Protein AF-A0A2M7AEW5-F1 (afdb_monomer_lite)

pLDDT: mean 80.15, std 22.48, range [21.89, 98.88]

Secondary structure (DSSP, 8-state):
----------------------------------------------------------------------------------PPPPGGGTS---EEETTEEEEEETTTEEEEEETTEEEEE--EEEEEETTSS-EEEEGGG---EEEEEEETTEEEEEEESSPSSS-------SEEEEEEEEEEEEEPPPTT----EEEEEEEEEEEESS--SEEEEEEEEEEESTTTTT-EEEEEESS---EEE--SS-----S-PPPSEEEEEEEEEEEBTEEEEEEEEESS--EEEEE-TTSHHHHHTT--EEEEEEEEEE--BSS-EEEEEEEEE---PPP----PPPP---SS--EEEEEEEE---PPP---SSPPSEEEE-S--EE--TT-EEEEPSS--HHHHHHHHHHHHHHHHTT----EEEE--S-S-SSSSPPPSSEEEES-TTT-HHHHHHHHHHT---BTTBB-TT-EEEEE-SSEEEEEESSHHHHHHHHHHHHHTEEE-TTS-EEE--EEEEE--S-SEEEEEEE-BTTHHHHHHHHIIIIITTTT--EEEEE-TTSB-TT-GGG--TTBPBHHHHHHHHHHHHHTT-EEEEEEEESSSGGGGGGGG--TTSBS-TTS-S-B-TT-HHHHHHHHHHHHHHHHHH--SEEEEE---TTSSS-SS-STTTTTS-HHHHHHHHHHHHHHHHHTTTPEEEEESGGG--TTT-SSS--S-TTT-GGGGTTTS-TTSEEEEE--S--S--HHHHHHHHHT--EEEEE-S-HHHHHHHHHHHHHHT-SEEEE-----SS-HHHHHHHHHHHHTHHHHHHHHHH-TTPPPGGG-SS-HHHHHHHHHT-PPP--SPEEEEEE--GGG--EESS--SSTTBSSS--TTSS-TTS--EEEEETTEEEEE--SSTTTS-EEEEPP-TTS-TTTS-SEEEEEEEE--SEEEEEEEESS---TT-EEEEEEEEETTS-EEEEEEEBTTTB-BTT--S---SSSEEEEEEE-TTS-EEEEEEEEEE-S-TTS-EEEEEEEE---TT-EEEEEEEEE-------S-----------------------

Structure (mmCIF, N/CA/C/O backbone):
data_AF-A0A2M7AEW5-F1
#
_entry.id   AF-A0A2M7AEW5-F1
#
loop_
_atom_site.group_PDB
_atom_site.id
_atom_site.type_symbol
_atom_site.label_atom_id
_atom_site.label_alt_id
_atom_site.label_comp_id
_atom_site.label_asym_id
_atom_site.label_entity_id
_atom_site.label_seq_id
_atom_site.pdbx_PDB_ins_code
_atom_site.Cartn_x
_atom_site.Cartn_y
_atom_site.Cartn_z
_atom_site.occupancy
_atom_site.B_iso_or_equiv
_atom_site.auth_seq_id
_atom_site.auth_comp_id
_atom_site.auth_asym_id
_atom_site.auth_atom_id
_atom_site.pdbx_PDB_model_num
ATOM 1 N N . MET A 1 1 ? -74.287 -0.182 -5.431 1.00 28.36 1 MET A N 1
ATOM 2 C CA . MET A 1 1 ? -73.179 -0.978 -6.014 1.00 28.36 1 MET A CA 1
ATOM 3 C C . MET A 1 1 ? -71.924 -0.091 -5.962 1.00 28.36 1 MET A C 1
ATOM 5 O O . MET A 1 1 ? -72.084 1.119 -6.041 1.00 28.36 1 MET A O 1
ATOM 9 N N . ALA A 1 2 ? -70.700 -0.571 -5.719 1.00 48.34 2 ALA A N 1
ATOM 10 C CA . ALA A 1 2 ? -70.072 -1.718 -6.392 1.00 48.34 2 ALA A CA 1
ATOM 11 C C . ALA A 1 2 ? -70.171 -1.548 -7.930 1.00 48.34 2 ALA A C 1
ATOM 13 O O . ALA A 1 2 ? -70.793 -2.330 -8.634 1.00 48.34 2 ALA A O 1
ATOM 14 N N . LEU A 1 3 ? -69.706 -0.376 -8.379 1.00 24.92 3 LEU A N 1
ATOM 15 C CA . LEU A 1 3 ? -69.980 0.365 -9.628 1.00 24.92 3 LEU A CA 1
ATOM 16 C C . LEU A 1 3 ? -68.801 1.380 -9.688 1.00 24.92 3 LEU A C 1
ATOM 18 O O . LEU A 1 3 ? -68.519 1.975 -8.652 1.00 24.92 3 LEU A O 1
ATOM 22 N N . ARG A 1 4 ? -67.997 1.574 -10.745 1.00 22.38 4 ARG A N 1
ATOM 23 C CA . ARG A 1 4 ? -68.223 2.284 -12.032 1.00 22.38 4 ARG A CA 1
ATOM 24 C C . ARG A 1 4 ? -66.929 2.141 -12.885 1.00 22.38 4 ARG A C 1
ATOM 26 O O . ARG A 1 4 ? -65.870 2.018 -12.291 1.00 22.38 4 ARG A O 1
ATOM 33 N N . TYR A 1 5 ? -66.907 1.983 -14.219 1.00 23.17 5 TYR A N 1
ATOM 34 C CA . TYR A 1 5 ? -67.377 2.808 -15.365 1.00 23.17 5 TYR A CA 1
ATOM 35 C C . TYR A 1 5 ? -66.392 3.906 -15.875 1.00 23.17 5 TYR A C 1
ATOM 37 O O . TYR A 1 5 ? -66.322 4.964 -15.262 1.00 23.17 5 TYR A O 1
ATOM 45 N N . ARG A 1 6 ? -65.808 3.700 -17.086 1.00 23.55 6 ARG A N 1
ATOM 46 C CA . ARG A 1 6 ? -65.098 4.671 -17.997 1.00 23.55 6 ARG A CA 1
ATOM 47 C C . ARG A 1 6 ? -63.836 5.366 -17.391 1.00 23.55 6 ARG A C 1
ATOM 49 O O . ARG A 1 6 ? -63.593 5.186 -16.213 1.00 23.55 6 ARG A O 1
ATOM 56 N N . ILE A 1 7 ? -62.927 6.103 -18.066 1.00 24.41 7 ILE A N 1
ATOM 57 C CA . ILE A 1 7 ? -62.745 6.777 -19.391 1.00 24.41 7 ILE A CA 1
ATOM 58 C C . ILE A 1 7 ? -61.223 6.661 -19.763 1.00 24.41 7 ILE A C 1
ATOM 60 O O . ILE A 1 7 ? -60.428 6.518 -18.845 1.00 24.41 7 ILE A O 1
ATOM 64 N N . GLY A 1 8 ? -60.679 6.742 -20.996 1.00 22.89 8 GLY A N 1
ATOM 65 C CA . GLY A 1 8 ? -61.243 6.754 -22.360 1.00 22.89 8 GLY A CA 1
ATOM 66 C C . GLY A 1 8 ? -60.570 7.732 -23.373 1.00 22.89 8 GLY A C 1
ATOM 67 O O . GLY A 1 8 ? -60.817 8.926 -23.286 1.00 22.89 8 GLY A O 1
ATOM 68 N N . ARG A 1 9 ? -59.897 7.191 -24.418 1.00 21.92 9 ARG A N 1
ATOM 69 C CA . ARG A 1 9 ? -59.403 7.803 -25.701 1.00 21.92 9 ARG A CA 1
ATOM 70 C C . ARG A 1 9 ? -57.993 8.445 -25.817 1.00 21.92 9 ARG A C 1
ATOM 72 O O . ARG A 1 9 ? -57.526 9.184 -24.966 1.00 21.92 9 ARG A O 1
ATOM 79 N N . CYS A 1 10 ? -57.392 8.155 -26.983 1.00 23.02 10 CYS A N 1
ATOM 80 C CA . CYS A 1 10 ? -56.208 8.745 -27.646 1.00 23.02 10 CYS A CA 1
ATOM 81 C C . CYS A 1 10 ? -56.611 10.035 -28.435 1.00 23.02 10 CYS A C 1
ATOM 83 O O . CYS A 1 10 ? -57.820 10.285 -28.515 1.00 23.02 10 CYS A O 1
ATOM 85 N N . PRO A 1 11 ? -55.693 10.839 -29.036 1.00 36.91 11 PRO A N 1
ATOM 86 C CA . PRO A 1 11 ? -55.060 10.444 -30.313 1.00 36.91 11 PRO A CA 1
ATOM 87 C C . PRO A 1 11 ? -53.570 10.836 -30.548 1.00 36.91 11 PRO A C 1
ATOM 89 O O . PRO A 1 11 ? -53.115 11.917 -30.195 1.00 36.91 11 PRO A O 1
ATOM 92 N N . LEU A 1 12 ? -52.863 9.908 -31.213 1.00 24.94 12 LEU A N 1
ATOM 93 C CA . LEU A 1 12 ? -51.939 9.988 -32.381 1.00 24.94 12 LEU A CA 1
ATOM 94 C C . LEU A 1 12 ? -51.806 11.341 -33.159 1.00 24.94 12 LEU A C 1
ATOM 96 O O . LEU A 1 12 ? -52.735 12.141 -33.053 1.00 24.94 12 LEU A O 1
ATOM 100 N N . PRO A 1 13 ? -50.766 11.576 -34.029 1.00 42.03 13 PRO A N 1
ATOM 101 C CA . PRO A 1 13 ? -50.173 10.551 -34.928 1.00 42.03 13 PRO A CA 1
ATOM 102 C C . PRO A 1 13 ? -48.681 10.617 -35.411 1.00 42.03 13 PRO A C 1
ATOM 104 O O . PRO A 1 13 ? -48.102 11.680 -35.593 1.00 42.03 13 PRO A O 1
ATOM 107 N N . THR A 1 14 ? -48.177 9.433 -35.835 1.00 26.83 14 THR A N 1
ATOM 108 C CA . THR A 1 14 ? -47.266 9.139 -37.001 1.00 26.83 14 THR A CA 1
ATOM 109 C C . THR A 1 14 ? -45.789 9.624 -37.023 1.00 26.83 14 THR A C 1
ATOM 111 O O . THR A 1 14 ? -45.486 10.678 -36.493 1.00 26.83 14 THR A O 1
ATOM 114 N N . CYS A 1 15 ? -44.801 8.938 -37.644 1.00 22.09 15 CYS A N 1
ATOM 115 C CA . CYS A 1 15 ? -44.795 7.718 -38.489 1.00 22.09 15 CYS A CA 1
ATOM 116 C C . CYS A 1 15 ? -43.427 6.957 -38.495 1.00 22.09 15 CYS A C 1
ATOM 118 O O . CYS A 1 15 ? -42.385 7.593 -38.546 1.00 22.09 15 CYS A O 1
ATOM 120 N N . THR A 1 16 ? -43.477 5.609 -38.473 1.00 23.81 16 THR A N 1
ATOM 121 C CA . THR A 1 16 ? -42.792 4.564 -39.315 1.00 23.81 16 THR A CA 1
ATOM 122 C C . THR A 1 16 ? -41.430 4.826 -40.027 1.00 23.81 16 THR A C 1
ATOM 124 O O . THR A 1 16 ? -41.213 5.924 -40.511 1.00 23.81 16 THR A O 1
ATOM 127 N N . CYS A 1 17 ? -40.534 3.852 -40.314 1.00 21.89 17 CYS A N 1
ATOM 128 C CA . CYS A 1 17 ? -40.681 2.379 -40.417 1.00 21.89 17 CYS A CA 1
ATOM 129 C C . CYS A 1 17 ? -39.361 1.550 -40.259 1.00 21.89 17 CYS A C 1
ATOM 131 O O . CYS A 1 17 ? -38.338 2.063 -39.824 1.00 21.89 17 CYS A O 1
ATOM 133 N N . ARG A 1 18 ? -39.435 0.241 -40.576 1.00 23.12 18 ARG A N 1
ATOM 134 C CA . ARG A 1 18 ? -38.561 -0.897 -40.187 1.00 23.12 18 ARG A CA 1
ATOM 135 C C . ARG A 1 18 ? -37.238 -1.145 -40.958 1.00 23.12 18 ARG A C 1
ATOM 137 O O . ARG A 1 18 ? -37.126 -0.879 -42.146 1.00 23.12 18 ARG A O 1
ATOM 144 N N . SER A 1 19 ? -36.341 -1.826 -40.232 1.00 26.12 19 SER A N 1
ATOM 145 C CA . SER A 1 19 ? -35.237 -2.762 -40.576 1.00 26.12 19 SER A CA 1
ATOM 146 C C . SER A 1 19 ? -35.170 -3.473 -41.946 1.00 26.12 19 SER A C 1
ATOM 148 O O . SER A 1 19 ? -36.196 -3.950 -42.426 1.00 26.12 19 SER A O 1
ATOM 150 N N . PHE A 1 20 ? -33.938 -3.785 -42.397 1.00 22.78 20 PHE A N 1
ATOM 151 C CA . PHE A 1 20 ? -33.573 -5.024 -43.127 1.00 22.78 20 PHE A CA 1
ATOM 152 C C . PHE A 1 20 ? -32.107 -5.458 -42.853 1.00 22.78 20 PHE A C 1
ATOM 154 O O . PHE A 1 20 ? -31.373 -4.732 -42.185 1.00 22.78 20 PHE A O 1
ATOM 161 N N . VAL A 1 21 ? -31.714 -6.664 -43.296 1.00 24.34 21 VAL A N 1
ATOM 162 C CA . VAL A 1 21 ? -30.521 -7.437 -42.864 1.00 24.34 21 VAL A CA 1
ATOM 163 C C . VAL A 1 21 ? -29.699 -7.966 -44.061 1.00 24.34 21 VAL A C 1
ATOM 165 O O . VAL A 1 21 ? -30.305 -8.409 -45.029 1.00 24.34 21 VAL A O 1
ATOM 168 N N . ALA A 1 22 ? -28.362 -8.016 -43.898 1.00 24.11 22 ALA A N 1
ATOM 169 C CA . ALA A 1 22 ? -27.333 -8.787 -44.642 1.00 24.11 22 ALA A CA 1
ATOM 170 C C . ALA A 1 22 ? -27.108 -8.542 -46.159 1.00 24.11 22 ALA A C 1
ATOM 172 O O . ALA A 1 22 ? -28.019 -8.179 -46.893 1.00 24.11 22 ALA A O 1
ATOM 173 N N . GLY A 1 23 ? -25.876 -8.809 -46.633 1.00 23.06 23 GLY A N 1
ATOM 174 C CA . GLY A 1 23 ? -25.548 -8.913 -48.069 1.00 23.06 23 GLY A CA 1
ATOM 175 C C . GLY A 1 23 ? -24.074 -8.653 -48.431 1.00 23.06 23 GLY A C 1
ATOM 176 O O . GLY A 1 23 ? -23.577 -7.553 -48.246 1.00 23.06 23 GLY A O 1
ATOM 177 N N . GLU A 1 24 ? -23.402 -9.680 -48.942 1.00 23.89 24 GLU A N 1
ATOM 178 C CA . GLU A 1 24 ? -21.973 -9.836 -49.274 1.00 23.89 24 GLU A CA 1
ATOM 179 C C . GLU A 1 24 ? -21.336 -8.926 -50.363 1.00 23.89 24 GLU A C 1
ATOM 181 O O . GLU A 1 24 ? -21.986 -8.548 -51.328 1.00 23.89 24 GLU A O 1
ATOM 186 N N . ALA A 1 25 ? -20.020 -8.691 -50.191 1.00 25.38 25 ALA A N 1
ATOM 187 C CA . ALA A 1 25 ? -18.872 -8.900 -51.113 1.00 25.38 25 ALA A CA 1
ATOM 188 C C . ALA A 1 25 ? -18.798 -8.380 -52.582 1.00 25.38 25 ALA A C 1
ATOM 190 O O . ALA A 1 25 ? -19.786 -8.141 -53.260 1.00 25.38 25 ALA A O 1
ATOM 191 N N . ASP A 1 26 ? -17.537 -8.349 -53.066 1.00 25.20 26 ASP A N 1
ATOM 192 C CA . ASP A 1 26 ? -17.047 -8.195 -54.458 1.00 25.20 26 ASP A CA 1
ATOM 193 C C . ASP A 1 26 ? -17.219 -6.820 -55.169 1.00 25.20 26 ASP A C 1
ATOM 195 O O . ASP A 1 26 ? -18.219 -6.138 -54.999 1.00 25.20 26 ASP A O 1
ATOM 199 N N . ARG A 1 27 ? -16.303 -6.327 -56.035 1.00 27.80 27 ARG A N 1
ATOM 200 C CA . ARG A 1 27 ? -14.847 -6.558 -56.279 1.00 27.80 27 ARG A CA 1
ATOM 201 C C . ARG A 1 27 ? -14.328 -5.522 -57.325 1.00 27.80 27 ARG A C 1
ATOM 203 O O . ARG A 1 27 ? -15.144 -4.858 -57.951 1.00 27.80 27 ARG A O 1
ATOM 210 N N . LEU A 1 28 ? -13.007 -5.511 -57.602 1.00 25.39 28 LEU A N 1
ATOM 211 C CA . LEU A 1 28 ? -12.291 -4.879 -58.755 1.00 25.39 28 LEU A CA 1
ATOM 212 C C . LEU A 1 28 ? -12.086 -3.334 -58.761 1.00 25.39 28 LEU A C 1
ATOM 214 O O . LEU A 1 28 ? -12.892 -2.617 -58.185 1.00 25.39 28 LEU A O 1
ATOM 218 N N . ILE A 1 29 ? -11.124 -2.739 -59.503 1.00 27.11 29 ILE A N 1
ATOM 219 C CA . ILE A 1 29 ? -9.660 -2.976 -59.718 1.00 27.11 29 ILE A CA 1
ATOM 220 C C . ILE A 1 29 ? -9.055 -1.795 -60.552 1.00 27.11 29 ILE A C 1
ATOM 222 O O . ILE A 1 29 ? -9.824 -0.999 -61.079 1.00 27.11 29 ILE A O 1
ATOM 226 N N . ASP A 1 30 ? -7.714 -1.742 -60.717 1.00 27.33 30 ASP A N 1
ATOM 227 C CA . ASP A 1 30 ? -6.921 -0.953 -61.713 1.00 27.33 30 ASP A CA 1
ATOM 228 C C . ASP A 1 30 ? -6.710 0.579 -61.488 1.00 27.33 30 ASP A C 1
ATOM 230 O O . ASP A 1 30 ? -7.596 1.265 -60.995 1.00 27.33 30 ASP A O 1
ATOM 234 N N . LYS A 1 31 ? -5.576 1.224 -61.868 1.00 27.75 31 LYS A N 1
ATOM 235 C CA . LYS A 1 31 ? -4.162 0.795 -62.108 1.00 27.75 31 LYS A CA 1
ATOM 236 C C . LYS A 1 31 ? -3.222 2.015 -62.341 1.00 27.75 31 LYS A C 1
ATOM 238 O O . LYS A 1 31 ? -3.717 3.086 -62.666 1.00 27.75 31 LYS A O 1
ATOM 243 N N . ALA A 1 32 ? -1.897 1.766 -62.347 1.00 26.19 32 ALA A N 1
ATOM 244 C CA . ALA A 1 32 ? -0.826 2.524 -63.051 1.00 26.19 32 ALA A CA 1
ATOM 245 C C . ALA A 1 32 ? -0.456 3.954 -62.541 1.00 26.19 32 ALA A C 1
ATOM 247 O O . ALA A 1 32 ? -1.255 4.587 -61.867 1.00 26.19 32 ALA A O 1
ATOM 248 N N . GLU A 1 33 ? 0.719 4.562 -62.807 1.00 26.84 33 GLU A N 1
ATOM 249 C CA . GLU A 1 33 ? 2.095 4.070 -63.070 1.00 26.84 33 GLU A CA 1
ATOM 250 C C . GLU A 1 33 ? 3.158 5.181 -62.821 1.00 26.84 33 GLU A C 1
ATOM 252 O O . GLU A 1 33 ? 2.901 6.369 -62.982 1.00 26.84 33 GLU A O 1
ATOM 257 N N . ALA A 1 34 ? 4.354 4.726 -62.429 1.00 25.70 34 ALA A N 1
ATOM 258 C CA . ALA A 1 34 ? 5.735 5.218 -62.607 1.00 25.70 34 ALA A CA 1
ATOM 259 C C . ALA A 1 34 ? 6.101 6.568 -63.296 1.00 25.70 34 ALA A C 1
ATOM 261 O O . ALA A 1 34 ? 5.621 6.874 -64.378 1.00 25.70 34 ALA A O 1
ATOM 262 N N . LEU A 1 35 ? 7.135 7.243 -62.741 1.00 26.47 35 LEU A N 1
ATOM 263 C CA . LEU A 1 35 ? 8.294 7.939 -63.380 1.00 26.47 35 LEU A CA 1
ATOM 264 C C . LEU A 1 35 ? 9.194 8.518 -62.239 1.00 26.47 35 LEU A C 1
ATOM 266 O O . LEU A 1 35 ? 8.683 9.195 -61.361 1.00 26.47 35 LEU A O 1
ATOM 270 N N . SER A 1 36 ? 10.464 8.105 -62.054 1.00 26.14 36 SER A N 1
ATOM 271 C CA . SER A 1 36 ? 11.719 8.713 -62.586 1.00 26.14 36 SER A CA 1
ATOM 272 C C . SER A 1 36 ? 12.110 10.094 -61.980 1.00 26.14 36 SER A C 1
ATOM 274 O O . SER A 1 36 ? 11.227 10.890 -61.712 1.00 26.14 36 SER A O 1
ATOM 276 N N . ASN A 1 37 ? 13.376 10.520 -61.810 1.00 25.58 37 ASN A N 1
ATOM 277 C CA . ASN A 1 37 ? 14.698 9.874 -61.918 1.00 25.58 37 ASN A CA 1
ATOM 278 C C . ASN A 1 37 ? 15.816 10.815 -61.374 1.00 25.58 37 ASN A C 1
ATOM 280 O O . ASN A 1 37 ? 15.713 12.029 -61.523 1.00 25.58 37 ASN A O 1
ATOM 284 N N . GLY A 1 38 ? 16.950 10.257 -60.920 1.00 24.05 38 GLY A N 1
ATOM 285 C CA . GLY A 1 38 ? 18.263 10.941 -60.846 1.00 24.05 38 GLY A CA 1
ATOM 286 C C . GLY A 1 38 ? 18.690 11.602 -59.518 1.00 24.05 38 GLY A C 1
ATOM 287 O O . GLY A 1 38 ? 17.864 11.987 -58.711 1.00 24.05 38 GLY A O 1
ATOM 288 N N . ARG A 1 39 ? 19.979 11.845 -59.228 1.00 26.98 39 ARG A N 1
ATOM 289 C CA . ARG A 1 39 ? 21.286 11.298 -59.672 1.00 26.98 39 ARG A CA 1
ATOM 290 C C . ARG A 1 39 ? 22.408 12.100 -58.949 1.00 26.98 39 ARG A C 1
ATOM 292 O O . ARG A 1 39 ? 22.473 13.305 -59.130 1.00 26.98 39 ARG A O 1
ATOM 299 N N . LYS A 1 40 ? 23.387 11.384 -58.364 1.00 26.91 40 LYS A N 1
ATOM 300 C CA . LYS A 1 40 ? 24.859 11.666 -58.345 1.00 26.91 40 LYS A CA 1
ATOM 301 C C . LYS A 1 40 ? 25.542 12.679 -57.377 1.00 26.91 40 LYS A C 1
ATOM 303 O O . LYS A 1 40 ? 25.361 13.878 -57.510 1.00 26.91 40 LYS A O 1
ATOM 308 N N . ARG A 1 41 ? 26.613 12.134 -56.744 1.00 24.92 41 ARG A N 1
ATOM 309 C CA . ARG A 1 41 ? 27.942 12.720 -56.360 1.00 24.92 41 ARG A CA 1
ATOM 310 C C . ARG A 1 41 ? 27.968 13.706 -55.168 1.00 24.92 41 ARG A C 1
ATOM 312 O O . ARG A 1 41 ? 27.023 14.450 -54.994 1.00 24.92 41 ARG A O 1
ATOM 319 N N . GLY A 1 42 ? 29.034 13.787 -54.352 1.00 23.58 42 GLY A N 1
ATOM 320 C CA . GLY A 1 42 ? 30.299 13.016 -54.267 1.00 23.58 42 GLY A CA 1
ATOM 321 C C . GLY A 1 42 ? 31.406 13.775 -53.483 1.00 23.58 42 GLY A C 1
ATOM 322 O O . GLY A 1 42 ? 31.218 14.955 -53.221 1.00 23.58 42 GLY A O 1
ATOM 323 N N . PHE A 1 43 ? 32.560 13.126 -53.216 1.00 23.58 43 PHE A N 1
ATOM 324 C CA . PHE A 1 43 ? 33.788 13.644 -52.536 1.00 23.58 43 PHE A CA 1
ATOM 325 C C . PHE A 1 43 ? 33.720 13.897 -51.002 1.00 23.58 43 PHE A C 1
ATOM 327 O O . PHE A 1 43 ? 32.640 14.071 -50.455 1.00 23.58 43 PHE A O 1
ATOM 334 N N . SER A 1 44 ? 34.852 14.029 -50.282 1.00 23.67 44 SER A N 1
ATOM 335 C CA . SER A 1 44 ? 35.830 12.985 -49.860 1.00 23.67 44 SER A CA 1
ATOM 336 C C . SER A 1 44 ? 36.928 13.552 -48.920 1.00 23.67 44 SER A C 1
ATOM 338 O O . SER A 1 44 ? 37.287 14.713 -49.055 1.00 23.67 44 SER A O 1
ATOM 340 N N . THR A 1 45 ? 37.546 12.683 -48.093 1.00 25.89 45 THR A N 1
ATOM 341 C CA . THR A 1 45 ? 38.955 12.719 -47.575 1.00 25.89 45 THR A CA 1
ATOM 342 C C . THR A 1 45 ? 39.515 13.916 -46.770 1.00 25.89 45 THR A C 1
ATOM 344 O O . THR A 1 45 ? 39.606 15.014 -47.301 1.00 25.89 45 THR A O 1
ATOM 347 N N . LEU A 1 46 ? 40.048 13.638 -45.560 1.00 23.05 46 LEU A N 1
ATOM 348 C CA . LEU A 1 46 ? 41.466 13.744 -45.076 1.00 23.05 46 LEU A CA 1
ATOM 349 C C . LEU A 1 46 ? 41.469 13.710 -43.508 1.00 23.05 46 LEU A C 1
ATOM 351 O O . LEU A 1 46 ? 40.697 14.441 -42.904 1.00 23.05 46 LEU A O 1
ATOM 355 N N . THR A 1 47 ? 42.058 12.726 -42.791 1.00 26.16 47 THR A N 1
ATOM 356 C CA . THR A 1 47 ? 43.451 12.629 -42.225 1.00 26.16 47 THR A CA 1
ATOM 357 C C . THR A 1 47 ? 43.943 13.847 -41.407 1.00 26.16 47 THR A C 1
ATOM 359 O O . THR A 1 47 ? 43.728 14.962 -41.856 1.00 26.16 47 THR A O 1
ATOM 362 N N . SER A 1 48 ? 44.682 13.761 -40.277 1.00 24.92 48 SER A N 1
ATOM 363 C CA . SER A 1 48 ? 45.208 12.655 -39.419 1.00 24.92 48 SER A CA 1
ATOM 364 C C . SER A 1 48 ? 45.981 13.216 -38.180 1.00 24.92 48 SER A C 1
ATOM 366 O O . SER A 1 48 ? 46.214 14.417 -38.160 1.00 24.92 48 SER A O 1
ATOM 368 N N . MET A 1 49 ? 46.494 12.326 -37.290 1.00 24.20 49 MET A N 1
ATOM 369 C CA . MET A 1 49 ? 47.639 12.441 -36.317 1.00 24.20 49 MET A CA 1
ATOM 370 C C . MET A 1 49 ? 47.299 12.704 -34.817 1.00 24.20 49 MET A C 1
ATOM 372 O O . MET A 1 49 ? 46.597 13.661 -34.534 1.00 24.20 49 MET A O 1
ATOM 376 N N . THR A 1 50 ? 47.558 11.809 -33.825 1.00 27.12 50 THR A N 1
ATOM 377 C CA . THR A 1 50 ? 48.817 11.309 -33.144 1.00 27.12 50 THR A CA 1
ATOM 378 C C . THR A 1 50 ? 49.505 12.342 -32.215 1.00 27.12 50 THR A C 1
ATOM 380 O O . THR A 1 50 ? 49.479 13.505 -32.582 1.00 27.12 50 THR A O 1
ATOM 383 N N . LEU A 1 51 ? 50.162 12.097 -31.051 1.00 25.92 51 LEU A N 1
ATOM 384 C CA . LEU A 1 51 ? 50.740 10.962 -30.254 1.00 25.92 51 LEU A CA 1
ATOM 385 C C . LEU A 1 51 ? 50.781 11.419 -28.742 1.00 25.92 51 LEU A C 1
ATOM 387 O O . LEU A 1 51 ? 51.018 12.597 -28.516 1.00 25.92 51 LEU A O 1
ATOM 391 N N . SER A 1 52 ? 50.380 10.671 -27.691 1.00 26.06 52 SER A N 1
ATOM 392 C CA . SER A 1 52 ? 51.084 9.662 -26.829 1.00 26.06 52 SER A CA 1
ATOM 393 C C . SER A 1 52 ? 52.250 10.109 -25.894 1.00 26.06 52 SER A C 1
ATOM 395 O O . SER A 1 52 ? 53.112 10.830 -26.380 1.00 26.06 52 SER A O 1
ATOM 397 N N . PHE A 1 53 ? 52.323 9.551 -24.653 1.00 22.92 53 PHE A N 1
ATOM 398 C CA . PHE A 1 53 ? 53.473 9.210 -23.731 1.00 22.92 53 PHE A CA 1
ATOM 399 C C . PHE A 1 53 ? 53.138 9.494 -22.222 1.00 22.92 53 PHE A C 1
ATOM 401 O O . PHE A 1 53 ? 52.376 10.417 -21.975 1.00 22.92 53 PHE A O 1
ATOM 408 N N . ILE A 1 54 ? 53.705 8.881 -21.149 1.00 26.34 54 ILE A N 1
ATOM 409 C CA . ILE A 1 54 ? 54.073 7.474 -20.791 1.00 26.34 54 ILE A CA 1
ATOM 410 C C . ILE A 1 54 ? 54.593 7.390 -19.306 1.00 26.34 54 ILE A C 1
ATOM 412 O O . ILE A 1 54 ? 55.316 8.288 -18.899 1.00 26.34 54 ILE A O 1
ATOM 416 N N . SER A 1 55 ? 54.357 6.274 -18.565 1.00 24.67 55 SER A N 1
ATOM 417 C CA . SER A 1 55 ? 55.195 5.710 -17.437 1.00 24.67 55 SER A CA 1
ATOM 418 C C . SER A 1 55 ? 55.300 6.419 -16.044 1.00 24.67 55 SER A C 1
ATOM 420 O O . SER A 1 55 ? 55.296 7.637 -16.009 1.00 24.67 55 SER A O 1
ATOM 422 N N . ARG A 1 56 ? 55.512 5.788 -14.848 1.00 25.53 56 ARG A N 1
ATOM 423 C CA . ARG A 1 56 ? 55.472 4.389 -14.278 1.00 25.53 56 ARG A CA 1
ATOM 424 C C . ARG A 1 56 ? 55.687 4.387 -12.722 1.00 25.53 56 ARG A C 1
ATOM 426 O O . ARG A 1 56 ? 56.323 5.304 -12.224 1.00 25.53 56 ARG A O 1
ATOM 433 N N . CYS A 1 57 ? 55.366 3.252 -12.055 1.00 23.25 57 CYS A N 1
ATOM 434 C CA . CYS A 1 57 ? 55.986 2.660 -10.821 1.00 23.25 57 CYS A CA 1
ATOM 435 C C . CYS A 1 57 ? 55.801 3.321 -9.416 1.00 23.25 57 CYS A C 1
ATOM 437 O O . CYS A 1 57 ? 55.706 4.534 -9.335 1.00 23.25 57 CYS A O 1
ATOM 439 N N . SER A 1 58 ? 55.847 2.626 -8.249 1.00 26.97 58 SER A N 1
ATOM 440 C CA . SER A 1 58 ? 55.619 1.196 -7.860 1.00 26.97 58 SER A CA 1
ATOM 441 C C . SER A 1 58 ? 55.792 0.932 -6.326 1.00 26.97 58 SER A C 1
ATOM 443 O O . SER A 1 58 ? 56.745 1.452 -5.757 1.00 26.97 58 SER A O 1
ATOM 445 N N . THR A 1 59 ? 55.034 -0.027 -5.733 1.00 27.97 59 THR A N 1
ATOM 446 C CA . THR A 1 59 ? 55.348 -0.900 -4.532 1.00 27.97 59 THR A CA 1
ATOM 447 C C . THR A 1 59 ? 55.515 -0.302 -3.093 1.00 27.97 59 THR A C 1
ATOM 449 O O . THR A 1 59 ? 55.998 0.811 -2.990 1.00 27.97 59 THR A O 1
ATOM 452 N N . ARG A 1 60 ? 55.275 -0.971 -1.920 1.00 25.91 60 ARG A N 1
ATOM 453 C CA . ARG A 1 60 ? 54.562 -2.222 -1.450 1.00 25.91 60 ARG A CA 1
ATOM 454 C C . ARG A 1 60 ? 54.711 -2.404 0.115 1.00 25.91 60 ARG A C 1
ATOM 456 O O . ARG A 1 60 ? 55.672 -1.866 0.645 1.00 25.91 60 ARG A O 1
ATOM 463 N N . TRP A 1 61 ? 53.892 -3.259 0.781 1.00 24.75 61 TRP A N 1
ATOM 464 C CA . TRP A 1 61 ? 53.933 -3.776 2.208 1.00 24.75 61 TRP A CA 1
ATOM 465 C C . TRP A 1 61 ? 53.418 -2.872 3.378 1.00 24.75 61 TRP A C 1
ATOM 467 O O . TRP A 1 61 ? 53.493 -1.661 3.243 1.00 24.75 61 TRP A O 1
ATOM 477 N N . ALA A 1 62 ? 53.010 -3.346 4.588 1.00 24.09 62 ALA A N 1
ATOM 478 C CA . ALA A 1 62 ? 52.189 -4.506 5.060 1.00 24.09 62 ALA A CA 1
ATOM 479 C C . ALA A 1 62 ? 51.995 -4.529 6.627 1.00 24.09 62 ALA A C 1
ATOM 481 O O . ALA A 1 62 ? 52.922 -4.164 7.338 1.00 24.09 62 ALA A O 1
ATOM 482 N N . LEU A 1 63 ? 50.871 -5.109 7.121 1.00 24.97 63 LEU A N 1
ATOM 483 C CA . LEU A 1 63 ? 50.608 -5.778 8.444 1.00 24.97 63 LEU A CA 1
ATOM 484 C C . LEU A 1 63 ? 50.319 -5.019 9.788 1.00 24.97 63 LEU A C 1
ATOM 486 O O . LEU A 1 63 ? 51.156 -4.289 10.297 1.00 24.97 63 LEU A O 1
ATOM 490 N N . THR A 1 64 ? 49.196 -5.427 10.437 1.00 25.58 64 THR A N 1
ATOM 491 C CA . THR A 1 64 ? 48.847 -5.493 11.906 1.00 25.58 64 THR A CA 1
ATOM 492 C C . THR A 1 64 ? 48.854 -4.221 12.795 1.00 25.58 64 THR A C 1
ATOM 494 O O . THR A 1 64 ? 49.750 -3.405 12.674 1.00 25.58 64 THR A O 1
ATOM 497 N N . GLY A 1 65 ? 47.962 -4.002 13.787 1.00 23.45 65 GLY A N 1
ATOM 498 C CA . GLY A 1 65 ? 46.732 -4.699 14.228 1.00 23.45 65 GLY A CA 1
ATOM 499 C C . GLY A 1 65 ? 46.215 -4.241 15.629 1.00 23.45 65 GLY A C 1
ATOM 500 O O . GLY A 1 65 ? 47.019 -3.883 16.477 1.00 23.45 65 GLY A O 1
ATOM 501 N N . ALA A 1 66 ? 44.891 -4.341 15.867 1.00 24.59 66 ALA A N 1
ATOM 502 C CA . ALA A 1 66 ? 44.151 -4.366 17.161 1.00 24.59 66 ALA A CA 1
ATOM 503 C C . ALA A 1 66 ? 43.905 -3.101 18.062 1.00 24.59 66 ALA A C 1
ATOM 505 O O . ALA A 1 66 ? 44.813 -2.527 18.646 1.00 24.59 66 ALA A O 1
ATOM 506 N N . LEU A 1 67 ? 42.596 -2.879 18.318 1.00 24.16 67 LEU A N 1
ATOM 507 C CA . LEU A 1 67 ? 41.880 -2.424 19.545 1.00 24.16 67 LEU A CA 1
ATOM 508 C C . LEU A 1 67 ? 41.804 -0.945 20.050 1.00 24.16 67 LEU A C 1
ATOM 510 O O . LEU A 1 67 ? 42.782 -0.329 20.449 1.00 24.16 67 LEU A O 1
ATOM 514 N N . CYS A 1 68 ? 40.535 -0.542 20.266 1.00 22.80 68 CYS A N 1
ATOM 515 C CA . CYS A 1 68 ? 39.954 0.288 21.350 1.00 22.80 68 CYS A CA 1
ATOM 516 C C . CYS A 1 68 ? 39.839 1.842 21.305 1.00 22.80 68 CYS A C 1
ATOM 518 O O . CYS A 1 68 ? 40.730 2.565 21.724 1.00 22.80 68 CYS A O 1
ATOM 520 N N . VAL A 1 69 ? 38.588 2.285 21.055 1.00 24.52 69 VAL A N 1
ATOM 521 C CA . VAL A 1 69 ? 37.731 3.128 21.944 1.00 24.52 69 VAL A CA 1
ATOM 522 C C . VAL A 1 69 ? 38.006 4.651 22.122 1.00 24.52 69 VAL A C 1
ATOM 524 O O . VAL A 1 69 ? 38.881 5.066 22.869 1.00 24.52 69 VAL A O 1
ATOM 527 N N . LEU A 1 70 ? 37.032 5.430 21.605 1.00 25.61 70 LEU A N 1
ATOM 528 C CA . LEU A 1 70 ? 36.516 6.764 22.016 1.00 25.61 70 LEU A CA 1
ATOM 529 C C . LEU A 1 70 ? 37.271 8.090 21.715 1.00 25.61 70 LEU A C 1
ATOM 531 O O . LEU A 1 70 ? 38.485 8.205 21.783 1.00 25.61 70 LEU A O 1
ATOM 535 N N . VAL A 1 71 ? 36.425 9.124 21.532 1.00 24.62 71 VAL A N 1
ATOM 536 C CA . VAL A 1 71 ? 36.652 10.593 21.532 1.00 24.62 71 VAL A CA 1
ATOM 537 C C . VAL A 1 71 ? 37.178 11.258 20.238 1.00 24.62 71 VAL A C 1
ATOM 539 O O . VAL A 1 71 ? 38.360 11.239 19.920 1.00 24.62 71 VAL A O 1
ATOM 542 N N . CYS A 1 72 ? 36.279 11.983 19.554 1.00 22.81 72 CYS A N 1
ATOM 543 C CA . CYS A 1 72 ? 36.604 13.112 18.662 1.00 22.81 72 CYS A CA 1
ATOM 544 C C . CYS A 1 72 ? 37.110 14.315 19.492 1.00 22.81 72 CYS A C 1
ATOM 546 O O . CYS A 1 72 ? 36.542 14.553 20.560 1.00 22.81 72 CYS A O 1
ATOM 548 N N . PRO A 1 73 ? 38.075 15.129 19.003 1.00 32.44 73 PRO A N 1
ATOM 549 C CA . PRO A 1 73 ? 37.796 15.969 17.833 1.00 32.44 73 PRO A CA 1
ATOM 550 C C . PRO A 1 73 ? 38.946 16.212 16.829 1.00 32.44 73 PRO A C 1
ATOM 552 O O . PRO A 1 73 ? 40.126 16.193 17.155 1.00 32.44 73 PRO A O 1
ATOM 555 N N . SER A 1 74 ? 38.525 16.506 15.594 1.00 27.28 74 SER A N 1
ATOM 556 C CA . SER A 1 74 ? 39.187 17.304 14.544 1.00 27.28 74 SER A CA 1
ATOM 557 C C . SER A 1 74 ? 40.693 17.616 14.648 1.00 27.28 74 SER A C 1
ATOM 559 O O . SER A 1 74 ? 41.098 18.510 15.392 1.00 27.28 74 SER A O 1
ATOM 561 N N . LEU A 1 75 ? 41.476 17.066 13.714 1.00 26.22 75 LEU A N 1
ATOM 562 C CA . LEU A 1 75 ? 42.670 17.726 13.174 1.00 26.22 75 LEU A CA 1
ATOM 563 C C . LEU A 1 75 ? 42.866 17.331 11.701 1.00 26.22 75 LEU A C 1
ATOM 565 O O . LEU A 1 75 ? 42.705 16.172 11.328 1.00 26.22 75 LEU A O 1
ATOM 569 N N . GLN A 1 76 ? 43.138 18.324 10.854 1.00 28.89 76 GLN A N 1
ATOM 570 C CA . GLN A 1 76 ? 43.231 18.176 9.399 1.00 28.89 76 GLN A CA 1
ATOM 571 C C . GLN A 1 76 ? 44.582 17.586 8.981 1.00 28.89 76 GLN A C 1
ATOM 573 O O . GLN A 1 76 ? 45.618 18.017 9.481 1.00 28.89 76 GLN A O 1
ATOM 578 N N . LEU A 1 77 ? 44.589 16.730 7.958 1.00 26.73 77 LEU A N 1
ATOM 579 C CA . LEU A 1 77 ? 45.761 16.499 7.110 1.00 26.73 77 LEU A CA 1
ATOM 580 C C . LEU A 1 77 ? 45.298 16.229 5.674 1.00 26.73 77 LEU A C 1
ATOM 582 O O . LEU A 1 77 ? 44.351 15.481 5.444 1.00 26.73 77 LEU A O 1
ATOM 586 N N . HIS A 1 78 ? 45.915 16.923 4.718 1.00 27.75 78 HIS A N 1
ATOM 587 C CA . HIS A 1 78 ? 45.468 16.960 3.327 1.00 27.75 78 HIS A CA 1
ATOM 588 C C . HIS A 1 78 ? 45.923 15.712 2.557 1.00 27.75 78 HIS A C 1
ATOM 590 O O . HIS A 1 78 ? 47.111 15.398 2.541 1.00 27.75 78 HIS A O 1
ATOM 596 N N . ALA A 1 79 ? 45.002 15.085 1.826 1.00 27.22 79 ALA A N 1
ATOM 597 C CA . ALA A 1 79 ? 45.310 14.172 0.729 1.00 27.22 79 ALA A CA 1
ATOM 598 C C . ALA A 1 79 ? 44.522 14.622 -0.510 1.00 27.22 79 ALA A C 1
ATOM 600 O O . ALA A 1 79 ? 43.320 14.872 -0.427 1.00 27.22 79 ALA A O 1
ATOM 601 N N . GLN A 1 80 ? 45.203 14.779 -1.646 1.00 29.52 80 GLN A N 1
ATOM 602 C CA . GLN A 1 80 ? 44.604 15.314 -2.870 1.00 29.52 80 GLN A CA 1
ATOM 603 C C . GLN A 1 80 ? 43.674 14.284 -3.526 1.00 29.52 80 GLN A C 1
ATOM 605 O O . GLN A 1 80 ? 44.119 13.418 -4.276 1.00 29.52 80 GLN A O 1
ATOM 610 N N . GLN A 1 81 ? 42.371 14.418 -3.289 1.00 27.42 81 GLN A N 1
ATOM 611 C CA . GLN A 1 81 ? 41.357 13.936 -4.224 1.00 27.42 81 GLN A CA 1
ATOM 612 C C . GLN A 1 81 ? 41.161 14.987 -5.321 1.00 27.42 81 GLN A C 1
ATOM 614 O O . GLN A 1 81 ? 41.029 16.176 -5.029 1.00 27.42 81 GLN A O 1
ATOM 619 N N . ALA A 1 82 ? 41.079 14.549 -6.579 1.00 32.62 82 ALA A N 1
ATOM 620 C CA . ALA A 1 82 ? 40.405 15.331 -7.608 1.00 32.62 82 ALA A CA 1
ATOM 621 C C . ALA A 1 82 ? 38.904 15.284 -7.290 1.00 32.62 82 ALA A C 1
ATOM 623 O O . ALA A 1 82 ? 38.214 14.331 -7.647 1.00 32.62 82 ALA A O 1
ATOM 624 N N . ALA A 1 83 ? 38.434 16.257 -6.511 1.00 26.91 83 ALA A N 1
ATOM 625 C CA . ALA A 1 83 ? 37.053 16.309 -6.069 1.00 26.91 83 ALA A CA 1
ATOM 626 C C . ALA A 1 83 ? 36.125 16.589 -7.259 1.00 26.91 83 ALA A C 1
ATOM 628 O O . ALA A 1 83 ? 36.226 17.635 -7.898 1.00 26.91 83 ALA A O 1
ATOM 629 N N . ALA A 1 84 ? 35.177 15.685 -7.506 1.00 36.16 84 ALA A N 1
ATOM 630 C CA . ALA A 1 84 ? 33.883 16.132 -7.995 1.00 36.16 84 ALA A CA 1
ATOM 631 C C . ALA A 1 84 ? 33.257 16.959 -6.863 1.00 36.16 84 ALA A C 1
ATOM 633 O O . ALA A 1 84 ? 33.179 16.477 -5.729 1.00 36.16 84 ALA A O 1
ATOM 634 N N . GLU A 1 85 ? 32.884 18.210 -7.138 1.00 29.03 85 GLU A N 1
ATOM 635 C CA . GLU A 1 85 ? 32.236 19.055 -6.133 1.00 29.03 85 GLU A CA 1
ATOM 636 C C . GLU A 1 85 ? 30.957 18.370 -5.620 1.00 29.03 85 GLU A C 1
ATOM 638 O O . GLU A 1 85 ? 30.208 17.803 -6.425 1.00 29.03 85 GLU A O 1
ATOM 643 N N . PRO A 1 86 ? 30.666 18.409 -4.306 1.00 37.09 86 PRO A N 1
ATOM 644 C CA . PRO A 1 86 ? 29.368 17.977 -3.809 1.00 37.09 86 PRO A CA 1
ATOM 645 C C . PRO A 1 86 ? 28.265 18.795 -4.495 1.00 37.09 86 PRO A C 1
ATOM 647 O O . PRO A 1 86 ? 28.390 20.011 -4.639 1.00 37.09 86 PRO A O 1
ATOM 650 N N . GLU A 1 87 ? 27.159 18.148 -4.884 1.00 40.50 87 GLU A N 1
ATOM 651 C CA . GLU A 1 87 ? 26.064 18.784 -5.648 1.00 40.50 87 GLU A CA 1
ATOM 652 C C . GLU A 1 87 ? 25.533 20.080 -5.006 1.00 40.50 87 GLU A C 1
ATOM 654 O O . GLU A 1 87 ? 25.059 20.977 -5.705 1.00 40.50 87 GLU A O 1
ATOM 659 N N . SER A 1 88 ? 25.692 20.221 -3.686 1.00 40.28 88 SER A N 1
ATOM 660 C CA . SER A 1 88 ? 25.380 21.420 -2.903 1.00 40.28 88 SER A CA 1
ATOM 661 C C . SER A 1 88 ? 26.171 22.687 -3.271 1.00 40.28 88 SER A C 1
ATOM 663 O O . SER A 1 88 ? 25.802 23.759 -2.795 1.00 40.28 88 SER A O 1
ATOM 665 N N . GLN A 1 89 ? 27.224 22.606 -4.096 1.00 49.22 89 GLN A N 1
ATOM 666 C CA . GLN A 1 89 ? 27.961 23.774 -4.608 1.00 49.22 89 GLN A CA 1
ATOM 667 C C . GLN A 1 89 ? 27.547 24.206 -6.025 1.00 49.22 89 GLN A C 1
ATOM 669 O O . GLN A 1 89 ? 27.797 25.349 -6.404 1.00 49.22 89 GLN A O 1
ATOM 674 N N . ARG A 1 90 ? 26.885 23.338 -6.805 1.00 63.34 90 ARG A N 1
ATOM 675 C CA . ARG A 1 90 ? 26.638 23.575 -8.242 1.00 63.34 90 ARG A CA 1
ATOM 676 C C . ARG A 1 90 ? 25.467 24.522 -8.535 1.00 63.34 90 ARG A C 1
ATOM 678 O O . ARG A 1 90 ? 25.389 25.087 -9.625 1.00 63.34 90 ARG A O 1
ATOM 685 N N . TYR A 1 91 ? 24.563 24.694 -7.573 1.00 77.75 91 TYR A N 1
ATOM 686 C CA . TYR A 1 91 ? 23.354 25.511 -7.688 1.00 77.75 91 TYR A CA 1
ATOM 687 C C . TYR A 1 91 ? 23.211 26.455 -6.487 1.00 77.75 91 TYR A C 1
ATOM 689 O O . TYR A 1 91 ? 23.639 26.108 -5.385 1.00 77.75 91 TYR A O 1
ATOM 697 N N . PRO A 1 92 ? 22.611 27.649 -6.658 1.00 75.50 92 PRO A N 1
ATOM 698 C CA . PRO A 1 92 ? 22.414 28.573 -5.549 1.00 75.50 92 PRO A CA 1
ATOM 699 C C . PRO A 1 92 ? 21.494 27.961 -4.486 1.00 75.50 92 PRO A C 1
ATOM 701 O O . PRO A 1 92 ? 20.385 27.512 -4.785 1.00 75.50 92 PRO A O 1
ATOM 704 N N . GLY A 1 93 ? 21.938 28.000 -3.227 1.00 80.44 93 GLY A N 1
ATOM 705 C CA . GLY A 1 93 ? 21.090 27.681 -2.079 1.00 80.44 93 GLY A CA 1
ATOM 706 C C . GLY A 1 93 ? 19.895 28.643 -1.941 1.00 80.44 93 GLY A C 1
ATOM 707 O O . GLY A 1 93 ? 19.805 29.628 -2.677 1.00 80.44 93 GLY A O 1
ATOM 708 N N . PRO A 1 94 ? 18.970 28.390 -0.994 1.00 89.12 94 PRO A N 1
ATOM 709 C CA . PRO A 1 94 ? 17.763 29.198 -0.822 1.00 89.12 94 PRO A CA 1
ATOM 710 C C . PRO A 1 94 ? 18.055 30.700 -0.693 1.00 89.12 94 PRO A C 1
ATOM 712 O O . PRO A 1 94 ? 18.715 31.154 0.242 1.00 89.12 94 PRO A O 1
ATOM 715 N N . LEU A 1 95 ? 17.532 31.474 -1.641 1.00 91.69 95 LEU A N 1
ATOM 716 C CA . LEU A 1 95 ? 17.660 32.923 -1.708 1.00 91.69 95 LEU A CA 1
ATOM 717 C C . LEU A 1 95 ? 16.527 33.567 -0.908 1.00 91.69 95 LEU A C 1
ATOM 719 O O . LEU A 1 95 ? 15.370 33.156 -1.009 1.00 91.69 95 LEU A O 1
ATOM 723 N N . LYS A 1 96 ? 16.856 34.597 -0.123 1.00 90.12 96 LYS A N 1
ATOM 724 C CA . LYS A 1 96 ? 15.904 35.308 0.738 1.00 90.12 96 LYS A CA 1
ATOM 725 C C . LYS A 1 96 ? 15.785 36.780 0.345 1.00 90.12 96 LYS A C 1
ATOM 727 O O . LYS A 1 96 ? 16.798 37.460 0.196 1.00 90.12 96 LYS A O 1
ATOM 732 N N . LEU A 1 97 ? 14.551 37.272 0.226 1.00 87.62 97 LEU A N 1
ATOM 733 C CA . LEU A 1 97 ? 14.209 38.684 0.025 1.00 87.62 97 LEU A CA 1
ATOM 734 C C . LEU A 1 97 ? 13.056 39.060 0.964 1.00 87.62 97 LEU A C 1
ATOM 736 O O . LEU A 1 97 ? 11.892 38.788 0.682 1.00 87.62 97 LEU A O 1
ATOM 740 N N . GLY A 1 98 ? 13.384 39.654 2.113 1.00 84.19 98 GLY A N 1
ATOM 741 C CA . GLY A 1 98 ? 12.404 39.913 3.170 1.00 84.19 98 GLY A CA 1
ATOM 742 C C . GLY A 1 98 ? 11.807 38.607 3.706 1.00 84.19 98 GLY A C 1
ATOM 743 O O . GLY A 1 98 ? 12.531 37.768 4.249 1.00 84.19 98 GLY A O 1
ATOM 744 N N . SER A 1 99 ? 10.494 38.442 3.546 1.00 81.38 99 SER A N 1
ATOM 745 C CA . SER A 1 99 ? 9.746 37.222 3.872 1.00 81.38 99 SER A CA 1
ATOM 746 C C . SER A 1 99 ? 9.774 36.153 2.775 1.00 81.38 99 SER A C 1
ATOM 748 O O . SER A 1 99 ? 9.453 34.996 3.055 1.00 81.38 99 SER A O 1
ATOM 750 N N . LEU A 1 100 ? 10.166 36.519 1.549 1.00 89.00 100 LEU A N 1
ATOM 751 C CA . LEU A 1 100 ? 10.231 35.602 0.417 1.00 89.00 100 LEU A CA 1
ATOM 752 C C . LEU A 1 100 ? 11.456 34.702 0.525 1.00 89.00 100 LEU A C 1
ATOM 754 O O . LEU A 1 100 ? 12.575 35.186 0.715 1.00 89.00 100 LEU A O 1
ATOM 758 N N . VAL A 1 101 ? 11.246 33.400 0.336 1.00 92.31 101 VAL A N 1
ATOM 759 C CA . VAL A 1 101 ? 12.309 32.398 0.210 1.00 92.31 101 VAL A CA 1
ATOM 760 C C . VAL A 1 101 ? 12.075 31.597 -1.062 1.00 92.31 101 VAL A C 1
ATOM 762 O O . VAL A 1 101 ? 11.044 30.934 -1.204 1.00 92.31 101 VAL A O 1
ATOM 765 N N . PHE A 1 102 ? 13.032 31.650 -1.982 1.00 94.44 102 PHE A N 1
ATOM 766 C CA . PHE A 1 102 ? 12.956 30.980 -3.275 1.00 94.44 102 PHE A CA 1
ATOM 767 C C . PHE A 1 102 ? 14.251 30.255 -3.621 1.00 94.44 102 PHE A C 1
ATOM 769 O O . PHE A 1 102 ? 15.338 30.609 -3.167 1.00 94.44 102 PHE A O 1
ATOM 776 N N . SER A 1 103 ? 14.132 29.220 -4.439 1.00 94.12 103 SER A N 1
ATOM 777 C CA . SER A 1 103 ? 15.262 28.437 -4.930 1.00 94.12 103 SER A CA 1
ATOM 778 C C . SER A 1 103 ? 14.951 27.865 -6.307 1.00 94.12 103 SER A C 1
ATOM 780 O O . SER A 1 103 ? 13.813 27.917 -6.782 1.00 94.12 103 SER A O 1
ATOM 782 N N . PHE A 1 104 ? 15.978 27.326 -6.954 1.00 93.25 104 PHE A N 1
ATOM 783 C CA . PHE A 1 104 ? 15.846 26.586 -8.197 1.00 93.25 104 PHE A CA 1
ATOM 784 C C . PHE A 1 104 ? 16.719 25.332 -8.134 1.00 93.25 104 PHE A C 1
ATOM 786 O O . PHE A 1 104 ? 17.893 25.423 -7.780 1.00 93.25 104 PHE A O 1
ATOM 793 N N . SER A 1 105 ? 16.163 24.188 -8.526 1.00 89.00 105 SER A N 1
ATOM 794 C CA . SER A 1 105 ? 16.935 23.005 -8.925 1.00 89.00 105 SER A CA 1
ATOM 795 C C . SER A 1 105 ? 16.353 22.442 -10.227 1.00 89.00 105 SER A C 1
ATOM 797 O O . SER A 1 105 ? 15.186 22.717 -10.522 1.00 89.00 105 SER A O 1
ATOM 799 N N . PRO A 1 106 ? 17.104 21.670 -11.028 1.00 81.69 106 PRO A N 1
ATOM 800 C CA . PRO A 1 106 ? 16.567 21.080 -12.256 1.00 81.69 106 PRO A CA 1
ATOM 801 C C . PRO A 1 106 ? 15.346 20.180 -12.002 1.00 81.69 106 PRO A C 1
ATOM 803 O O . PRO A 1 106 ? 14.372 20.230 -12.751 1.00 81.69 106 PRO A O 1
ATOM 806 N N . GLU A 1 107 ? 15.367 19.402 -10.918 1.00 82.50 107 GLU A N 1
ATOM 807 C CA . GLU A 1 107 ? 14.379 18.363 -10.592 1.00 82.50 107 GLU A CA 1
ATOM 808 C C . GLU A 1 107 ? 13.062 18.950 -10.069 1.00 82.50 107 GLU A C 1
ATOM 810 O O . GLU A 1 107 ? 11.984 18.423 -10.357 1.00 82.50 107 GLU A O 1
ATOM 815 N N . ARG A 1 108 ? 13.141 20.034 -9.282 1.00 84.31 108 ARG A N 1
ATOM 816 C CA . ARG A 1 108 ? 11.978 20.700 -8.667 1.00 84.31 108 ARG A CA 1
ATOM 817 C C . ARG A 1 108 ? 11.550 21.970 -9.413 1.00 84.31 108 ARG A C 1
ATOM 819 O O . ARG A 1 108 ? 10.437 22.450 -9.201 1.00 84.31 108 ARG A O 1
ATOM 826 N N . GLY A 1 109 ? 12.409 22.514 -10.269 1.00 92.44 109 GLY A N 1
ATOM 827 C CA . GLY A 1 109 ? 12.245 23.825 -10.887 1.00 92.44 109 GLY A CA 1
ATOM 828 C C . GLY A 1 109 ? 12.328 24.965 -9.871 1.00 92.44 109 GLY A C 1
ATOM 829 O O . GLY A 1 109 ? 12.974 24.856 -8.828 1.00 92.44 109 GLY A O 1
ATOM 830 N N . PHE A 1 110 ? 11.663 26.074 -10.186 1.00 95.69 110 PHE A N 1
ATOM 831 C CA . PHE A 1 110 ? 11.576 27.252 -9.327 1.00 95.69 110 PHE A CA 1
ATOM 832 C C . PHE A 1 110 ? 10.543 27.050 -8.215 1.00 95.69 110 PHE A C 1
ATOM 834 O O . PHE A 1 110 ? 9.385 26.728 -8.481 1.00 95.69 110 PHE A O 1
ATOM 841 N N . VAL A 1 111 ? 10.957 27.285 -6.972 1.00 94.62 111 VAL A N 1
ATOM 842 C CA . VAL A 1 111 ? 10.112 27.216 -5.775 1.00 94.62 111 VAL A CA 1
ATOM 843 C C . VAL A 1 111 ? 10.041 28.598 -5.142 1.00 94.62 111 VAL A C 1
ATOM 845 O O . VAL A 1 111 ? 11.062 29.273 -5.041 1.00 94.62 111 VAL A O 1
ATOM 848 N N . LEU A 1 112 ? 8.859 28.999 -4.671 1.00 94.19 112 LEU A N 1
ATOM 849 C CA . LEU A 1 112 ? 8.635 30.261 -3.966 1.00 94.19 112 LEU A CA 1
ATOM 850 C C . LEU A 1 112 ? 7.773 30.040 -2.726 1.00 94.19 112 LEU A C 1
ATOM 852 O O . LEU A 1 112 ? 6.670 29.500 -2.821 1.00 94.19 112 LEU A O 1
ATOM 856 N N . ASN A 1 113 ? 8.251 30.545 -1.593 1.00 91.12 113 ASN A N 1
ATOM 857 C CA . ASN A 1 113 ? 7.513 30.633 -0.340 1.00 91.12 113 ASN A CA 1
ATOM 858 C C . ASN A 1 113 ? 7.445 32.095 0.116 1.00 91.12 113 ASN A C 1
ATOM 860 O O . ASN A 1 113 ? 8.404 32.842 -0.089 1.00 91.12 113 ASN A O 1
ATOM 864 N N . ASP A 1 114 ? 6.359 32.478 0.781 1.00 86.94 114 ASP A N 1
ATOM 865 C CA . ASP A 1 114 ? 6.228 33.749 1.505 1.00 86.94 114 ASP A CA 1
ATOM 866 C C . ASP A 1 114 ? 5.842 33.433 2.955 1.00 86.94 114 ASP A C 1
ATOM 868 O O . ASP A 1 114 ? 4.922 32.653 3.179 1.00 86.94 114 ASP A O 1
ATOM 872 N N . HIS A 1 115 ? 6.575 33.954 3.943 1.00 80.12 115 HIS A N 1
ATOM 873 C CA . HIS A 1 115 ? 6.367 33.656 5.375 1.00 80.12 115 HIS A CA 1
ATOM 874 C C . HIS A 1 115 ? 6.341 32.147 5.728 1.00 80.12 115 HIS A C 1
ATOM 876 O O . HIS A 1 115 ? 5.710 31.736 6.697 1.00 80.12 115 HIS A O 1
ATOM 882 N N . GLY A 1 116 ? 7.044 31.311 4.953 1.00 79.31 116 GLY A N 1
ATOM 883 C CA . GLY A 1 116 ? 7.055 29.848 5.111 1.00 79.31 116 GLY A CA 1
ATOM 884 C C . GLY A 1 116 ? 5.899 29.115 4.418 1.00 79.31 116 GLY A C 1
ATOM 885 O O . GLY A 1 116 ? 5.876 27.889 4.420 1.00 79.31 116 GLY A O 1
ATOM 886 N N . ILE A 1 117 ? 4.979 29.846 3.785 1.00 83.62 117 ILE A N 1
ATOM 887 C CA . ILE A 1 117 ? 3.834 29.304 3.053 1.00 83.62 117 ILE A CA 1
ATOM 888 C C . ILE A 1 117 ? 4.252 29.026 1.602 1.00 83.62 117 ILE A C 1
ATOM 890 O O . ILE A 1 117 ? 4.703 29.962 0.931 1.00 83.62 117 ILE A O 1
ATOM 894 N N . PRO A 1 118 ? 4.078 27.804 1.067 1.00 88.69 118 PRO A N 1
ATOM 895 C CA . PRO A 1 118 ? 4.325 27.526 -0.342 1.00 88.69 118 PRO A CA 1
ATOM 896 C C . PRO A 1 118 ? 3.362 28.318 -1.231 1.00 88.69 118 PRO A C 1
ATOM 898 O O . PRO A 1 118 ? 2.144 28.164 -1.133 1.00 88.69 118 PRO A O 1
ATOM 901 N N . ILE A 1 119 ? 3.912 29.144 -2.121 1.00 92.12 119 ILE A N 1
ATOM 902 C CA . ILE A 1 119 ? 3.169 29.889 -3.148 1.00 92.12 119 ILE A CA 1
ATOM 903 C C . ILE A 1 119 ? 3.286 29.148 -4.486 1.00 92.12 119 ILE A C 1
ATOM 905 O O . ILE A 1 119 ? 2.278 28.835 -5.121 1.00 92.12 119 ILE A O 1
ATOM 909 N N . ILE A 1 120 ? 4.523 28.809 -4.869 1.00 94.12 120 ILE A N 1
ATOM 910 C CA . ILE A 1 120 ? 4.861 27.982 -6.033 1.00 94.12 120 ILE A CA 1
ATOM 911 C C . ILE A 1 120 ? 5.674 26.785 -5.534 1.00 94.12 120 ILE A C 1
ATOM 913 O O . ILE A 1 120 ? 6.827 26.942 -5.136 1.00 94.12 120 ILE A O 1
ATOM 917 N N . ASP A 1 121 ? 5.095 25.586 -5.573 1.00 90.62 121 ASP A N 1
ATOM 918 C CA . ASP A 1 121 ? 5.741 24.337 -5.151 1.00 90.62 121 ASP A CA 1
ATOM 919 C C . ASP A 1 121 ? 6.403 23.599 -6.336 1.00 90.62 121 ASP A C 1
ATOM 921 O O . ASP A 1 121 ? 6.170 22.414 -6.615 1.00 90.62 121 ASP A O 1
ATOM 925 N N . GLY A 1 122 ? 7.255 24.346 -7.037 1.00 92.44 122 GLY A N 1
ATOM 926 C CA . GLY A 1 122 ? 8.030 23.899 -8.188 1.00 92.44 122 GLY A CA 1
ATOM 927 C C . GLY A 1 122 ? 7.521 24.427 -9.529 1.00 92.44 122 GLY A C 1
ATOM 928 O O . GLY A 1 122 ? 6.412 24.953 -9.642 1.00 92.44 122 GLY A O 1
ATOM 929 N N . SER A 1 123 ? 8.342 24.244 -10.559 1.00 93.94 123 SER A N 1
ATOM 930 C CA . SER A 1 123 ? 8.057 24.597 -11.955 1.00 93.94 123 SER A CA 1
ATOM 931 C C . SER A 1 123 ? 8.680 23.550 -12.893 1.00 93.94 123 SER A C 1
ATOM 933 O O . SER A 1 123 ? 9.447 22.701 -12.441 1.00 93.94 123 SER A O 1
ATOM 935 N N . ASN A 1 124 ? 8.345 23.542 -14.186 1.00 92.19 124 ASN A N 1
ATOM 936 C CA . ASN A 1 124 ? 8.991 22.638 -15.149 1.00 92.19 124 ASN A CA 1
ATOM 937 C C . ASN A 1 124 ? 8.961 23.191 -16.586 1.00 92.19 124 ASN A C 1
ATOM 939 O O . ASN A 1 124 ? 8.034 23.900 -16.976 1.00 92.19 124 ASN A O 1
ATOM 943 N N . LEU A 1 125 ? 9.956 22.816 -17.389 1.00 93.69 125 LEU A N 1
ATOM 944 C CA . LEU A 1 125 ? 10.055 23.090 -18.818 1.00 93.69 125 LEU A CA 1
ATOM 945 C C . LEU A 1 125 ? 10.267 21.779 -19.581 1.00 93.69 125 LEU A C 1
ATOM 947 O O . LEU A 1 125 ? 11.228 21.048 -19.330 1.00 93.69 125 LEU A O 1
ATOM 951 N N . ARG A 1 126 ? 9.394 21.506 -20.552 1.00 91.06 126 ARG A N 1
ATOM 952 C CA . ARG A 1 126 ? 9.458 20.327 -21.417 1.00 91.06 126 ARG A CA 1
ATOM 953 C C . ARG A 1 126 ? 9.247 20.682 -22.879 1.00 91.06 126 ARG A C 1
ATOM 955 O O . ARG A 1 126 ? 8.490 21.589 -23.216 1.00 91.06 126 ARG A O 1
ATOM 962 N N . VAL A 1 127 ? 9.855 19.893 -23.758 1.00 88.38 127 VAL A N 1
ATOM 963 C CA . VAL A 1 127 ? 9.494 19.845 -25.179 1.00 88.38 127 VAL A CA 1
ATOM 964 C C . VAL A 1 127 ? 8.829 18.504 -25.435 1.00 88.38 127 VAL A C 1
ATOM 966 O O . VAL A 1 127 ? 9.451 17.461 -25.243 1.00 88.38 127 VAL A O 1
ATOM 969 N N . VAL A 1 128 ? 7.572 18.516 -25.864 1.00 82.19 128 VAL A N 1
ATOM 970 C CA . VAL A 1 128 ? 6.753 17.312 -26.076 1.00 82.19 128 VAL A CA 1
ATOM 971 C C . VAL A 1 128 ? 6.284 17.232 -27.522 1.00 82.19 128 VAL A C 1
ATOM 973 O O . VAL A 1 128 ? 6.076 18.259 -28.164 1.00 82.19 128 VAL A O 1
ATOM 976 N N . ASN A 1 129 ? 6.101 16.032 -28.076 1.00 82.25 129 ASN A N 1
ATOM 977 C CA . ASN A 1 129 ? 5.491 15.911 -29.401 1.00 82.25 129 ASN A CA 1
ATOM 978 C C . ASN A 1 129 ? 4.042 16.435 -29.392 1.00 82.25 129 ASN A C 1
ATOM 980 O O . ASN A 1 129 ? 3.373 16.433 -28.360 1.00 82.25 129 ASN A O 1
ATOM 984 N N . SER A 1 130 ? 3.517 16.844 -30.550 1.00 73.19 130 SER A N 1
ATOM 985 C CA . SER A 1 130 ? 2.149 17.395 -30.654 1.00 73.19 130 SER A CA 1
ATOM 986 C C . SER A 1 130 ? 1.032 16.456 -30.151 1.00 73.19 130 SER A C 1
ATOM 988 O O . SER A 1 130 ? -0.085 16.911 -29.905 1.00 73.19 130 SER A O 1
ATOM 990 N N . ALA A 1 131 ? 1.325 15.160 -29.984 1.00 68.94 131 ALA A N 1
ATOM 991 C CA . ALA A 1 131 ? 0.424 14.141 -29.448 1.00 68.94 131 ALA A CA 1
ATOM 992 C C . ALA A 1 131 ? 0.564 13.897 -27.929 1.00 68.94 131 ALA A C 1
ATOM 994 O O . ALA A 1 131 ? -0.175 13.068 -27.402 1.00 68.94 131 ALA A O 1
ATOM 995 N N . TRP A 1 132 ? 1.486 14.584 -27.240 1.00 68.00 132 TRP A N 1
ATOM 996 C CA . TRP A 1 132 ? 1.780 14.433 -25.804 1.00 68.00 132 TRP A CA 1
ATOM 997 C C . TRP A 1 132 ? 2.210 13.020 -25.365 1.00 68.00 132 TRP A C 1
ATOM 999 O O . TRP A 1 132 ? 2.084 12.654 -24.201 1.00 68.00 132 TRP A O 1
ATOM 1009 N N . LYS A 1 133 ? 2.737 12.220 -26.300 1.00 65.00 133 LYS A N 1
ATOM 1010 C CA . LYS A 1 133 ? 3.195 10.837 -26.070 1.00 65.00 133 LYS A CA 1
ATOM 1011 C C . LYS A 1 133 ? 4.712 10.684 -25.952 1.00 65.00 133 LYS A C 1
ATOM 1013 O O . LYS A 1 133 ? 5.178 9.630 -25.544 1.00 65.00 133 LYS A O 1
ATOM 1018 N N . ARG A 1 134 ? 5.489 11.687 -26.368 1.00 72.12 134 ARG A N 1
ATOM 1019 C CA . ARG A 1 134 ? 6.958 11.645 -26.348 1.00 72.12 134 ARG A CA 1
ATOM 1020 C C . ARG A 1 134 ? 7.510 12.959 -25.828 1.00 72.12 134 ARG A C 1
ATOM 1022 O O . ARG A 1 134 ? 7.118 14.016 -26.321 1.00 72.12 134 ARG A O 1
ATOM 1029 N N . ILE A 1 135 ? 8.444 12.865 -24.891 1.00 77.75 135 ILE A N 1
ATOM 1030 C CA . ILE A 1 135 ? 9.238 13.984 -24.393 1.00 77.75 135 ILE A CA 1
ATOM 1031 C C . ILE A 1 135 ? 10.558 14.003 -25.186 1.00 77.75 135 ILE A C 1
ATOM 1033 O O . ILE A 1 135 ? 11.182 12.964 -25.387 1.00 77.75 135 ILE A O 1
ATOM 1037 N N . TYR A 1 136 ? 10.936 15.170 -25.705 1.00 76.38 136 TYR A N 1
ATOM 1038 C CA . TYR A 1 136 ? 12.207 15.429 -26.397 1.00 76.38 136 TYR A CA 1
ATOM 1039 C C . TYR A 1 136 ? 13.208 16.189 -25.516 1.00 76.38 136 TYR A C 1
ATOM 1041 O O . TYR A 1 136 ? 14.400 16.189 -25.805 1.00 76.38 136 TYR A O 1
ATOM 1049 N N . PHE A 1 137 ? 12.714 16.870 -24.482 1.00 85.31 137 PHE A N 1
ATOM 1050 C CA . PHE A 1 137 ? 13.491 17.605 -23.490 1.00 85.31 137 PHE A CA 1
ATOM 1051 C C . PHE A 1 137 ? 12.676 17.685 -22.193 1.00 85.31 137 PHE A C 1
ATOM 1053 O O . PHE A 1 137 ? 11.477 17.969 -22.256 1.00 85.31 137 PHE A O 1
ATOM 1060 N N . ASN A 1 138 ? 13.319 17.489 -21.044 1.00 83.56 138 ASN A N 1
ATOM 1061 C CA . ASN A 1 138 ? 12.751 17.676 -19.709 1.00 83.56 138 ASN A CA 1
ATOM 1062 C C . ASN A 1 138 ? 13.812 18.352 -18.835 1.00 83.56 138 ASN A C 1
ATOM 1064 O O . ASN A 1 138 ? 14.919 17.835 -18.721 1.00 83.56 138 ASN A O 1
ATOM 1068 N N . LEU A 1 139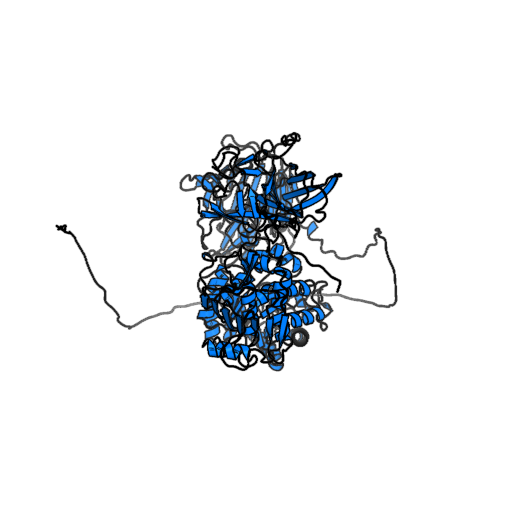 ? 13.493 19.491 -18.218 1.00 83.81 139 LEU A N 1
ATOM 1069 C CA . LEU A 1 139 ? 14.451 20.259 -17.411 1.00 83.81 139 LEU A CA 1
ATOM 1070 C C . LEU A 1 139 ? 15.088 19.417 -16.291 1.00 83.81 139 LEU A C 1
ATOM 1072 O O . LEU A 1 139 ? 16.296 19.498 -16.077 1.00 83.81 139 LEU A O 1
ATOM 1076 N N . ALA A 1 140 ? 14.285 18.552 -15.667 1.00 78.62 140 ALA A N 1
ATOM 1077 C CA . ALA A 1 140 ? 14.679 17.635 -14.596 1.00 78.62 140 ALA A CA 1
ATOM 1078 C C . ALA A 1 140 ? 15.685 16.540 -14.997 1.00 78.62 140 ALA A C 1
ATOM 1080 O O . ALA A 1 140 ? 16.183 15.831 -14.132 1.00 78.62 140 ALA A O 1
ATOM 1081 N N . GLU A 1 141 ? 15.984 16.389 -16.289 1.00 76.44 141 GLU A N 1
ATOM 1082 C CA . GLU A 1 141 ? 16.955 15.421 -16.822 1.00 76.44 141 GLU A CA 1
ATOM 1083 C C . GLU A 1 141 ? 18.228 16.126 -17.335 1.00 76.44 141 GLU A C 1
ATOM 1085 O O . GLU A 1 141 ? 18.990 15.565 -18.121 1.00 76.44 141 GLU A O 1
ATOM 1090 N N . THR A 1 142 ? 18.459 17.384 -16.934 1.00 77.44 142 THR A N 1
ATOM 1091 C CA . THR A 1 142 ? 19.562 18.215 -17.441 1.00 77.44 142 THR A CA 1
ATOM 1092 C C . THR A 1 142 ? 20.334 18.920 -16.332 1.00 77.44 142 THR A C 1
ATOM 1094 O O . THR A 1 142 ? 19.802 19.186 -15.261 1.00 77.44 142 THR A O 1
ATOM 1097 N N . SER A 1 143 ? 21.588 19.286 -16.614 1.00 81.81 143 SER A N 1
ATOM 1098 C CA . SER A 1 143 ? 22.417 20.127 -15.739 1.00 81.81 143 SER A CA 1
ATOM 1099 C C . SER A 1 143 ? 22.588 21.534 -16.338 1.00 81.81 143 SER A C 1
ATOM 1101 O O . SER A 1 143 ? 23.640 21.822 -16.913 1.00 81.81 143 SER A O 1
ATOM 1103 N N . PRO A 1 144 ? 21.571 22.416 -16.271 1.00 85.62 144 PRO A N 1
ATOM 1104 C CA . PRO A 1 144 ? 21.668 23.774 -16.799 1.00 85.62 144 PRO A CA 1
ATOM 1105 C C . PRO A 1 144 ? 22.688 24.612 -16.022 1.00 85.62 144 PRO A C 1
ATOM 1107 O O . PRO A 1 144 ? 22.957 24.356 -14.847 1.00 85.62 144 PRO A O 1
ATOM 1110 N N . THR A 1 145 ? 23.208 25.660 -16.660 1.00 87.81 145 THR A N 1
ATOM 1111 C CA . THR A 1 145 ? 23.897 26.749 -15.963 1.00 87.81 145 THR A CA 1
ATOM 1112 C C . THR A 1 145 ? 22.859 27.609 -15.247 1.00 87.81 145 THR A C 1
ATOM 1114 O O . THR A 1 145 ? 21.840 27.963 -15.840 1.00 87.81 145 THR A O 1
ATOM 1117 N N . VAL A 1 146 ? 23.120 27.962 -13.987 1.00 89.56 146 VAL A N 1
ATOM 1118 C CA . VAL A 1 146 ? 22.278 28.866 -13.192 1.00 89.56 146 VAL A CA 1
ATOM 1119 C C . VAL A 1 146 ? 23.148 29.991 -12.650 1.00 89.56 146 VAL A C 1
ATOM 1121 O O . VAL A 1 146 ? 24.100 29.735 -11.918 1.00 89.56 146 VAL A O 1
ATOM 1124 N N . THR A 1 147 ? 22.821 31.237 -12.984 1.00 90.75 147 THR A N 1
ATOM 1125 C CA . THR A 1 147 ? 23.462 32.426 -12.404 1.00 90.75 147 THR A CA 1
ATOM 1126 C C . THR A 1 147 ? 22.452 33.252 -11.618 1.00 90.75 147 THR A C 1
ATOM 1128 O O . THR A 1 147 ? 21.257 33.255 -11.924 1.00 90.75 147 THR A O 1
ATOM 1131 N N . VAL A 1 148 ? 22.933 33.944 -10.586 1.00 91.19 148 VAL A N 1
ATOM 1132 C CA . VAL A 1 148 ? 22.136 34.846 -9.746 1.00 91.19 148 VAL A CA 1
ATOM 1133 C C . VAL A 1 148 ? 22.759 36.233 -9.815 1.00 91.19 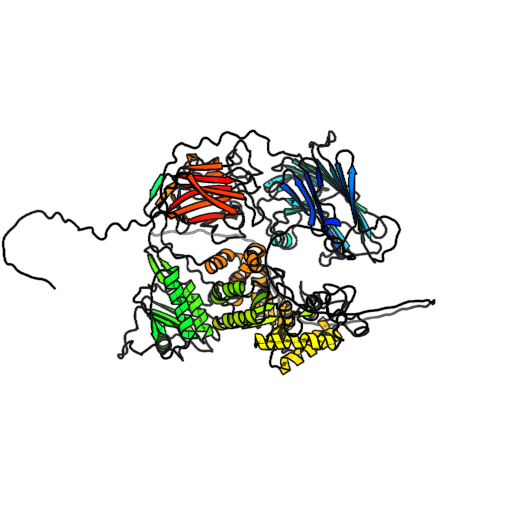148 VAL A C 1
ATOM 1135 O O . VAL A 1 148 ? 23.965 36.374 -9.627 1.00 91.19 148 VAL A O 1
ATOM 1138 N N . ALA A 1 149 ? 21.937 37.246 -10.066 1.00 91.31 149 ALA A N 1
ATOM 1139 C CA . ALA A 1 149 ? 22.327 38.649 -10.042 1.00 91.31 149 ALA A CA 1
ATOM 1140 C C . ALA A 1 149 ? 21.384 39.443 -9.133 1.00 91.31 149 ALA A C 1
ATOM 1142 O O . ALA A 1 149 ? 20.190 39.144 -9.047 1.00 91.31 149 ALA A O 1
ATOM 1143 N N . ASP A 1 150 ? 21.910 40.469 -8.472 1.00 87.69 150 ASP A N 1
ATOM 1144 C CA . ASP A 1 150 ? 21.086 41.482 -7.817 1.00 87.69 150 ASP A CA 1
ATOM 1145 C C . ASP A 1 150 ? 20.485 42.427 -8.867 1.00 87.69 150 ASP A C 1
ATOM 1147 O O . ASP A 1 150 ? 21.114 42.742 -9.879 1.00 87.69 150 ASP A O 1
ATOM 1151 N N . THR A 1 151 ? 19.251 42.868 -8.635 1.00 83.94 151 THR A N 1
ATOM 1152 C CA . THR A 1 151 ? 18.542 43.854 -9.466 1.00 83.94 151 THR A CA 1
ATOM 1153 C C . THR A 1 151 ? 18.057 45.003 -8.593 1.00 83.94 151 THR A C 1
ATOM 1155 O O . THR A 1 151 ? 18.023 44.871 -7.370 1.00 83.94 151 THR A O 1
ATOM 1158 N N . ASP A 1 152 ? 17.599 46.105 -9.191 1.00 74.88 152 ASP A N 1
ATOM 1159 C CA . ASP A 1 152 ? 17.027 47.230 -8.441 1.00 74.88 152 ASP A CA 1
ATOM 1160 C C . ASP A 1 152 ? 15.867 46.764 -7.538 1.00 74.88 152 ASP A C 1
ATOM 1162 O O . ASP A 1 152 ? 14.772 46.425 -7.990 1.00 74.88 152 ASP A O 1
ATOM 1166 N N . GLY A 1 153 ? 16.156 46.680 -6.236 1.00 73.69 153 GLY A N 1
ATOM 1167 C CA . GLY A 1 153 ? 15.261 46.174 -5.195 1.00 73.69 153 GLY A CA 1
ATOM 1168 C C . GLY A 1 153 ? 15.054 44.652 -5.135 1.00 73.69 153 GLY A C 1
ATOM 1169 O O . GLY A 1 153 ? 14.309 44.216 -4.266 1.00 73.69 153 GLY A O 1
ATOM 1170 N N . GLY A 1 154 ? 15.669 43.831 -5.994 1.00 87.31 154 GLY A N 1
ATOM 1171 C CA . GLY A 1 154 ? 15.332 42.403 -6.135 1.00 87.31 154 GLY A CA 1
ATOM 1172 C C . GLY A 1 154 ? 16.504 41.488 -6.505 1.00 87.31 154 GLY A C 1
ATOM 1173 O O . GLY A 1 154 ? 17.668 41.862 -6.379 1.00 87.31 154 GLY A O 1
ATOM 1174 N N . LYS A 1 155 ? 16.194 40.268 -6.960 1.00 92.12 155 LYS A N 1
ATOM 1175 C CA . LYS A 1 155 ? 17.168 39.303 -7.503 1.00 92.12 155 LYS A CA 1
ATOM 1176 C C . LYS A 1 155 ? 16.646 38.670 -8.786 1.00 92.12 155 LYS A C 1
ATOM 1178 O O . LYS A 1 155 ? 15.460 38.362 -8.886 1.00 92.12 155 LYS A O 1
ATOM 1183 N N . ALA A 1 156 ? 17.546 38.401 -9.725 1.00 92.12 156 ALA A N 1
ATOM 1184 C CA . ALA A 1 156 ? 17.273 37.657 -10.946 1.00 92.12 156 ALA A CA 1
ATOM 1185 C C . ALA A 1 156 ? 18.059 36.341 -10.978 1.00 92.12 156 ALA A C 1
ATOM 1187 O O . ALA A 1 156 ? 19.270 36.329 -10.761 1.00 92.12 156 ALA A O 1
ATOM 1188 N N . LEU A 1 157 ? 17.373 35.242 -11.294 1.00 93.88 157 LEU A N 1
ATOM 1189 C CA . LEU A 1 157 ? 17.981 33.982 -11.706 1.00 93.88 157 LEU A CA 1
ATOM 1190 C C . LEU A 1 157 ? 17.987 33.917 -13.234 1.00 93.88 157 LEU A C 1
ATOM 1192 O O . LEU A 1 157 ? 16.981 34.234 -13.868 1.00 93.88 157 LEU A O 1
ATOM 1196 N N . THR A 1 158 ? 19.089 33.459 -13.821 1.00 93.31 158 THR A N 1
ATOM 1197 C CA . THR A 1 158 ? 19.162 33.100 -15.243 1.00 93.31 158 THR A CA 1
ATOM 1198 C C . THR A 1 158 ? 19.544 31.634 -15.359 1.00 93.31 158 THR A C 1
ATOM 1200 O O . THR A 1 158 ? 20.596 31.234 -14.869 1.00 93.31 158 THR A O 1
ATOM 1203 N N . ILE A 1 159 ? 18.681 30.841 -15.993 1.00 92.56 159 ILE A N 1
ATOM 1204 C CA . ILE A 1 159 ? 18.842 29.401 -16.195 1.00 92.56 159 ILE A CA 1
ATOM 1205 C C . ILE A 1 159 ? 18.970 29.137 -17.697 1.00 92.56 159 ILE A C 1
ATOM 1207 O O . ILE A 1 159 ? 18.051 29.458 -18.451 1.00 92.56 159 ILE A O 1
ATOM 1211 N N . SER A 1 160 ? 20.078 28.553 -18.151 1.00 88.00 160 SER A N 1
ATOM 1212 C CA . SER A 1 160 ? 20.320 28.277 -19.575 1.00 88.00 160 SER A CA 1
ATOM 1213 C C . SER A 1 160 ? 20.963 26.913 -19.810 1.00 88.00 160 SER A C 1
ATOM 1215 O O . SER A 1 160 ? 21.768 26.439 -19.012 1.00 88.00 160 SER A O 1
ATOM 1217 N N . ASN A 1 161 ? 20.666 26.301 -20.961 1.00 82.81 161 ASN A N 1
ATOM 1218 C CA . ASN A 1 161 ? 21.480 25.205 -21.507 1.00 82.81 161 ASN A CA 1
ATOM 1219 C C . ASN A 1 161 ? 22.591 25.696 -22.458 1.00 82.81 161 ASN A C 1
ATOM 1221 O O . ASN A 1 161 ? 23.269 24.892 -23.091 1.00 82.81 161 ASN A O 1
ATOM 1225 N N . ILE A 1 162 ? 22.767 27.017 -22.555 1.00 66.50 162 ILE A N 1
ATOM 1226 C CA . ILE A 1 162 ? 23.866 27.677 -23.260 1.00 66.50 162 ILE A CA 1
ATOM 1227 C C . ILE A 1 162 ? 24.991 27.927 -22.244 1.00 66.50 162 ILE A C 1
ATOM 1229 O O . ILE A 1 162 ? 24.719 28.601 -21.243 1.00 66.50 162 ILE A O 1
ATOM 1233 N N . PRO A 1 163 ? 26.225 27.437 -22.474 1.00 51.91 163 PRO A N 1
ATOM 1234 C CA . PRO A 1 163 ? 27.355 27.743 -21.605 1.00 51.91 163 PRO A CA 1
ATOM 1235 C C . PRO A 1 163 ? 27.750 29.228 -21.719 1.00 51.91 163 PRO A C 1
ATOM 1237 O O . PRO A 1 163 ? 27.725 29.792 -22.821 1.00 51.91 163 PRO A O 1
ATOM 1240 N N . PRO A 1 164 ? 28.136 29.884 -20.611 1.00 44.22 164 PRO A N 1
ATOM 1241 C CA . PRO A 1 164 ? 28.612 31.257 -20.644 1.00 44.22 164 PRO A CA 1
ATOM 1242 C C . PRO A 1 164 ? 29.974 31.321 -21.349 1.00 44.22 164 PRO A C 1
ATOM 1244 O O . PRO A 1 164 ? 30.961 30.778 -20.868 1.00 44.22 164 PRO A O 1
ATOM 1247 N N . THR A 1 165 ? 30.004 32.019 -22.487 1.00 45.41 165 THR A N 1
ATOM 1248 C CA . THR A 1 165 ? 31.199 32.392 -23.270 1.00 45.41 165 THR A CA 1
ATOM 1249 C C . THR A 1 165 ? 32.151 31.264 -23.707 1.00 45.41 165 THR A C 1
ATOM 1251 O O . THR A 1 165 ? 33.094 30.910 -23.015 1.00 45.41 165 THR A O 1
ATOM 1254 N N . GLY A 1 166 ? 32.035 30.873 -24.978 1.00 49.47 166 GLY A N 1
ATOM 1255 C CA . GLY A 1 166 ? 33.198 30.876 -25.880 1.00 49.47 166 GLY A CA 1
ATOM 1256 C C . GLY A 1 166 ? 34.122 29.655 -25.943 1.00 49.47 166 GLY A C 1
ATOM 1257 O O . GLY A 1 166 ? 34.850 29.564 -26.929 1.00 49.47 166 GLY A O 1
ATOM 1258 N N . GLU A 1 167 ? 34.085 28.714 -24.999 1.00 35.53 167 GLU A N 1
ATOM 1259 C CA . GLU A 1 167 ? 34.914 27.494 -25.059 1.00 35.53 167 GLU A CA 1
ATOM 1260 C C . GLU A 1 167 ? 34.085 26.202 -25.139 1.00 35.53 167 GLU A C 1
ATOM 1262 O O . GLU A 1 167 ? 32.918 26.141 -24.747 1.00 35.53 167 GLU A O 1
ATOM 1267 N N . GLY A 1 168 ? 34.656 25.194 -25.805 1.00 48.28 168 GLY A N 1
ATOM 1268 C CA . GLY A 1 168 ? 33.886 24.145 -26.470 1.00 48.28 168 GLY A CA 1
ATOM 1269 C C . GLY A 1 168 ? 33.360 23.031 -25.565 1.00 48.28 168 GLY A C 1
ATOM 1270 O O . GLY A 1 168 ? 34.091 22.464 -24.760 1.00 48.28 168 GLY A O 1
ATOM 1271 N N . ALA A 1 169 ? 32.119 22.615 -25.822 1.00 33.62 169 ALA A N 1
ATOM 1272 C CA . ALA A 1 169 ? 31.599 21.307 -25.438 1.00 33.62 169 ALA A CA 1
ATOM 1273 C C . ALA A 1 169 ? 30.651 20.789 -26.528 1.00 33.62 169 ALA A C 1
ATOM 1275 O O . ALA A 1 169 ? 29.808 21.528 -27.040 1.00 33.62 169 ALA A O 1
ATOM 1276 N N . ALA A 1 170 ? 30.784 19.514 -26.891 1.00 41.44 170 ALA A N 1
ATOM 1277 C CA . ALA A 1 170 ? 29.863 18.864 -27.810 1.00 41.44 170 ALA A CA 1
ATOM 1278 C C . ALA A 1 170 ? 28.598 18.423 -27.059 1.00 41.44 170 ALA A C 1
ATOM 1280 O O . ALA A 1 170 ? 28.651 17.523 -26.228 1.00 41.44 170 ALA A O 1
ATOM 1281 N N . ALA A 1 171 ? 27.451 19.011 -27.394 1.00 35.97 171 ALA A N 1
ATOM 1282 C CA . ALA A 1 171 ? 26.143 18.447 -27.079 1.00 35.97 171 ALA A CA 1
ATOM 1283 C C . ALA A 1 171 ? 25.174 18.783 -28.216 1.00 35.97 171 ALA A C 1
ATOM 1285 O O . ALA A 1 171 ? 24.910 19.947 -28.510 1.00 35.97 171 ALA A O 1
ATOM 1286 N N . ASN A 1 172 ? 24.664 17.751 -28.885 1.00 43.94 172 ASN A N 1
ATOM 1287 C CA . ASN A 1 172 ? 23.812 17.878 -30.065 1.00 43.94 172 ASN A CA 1
ATOM 1288 C C . ASN A 1 172 ? 22.364 18.207 -29.639 1.00 43.94 172 ASN A C 1
ATOM 1290 O O . ASN A 1 172 ? 21.477 17.355 -29.694 1.00 43.94 172 ASN A O 1
ATOM 1294 N N . THR A 1 173 ? 22.127 19.418 -29.124 1.00 53.16 173 THR A N 1
ATOM 1295 C CA . THR A 1 173 ? 20.824 19.832 -28.581 1.00 53.16 173 THR A CA 1
ATOM 1296 C C . THR A 1 173 ? 19.969 20.531 -29.639 1.00 53.16 173 THR A C 1
ATOM 1298 O O . THR A 1 173 ? 20.215 21.661 -30.057 1.00 53.16 173 THR A O 1
ATOM 1301 N N . ASN A 1 174 ? 18.885 19.865 -30.051 1.00 70.00 174 ASN A N 1
ATOM 1302 C CA . ASN A 1 174 ? 17.922 20.424 -31.010 1.00 70.00 174 ASN A CA 1
ATOM 1303 C C . ASN A 1 174 ? 17.036 21.549 -30.429 1.00 70.00 174 ASN A C 1
ATOM 1305 O O . ASN A 1 174 ? 16.222 22.119 -31.155 1.00 70.00 174 ASN A O 1
ATOM 1309 N N . PHE A 1 175 ? 17.191 21.871 -29.141 1.00 83.25 175 PHE A N 1
ATOM 1310 C CA . PHE A 1 175 ? 16.435 22.874 -28.391 1.00 83.25 175 PHE A CA 1
ATOM 1311 C C . PHE A 1 175 ? 17.383 23.712 -27.524 1.00 83.25 175 PHE A C 1
ATOM 1313 O O . PHE A 1 175 ? 18.174 23.170 -26.750 1.00 83.25 175 PHE A O 1
ATOM 1320 N N . VAL A 1 176 ? 17.288 25.034 -27.647 1.00 86.06 176 VAL A N 1
ATOM 1321 C CA . VAL A 1 176 ? 18.116 26.015 -26.933 1.00 86.06 176 VAL A CA 1
ATOM 1322 C C . VAL A 1 176 ? 17.198 26.976 -26.189 1.00 86.06 176 VAL A C 1
ATOM 1324 O O . VAL A 1 176 ? 16.240 27.472 -26.789 1.00 86.06 176 VAL A O 1
ATOM 1327 N N . TYR A 1 177 ? 17.484 27.251 -24.914 1.00 90.81 177 TYR A N 1
ATOM 1328 C CA . TYR A 1 177 ? 16.676 28.155 -24.096 1.00 90.81 177 TYR A CA 1
ATOM 1329 C C . TYR A 1 177 ? 17.485 28.957 -23.065 1.00 90.81 177 TYR A C 1
ATOM 1331 O O . TYR A 1 177 ? 18.533 28.524 -22.579 1.00 90.81 177 TYR A O 1
ATOM 1339 N N . THR A 1 178 ? 16.905 30.095 -22.685 1.00 92.94 178 THR A N 1
ATOM 1340 C CA . THR A 1 178 ? 17.281 30.904 -21.524 1.00 92.94 178 THR A CA 1
ATOM 1341 C C . THR A 1 178 ? 16.008 31.292 -20.775 1.00 92.94 178 THR A C 1
ATOM 1343 O O . THR A 1 178 ? 15.102 31.893 -21.350 1.00 92.94 178 THR A O 1
ATOM 1346 N N . LEU A 1 179 ? 15.929 30.951 -19.491 1.00 94.38 179 LEU A N 1
ATOM 1347 C CA . LEU A 1 179 ? 14.852 31.328 -18.582 1.00 94.38 179 LEU A CA 1
ATOM 1348 C C . LEU A 1 179 ? 15.373 32.353 -17.573 1.00 94.38 179 LEU A C 1
ATOM 1350 O O . LEU A 1 179 ? 16.208 32.028 -16.732 1.00 94.38 179 LEU A O 1
ATOM 1354 N N . HIS A 1 180 ? 14.848 33.572 -17.632 1.00 95.12 180 HIS A N 1
ATOM 1355 C CA . HIS A 1 180 ? 15.041 34.580 -16.594 1.00 95.12 180 HIS A CA 1
ATOM 1356 C C . HIS A 1 180 ? 13.861 34.559 -15.616 1.00 95.12 180 HIS A C 1
ATOM 1358 O O . HIS A 1 180 ? 12.701 34.536 -16.040 1.00 95.12 180 HIS A O 1
ATOM 1364 N N . ILE A 1 181 ? 14.160 34.589 -14.317 1.00 94.75 181 ILE A N 1
ATOM 1365 C CA . ILE A 1 181 ? 13.175 34.720 -13.239 1.00 94.75 181 ILE A CA 1
ATOM 1366 C C . ILE A 1 181 ? 13.614 35.864 -12.330 1.00 94.75 181 ILE A C 1
ATOM 1368 O O . ILE A 1 181 ? 14.628 35.741 -11.648 1.00 94.75 181 ILE A O 1
ATOM 1372 N N . THR A 1 182 ? 12.858 36.959 -12.294 1.00 93.56 182 THR A N 1
ATOM 1373 C CA . THR A 1 182 ? 13.134 38.101 -11.405 1.00 93.56 182 THR A CA 1
ATOM 1374 C C . THR A 1 182 ? 12.142 38.113 -10.253 1.00 93.56 182 THR A C 1
ATOM 1376 O O . THR A 1 182 ? 10.939 38.039 -10.493 1.00 93.56 182 THR A O 1
ATOM 1379 N N . VAL A 1 183 ? 12.633 38.239 -9.021 1.00 91.94 183 VAL A N 1
ATOM 1380 C CA . VAL A 1 183 ? 11.840 38.360 -7.791 1.00 91.94 183 VAL A CA 1
ATOM 1381 C C . VAL A 1 183 ? 12.132 39.716 -7.151 1.00 91.94 183 VAL A C 1
ATOM 1383 O O . VAL A 1 183 ? 13.270 39.980 -6.758 1.00 91.94 183 VAL A O 1
ATOM 1386 N N . SER A 1 184 ? 11.105 40.556 -7.015 1.00 87.75 184 SER A N 1
ATOM 1387 C CA . SER A 1 184 ? 11.203 41.893 -6.414 1.00 87.75 184 SER A CA 1
ATOM 1388 C C . SER A 1 184 ? 10.069 42.126 -5.405 1.00 87.75 184 SER A C 1
ATOM 1390 O O . SER A 1 184 ? 8.905 41.911 -5.748 1.00 87.75 184 SER A O 1
ATOM 1392 N N . PRO A 1 185 ? 10.352 42.590 -4.178 1.00 78.50 185 PRO A N 1
ATOM 1393 C CA . PRO A 1 185 ? 9.337 42.950 -3.202 1.00 78.50 185 PRO A CA 1
ATOM 1394 C C . PRO A 1 185 ? 8.716 44.326 -3.498 1.00 78.50 185 PRO A C 1
ATOM 1396 O O . PRO A 1 185 ? 9.364 45.205 -4.067 1.00 78.50 185 PRO A O 1
ATOM 1399 N N . SER A 1 186 ? 7.470 44.510 -3.052 1.00 66.31 186 SER A N 1
ATOM 1400 C CA . SER A 1 186 ? 6.799 45.808 -2.840 1.00 66.31 186 SER A CA 1
ATOM 1401 C C . SER A 1 186 ? 7.002 46.893 -3.916 1.00 66.31 186 SER A C 1
ATOM 1403 O O . SER A 1 186 ? 7.358 48.029 -3.601 1.00 66.31 186 SER A O 1
ATOM 1405 N N . GLN A 1 187 ? 6.737 46.573 -5.184 1.00 58.97 187 GLN A N 1
ATOM 1406 C CA . GLN A 1 187 ? 6.761 47.560 -6.272 1.00 58.97 187 GLN A CA 1
ATOM 1407 C C . GLN A 1 187 ? 5.411 48.299 -6.388 1.00 58.97 187 GLN A C 1
ATOM 1409 O O . GLN A 1 187 ? 4.364 47.645 -6.301 1.00 58.97 187 GLN A O 1
ATOM 1414 N N . PRO A 1 188 ? 5.397 49.629 -6.623 1.00 51.56 188 PRO A N 1
ATOM 1415 C CA . PRO A 1 188 ? 4.168 50.361 -6.913 1.00 51.56 188 PRO A CA 1
ATOM 1416 C C . PRO A 1 188 ? 3.601 49.943 -8.278 1.00 51.56 188 PRO A C 1
ATOM 1418 O O . PRO A 1 188 ? 4.334 49.840 -9.265 1.00 51.56 188 PRO A O 1
ATOM 1421 N N . SER A 1 189 ? 2.295 49.698 -8.351 1.00 50.00 189 SER A N 1
ATOM 1422 C CA . SER A 1 189 ? 1.620 49.335 -9.597 1.00 50.00 189 SER A CA 1
ATOM 1423 C C . SER A 1 189 ? 1.287 50.564 -10.465 1.00 50.00 189 SER A C 1
ATOM 1425 O O . SER A 1 189 ? 1.120 51.675 -9.951 1.00 50.00 189 SER A O 1
ATOM 1427 N N . PRO A 1 190 ? 1.153 50.403 -11.798 1.00 51.59 190 PRO A N 1
ATOM 1428 C CA . PRO A 1 190 ? 0.558 51.433 -12.646 1.00 51.59 190 PRO A CA 1
ATOM 1429 C C . PRO A 1 190 ? -0.883 51.745 -12.194 1.00 51.59 190 PRO A C 1
ATOM 1431 O O . PRO A 1 190 ? -1.571 50.827 -11.746 1.00 51.59 190 PRO A O 1
ATOM 1434 N N . PRO A 1 191 ? -1.414 52.971 -12.394 1.00 46.12 191 PRO A N 1
ATOM 1435 C CA . PRO A 1 191 ? -2.747 53.367 -11.903 1.00 46.12 191 PRO A CA 1
ATOM 1436 C C . PRO A 1 191 ? -3.945 52.530 -12.396 1.00 46.12 191 PRO A C 1
ATOM 1438 O O . PRO A 1 191 ? -5.064 52.723 -11.927 1.00 46.12 191 PRO A O 1
ATOM 1441 N N . SER A 1 192 ? -3.734 51.634 -13.363 1.00 47.84 192 SER A N 1
ATOM 1442 C CA . SER A 1 192 ? -4.730 50.707 -13.909 1.00 47.84 192 SER A CA 1
ATOM 1443 C C . SER A 1 192 ? -4.681 49.292 -13.310 1.00 47.84 192 SER A C 1
ATOM 1445 O O . SER A 1 192 ? -5.531 48.469 -13.654 1.00 47.84 192 SER A O 1
ATOM 1447 N N . GLU A 1 193 ? -3.729 48.990 -12.419 1.00 51.12 193 GLU A N 1
ATOM 1448 C CA . GLU A 1 193 ? -3.591 47.686 -11.760 1.00 51.12 193 GLU A CA 1
ATOM 1449 C C . GLU A 1 193 ? -3.688 47.833 -10.234 1.00 51.12 193 GLU A C 1
ATOM 1451 O O . GLU A 1 193 ? -2.862 48.474 -9.593 1.00 51.12 193 GLU A O 1
ATOM 1456 N N . LEU A 1 194 ? -4.721 47.229 -9.640 1.00 52.31 194 LEU A N 1
ATOM 1457 C CA . LEU A 1 194 ? -5.174 47.486 -8.262 1.00 52.31 194 LEU A CA 1
ATOM 1458 C C . LEU A 1 194 ? -4.344 46.809 -7.147 1.00 52.31 194 LEU A C 1
ATOM 1460 O O . LEU A 1 194 ? -4.773 46.817 -5.997 1.00 52.31 194 LEU A O 1
ATOM 1464 N N . VAL A 1 195 ? -3.186 46.215 -7.458 1.00 55.19 195 VAL A N 1
ATOM 1465 C CA . VAL A 1 195 ? -2.384 45.425 -6.501 1.00 55.19 195 VAL A CA 1
ATOM 1466 C C . VAL A 1 195 ? -0.941 45.936 -6.440 1.00 55.19 195 VAL A C 1
ATOM 1468 O O . VAL A 1 195 ? -0.119 45.607 -7.296 1.00 55.19 195 VAL A O 1
ATOM 1471 N N . ASN A 1 196 ? -0.628 46.695 -5.385 1.00 60.41 196 ASN A N 1
ATOM 1472 C CA . ASN A 1 196 ? 0.748 46.917 -4.929 1.00 60.41 196 ASN A CA 1
ATOM 1473 C C . ASN A 1 196 ? 1.238 45.656 -4.202 1.00 60.41 196 ASN A C 1
ATOM 1475 O O . ASN A 1 196 ? 0.507 45.107 -3.375 1.00 60.41 196 ASN A O 1
ATOM 1479 N N . GLY A 1 197 ? 2.466 45.201 -4.462 1.00 76.19 197 GLY A N 1
ATOM 1480 C CA . GLY A 1 197 ? 2.971 43.990 -3.814 1.00 76.19 197 GLY A CA 1
ATOM 1481 C C . GLY A 1 197 ? 4.266 43.435 -4.395 1.00 76.19 197 GLY A C 1
ATOM 1482 O O . GLY A 1 197 ? 4.993 44.115 -5.122 1.00 76.19 197 GLY A O 1
ATOM 1483 N N . ASN A 1 198 ? 4.538 42.180 -4.048 1.00 86.81 198 ASN A N 1
ATOM 1484 C CA . ASN A 1 198 ? 5.646 41.398 -4.577 1.00 86.81 198 ASN A CA 1
ATOM 1485 C C . ASN A 1 198 ? 5.392 41.069 -6.051 1.00 86.81 198 ASN A C 1
ATOM 1487 O O . ASN A 1 198 ? 4.260 40.778 -6.441 1.00 86.81 198 ASN A O 1
ATOM 1491 N N . LEU A 1 199 ? 6.450 41.086 -6.856 1.00 90.00 199 LEU A N 1
ATOM 1492 C CA . LEU A 1 199 ? 6.445 40.746 -8.272 1.00 90.00 199 LEU A CA 1
ATOM 1493 C C . LEU A 1 199 ? 7.417 39.593 -8.528 1.00 90.00 199 LEU A C 1
ATOM 1495 O O . LEU A 1 199 ? 8.593 39.673 -8.173 1.00 90.00 199 LEU A O 1
ATOM 1499 N N . VAL A 1 200 ? 6.934 38.564 -9.219 1.00 93.62 200 VAL A N 1
ATOM 1500 C CA . VAL A 1 200 ? 7.762 37.545 -9.864 1.00 93.62 200 VAL A CA 1
ATOM 1501 C C . VAL A 1 200 ? 7.532 37.617 -11.366 1.00 93.62 200 VAL A C 1
ATOM 1503 O O . VAL A 1 200 ? 6.399 37.498 -11.826 1.00 93.62 200 VAL A O 1
ATOM 1506 N N . SER A 1 201 ? 8.593 37.832 -12.135 1.00 94.06 201 SER A N 1
ATOM 1507 C CA . SER A 1 201 ? 8.539 37.886 -13.597 1.00 94.06 201 SER A CA 1
ATOM 1508 C C . SER A 1 201 ? 9.278 36.696 -14.190 1.00 94.06 201 SER A C 1
ATOM 1510 O O . SER A 1 201 ? 10.449 36.482 -13.883 1.00 94.06 201 SER A O 1
ATOM 1512 N N . PHE A 1 202 ? 8.593 35.930 -15.036 1.00 96.25 202 PHE A N 1
ATOM 1513 C CA . PHE A 1 202 ? 9.139 34.808 -15.793 1.00 96.25 202 PHE A CA 1
ATOM 1514 C C . PHE A 1 202 ? 9.312 35.218 -17.253 1.00 96.25 202 PHE A C 1
ATOM 1516 O O . PHE A 1 202 ? 8.364 35.706 -17.874 1.00 96.25 202 PHE A O 1
ATOM 1523 N N . ARG A 1 203 ? 10.486 34.958 -17.831 1.00 95.75 203 ARG A N 1
ATOM 1524 C CA . ARG A 1 203 ? 10.758 35.166 -19.257 1.00 95.75 203 ARG A CA 1
ATOM 1525 C C . ARG A 1 203 ? 11.602 34.026 -19.813 1.00 95.75 203 ARG A C 1
ATOM 1527 O O . ARG A 1 203 ? 12.806 33.974 -19.584 1.00 95.75 203 ARG A O 1
ATOM 1534 N N . LEU A 1 204 ? 10.962 33.129 -20.555 1.00 95.44 204 LEU A N 1
ATOM 1535 C CA . LEU A 1 204 ? 11.596 32.042 -21.288 1.00 95.44 204 LEU A CA 1
ATOM 1536 C C . LEU A 1 204 ? 11.787 32.454 -22.753 1.00 95.44 204 LEU A C 1
ATOM 1538 O O . LEU A 1 204 ? 10.809 32.554 -23.490 1.00 95.44 204 LEU A O 1
ATOM 1542 N N . SER A 1 205 ? 13.032 32.638 -23.181 1.00 93.88 205 SER A N 1
ATOM 1543 C CA . SER A 1 205 ? 13.407 32.712 -24.598 1.00 93.88 205 SER A CA 1
ATOM 1544 C C . SER A 1 205 ? 13.858 31.336 -25.075 1.00 93.88 205 SER A C 1
ATOM 1546 O O . SER A 1 205 ? 14.664 30.693 -24.400 1.00 93.88 205 SER A O 1
ATOM 1548 N N . TYR A 1 206 ? 13.372 30.869 -26.226 1.00 91.62 206 TYR A N 1
ATOM 1549 C CA . TYR A 1 206 ? 13.777 29.574 -26.783 1.00 91.62 206 TYR A CA 1
ATOM 1550 C C . TYR A 1 206 ? 13.715 29.510 -28.314 1.00 91.62 206 TYR A C 1
ATOM 1552 O O . TYR A 1 206 ? 13.024 30.292 -28.969 1.00 91.62 206 TYR A O 1
ATOM 1560 N N . ARG A 1 207 ? 14.423 28.527 -28.883 1.00 87.81 207 ARG A N 1
ATOM 1561 C CA . ARG A 1 207 ? 14.402 28.175 -30.314 1.00 87.81 207 ARG A CA 1
ATOM 1562 C C . ARG A 1 207 ? 14.800 26.718 -30.542 1.00 87.81 207 ARG A C 1
ATOM 1564 O O . ARG A 1 207 ? 15.529 26.141 -29.734 1.00 87.81 207 ARG A O 1
ATOM 1571 N N . ALA A 1 208 ? 14.389 26.142 -31.671 1.00 84.06 208 ALA A N 1
ATOM 1572 C CA . ALA A 1 208 ? 14.951 24.884 -32.162 1.00 84.06 208 ALA A CA 1
ATOM 1573 C C . ALA A 1 208 ? 15.990 25.117 -33.270 1.00 84.06 208 ALA A C 1
ATOM 1575 O O . ALA A 1 208 ? 15.839 26.019 -34.098 1.00 84.06 208 ALA A O 1
ATOM 1576 N N . SER A 1 209 ? 17.032 24.285 -33.317 1.00 73.75 209 SER A N 1
ATOM 1577 C CA . SER A 1 209 ? 18.021 24.287 -34.411 1.00 73.75 209 SER A CA 1
ATOM 1578 C C . SER A 1 209 ? 17.568 23.468 -35.628 1.00 73.75 209 SER A C 1
ATOM 1580 O O . SER A 1 209 ? 18.090 23.658 -36.724 1.00 73.75 209 SER A O 1
ATOM 1582 N N . GLN A 1 210 ? 16.568 22.598 -35.458 1.00 72.75 210 GLN A N 1
ATOM 1583 C CA . GLN A 1 210 ? 15.959 21.774 -36.508 1.00 72.75 210 GLN A CA 1
ATOM 1584 C C . GLN A 1 210 ? 14.424 21.813 -36.418 1.00 72.75 210 GLN A C 1
ATOM 1586 O O . GLN A 1 210 ? 13.859 22.321 -35.446 1.00 72.75 210 GLN A O 1
ATOM 1591 N N . GLN A 1 211 ? 13.723 21.302 -37.433 1.00 74.62 211 GLN A N 1
ATOM 1592 C CA . GLN A 1 211 ? 12.260 21.237 -37.423 1.00 74.62 211 GLN A CA 1
ATOM 1593 C C . GLN A 1 211 ? 11.774 20.017 -36.635 1.00 74.62 211 GLN A C 1
ATOM 1595 O O . GLN A 1 211 ? 11.977 18.875 -37.041 1.00 74.62 211 GLN A O 1
ATOM 1600 N N . LEU A 1 212 ? 11.098 20.267 -35.512 1.00 70.62 212 LEU A N 1
ATOM 1601 C CA . LEU A 1 212 ? 10.479 19.246 -34.669 1.00 70.62 212 LEU A CA 1
ATOM 1602 C C . LEU A 1 212 ? 8.958 19.440 -34.671 1.00 70.62 212 LEU A C 1
ATOM 1604 O O . LEU A 1 212 ? 8.477 20.548 -34.446 1.00 70.62 212 LEU A O 1
ATOM 1608 N N . ASN A 1 213 ? 8.183 18.367 -34.864 1.00 79.06 213 ASN A N 1
ATOM 1609 C CA . ASN A 1 213 ? 6.725 18.392 -34.662 1.00 79.06 213 ASN A CA 1
ATOM 1610 C C . ASN A 1 213 ? 6.400 18.303 -33.158 1.00 79.06 213 ASN A C 1
ATOM 1612 O O . ASN A 1 213 ? 5.895 17.295 -32.649 1.00 79.06 213 ASN A O 1
ATOM 1616 N N . ALA A 1 214 ? 6.785 19.358 -32.447 1.00 84.06 214 ALA A N 1
ATOM 1617 C CA . ALA A 1 214 ? 6.795 19.439 -31.001 1.00 84.06 214 ALA A CA 1
ATOM 1618 C C . ALA A 1 214 ? 6.279 20.795 -30.505 1.00 84.06 214 ALA A C 1
ATOM 1620 O O . ALA A 1 214 ? 6.184 21.769 -31.251 1.00 84.06 214 ALA A O 1
ATOM 1621 N N . LYS A 1 215 ? 5.943 20.832 -29.219 1.00 89.12 215 LYS A N 1
ATOM 1622 C CA . LYS A 1 215 ? 5.458 21.997 -28.489 1.00 89.12 215 LYS A CA 1
ATOM 1623 C C . LYS A 1 215 ? 6.254 22.173 -27.208 1.00 89.12 215 LYS A C 1
ATOM 1625 O O . LYS A 1 215 ? 6.736 21.193 -26.641 1.00 89.12 215 LYS A O 1
ATOM 1630 N N . VAL A 1 216 ? 6.356 23.414 -26.751 1.00 90.69 216 VAL A N 1
ATOM 1631 C CA . VAL A 1 216 ? 6.967 23.748 -25.463 1.00 90.69 216 VAL A CA 1
ATOM 1632 C C . VAL A 1 216 ? 5.876 23.799 -24.395 1.00 90.69 216 VAL A C 1
ATOM 1634 O O . VAL A 1 216 ? 5.001 24.665 -24.444 1.00 90.69 216 VAL A O 1
ATOM 1637 N N . GLU A 1 217 ? 5.928 22.863 -23.449 1.00 92.31 217 GLU A N 1
ATOM 1638 C CA . GLU A 1 217 ? 5.188 22.931 -22.188 1.00 92.31 217 GLU A CA 1
ATOM 1639 C C . GLU A 1 217 ? 6.065 23.689 -21.185 1.00 92.31 217 GLU A C 1
ATOM 1641 O O . GLU A 1 217 ? 7.130 23.210 -20.794 1.00 92.31 217 GLU A O 1
ATOM 1646 N N . PHE A 1 218 ? 5.623 24.867 -20.753 1.00 94.62 218 PHE A N 1
ATOM 1647 C CA . PHE A 1 218 ? 6.270 25.623 -19.686 1.00 94.62 218 PHE A CA 1
ATOM 1648 C C . PHE A 1 218 ? 5.297 25.792 -18.520 1.00 94.62 218 PHE A C 1
ATOM 1650 O O . PHE A 1 218 ? 4.440 26.680 -18.521 1.00 94.62 218 PHE A O 1
ATOM 1657 N N . ALA A 1 219 ? 5.434 24.916 -17.525 1.00 93.75 219 ALA A N 1
ATOM 1658 C CA . ALA A 1 219 ? 4.768 25.023 -16.237 1.00 93.75 219 ALA A CA 1
ATOM 1659 C C . ALA A 1 219 ? 5.528 26.057 -15.397 1.00 93.75 219 ALA A C 1
ATOM 1661 O O . ALA A 1 219 ? 6.521 25.732 -14.752 1.00 93.75 219 ALA A O 1
ATOM 1662 N N . MET A 1 220 ? 5.081 27.313 -15.435 1.00 94.75 220 MET A N 1
ATOM 1663 C CA . MET A 1 220 ? 5.684 28.426 -14.692 1.00 94.75 220 MET A CA 1
ATOM 1664 C C . MET A 1 220 ? 5.573 28.231 -13.176 1.00 94.75 220 MET A C 1
ATOM 1666 O O . MET A 1 220 ? 6.455 28.665 -12.439 1.00 94.75 220 MET A O 1
ATOM 1670 N N . GLY A 1 221 ? 4.524 27.543 -12.714 1.00 93.19 221 GLY A N 1
ATOM 1671 C CA . GLY A 1 221 ? 4.411 27.143 -11.319 1.00 93.19 221 GLY A CA 1
ATOM 1672 C C . GLY A 1 221 ? 3.336 26.095 -11.044 1.00 93.19 221 GLY A C 1
ATOM 1673 O O . GLY A 1 221 ? 2.274 26.079 -11.670 1.00 93.19 221 GLY A O 1
ATOM 1674 N N . PHE A 1 222 ? 3.597 25.248 -10.053 1.00 93.69 222 PHE A N 1
ATOM 1675 C CA . PHE A 1 222 ? 2.592 24.436 -9.376 1.00 93.69 222 PHE A CA 1
ATOM 1676 C C . PHE A 1 222 ? 2.087 25.219 -8.156 1.00 93.69 222 PHE A C 1
ATOM 1678 O O . PHE A 1 222 ? 2.714 25.230 -7.099 1.00 93.69 222 PHE A O 1
ATOM 1685 N N . LEU A 1 223 ? 0.983 25.944 -8.327 1.00 94.06 223 LEU A N 1
ATOM 1686 C CA . LEU A 1 223 ? 0.421 26.831 -7.310 1.00 94.06 223 LEU A CA 1
ATOM 1687 C C . LEU A 1 223 ? -0.195 26.015 -6.169 1.00 94.06 223 LEU A C 1
ATOM 1689 O O . LEU A 1 223 ? -1.017 25.133 -6.431 1.00 94.06 223 LEU A O 1
ATOM 1693 N N . ASN A 1 224 ? 0.142 26.333 -4.917 1.00 91.56 224 ASN A N 1
ATOM 1694 C CA . ASN A 1 224 ? -0.493 25.717 -3.746 1.00 91.56 224 ASN A CA 1
ATOM 1695 C C . ASN A 1 224 ? -2.019 25.914 -3.806 1.00 91.56 224 ASN A C 1
ATOM 1697 O O . ASN A 1 224 ? -2.508 27.028 -4.007 1.00 91.56 224 ASN A O 1
ATOM 1701 N N . ALA A 1 225 ? -2.786 24.834 -3.646 1.00 91.06 225 ALA A N 1
ATOM 1702 C CA . ALA A 1 225 ? -4.239 24.887 -3.730 1.00 91.06 225 ALA A CA 1
ATOM 1703 C C . ALA A 1 225 ? -4.918 25.460 -2.479 1.00 91.06 225 ALA A C 1
ATOM 1705 O O . ALA A 1 225 ? -6.024 25.980 -2.600 1.00 91.06 225 ALA A O 1
ATOM 1706 N N . ASN A 1 226 ? -4.321 25.388 -1.288 1.00 90.12 226 ASN A N 1
ATOM 1707 C CA . ASN A 1 226 ? -4.960 25.854 -0.052 1.00 90.12 226 ASN A CA 1
ATOM 1708 C C . ASN A 1 226 ? -5.363 27.352 -0.057 1.00 90.12 226 ASN A C 1
ATOM 1710 O O . ASN A 1 226 ? -6.528 27.645 0.266 1.00 90.12 226 ASN A O 1
ATOM 1714 N N . PRO A 1 227 ? -4.506 28.306 -0.490 1.00 89.50 227 PRO A N 1
ATOM 1715 C CA . PRO A 1 227 ? -4.875 29.721 -0.511 1.00 89.50 227 PRO A CA 1
ATOM 1716 C C . PRO A 1 227 ? -5.932 30.050 -1.578 1.00 89.50 227 PRO A C 1
ATOM 1718 O O . PRO A 1 227 ? -6.663 31.029 -1.411 1.00 89.50 227 PRO A O 1
ATOM 1721 N N . ILE A 1 228 ? -6.060 29.235 -2.638 1.00 89.75 228 ILE A N 1
ATOM 1722 C CA . ILE A 1 228 ? -6.883 29.537 -3.827 1.00 89.75 228 ILE A CA 1
ATOM 1723 C C . ILE A 1 228 ? -8.118 28.638 -4.032 1.00 89.75 228 ILE A C 1
ATOM 1725 O O . ILE A 1 228 ? -9.067 29.067 -4.689 1.00 89.75 228 ILE A O 1
ATOM 1729 N N . LYS A 1 229 ? -8.188 27.424 -3.463 1.00 89.38 229 LYS A N 1
ATOM 1730 C CA . LYS A 1 229 ? -9.353 26.531 -3.633 1.00 89.38 229 LYS A CA 1
ATOM 1731 C C . LYS A 1 229 ? -10.608 27.171 -3.035 1.00 89.38 229 LYS A C 1
ATOM 1733 O O . LYS A 1 229 ? -10.554 27.797 -1.970 1.00 89.38 229 LYS A O 1
ATOM 1738 N N . GLY A 1 230 ? -11.734 27.059 -3.740 1.00 86.44 230 GLY A N 1
ATOM 1739 C CA . GLY A 1 230 ? -13.002 27.704 -3.383 1.00 86.44 230 GLY A CA 1
ATOM 1740 C C . GLY A 1 230 ? -13.035 29.228 -3.522 1.00 86.44 230 GLY A C 1
ATOM 1741 O O . GLY A 1 230 ? -14.053 29.831 -3.193 1.00 86.44 230 GLY A O 1
ATOM 1742 N N . ARG A 1 231 ? -11.952 29.879 -3.967 1.00 88.62 231 ARG A N 1
ATOM 1743 C CA . ARG A 1 231 ? -11.885 31.343 -4.049 1.00 88.62 231 ARG A CA 1
ATOM 1744 C C . ARG A 1 231 ? -12.415 31.869 -5.374 1.00 88.62 231 ARG A C 1
ATOM 1746 O O . ARG A 1 231 ? -12.360 31.191 -6.401 1.00 88.62 231 ARG A O 1
ATOM 1753 N N . LYS A 1 232 ? -12.925 33.101 -5.338 1.00 88.31 232 LYS A N 1
ATOM 1754 C CA . LYS A 1 232 ? -13.405 33.800 -6.528 1.00 88.31 232 LYS A CA 1
ATOM 1755 C C . LYS A 1 232 ? -12.224 34.191 -7.417 1.00 88.31 232 LYS A C 1
ATOM 1757 O O . LYS A 1 232 ? -11.221 34.705 -6.922 1.00 88.31 232 LYS A O 1
ATOM 1762 N N . TYR A 1 233 ? -12.386 33.999 -8.720 1.00 89.31 233 TYR A N 1
ATOM 1763 C CA . TYR A 1 233 ? -11.445 34.455 -9.736 1.00 89.31 233 TYR A CA 1
ATOM 1764 C C . TYR A 1 233 ? -12.169 35.203 -10.865 1.00 89.31 233 TYR A C 1
ATOM 1766 O O . TYR A 1 233 ? -13.383 35.063 -11.052 1.00 89.31 233 TYR A O 1
ATOM 1774 N N . ALA A 1 234 ? -11.417 35.993 -11.622 1.00 88.38 234 ALA A N 1
ATOM 1775 C CA . ALA A 1 234 ? -11.853 36.626 -12.863 1.00 88.38 234 ALA A CA 1
ATOM 1776 C C . ALA A 1 234 ? -10.729 36.543 -13.899 1.00 88.38 234 ALA A C 1
ATOM 1778 O O . ALA A 1 234 ? -9.558 36.614 -13.530 1.00 88.38 234 ALA A O 1
ATOM 1779 N N . SER A 1 235 ? -11.066 36.427 -15.182 1.00 86.56 235 SER A N 1
ATOM 1780 C CA . SER A 1 235 ? -10.085 36.369 -16.268 1.00 86.56 235 SER A CA 1
ATOM 1781 C C . SER A 1 235 ? -10.435 37.337 -17.405 1.00 86.56 235 SER A C 1
ATOM 1783 O O . SER A 1 235 ? -11.569 37.805 -17.547 1.00 86.56 235 SER A O 1
ATOM 1785 N N . VAL A 1 236 ? -9.438 37.672 -18.224 1.00 83.94 236 VAL A N 1
ATOM 1786 C CA . VAL A 1 236 ? -9.643 38.272 -19.550 1.00 83.94 236 VAL A CA 1
ATOM 1787 C C . VAL A 1 236 ? -9.221 37.241 -20.586 1.00 83.94 236 VAL A C 1
ATOM 1789 O O . VAL A 1 236 ? -8.028 36.984 -20.750 1.00 83.94 236 VAL A O 1
ATOM 1792 N N . LEU A 1 237 ? -10.198 36.647 -21.276 1.00 74.88 237 LEU A N 1
ATOM 1793 C CA . LEU A 1 237 ? -9.947 35.753 -22.406 1.00 74.88 237 LEU A CA 1
ATOM 1794 C C . LEU A 1 237 ? -9.934 36.515 -23.723 1.00 74.88 237 LEU A C 1
ATOM 1796 O O . LEU A 1 237 ? -10.556 37.566 -23.864 1.00 74.88 237 LEU A O 1
ATOM 1800 N N . ALA A 1 238 ? -9.347 35.882 -24.735 1.00 59.09 238 ALA A N 1
ATOM 1801 C CA . ALA A 1 238 ? -9.416 36.328 -26.124 1.00 59.09 238 ALA A CA 1
ATOM 1802 C C . ALA A 1 238 ? -10.846 36.392 -26.722 1.00 59.09 238 ALA A C 1
ATOM 1804 O O . ALA A 1 238 ? -10.995 36.882 -27.837 1.00 59.09 238 ALA A O 1
ATOM 1805 N N . ALA A 1 239 ? -11.883 35.887 -26.032 1.00 52.34 239 ALA A N 1
ATOM 1806 C CA . ALA A 1 239 ? -13.242 35.752 -26.582 1.00 52.34 239 ALA A CA 1
ATOM 1807 C C . ALA A 1 239 ? -14.402 36.282 -25.705 1.00 52.34 239 ALA A C 1
ATOM 1809 O O . ALA A 1 239 ? -15.518 36.345 -26.213 1.00 52.34 239 ALA A O 1
ATOM 1810 N N . ASN A 1 240 ? -14.177 36.621 -24.423 1.00 59.25 240 ASN A N 1
ATOM 1811 C CA . ASN A 1 240 ? -15.043 37.405 -23.507 1.00 59.25 240 ASN A CA 1
ATOM 1812 C C . ASN A 1 240 ? -14.477 37.333 -22.063 1.00 59.25 240 ASN A C 1
ATOM 1814 O O . ASN A 1 240 ? -13.399 36.779 -21.860 1.00 59.25 240 ASN A O 1
ATOM 1818 N N . LYS A 1 241 ? -15.169 37.889 -21.052 1.00 56.97 241 LYS A N 1
ATOM 1819 C CA . LYS A 1 241 ? -14.811 37.751 -19.621 1.00 56.97 241 LYS A CA 1
ATOM 1820 C C . LYS A 1 241 ? -15.651 36.681 -18.895 1.00 56.97 241 LYS A C 1
ATOM 1822 O O . LYS A 1 241 ? -16.794 36.973 -18.539 1.00 56.97 241 LYS A O 1
ATOM 1827 N N . PRO A 1 242 ? -15.107 35.492 -18.598 1.00 65.88 242 PRO A N 1
ATOM 1828 C CA . PRO A 1 242 ? -15.579 34.643 -17.517 1.00 65.88 242 PRO A CA 1
ATOM 1829 C C . PRO A 1 242 ? -15.020 35.085 -16.156 1.00 65.88 242 PRO A C 1
ATOM 1831 O O . PRO A 1 242 ? -13.975 35.724 -16.021 1.00 65.88 242 PRO A O 1
ATOM 1834 N N . GLY A 1 243 ? -15.744 34.696 -15.118 1.00 70.12 243 GLY A N 1
ATOM 1835 C CA . GLY A 1 243 ? -15.302 34.712 -13.732 1.00 70.12 243 GLY A CA 1
ATOM 1836 C C . GLY A 1 243 ? -16.132 33.696 -12.959 1.00 70.12 243 GLY A C 1
ATOM 1837 O O . GLY A 1 243 ? -17.237 33.344 -13.375 1.00 70.12 243 GLY A O 1
ATOM 1838 N N . GLY A 1 244 ? -15.608 33.201 -11.846 1.00 82.69 244 GLY A N 1
ATOM 1839 C CA . GLY A 1 244 ? -16.229 32.090 -11.133 1.00 82.69 244 GLY A CA 1
ATOM 1840 C C . GLY A 1 244 ? -15.536 31.791 -9.815 1.00 82.69 244 GLY A C 1
ATOM 1841 O O . GLY A 1 244 ? -14.923 32.672 -9.216 1.00 82.69 244 GLY A O 1
ATOM 1842 N N . PHE A 1 245 ? -15.628 30.539 -9.373 1.00 84.62 245 PHE A N 1
ATOM 1843 C CA . PHE A 1 245 ? -14.970 30.040 -8.168 1.00 84.62 245 PHE A CA 1
ATOM 1844 C C . PHE A 1 245 ? -14.086 28.848 -8.518 1.00 84.62 245 PHE A C 1
ATOM 1846 O O . PHE A 1 245 ? -14.545 27.927 -9.195 1.00 84.62 245 PHE A O 1
ATOM 1853 N N . LEU A 1 246 ? -12.842 28.851 -8.040 1.00 87.19 246 LEU A N 1
ATOM 1854 C CA . LEU A 1 246 ? -11.943 27.704 -8.158 1.00 87.19 246 LEU A CA 1
ATOM 1855 C C . LEU A 1 246 ? -12.533 26.493 -7.415 1.00 87.19 246 LEU A C 1
ATOM 1857 O O . LEU A 1 246 ? -13.055 26.658 -6.308 1.00 87.19 246 LEU A O 1
ATOM 1861 N N . PRO A 1 247 ? -12.467 25.275 -7.976 1.00 85.00 247 PRO A N 1
ATOM 1862 C CA . PRO A 1 247 ? -13.160 24.120 -7.418 1.00 85.00 247 PRO A CA 1
ATOM 1863 C C . PRO A 1 247 ? -12.581 23.730 -6.051 1.00 85.00 247 PRO A C 1
ATOM 1865 O O . PRO A 1 247 ? -11.365 23.641 -5.882 1.00 85.00 247 PRO A O 1
ATOM 1868 N N . VAL A 1 248 ? -13.447 23.492 -5.060 1.00 84.88 248 VAL A N 1
ATOM 1869 C CA . VAL A 1 248 ? -13.021 23.076 -3.710 1.00 84.88 248 VAL A CA 1
ATOM 1870 C C . VAL A 1 248 ? -12.452 21.659 -3.763 1.00 84.88 248 VAL A C 1
ATOM 1872 O O . VAL A 1 248 ? -11.267 21.477 -3.494 1.00 84.88 248 VAL A O 1
ATOM 1875 N N . ALA A 1 249 ? -13.260 20.693 -4.205 1.00 79.50 249 ALA A N 1
ATOM 1876 C CA . ALA A 1 249 ? -12.833 19.320 -4.468 1.00 79.50 249 ALA A CA 1
ATOM 1877 C C . ALA A 1 249 ? -12.057 19.201 -5.801 1.00 79.50 249 ALA A C 1
ATOM 1879 O O . ALA A 1 249 ? -12.326 19.990 -6.712 1.00 79.50 249 ALA A O 1
ATOM 1880 N N . PRO A 1 250 ? -11.139 18.226 -5.954 1.00 75.62 250 PRO A N 1
ATOM 1881 C CA . PRO A 1 250 ? -10.464 17.945 -7.224 1.00 75.62 250 PRO A CA 1
ATOM 1882 C C . PRO A 1 250 ? -11.436 17.543 -8.343 1.00 75.62 250 PRO A C 1
ATOM 1884 O O . PRO A 1 250 ? -12.376 16.779 -8.118 1.00 75.62 250 PRO A O 1
ATOM 1887 N N . SER A 1 251 ? -11.183 17.978 -9.578 1.00 65.56 251 SER A N 1
ATOM 1888 C CA . SER A 1 251 ? -11.934 17.498 -10.747 1.00 65.56 251 SER A CA 1
ATOM 1889 C C . SER A 1 251 ? -11.557 16.051 -11.126 1.00 65.56 251 SER A C 1
ATOM 1891 O O . SER A 1 251 ? -10.517 15.809 -11.740 1.00 65.56 251 SER A O 1
ATOM 1893 N N . LEU A 1 252 ? -12.419 15.082 -10.797 1.00 52.88 252 LEU A N 1
ATOM 1894 C CA . LEU A 1 252 ? -12.199 13.634 -10.977 1.00 52.88 252 LEU A CA 1
ATOM 1895 C C . LEU A 1 252 ? -12.536 13.106 -12.394 1.00 52.88 252 LEU A C 1
ATOM 1897 O O . LEU A 1 252 ? -13.345 12.183 -12.531 1.00 52.88 252 LEU A O 1
ATOM 1901 N N . HIS A 1 253 ? -11.943 13.654 -13.465 1.00 46.47 253 HIS A N 1
ATOM 1902 C CA . HIS A 1 253 ? -12.295 13.252 -14.841 1.00 46.47 253 HIS A CA 1
ATOM 1903 C C . HIS A 1 253 ? -11.145 12.910 -15.807 1.00 46.47 253 HIS A C 1
ATOM 1905 O O . HIS A 1 253 ? -10.003 13.342 -15.701 1.00 46.47 253 HIS A O 1
ATOM 1911 N N . ASN A 1 254 ? -11.531 12.063 -16.763 1.00 38.75 254 ASN A N 1
ATOM 1912 C CA . ASN A 1 254 ? -10.737 11.206 -17.635 1.00 38.75 254 ASN A CA 1
ATOM 1913 C C . ASN A 1 254 ? -9.895 11.969 -18.684 1.00 38.75 254 ASN A C 1
ATOM 1915 O O . ASN A 1 254 ? -10.470 12.625 -19.547 1.00 38.75 254 ASN A O 1
ATOM 1919 N N . THR A 1 255 ? -8.564 11.801 -18.673 1.00 37.31 255 THR A N 1
ATOM 1920 C CA . THR A 1 255 ? -7.569 11.953 -19.780 1.00 37.31 255 THR A CA 1
ATOM 1921 C C . THR A 1 255 ? -7.523 13.208 -20.683 1.00 37.31 255 THR A C 1
ATOM 1923 O O . THR A 1 255 ? -6.529 13.395 -21.379 1.00 37.31 255 THR A O 1
ATOM 1926 N N . ARG A 1 256 ? -8.538 14.078 -20.713 1.00 39.72 256 ARG A N 1
ATOM 1927 C CA . ARG A 1 256 ? -8.574 15.373 -21.416 1.00 39.72 256 ARG A CA 1
ATOM 1928 C C . ARG A 1 256 ? -9.491 16.328 -20.656 1.00 39.72 256 ARG A C 1
ATOM 1930 O O . ARG A 1 256 ? -10.642 16.534 -21.033 1.00 39.72 256 ARG A O 1
ATOM 1937 N N . VAL A 1 257 ? -8.978 16.902 -19.573 1.00 41.03 257 VAL A N 1
ATOM 1938 C CA . VAL A 1 257 ? -9.659 17.998 -18.875 1.00 41.03 257 VAL A CA 1
ATOM 1939 C C . VAL A 1 257 ? -9.588 19.238 -19.775 1.00 41.03 257 VAL A C 1
ATOM 1941 O O . VAL A 1 257 ? -8.475 19.662 -20.098 1.00 41.03 257 VAL A O 1
ATOM 1944 N N . PRO A 1 258 ? -10.719 19.830 -20.216 1.00 43.03 258 PRO A N 1
ATOM 1945 C CA . PRO A 1 258 ? -10.671 21.169 -20.772 1.00 43.03 258 PRO A CA 1
ATOM 1946 C C . PRO A 1 258 ? -10.173 22.100 -19.655 1.00 43.03 258 PRO A C 1
ATOM 1948 O O . PRO A 1 258 ? -10.668 22.009 -18.531 1.00 43.03 258 PRO A O 1
ATOM 1951 N N . PRO A 1 259 ? -9.167 22.941 -19.923 1.00 53.22 259 PRO A N 1
ATOM 1952 C CA . PRO A 1 259 ? -8.554 23.795 -18.912 1.00 53.22 259 PRO A CA 1
ATOM 1953 C C . PRO A 1 259 ? -9.592 24.609 -18.136 1.00 53.22 259 PRO A C 1
ATOM 1955 O O . PRO A 1 259 ? -10.489 25.191 -18.742 1.00 53.22 259 PRO A O 1
ATOM 1958 N N . PHE A 1 260 ? -9.441 24.661 -16.807 1.00 58.06 260 PHE A N 1
ATOM 1959 C CA . PHE A 1 260 ? -10.364 25.382 -15.923 1.00 58.06 260 PHE A CA 1
ATOM 1960 C C . PHE A 1 260 ? -10.442 26.866 -16.294 1.00 58.06 260 PHE A C 1
ATOM 1962 O O . PHE A 1 260 ? -11.522 27.449 -16.310 1.00 58.06 260 PHE A O 1
ATOM 1969 N N . GLU A 1 261 ? -9.298 27.440 -16.670 1.00 57.19 261 GLU A N 1
ATOM 1970 C CA . GLU A 1 261 ? -9.257 28.636 -17.496 1.00 57.19 261 GLU A CA 1
ATOM 1971 C C . GLU A 1 261 ? -8.112 28.532 -18.510 1.00 57.19 261 GLU A C 1
ATOM 1973 O O . GLU A 1 261 ? -7.000 28.133 -18.153 1.00 57.19 261 GLU A O 1
ATOM 1978 N N . SER A 1 262 ? -8.342 28.903 -19.774 1.00 72.38 262 SER A N 1
ATOM 1979 C CA . SER A 1 262 ? -7.264 28.932 -20.777 1.00 72.38 262 SER A CA 1
ATOM 1980 C C . SER A 1 262 ? -7.354 30.064 -21.762 1.00 72.38 262 SER A C 1
ATOM 1982 O O . SER A 1 262 ? -8.420 30.587 -22.068 1.00 72.38 262 SER A O 1
ATOM 1984 N N . LYS A 1 263 ? -6.187 30.357 -22.331 1.00 80.19 263 LYS A N 1
ATOM 1985 C CA . LYS A 1 263 ? -5.980 31.430 -23.287 1.00 80.19 263 LYS A CA 1
ATOM 1986 C C . LYS A 1 263 ? -6.353 32.798 -22.691 1.00 80.19 263 LYS A C 1
ATOM 1988 O O . LYS A 1 263 ? -6.860 33.671 -23.397 1.00 80.19 263 LYS A O 1
ATOM 1993 N N . PHE A 1 264 ? -6.104 32.968 -21.388 1.00 87.25 264 PHE A N 1
ATOM 1994 C CA . PHE A 1 264 ? -6.278 34.240 -20.694 1.00 87.25 264 PHE A CA 1
ATOM 1995 C C . PHE A 1 264 ? -5.020 35.095 -20.820 1.00 87.25 264 PHE A C 1
ATOM 1997 O O . PHE A 1 264 ? -3.913 34.583 -20.674 1.00 87.25 264 PHE A O 1
ATOM 2004 N N . SER A 1 265 ? -5.180 36.396 -21.055 1.00 88.81 265 SER A N 1
ATOM 2005 C CA . SER A 1 265 ? -4.069 37.355 -20.994 1.00 88.81 265 SER A CA 1
ATOM 2006 C C . SER A 1 265 ? -3.866 37.911 -19.584 1.00 88.81 265 SER A C 1
ATOM 2008 O O . SER A 1 265 ? -2.752 38.295 -19.235 1.00 88.81 265 SER A O 1
ATOM 2010 N N . ARG A 1 266 ? -4.927 37.925 -18.760 1.00 88.94 266 ARG A N 1
ATOM 2011 C CA . ARG A 1 266 ? -4.884 38.289 -17.336 1.00 88.94 266 ARG A CA 1
ATOM 2012 C C . ARG A 1 266 ? -5.805 37.418 -16.486 1.00 88.94 266 ARG A C 1
ATOM 2014 O O . ARG A 1 266 ? -6.875 37.020 -16.955 1.00 88.94 266 ARG A O 1
ATOM 2021 N N . LEU A 1 267 ? -5.404 37.169 -15.243 1.00 90.12 267 LEU A N 1
ATOM 2022 C CA . LEU A 1 267 ? -6.142 36.401 -14.237 1.00 90.12 267 LEU A CA 1
ATOM 2023 C C . LEU A 1 267 ? -5.988 37.057 -12.861 1.00 90.12 267 LEU A C 1
ATOM 2025 O O . LEU A 1 267 ? -4.869 37.309 -12.425 1.00 90.12 267 LEU A O 1
ATOM 2029 N N . TRP A 1 268 ? -7.102 37.269 -12.163 1.00 90.25 268 TRP A N 1
ATOM 2030 C CA . TRP A 1 268 ? -7.144 37.711 -10.766 1.00 90.25 268 TRP A CA 1
ATOM 2031 C C . TRP A 1 268 ? -7.766 36.615 -9.907 1.00 90.25 268 TRP A C 1
ATOM 2033 O O . TRP A 1 268 ? -8.824 36.094 -10.265 1.00 90.25 268 TRP A O 1
ATOM 2043 N N . ILE A 1 269 ? -7.156 36.297 -8.766 1.00 89.88 269 ILE A N 1
ATOM 2044 C CA . ILE A 1 269 ? -7.685 35.362 -7.767 1.00 89.88 269 ILE A CA 1
ATOM 2045 C C . ILE A 1 269 ? -7.687 36.063 -6.408 1.00 89.88 269 ILE A C 1
ATOM 2047 O O . ILE A 1 269 ? -6.640 36.509 -5.946 1.00 89.88 269 ILE A O 1
ATOM 2051 N N . ASN A 1 270 ? -8.841 36.120 -5.742 1.00 87.25 270 ASN A N 1
ATOM 2052 C CA . ASN A 1 270 ? -8.935 36.666 -4.387 1.00 87.25 270 ASN A CA 1
ATOM 2053 C C . ASN A 1 270 ? -8.575 35.587 -3.360 1.00 87.25 270 ASN A C 1
ATOM 2055 O O . ASN A 1 270 ? -9.440 34.833 -2.908 1.00 87.25 270 ASN A O 1
ATOM 2059 N N . THR A 1 271 ? -7.291 35.447 -3.043 1.00 88.19 271 THR A N 1
ATOM 2060 C CA . THR A 1 271 ? -6.788 34.333 -2.226 1.00 88.19 271 THR A CA 1
ATOM 2061 C C . THR A 1 271 ? -6.976 34.581 -0.727 1.00 88.19 271 THR A C 1
ATOM 2063 O O . THR A 1 271 ? -7.396 35.657 -0.304 1.00 88.19 271 THR A O 1
ATOM 2066 N N . ARG A 1 272 ? -6.669 33.574 0.098 1.00 84.38 272 ARG A N 1
ATOM 2067 C CA . ARG A 1 272 ? -6.586 33.727 1.564 1.00 84.38 272 ARG A CA 1
ATOM 2068 C C . ARG A 1 272 ? -5.371 34.549 2.030 1.00 84.38 272 ARG A C 1
ATOM 2070 O O . ARG A 1 272 ? -5.332 34.932 3.187 1.00 84.38 272 ARG A O 1
ATOM 2077 N N . LEU A 1 273 ? -4.429 34.847 1.131 1.00 81.50 273 LEU A N 1
ATOM 2078 C CA . LEU A 1 273 ? -3.218 35.654 1.355 1.00 81.50 273 LEU A CA 1
ATOM 2079 C C . LEU A 1 273 ? -3.297 37.015 0.622 1.00 81.50 273 LEU A C 1
ATOM 2081 O O . LEU A 1 273 ? -2.292 37.606 0.230 1.00 81.50 273 LEU A O 1
ATOM 2085 N N . GLY A 1 274 ? -4.523 37.482 0.358 1.00 81.69 274 GLY A N 1
ATOM 2086 C CA . GLY A 1 274 ? -4.809 38.647 -0.481 1.00 81.69 274 GLY A CA 1
ATOM 2087 C C . GLY A 1 274 ? -4.829 38.339 -1.984 1.00 81.69 274 GLY A C 1
ATOM 2088 O O . GLY A 1 274 ? -4.868 37.179 -2.404 1.00 81.69 274 GLY A O 1
ATOM 2089 N N . ASP A 1 275 ? -4.891 39.376 -2.816 1.00 85.75 275 ASP A N 1
ATOM 2090 C CA . ASP A 1 275 ? -5.137 39.218 -4.253 1.00 85.75 275 ASP A CA 1
ATOM 2091 C C . ASP A 1 275 ? -3.875 38.786 -5.018 1.00 85.75 275 ASP A C 1
ATOM 2093 O O . ASP A 1 275 ? -2.793 39.358 -4.868 1.00 85.75 275 ASP A O 1
ATOM 2097 N N . TRP A 1 276 ? -4.033 37.779 -5.879 1.00 91.00 276 TRP A N 1
ATOM 2098 C CA . TRP A 1 276 ? -3.024 37.317 -6.834 1.00 91.00 276 TRP A CA 1
ATOM 2099 C C . TRP A 1 276 ? -3.428 37.753 -8.244 1.00 91.00 276 TRP A C 1
ATOM 2101 O O . TRP A 1 276 ? -4.548 37.479 -8.681 1.00 91.00 276 TRP A O 1
ATOM 2111 N N . HIS A 1 277 ? -2.519 38.405 -8.966 1.00 91.31 277 HIS A N 1
ATOM 2112 C CA . HIS A 1 277 ? -2.714 38.888 -10.330 1.00 91.31 277 HIS A CA 1
ATOM 2113 C C . HIS A 1 277 ? -1.629 38.324 -11.252 1.00 91.31 277 HIS A C 1
ATOM 2115 O O . HIS A 1 277 ? -0.439 38.502 -11.003 1.00 91.31 277 HIS A O 1
ATOM 2121 N N . PHE A 1 278 ? -2.041 37.666 -12.332 1.00 92.00 278 PHE A N 1
ATOM 2122 C CA . PHE A 1 278 ? -1.155 37.122 -13.358 1.00 92.00 278 PHE A CA 1
ATOM 2123 C C . PHE A 1 278 ? -1.414 37.822 -14.692 1.00 92.00 278 PHE A C 1
ATOM 2125 O O . PHE A 1 278 ? -2.564 37.870 -15.132 1.00 92.00 278 PHE A O 1
ATOM 2132 N N . THR A 1 279 ? -0.359 38.286 -15.361 1.00 92.44 279 THR A N 1
ATOM 2133 C CA . THR A 1 279 ? -0.402 38.911 -16.693 1.00 92.44 279 THR A CA 1
ATOM 2134 C C . THR A 1 279 ? 0.536 38.170 -17.642 1.00 92.44 279 THR A C 1
ATOM 2136 O O . THR A 1 279 ? 1.713 38.002 -17.336 1.00 92.44 279 THR A O 1
ATOM 2139 N N . ALA A 1 280 ? 0.036 37.742 -18.801 1.00 92.44 280 ALA A N 1
ATOM 2140 C CA . ALA A 1 280 ? 0.835 37.104 -19.847 1.00 92.44 280 ALA A CA 1
ATOM 2141 C C . ALA A 1 280 ? 1.746 38.118 -20.561 1.00 92.44 280 ALA A C 1
ATOM 2143 O O . ALA A 1 280 ? 1.316 39.233 -20.865 1.00 92.44 280 ALA A O 1
ATOM 2144 N N . THR A 1 281 ? 2.986 37.728 -20.867 1.00 91.06 281 THR A N 1
ATOM 2145 C CA . THR A 1 281 ? 3.976 38.574 -21.556 1.00 91.06 281 THR A CA 1
ATOM 2146 C C . THR A 1 281 ? 4.748 37.792 -22.631 1.00 91.06 281 THR A C 1
ATOM 2148 O O . THR A 1 281 ? 4.728 36.561 -22.672 1.00 91.06 281 THR A O 1
ATOM 2151 N N . GLY A 1 282 ? 5.432 38.506 -23.531 1.00 87.62 282 GLY A N 1
ATOM 2152 C CA . GLY A 1 282 ? 6.159 37.911 -24.661 1.00 87.62 282 GLY A CA 1
ATOM 2153 C C . GLY A 1 282 ? 5.295 37.681 -25.908 1.00 87.62 282 GLY A C 1
ATOM 2154 O O . GLY A 1 282 ? 4.211 38.246 -26.046 1.00 87.62 282 GLY A O 1
ATOM 2155 N N . ASP A 1 283 ? 5.797 36.853 -26.823 1.00 85.69 283 ASP A N 1
ATOM 2156 C CA . ASP A 1 283 ? 5.207 36.582 -28.143 1.00 85.69 283 ASP A CA 1
ATOM 2157 C C . ASP A 1 283 ? 3.995 35.635 -28.084 1.00 85.69 283 ASP A C 1
ATOM 2159 O O . ASP A 1 283 ? 3.234 35.529 -29.046 1.00 85.69 283 ASP A O 1
ATOM 2163 N N . TYR A 1 284 ? 3.801 34.944 -26.955 1.00 83.25 284 TYR A N 1
ATOM 2164 C CA . TYR A 1 284 ? 2.650 34.081 -26.686 1.00 83.25 284 TYR A CA 1
ATOM 2165 C C . TYR A 1 284 ? 1.788 34.711 -25.574 1.00 83.25 284 TYR A C 1
ATOM 2167 O O . TYR A 1 284 ? 1.950 34.378 -24.399 1.00 83.25 284 TYR A O 1
ATOM 2175 N N . PRO A 1 285 ? 0.871 35.644 -25.902 1.00 84.50 285 PRO A N 1
ATOM 2176 C CA . PRO A 1 285 ? 0.243 36.550 -24.933 1.00 84.50 285 PRO A CA 1
ATOM 2177 C C . PRO A 1 285 ? -0.902 35.907 -24.132 1.00 84.50 285 PRO A C 1
ATOM 2179 O O . PRO A 1 285 ? -1.856 36.589 -23.750 1.00 84.50 285 PRO A O 1
ATOM 2182 N N . VAL A 1 286 ? -0.858 34.587 -23.913 1.00 88.19 286 VAL A N 1
ATOM 2183 C CA . VAL A 1 286 ? -1.916 33.854 -23.218 1.00 88.19 286 VAL A CA 1
ATOM 2184 C C . VAL A 1 286 ? -1.405 32.703 -22.344 1.00 88.19 286 VAL A C 1
ATOM 2186 O O . VAL A 1 286 ? -0.498 31.965 -22.716 1.00 88.19 286 VAL A O 1
ATOM 2189 N N . LEU A 1 287 ? -2.056 32.507 -21.200 1.00 90.75 287 LEU A N 1
ATOM 2190 C CA . LEU A 1 287 ? -1.715 31.526 -20.167 1.00 90.75 287 LEU A CA 1
ATOM 2191 C C . LEU A 1 287 ? -2.859 30.524 -19.937 1.00 90.75 287 LEU A C 1
ATOM 2193 O O . LEU A 1 287 ? -3.917 30.580 -20.576 1.00 90.75 287 LEU A O 1
ATOM 2197 N N . THR A 1 288 ? -2.629 29.539 -19.071 1.00 90.44 288 THR A N 1
ATOM 2198 C CA . THR A 1 288 ? -3.587 28.489 -18.700 1.00 90.44 288 THR A CA 1
ATOM 2199 C C . THR A 1 288 ? -3.434 28.105 -17.228 1.00 90.44 288 THR A C 1
ATOM 2201 O O . THR A 1 288 ? -2.319 28.049 -16.712 1.00 90.44 288 THR A O 1
ATOM 2204 N N . LEU A 1 289 ? -4.564 27.820 -16.575 1.00 90.06 289 LEU A N 1
ATOM 2205 C CA . LEU A 1 289 ? -4.658 27.303 -15.212 1.00 90.06 289 LEU A CA 1
ATOM 2206 C C . LEU A 1 289 ? -5.443 25.983 -15.248 1.00 90.06 289 LEU A C 1
ATOM 2208 O O . LEU A 1 289 ? -6.572 25.936 -15.747 1.00 90.06 289 LEU A O 1
ATOM 2212 N N . LEU A 1 290 ? -4.851 24.909 -14.724 1.00 86.94 290 LEU A N 1
ATOM 2213 C CA . LEU A 1 290 ? -5.456 23.575 -14.665 1.00 86.94 290 LEU A CA 1
ATOM 2214 C C . LEU A 1 290 ? -5.615 23.131 -13.210 1.00 86.94 290 LEU A C 1
ATOM 2216 O O . LEU A 1 290 ? -4.703 23.302 -12.401 1.00 86.94 290 LEU A O 1
ATOM 2220 N N . ASP A 1 291 ? -6.729 22.472 -12.895 1.00 84.50 291 ASP A N 1
ATOM 2221 C CA . ASP A 1 291 ? -6.831 21.696 -11.659 1.00 84.50 291 ASP A CA 1
ATOM 2222 C C . ASP A 1 291 ? -6.009 20.405 -11.797 1.00 84.50 291 ASP A C 1
ATOM 2224 O O . ASP A 1 291 ? -6.460 19.402 -12.359 1.00 84.50 291 ASP A O 1
ATOM 2228 N N . SER A 1 292 ? -4.767 20.444 -11.314 1.00 83.12 292 SER A N 1
ATOM 2229 C CA . SER A 1 292 ? -3.870 19.289 -11.336 1.00 83.12 292 SER A CA 1
ATOM 2230 C C . SER A 1 292 ? -4.065 18.322 -10.168 1.00 83.12 292 SER A C 1
ATOM 2232 O O . SER A 1 292 ? -3.463 17.256 -10.188 1.00 83.12 292 SER A O 1
ATOM 2234 N N . ARG A 1 293 ? -4.925 18.611 -9.184 1.00 82.00 293 ARG A N 1
ATOM 2235 C CA . ARG A 1 293 ? -5.050 17.795 -7.956 1.00 82.00 293 ARG A CA 1
ATOM 2236 C C . ARG A 1 293 ? -5.582 16.382 -8.204 1.00 82.00 293 ARG A C 1
ATOM 2238 O O . ARG A 1 293 ? -5.330 15.489 -7.408 1.00 82.00 293 ARG A O 1
ATOM 2245 N N . GLY A 1 294 ? -6.310 16.179 -9.304 1.00 68.88 294 GLY A N 1
ATOM 2246 C CA . GLY A 1 294 ? -6.744 14.857 -9.772 1.00 68.88 294 GLY A CA 1
ATOM 2247 C C . GLY A 1 294 ? -5.770 14.174 -10.744 1.00 68.88 294 GLY A C 1
ATOM 2248 O O . GLY A 1 294 ? -6.061 13.081 -11.223 1.00 68.88 294 GLY A O 1
ATOM 2249 N N . GLN A 1 295 ? -4.645 14.810 -11.091 1.00 70.44 295 GLN A N 1
ATOM 2250 C CA . GLN A 1 295 ? -3.681 14.272 -12.052 1.00 70.44 295 GLN A CA 1
ATOM 2251 C C . GLN A 1 295 ? -2.725 13.300 -11.370 1.00 70.44 295 GLN A C 1
ATOM 2253 O O . GLN A 1 295 ? -2.194 13.578 -10.297 1.00 70.44 295 GLN A O 1
ATOM 2258 N N . HIS A 1 296 ? -2.451 12.184 -12.045 1.00 60.81 296 HIS A N 1
ATOM 2259 C CA . HIS A 1 296 ? -1.648 11.087 -11.510 1.00 60.81 296 HIS A CA 1
ATOM 2260 C C . HIS A 1 296 ? -0.291 11.539 -10.932 1.00 60.81 296 HIS A C 1
ATOM 2262 O O . HIS A 1 296 ? 0.104 11.072 -9.870 1.00 60.81 296 HIS A O 1
ATOM 2268 N N . TRP A 1 297 ? 0.408 12.477 -11.582 1.00 69.88 297 TRP A N 1
ATOM 2269 C CA . TRP A 1 297 ? 1.699 12.977 -11.091 1.00 69.88 297 TRP A CA 1
ATOM 2270 C C . TRP A 1 297 ? 1.577 13.777 -9.784 1.00 69.88 297 TRP A C 1
ATOM 2272 O O . TRP A 1 297 ? 2.416 13.619 -8.904 1.00 69.88 297 TRP A O 1
ATOM 2282 N N . ALA A 1 298 ? 0.529 14.592 -9.625 1.00 66.19 298 ALA A N 1
ATOM 2283 C CA . ALA A 1 298 ? 0.325 15.402 -8.425 1.00 66.19 298 ALA A CA 1
ATOM 2284 C C . ALA A 1 298 ? -0.096 14.517 -7.245 1.00 66.19 298 ALA A C 1
ATOM 2286 O O . ALA A 1 298 ? 0.470 14.628 -6.159 1.00 66.19 298 ALA A O 1
ATOM 2287 N N . VAL A 1 299 ? -1.005 13.566 -7.501 1.00 61.75 299 VAL A N 1
ATOM 2288 C CA . VAL A 1 299 ? -1.428 12.539 -6.537 1.00 61.75 299 VAL A CA 1
ATOM 2289 C C . VAL A 1 299 ? -0.240 11.673 -6.097 1.00 61.75 299 VAL A C 1
ATOM 2291 O O . VAL A 1 299 ? -0.055 11.479 -4.899 1.00 61.75 299 VAL A O 1
ATOM 2294 N N . LYS A 1 300 ? 0.618 11.220 -7.029 1.00 53.84 300 LYS A N 1
ATOM 2295 C CA . LYS A 1 300 ? 1.844 10.457 -6.714 1.00 53.84 300 LYS A CA 1
ATOM 2296 C C . LYS A 1 300 ? 2.789 11.231 -5.788 1.00 53.84 300 LYS A C 1
ATOM 2298 O O . LYS A 1 300 ? 3.435 10.629 -4.938 1.00 53.84 300 LYS A O 1
ATOM 2303 N N . SER A 1 301 ? 2.890 12.547 -5.959 1.00 56.84 301 SER A N 1
ATOM 2304 C CA . SER A 1 301 ? 3.750 13.409 -5.141 1.00 56.84 301 SER A CA 1
ATOM 2305 C C . SER A 1 301 ? 3.087 13.930 -3.857 1.00 56.84 301 SER A C 1
ATOM 2307 O O . SER A 1 301 ? 3.695 14.759 -3.186 1.00 56.84 301 SER A O 1
ATOM 2309 N N . GLY A 1 302 ? 1.851 13.524 -3.533 1.00 60.34 302 GLY A N 1
ATOM 2310 C CA . GLY A 1 302 ? 1.091 14.070 -2.397 1.00 60.34 302 GLY A CA 1
ATOM 2311 C C . GLY A 1 302 ? 0.737 15.562 -2.532 1.00 60.34 302 GLY A C 1
ATOM 2312 O O . GLY A 1 302 ? 0.346 16.204 -1.561 1.00 60.34 302 GLY A O 1
ATOM 2313 N N . LYS A 1 303 ? 0.885 16.148 -3.729 1.00 70.69 303 LYS A N 1
ATOM 2314 C CA . LYS A 1 303 ? 0.776 17.595 -3.958 1.00 70.69 303 LYS A CA 1
ATOM 2315 C C . LYS A 1 303 ? -0.658 18.013 -4.274 1.00 70.69 303 LYS A C 1
ATOM 2317 O O . LYS A 1 303 ? -1.196 17.702 -5.337 1.00 70.69 303 LYS A O 1
ATOM 2322 N N . SER A 1 304 ? -1.242 18.835 -3.406 1.00 82.75 304 SER A N 1
ATOM 2323 C CA . SER A 1 304 ? -2.494 19.549 -3.685 1.00 82.75 304 SER A CA 1
ATOM 2324 C C . SER A 1 304 ? -2.192 20.880 -4.388 1.00 82.75 304 SER A C 1
ATOM 2326 O O . SER A 1 304 ? -2.107 21.930 -3.754 1.00 82.75 304 SER A O 1
ATOM 2328 N N . VAL A 1 305 ? -1.984 20.835 -5.709 1.00 89.12 305 VAL A N 1
ATOM 2329 C CA . VAL A 1 305 ? -1.557 21.993 -6.522 1.00 89.12 305 VAL A CA 1
ATOM 2330 C C . VAL A 1 305 ? -2.423 22.218 -7.763 1.00 89.12 305 VAL A C 1
ATOM 2332 O O . VAL A 1 305 ? -2.956 21.266 -8.338 1.00 89.12 305 VAL A O 1
ATOM 2335 N N . PHE A 1 306 ? -2.514 23.472 -8.212 1.00 91.56 306 PHE A N 1
ATOM 2336 C CA . PHE A 1 306 ? -2.989 23.857 -9.547 1.00 91.56 306 PHE A CA 1
ATOM 2337 C C . PHE A 1 306 ? -1.791 24.115 -10.473 1.00 91.56 306 PHE A C 1
ATOM 2339 O O . PHE A 1 306 ? -0.825 24.766 -10.086 1.00 91.56 306 PHE A O 1
ATOM 2346 N N . TRP A 1 307 ? -1.854 23.638 -11.711 1.00 92.62 307 TRP A N 1
ATOM 2347 C CA . TRP A 1 307 ? -0.806 23.836 -12.714 1.00 92.62 307 TRP A CA 1
ATOM 2348 C C . TRP A 1 307 ? -1.042 25.184 -13.397 1.00 92.62 307 TRP A C 1
ATOM 2350 O O . TRP A 1 307 ? -2.163 25.456 -13.833 1.00 92.62 307 TRP A O 1
ATOM 2360 N N . PHE A 1 308 ? -0.007 26.018 -13.499 1.00 93.62 308 PHE A N 1
ATOM 2361 C CA . PHE A 1 308 ? -0.058 27.341 -14.122 1.00 93.62 308 PHE A CA 1
ATOM 2362 C C . PHE A 1 308 ? 1.091 27.529 -15.123 1.00 93.62 308 PHE A C 1
ATOM 2364 O O . PHE A 1 308 ? 2.253 27.256 -14.810 1.00 93.62 308 PHE A O 1
ATOM 2371 N N . GLY A 1 309 ? 0.776 28.032 -16.321 1.00 94.00 309 GLY A N 1
ATOM 2372 C CA . GLY A 1 309 ? 1.766 28.320 -17.362 1.00 94.00 309 GLY A CA 1
ATOM 2373 C C . GLY A 1 309 ? 1.219 28.214 -18.787 1.00 94.00 309 GLY A C 1
ATOM 2374 O O . GLY A 1 309 ? 0.044 28.492 -19.041 1.00 94.00 309 GLY A O 1
ATOM 2375 N N . VAL A 1 310 ? 2.070 27.790 -19.727 1.00 92.06 310 VAL A N 1
ATOM 2376 C CA . VAL A 1 310 ? 1.721 27.566 -21.141 1.00 92.06 310 VAL A CA 1
ATOM 2377 C C . VAL A 1 310 ? 1.850 26.082 -21.500 1.00 92.06 310 VAL A C 1
ATOM 2379 O O . VAL A 1 310 ? 2.964 25.565 -21.515 1.00 92.06 310 VAL A O 1
ATOM 2382 N N . PRO A 1 311 ? 0.744 25.361 -21.778 1.00 87.31 311 PRO A N 1
ATOM 2383 C CA . PRO A 1 311 ? 0.804 23.909 -21.940 1.00 87.31 311 PRO A CA 1
ATOM 2384 C C . PRO A 1 311 ? 1.457 23.496 -23.264 1.00 87.31 311 PRO A C 1
ATOM 2386 O O . PRO A 1 311 ? 2.024 22.422 -23.361 1.00 87.31 311 PRO A O 1
ATOM 2389 N N . GLY A 1 312 ? 1.404 24.323 -24.307 1.00 87.88 312 GLY A N 1
ATOM 2390 C CA . GLY A 1 312 ? 2.001 23.954 -25.587 1.00 87.88 312 GLY A CA 1
ATOM 2391 C C . GLY A 1 312 ? 2.126 25.127 -26.537 1.00 87.88 312 GLY A C 1
ATOM 2392 O O . GLY A 1 312 ? 1.295 25.264 -27.437 1.00 87.88 312 GLY A O 1
ATOM 2393 N N . ALA A 1 313 ? 3.162 25.941 -26.339 1.00 88.12 313 ALA A N 1
ATOM 2394 C CA . ALA A 1 313 ? 3.577 26.944 -27.312 1.00 88.12 313 ALA A CA 1
ATOM 2395 C C . ALA A 1 313 ? 4.221 26.273 -28.538 1.00 88.12 313 ALA A C 1
ATOM 2397 O O . ALA A 1 313 ? 4.728 25.150 -28.458 1.00 88.12 313 ALA A O 1
ATOM 2398 N N . GLU A 1 314 ? 4.199 26.955 -29.681 1.00 86.44 314 GLU A N 1
ATOM 2399 C CA . GLU A 1 314 ? 4.867 26.475 -30.892 1.00 86.44 314 GLU A CA 1
ATOM 2400 C C . GLU A 1 314 ? 6.391 26.518 -30.730 1.00 86.44 314 GLU A C 1
ATOM 2402 O O . GLU A 1 314 ? 6.933 27.411 -30.071 1.00 86.44 314 GLU A O 1
ATOM 2407 N N . LEU A 1 315 ? 7.083 25.550 -31.340 1.00 84.94 315 LEU A N 1
ATOM 2408 C CA . LEU A 1 315 ? 8.541 25.472 -31.356 1.00 84.94 315 LEU A CA 1
ATOM 2409 C C . LEU A 1 315 ? 9.083 25.795 -32.762 1.00 84.94 315 LEU A C 1
ATOM 2411 O O . LEU A 1 315 ? 9.221 24.887 -33.583 1.00 84.94 315 LEU A O 1
ATOM 2415 N N . PRO A 1 316 ? 9.374 27.071 -33.074 1.00 78.94 316 PRO A N 1
ATOM 2416 C CA . PRO A 1 316 ? 9.916 27.447 -34.372 1.00 78.94 316 PRO A CA 1
ATOM 2417 C C . PRO A 1 316 ? 11.394 27.067 -34.519 1.00 78.94 316 PRO A C 1
ATOM 2419 O O . PRO A 1 316 ? 12.180 27.078 -33.567 1.00 78.94 316 PRO A O 1
ATOM 2422 N N . THR A 1 317 ? 11.780 26.783 -35.760 1.00 81.75 317 THR A N 1
ATOM 2423 C CA . THR A 1 317 ? 13.170 26.540 -36.158 1.00 81.75 317 THR A CA 1
ATOM 2424 C C . THR A 1 317 ? 13.857 27.857 -36.507 1.00 81.75 317 THR A C 1
ATOM 2426 O O . THR A 1 317 ? 13.312 28.660 -37.262 1.00 81.75 317 THR A O 1
ATOM 2429 N N . GLY A 1 318 ? 15.056 28.090 -35.972 1.00 75.88 318 GLY A N 1
ATOM 2430 C CA . GLY A 1 318 ? 15.925 29.224 -36.320 1.00 75.88 318 GLY A CA 1
ATOM 2431 C C . GLY A 1 318 ? 15.478 30.609 -35.823 1.00 75.88 318 GLY A C 1
ATOM 2432 O O . GLY A 1 318 ? 16.326 31.480 -35.651 1.00 75.88 318 GLY A O 1
ATOM 2433 N N . LYS A 1 319 ? 14.187 30.817 -35.539 1.00 83.94 319 LYS A N 1
ATOM 2434 C CA . LYS A 1 319 ? 13.656 32.030 -34.902 1.00 83.94 319 LYS A CA 1
ATOM 2435 C C . LYS A 1 319 ? 13.526 31.825 -33.391 1.00 83.94 319 LYS A C 1
ATOM 2437 O O . LYS A 1 319 ? 13.015 30.800 -32.954 1.00 83.94 319 LYS A O 1
ATOM 2442 N N . GLU A 1 320 ? 13.943 32.816 -32.611 1.00 86.75 320 GLU A N 1
ATOM 2443 C CA . GLU A 1 320 ? 13.692 32.859 -31.168 1.00 86.75 320 GLU A CA 1
ATOM 2444 C C . GLU A 1 320 ? 12.280 33.370 -30.857 1.00 86.75 320 GLU A C 1
ATOM 2446 O O . GLU A 1 320 ? 11.781 34.287 -31.515 1.00 86.75 320 GLU A O 1
ATOM 2451 N N . VAL A 1 321 ? 11.639 32.751 -29.866 1.00 89.81 321 VAL A N 1
ATOM 2452 C CA . VAL A 1 321 ? 10.321 33.121 -29.337 1.00 89.81 321 VAL A CA 1
ATOM 2453 C C . VAL A 1 321 ? 10.411 33.277 -27.825 1.00 89.81 321 VAL A C 1
ATOM 2455 O O . VAL A 1 321 ? 11.068 32.486 -27.147 1.00 89.81 321 VAL A O 1
ATOM 2458 N N . THR A 1 322 ? 9.734 34.299 -27.306 1.00 92.12 322 THR A N 1
ATOM 2459 C CA . THR A 1 322 ? 9.626 34.592 -25.877 1.00 92.12 322 THR A CA 1
ATOM 2460 C C . THR A 1 322 ? 8.252 34.190 -25.344 1.00 92.12 322 THR A C 1
ATOM 2462 O O . THR A 1 322 ? 7.225 34.622 -25.866 1.00 92.12 322 THR A O 1
ATOM 2465 N N . VAL A 1 323 ? 8.220 33.451 -24.240 1.00 93.06 323 VAL A N 1
ATOM 2466 C CA . VAL A 1 323 ? 7.020 33.172 -23.437 1.00 93.06 323 VAL A CA 1
ATOM 2467 C C . VAL A 1 323 ? 7.262 33.684 -22.020 1.00 93.06 323 VAL A C 1
ATOM 2469 O O . VAL A 1 323 ? 8.290 33.370 -21.423 1.00 93.06 323 VAL A O 1
ATOM 2472 N N . GLY A 1 324 ? 6.334 34.454 -21.456 1.00 92.69 324 GLY A N 1
ATOM 2473 C CA . GLY A 1 324 ? 6.508 35.013 -20.119 1.00 92.69 324 GLY A CA 1
ATOM 2474 C C . GLY A 1 324 ? 5.216 35.288 -19.358 1.00 92.69 324 GLY A C 1
ATOM 2475 O O . GLY A 1 324 ? 4.108 35.197 -19.893 1.00 92.69 324 GLY A O 1
ATOM 2476 N N . ALA A 1 325 ? 5.379 35.609 -18.078 1.00 94.88 325 ALA A N 1
ATOM 2477 C CA . ALA A 1 325 ? 4.304 36.065 -17.210 1.00 94.88 325 ALA A CA 1
ATOM 2478 C C . ALA A 1 325 ? 4.839 36.961 -16.090 1.00 94.88 325 ALA A C 1
ATOM 2480 O O . ALA A 1 325 ? 5.888 36.681 -15.514 1.00 94.88 325 ALA A O 1
ATOM 2481 N N . GLU A 1 326 ? 4.077 37.989 -15.731 1.00 94.19 326 GLU A N 1
ATOM 2482 C CA . GLU A 1 326 ? 4.217 38.688 -14.454 1.00 94.19 326 GLU A CA 1
ATOM 2483 C C . GLU A 1 326 ? 3.193 38.138 -13.462 1.00 94.19 326 GLU A C 1
ATOM 2485 O O . GLU A 1 326 ? 1.999 38.090 -13.759 1.00 94.19 326 GLU A O 1
ATOM 2490 N N . PHE A 1 327 ? 3.654 37.750 -12.277 1.00 93.88 327 PHE A N 1
ATOM 2491 C CA . PHE A 1 327 ? 2.837 37.355 -11.137 1.00 93.88 327 PHE A CA 1
ATOM 2492 C C . PHE A 1 327 ? 3.022 38.377 -10.013 1.00 93.88 327 PHE A C 1
ATOM 2494 O O . PHE A 1 327 ? 4.100 38.486 -9.429 1.00 93.88 327 PHE A O 1
ATOM 2501 N N . ARG A 1 328 ? 1.964 39.135 -9.718 1.00 90.69 328 ARG A N 1
ATOM 2502 C CA . ARG A 1 328 ? 1.897 40.100 -8.616 1.00 90.69 328 ARG A CA 1
ATOM 2503 C C . ARG A 1 328 ? 1.035 39.543 -7.492 1.00 90.69 328 ARG A C 1
ATOM 2505 O O . ARG A 1 328 ? -0.068 39.063 -7.748 1.00 90.69 328 ARG A O 1
ATOM 2512 N N . PHE A 1 329 ? 1.510 39.639 -6.257 1.00 87.75 329 PHE A N 1
ATOM 2513 C CA . PHE A 1 329 ? 0.742 39.261 -5.073 1.00 87.75 329 PHE A CA 1
ATOM 2514 C C . PHE A 1 329 ? 1.060 40.168 -3.886 1.00 87.75 329 PHE A C 1
ATOM 2516 O O . PHE A 1 329 ? 2.195 40.610 -3.694 1.00 87.75 329 PHE A O 1
ATOM 2523 N N . SER A 1 330 ? 0.049 40.446 -3.069 1.00 76.94 330 SER A N 1
ATOM 2524 C CA . SER A 1 330 ? 0.239 41.093 -1.773 1.00 76.94 330 SER A CA 1
ATOM 2525 C C . SER A 1 330 ? 0.997 40.169 -0.820 1.00 76.94 330 SER A C 1
ATOM 2527 O O . SER A 1 330 ? 0.600 39.020 -0.642 1.00 76.94 330 SER A O 1
ATOM 2529 N N . SER A 1 331 ? 2.035 40.679 -0.151 1.00 64.50 331 SER A N 1
ATOM 2530 C CA . SER A 1 331 ? 2.576 40.005 1.031 1.00 64.50 331 SER A CA 1
ATOM 2531 C C . SER A 1 331 ? 1.664 40.298 2.215 1.00 64.50 331 SER A C 1
ATOM 2533 O O . SER A 1 331 ? 1.785 41.338 2.865 1.00 64.50 331 SER A O 1
ATOM 2535 N N . SER A 1 332 ? 0.713 39.406 2.484 1.00 56.69 332 SER A N 1
ATOM 2536 C CA . SER A 1 332 ? 0.062 39.382 3.787 1.00 56.69 332 SER A CA 1
ATOM 2537 C C . SER A 1 332 ? 1.034 38.740 4.773 1.00 56.69 332 SER A C 1
ATOM 2539 O O . SER A 1 332 ? 1.099 37.513 4.869 1.00 56.69 332 SER A O 1
ATOM 2541 N N . ALA A 1 333 ? 1.789 39.554 5.510 1.00 49.84 333 ALA A N 1
ATOM 2542 C CA . ALA A 1 333 ? 2.395 39.054 6.735 1.00 49.84 333 ALA A CA 1
ATOM 2543 C C . ALA A 1 333 ? 1.268 38.472 7.610 1.00 49.84 333 ALA A C 1
ATOM 2545 O O . ALA A 1 333 ? 0.252 39.160 7.778 1.00 49.84 333 ALA A O 1
ATOM 2546 N N . PRO A 1 334 ? 1.402 37.250 8.166 1.00 49.59 334 PRO A N 1
ATOM 2547 C CA . PRO A 1 334 ? 0.510 36.819 9.232 1.00 49.59 334 PRO A CA 1
ATOM 2548 C C . PRO A 1 334 ? 0.626 37.886 10.317 1.00 49.59 334 PRO A C 1
ATOM 2550 O O . PRO A 1 334 ? 1.735 38.210 10.749 1.00 49.59 334 PRO A O 1
ATOM 2553 N N . ALA A 1 335 ? -0.497 38.534 10.630 1.00 41.62 335 ALA A N 1
ATOM 2554 C CA . ALA A 1 335 ? -0.476 39.823 11.304 1.00 41.62 335 ALA A CA 1
ATOM 2555 C C . ALA A 1 335 ? 0.349 39.734 12.596 1.00 41.62 335 ALA A C 1
ATOM 2557 O O . ALA A 1 335 ? -0.002 38.978 13.502 1.00 41.62 335 ALA A O 1
ATOM 2558 N N . GLN A 1 336 ? 1.455 40.490 12.671 1.00 38.16 336 GLN A N 1
ATOM 2559 C CA . GLN A 1 336 ? 2.261 40.575 13.887 1.00 38.16 336 GLN A CA 1
ATOM 2560 C C . GLN A 1 336 ? 1.425 41.256 14.966 1.00 38.16 336 GLN A C 1
ATOM 2562 O O . GLN A 1 336 ? 1.333 42.479 15.048 1.00 38.16 336 GLN A O 1
ATOM 2567 N N . ILE A 1 337 ? 0.789 40.424 15.775 1.00 41.75 337 ILE A N 1
ATOM 2568 C CA . ILE A 1 337 ? -0.032 40.812 16.905 1.00 41.75 337 ILE A CA 1
ATOM 2569 C C . ILE A 1 337 ? 0.705 40.287 18.128 1.00 41.75 337 ILE A C 1
ATOM 2571 O O . ILE A 1 337 ? 1.096 39.119 18.171 1.00 41.75 337 ILE A O 1
ATOM 2575 N N . SER A 1 338 ? 0.926 41.165 19.107 1.00 35.44 338 SER A N 1
ATOM 2576 C CA . SER A 1 338 ? 1.428 40.792 20.431 1.00 35.44 338 SER A CA 1
ATOM 2577 C C . SER A 1 338 ? 0.679 39.559 20.944 1.00 35.44 338 SER A C 1
ATOM 2579 O O . SER A 1 338 ? -0.528 39.491 20.704 1.00 35.44 338 SER A O 1
ATOM 2581 N N . PRO A 1 339 ? 1.333 38.615 21.651 1.00 40.09 339 PRO A N 1
ATOM 2582 C CA . PRO A 1 339 ? 0.667 37.413 22.140 1.00 40.09 339 PRO A CA 1
ATOM 2583 C C . PRO A 1 339 ? -0.613 37.810 22.871 1.00 40.09 339 PRO A C 1
ATOM 2585 O O . PRO A 1 339 ? -0.573 38.500 23.894 1.00 40.09 339 PRO A O 1
ATOM 2588 N N . LEU A 1 340 ? -1.752 37.432 22.289 1.00 43.31 340 LEU A N 1
ATOM 2589 C CA . LEU A 1 340 ? -3.038 37.659 22.920 1.00 43.31 340 LEU A CA 1
ATOM 2590 C C . LEU A 1 340 ? -3.038 36.901 24.250 1.00 43.31 340 LEU A C 1
ATOM 2592 O O . LEU A 1 340 ? -2.452 35.815 24.328 1.00 43.31 340 LEU A O 1
ATOM 2596 N N . PRO A 1 341 ? -3.678 37.440 25.305 1.00 43.41 341 PRO A N 1
ATOM 2597 C CA . PRO A 1 341 ? -3.930 36.629 26.483 1.00 43.41 341 PRO A CA 1
ATOM 2598 C C . PRO A 1 341 ? -4.642 35.346 26.025 1.00 43.41 341 PRO A C 1
ATOM 2600 O O . PRO A 1 341 ? -5.491 35.431 25.127 1.00 43.41 341 PRO A O 1
ATOM 2603 N N . PRO A 1 342 ? -4.311 34.173 26.602 1.00 48.34 342 PRO A N 1
ATOM 2604 C CA . PRO A 1 342 ? -5.001 32.935 26.278 1.00 48.34 342 PRO A CA 1
ATOM 2605 C C . PRO A 1 342 ? -6.508 33.167 26.306 1.00 48.34 342 PRO A C 1
ATOM 2607 O O . PRO A 1 342 ? -7.005 33.861 27.201 1.00 48.34 342 PRO A O 1
ATOM 2610 N N . LEU A 1 343 ? -7.223 32.602 25.328 1.00 50.03 343 LEU A N 1
ATOM 2611 C CA . LEU A 1 343 ? -8.684 32.632 25.298 1.00 50.03 343 LEU A CA 1
ATOM 2612 C C . LEU A 1 343 ? -9.171 32.256 26.696 1.00 50.03 343 LEU A C 1
ATOM 2614 O O . LEU A 1 343 ? -8.713 31.239 27.203 1.00 50.03 343 LEU A O 1
ATOM 2618 N N . ALA A 1 344 ? -9.975 33.103 27.348 1.00 47.81 344 ALA A N 1
ATOM 2619 C CA . ALA A 1 344 ? -10.232 32.990 28.783 1.00 47.81 344 ALA A CA 1
ATOM 2620 C C . ALA A 1 344 ? -10.916 31.652 29.098 1.00 47.81 344 ALA A C 1
ATOM 2622 O O . ALA A 1 344 ? -12.137 31.523 29.002 1.00 47.81 344 ALA A O 1
ATOM 2623 N N . LEU A 1 345 ? -10.101 30.642 29.413 1.00 55.16 345 LEU A N 1
ATOM 2624 C CA . LEU A 1 345 ? -10.561 29.281 29.607 1.00 55.16 345 LEU A CA 1
ATOM 2625 C C . LEU A 1 345 ? -11.459 29.273 30.844 1.00 55.16 345 LEU A C 1
ATOM 2627 O O . LEU A 1 345 ? -11.086 29.855 31.869 1.00 55.16 345 LEU A O 1
ATOM 2631 N N . PRO A 1 346 ? -12.645 28.652 30.772 1.00 56.94 346 PRO A N 1
ATOM 2632 C CA . PRO A 1 346 ? -13.508 28.566 31.934 1.00 56.94 346 PRO A CA 1
ATOM 2633 C C . PRO A 1 346 ? -12.768 27.812 33.044 1.00 56.94 346 PRO A C 1
ATOM 2635 O O . PRO A 1 346 ? -12.164 26.768 32.801 1.00 56.94 346 PRO A O 1
ATOM 2638 N N . ALA A 1 347 ? -12.827 28.339 34.271 1.00 57.69 347 ALA A N 1
ATOM 2639 C CA . ALA A 1 347 ? -12.108 27.784 35.424 1.00 57.69 347 ALA A CA 1
ATOM 2640 C C . ALA A 1 347 ? -12.476 26.317 35.734 1.00 57.69 347 ALA A C 1
ATOM 2642 O O . ALA A 1 347 ? -11.721 25.620 36.406 1.00 57.69 347 ALA A O 1
ATOM 2643 N N . ALA A 1 348 ? -13.618 25.849 35.225 1.00 66.50 348 ALA A N 1
ATOM 2644 C CA . ALA A 1 348 ? -13.975 24.444 35.121 1.00 66.50 348 ALA A CA 1
ATOM 2645 C C . ALA A 1 348 ? -14.753 24.205 33.817 1.00 66.50 348 ALA A C 1
ATOM 2647 O O . ALA A 1 348 ? -15.572 25.036 33.419 1.00 66.50 348 ALA A O 1
ATOM 2648 N N . ILE A 1 349 ? -14.532 23.052 33.184 1.00 83.69 349 ILE A N 1
ATOM 2649 C CA . ILE A 1 349 ? -15.377 22.537 32.101 1.00 83.69 349 ILE A CA 1
ATOM 2650 C C . ILE A 1 349 ? -16.289 21.449 32.677 1.00 83.69 349 ILE A C 1
ATOM 2652 O O . ILE A 1 349 ? -15.851 20.641 33.497 1.00 83.69 349 ILE A O 1
ATOM 2656 N N . SER A 1 350 ? -17.563 21.443 32.272 1.00 88.50 350 SER A N 1
ATOM 2657 C CA . SER A 1 350 ? -18.534 20.442 32.725 1.00 88.50 350 SER A CA 1
ATOM 2658 C C . SER A 1 350 ? -18.168 19.051 32.208 1.00 88.50 350 SER A C 1
ATOM 2660 O O . SER A 1 350 ? -17.727 18.891 31.069 1.00 88.50 350 SER A O 1
ATOM 2662 N N . GLN A 1 351 ? -18.359 18.034 33.045 1.00 91.44 351 GLN A N 1
ATOM 2663 C CA . GLN A 1 351 ? -18.081 16.644 32.702 1.00 91.44 351 GLN A CA 1
ATOM 2664 C C . GLN A 1 351 ? -19.182 15.739 33.244 1.00 91.44 351 GLN A C 1
ATOM 2666 O O . GLN A 1 351 ? -19.636 15.922 34.373 1.00 91.44 351 GLN A O 1
ATOM 2671 N N . SER A 1 352 ? -19.584 14.749 32.450 1.00 92.88 352 SER A N 1
ATOM 2672 C CA . SER A 1 352 ? -20.614 13.771 32.821 1.00 92.88 352 SER A CA 1
ATOM 2673 C C . SER A 1 352 ? -20.036 12.362 32.824 1.00 92.88 352 SER A C 1
ATOM 2675 O O . SER A 1 352 ? -19.413 11.950 31.848 1.00 92.88 352 SER A O 1
ATOM 2677 N N . GLU A 1 353 ? -20.253 11.624 33.911 1.00 94.31 353 GLU A N 1
ATOM 2678 C CA . GLU A 1 353 ? -19.908 10.202 34.000 1.00 94.31 353 GLU A CA 1
ATOM 2679 C C . GLU A 1 353 ? -20.900 9.354 33.199 1.00 94.31 353 GLU A C 1
ATOM 2681 O O . GLU A 1 353 ? -22.101 9.629 33.176 1.00 94.31 353 GLU A O 1
ATOM 2686 N N . ILE A 1 354 ? -20.388 8.318 32.537 1.00 93.75 354 ILE A N 1
ATOM 2687 C CA . ILE A 1 354 ? -21.158 7.417 31.679 1.00 93.75 354 ILE A CA 1
ATOM 2688 C C . ILE A 1 354 ? -20.676 5.974 31.846 1.00 93.75 354 ILE A C 1
ATOM 2690 O O . ILE A 1 354 ? -19.482 5.703 31.955 1.00 93.75 354 ILE A O 1
ATOM 2694 N N . SER A 1 355 ? -21.602 5.018 31.831 1.00 90.94 355 SER A N 1
ATOM 2695 C CA . SER A 1 355 ? -21.297 3.587 31.995 1.00 90.94 355 SER A CA 1
ATOM 2696 C C . SER A 1 355 ? -20.829 2.893 30.708 1.00 90.94 355 SER A C 1
ATOM 2698 O O . SER A 1 355 ? -20.376 1.754 30.760 1.00 90.94 355 SER A O 1
ATOM 2700 N N . ASN A 1 356 ? -20.947 3.558 29.555 1.00 90.81 356 ASN A N 1
ATOM 2701 C CA . ASN A 1 356 ? -20.771 2.971 28.224 1.00 90.81 356 ASN A CA 1
ATOM 2702 C C . ASN A 1 356 ? -19.965 3.878 27.266 1.00 90.81 356 ASN A C 1
ATOM 2704 O O . ASN A 1 356 ? -20.281 3.984 26.072 1.00 90.81 356 ASN A O 1
ATOM 2708 N N . ALA A 1 357 ? -18.921 4.530 27.791 1.00 92.88 357 ALA A N 1
ATOM 2709 C CA . ALA A 1 357 ? -17.981 5.362 27.033 1.00 92.88 357 ALA A CA 1
ATOM 2710 C C . ALA A 1 357 ? -17.354 4.602 25.858 1.00 92.88 357 ALA A C 1
ATOM 2712 O O . ALA A 1 357 ? -17.250 5.136 24.753 1.00 92.88 357 ALA A O 1
ATOM 2713 N N . ARG A 1 358 ? -17.038 3.320 26.072 1.00 91.00 358 ARG A N 1
ATOM 2714 C CA . ARG A 1 358 ? -16.692 2.362 25.019 1.00 91.00 358 ARG A CA 1
ATOM 2715 C C . ARG A 1 358 ? -17.594 1.135 25.132 1.00 91.00 358 ARG A C 1
ATOM 2717 O O . ARG A 1 358 ? -17.916 0.724 26.243 1.00 91.00 358 ARG A O 1
ATOM 2724 N N . VAL A 1 359 ? -18.019 0.553 24.016 1.00 88.69 359 VAL A N 1
ATOM 2725 C CA . VAL A 1 359 ? -18.848 -0.671 23.992 1.00 88.69 359 VAL A CA 1
ATOM 2726 C C . VAL A 1 359 ? -18.346 -1.659 22.940 1.00 88.69 359 VAL A C 1
ATOM 2728 O O . VAL A 1 359 ? -17.686 -1.229 21.989 1.00 88.69 359 VAL A O 1
ATOM 2731 N N . PRO A 1 360 ? -18.671 -2.959 23.060 1.00 84.94 360 PRO A N 1
ATOM 2732 C CA . PRO A 1 360 ? -18.583 -3.883 21.938 1.00 84.94 360 PRO A CA 1
ATOM 2733 C C . PRO A 1 360 ? -19.367 -3.331 20.750 1.00 84.94 360 PRO A C 1
ATOM 2735 O O . PRO A 1 360 ? -20.436 -2.745 20.913 1.00 84.94 360 PRO A O 1
ATOM 2738 N N . THR A 1 361 ? -18.829 -3.472 19.546 1.00 76.94 361 THR A N 1
ATOM 2739 C CA . THR A 1 361 ? -19.511 -3.041 18.323 1.00 76.94 361 THR A CA 1
ATOM 2740 C C . THR A 1 361 ? -19.383 -4.148 17.309 1.00 76.94 361 THR A C 1
ATOM 2742 O O . THR A 1 361 ? -18.267 -4.510 16.931 1.00 76.94 361 THR A O 1
ATOM 2745 N N . GLU A 1 362 ? -20.525 -4.665 16.878 1.00 74.69 362 GLU A N 1
ATOM 2746 C CA . GLU A 1 362 ? -20.579 -5.617 15.785 1.00 74.69 362 GLU A CA 1
ATOM 2747 C C . GLU A 1 362 ? -20.130 -4.913 14.502 1.00 74.69 362 GLU A C 1
ATOM 2749 O O . GLU A 1 362 ? -20.684 -3.880 14.110 1.00 74.69 362 GLU A O 1
ATOM 2754 N N . LYS A 1 363 ? -19.067 -5.423 13.873 1.00 75.56 363 LYS A N 1
ATOM 2755 C CA . LYS A 1 363 ? -18.651 -4.926 12.561 1.00 75.56 363 LYS A CA 1
ATOM 2756 C C . LYS A 1 363 ? -19.522 -5.598 11.496 1.00 75.56 363 LYS A C 1
ATOM 2758 O O . LYS A 1 363 ? -19.694 -6.813 11.565 1.00 75.56 363 LYS A O 1
ATOM 2763 N N . PRO A 1 364 ? -20.013 -4.863 10.479 1.00 79.69 364 PRO A N 1
ATOM 2764 C CA . PRO A 1 364 ? -20.579 -5.493 9.293 1.00 79.69 364 PRO A CA 1
ATOM 2765 C C . PRO A 1 364 ? -19.585 -6.505 8.718 1.00 79.69 364 PRO A C 1
ATOM 2767 O O . PRO A 1 364 ? -18.397 -6.190 8.607 1.00 79.69 364 PRO A O 1
ATOM 2770 N N . LEU A 1 365 ? -20.066 -7.697 8.356 1.00 88.19 365 LEU A N 1
ATOM 2771 C CA . LEU A 1 365 ? -19.221 -8.749 7.800 1.00 88.19 365 LEU A CA 1
ATOM 2772 C C . LEU A 1 365 ? -18.531 -8.248 6.523 1.00 88.19 365 LEU A C 1
ATOM 2774 O O . LEU A 1 365 ? -19.180 -8.008 5.504 1.00 88.19 365 LEU A O 1
ATOM 2778 N N . LEU A 1 366 ? -17.211 -8.101 6.598 1.00 90.62 366 LEU A N 1
ATOM 2779 C CA . LEU A 1 366 ? -16.349 -7.690 5.500 1.00 90.62 366 LEU A CA 1
ATOM 2780 C C . LEU A 1 366 ? -15.338 -8.805 5.248 1.00 90.62 366 LEU A C 1
ATOM 2782 O O . LEU A 1 366 ? -14.519 -9.102 6.113 1.00 90.62 366 LEU A O 1
ATOM 2786 N N . LEU A 1 367 ? -15.404 -9.393 4.057 1.00 94.06 367 LEU A N 1
ATOM 2787 C CA . LEU A 1 367 ? -14.481 -10.422 3.599 1.00 94.06 367 LEU A CA 1
ATOM 2788 C C . LEU A 1 367 ? -13.660 -9.857 2.442 1.00 94.06 367 LEU A C 1
ATOM 2790 O O . LEU A 1 367 ? -14.229 -9.404 1.452 1.00 94.06 367 LEU A O 1
ATOM 2794 N N . VAL A 1 368 ? -12.337 -9.866 2.586 1.00 94.94 368 VAL A N 1
ATOM 2795 C CA . VAL A 1 368 ? -11.381 -9.449 1.559 1.00 94.94 368 VAL A CA 1
ATOM 2796 C C . VAL A 1 368 ? -10.282 -10.519 1.442 1.00 94.94 368 VAL A C 1
ATOM 2798 O O . VAL A 1 368 ? -9.518 -10.715 2.389 1.00 94.94 368 VAL A O 1
ATOM 2801 N N . PRO A 1 369 ? -10.153 -11.218 0.303 1.00 96.44 369 PRO A N 1
ATOM 2802 C CA . PRO A 1 369 ? -11.001 -11.115 -0.881 1.00 96.44 369 PRO A CA 1
ATOM 2803 C C . PRO A 1 369 ? -12.459 -11.510 -0.648 1.00 96.44 369 PRO A C 1
ATOM 2805 O O . PRO A 1 369 ? -12.744 -12.417 0.139 1.00 96.44 369 PRO A O 1
ATOM 2808 N N . THR A 1 370 ? -13.355 -10.857 -1.385 1.00 94.38 370 THR A N 1
ATOM 2809 C CA . THR A 1 370 ? -14.778 -11.206 -1.451 1.00 94.38 370 THR A CA 1
ATOM 2810 C C . THR A 1 370 ? -14.916 -12.634 -1.996 1.00 94.38 370 THR A C 1
ATOM 2812 O O . THR A 1 370 ? -14.410 -12.888 -3.092 1.00 94.38 370 THR A O 1
ATOM 2815 N N . PRO A 1 371 ? -15.562 -13.577 -1.284 1.00 95.62 371 PRO A N 1
ATOM 2816 C CA . PRO A 1 371 ? -15.658 -14.960 -1.741 1.00 95.62 371 PRO A CA 1
ATOM 2817 C C . PRO A 1 371 ? -16.591 -15.106 -2.948 1.00 95.62 371 PRO A C 1
ATOM 2819 O O . PRO A 1 371 ? -17.563 -14.360 -3.076 1.00 95.62 371 PRO A O 1
ATOM 2822 N N . GLN A 1 372 ? -16.339 -16.117 -3.783 1.00 93.56 372 GLN A N 1
ATOM 2823 C CA . GLN A 1 372 ? -17.141 -16.404 -4.984 1.00 93.56 372 GLN A CA 1
ATOM 2824 C C . GLN A 1 372 ? -18.631 -16.643 -4.668 1.00 93.56 372 GLN A C 1
ATOM 2826 O O . GLN A 1 372 ? -19.508 -16.203 -5.413 1.00 93.56 372 GLN A O 1
ATOM 2831 N N . HIS A 1 373 ? -18.937 -17.320 -3.555 1.00 94.62 373 HIS A N 1
ATOM 2832 C CA . HIS A 1 373 ? -20.305 -17.529 -3.082 1.00 94.62 373 HIS A CA 1
ATOM 2833 C C . HIS A 1 373 ? -20.399 -17.506 -1.551 1.00 94.62 373 HIS A C 1
ATOM 2835 O O . HIS A 1 373 ? -19.639 -18.188 -0.863 1.00 94.62 373 HIS A O 1
ATOM 2841 N N . PHE A 1 374 ? -21.393 -16.786 -1.022 1.00 94.94 374 PHE A N 1
ATOM 2842 C CA . PHE A 1 374 ? -21.754 -16.774 0.397 1.00 94.94 374 PHE A CA 1
ATOM 2843 C C . PHE A 1 374 ? -23.277 -16.820 0.568 1.00 94.94 374 PHE A C 1
ATOM 2845 O O . PHE A 1 374 ? -23.990 -15.918 0.128 1.00 94.94 374 PHE A O 1
ATOM 2852 N N . GLU A 1 375 ? -23.770 -17.853 1.249 1.00 95.56 375 GLU A N 1
ATOM 2853 C CA . GLU A 1 375 ? -25.163 -17.983 1.677 1.00 95.56 375 GLU A CA 1
ATOM 2854 C C . GLU A 1 375 ? -25.250 -17.793 3.196 1.00 95.56 375 GLU A C 1
ATOM 2856 O O . GLU A 1 375 ? -24.781 -18.635 3.963 1.00 95.56 375 GLU A O 1
ATOM 2861 N N . ALA A 1 376 ? -25.862 -16.697 3.648 1.00 92.44 376 ALA A N 1
ATOM 2862 C CA . ALA A 1 376 ? -26.052 -16.435 5.072 1.00 92.44 376 ALA A CA 1
ATOM 2863 C C . ALA A 1 376 ? -27.098 -17.382 5.694 1.00 92.44 376 ALA A C 1
ATOM 2865 O O . ALA A 1 376 ? -28.196 -17.572 5.166 1.00 92.44 376 ALA A O 1
ATOM 2866 N N . ARG A 1 377 ? -26.782 -17.933 6.869 1.00 92.75 377 ARG A N 1
ATOM 2867 C CA . ARG A 1 377 ? -27.680 -18.754 7.697 1.00 92.75 377 ARG A CA 1
ATOM 2868 C C . ARG A 1 377 ? -28.187 -17.923 8.882 1.00 92.75 377 ARG A C 1
ATOM 2870 O O . ARG A 1 377 ? -27.585 -16.933 9.270 1.00 92.75 377 ARG A O 1
ATOM 2877 N N . LYS A 1 378 ? -29.317 -18.321 9.478 1.00 86.81 378 LYS A N 1
ATOM 2878 C CA . LYS A 1 378 ? -30.009 -17.538 10.530 1.00 86.81 378 LYS A CA 1
ATOM 2879 C C . LYS A 1 378 ? -29.374 -17.590 11.928 1.00 86.81 378 LYS A C 1
ATOM 2881 O O . LYS A 1 378 ? -29.924 -16.984 12.844 1.00 86.81 378 LYS A O 1
ATOM 2886 N N . GLN A 1 379 ? -28.334 -18.393 12.125 1.00 90.44 379 GLN A N 1
ATOM 2887 C CA . GLN A 1 379 ? -27.768 -18.676 13.442 1.00 90.44 379 GLN A CA 1
ATOM 2888 C C . GLN A 1 379 ? -26.247 -18.684 13.369 1.00 90.44 379 GLN A C 1
ATOM 2890 O O . GLN A 1 379 ? -25.672 -19.420 12.564 1.00 90.44 379 GLN A O 1
ATOM 2895 N N . ASP A 1 380 ? -25.634 -17.910 14.251 1.00 94.12 380 ASP A N 1
ATOM 2896 C CA . ASP A 1 380 ? -24.188 -17.769 14.367 1.00 94.12 380 ASP A CA 1
ATOM 2897 C C . ASP A 1 380 ? -23.589 -18.848 15.272 1.00 94.12 380 ASP A C 1
ATOM 2899 O O . ASP A 1 380 ? -24.258 -19.384 16.162 1.00 94.12 380 ASP A O 1
ATOM 2903 N N . PHE A 1 381 ? -22.305 -19.141 15.074 1.00 96.06 381 PHE A N 1
ATOM 2904 C CA . PHE A 1 381 ? -21.529 -19.922 16.033 1.00 96.06 381 PHE A CA 1
ATOM 2905 C C . PHE A 1 381 ? -21.010 -18.994 17.137 1.00 96.06 381 PHE A C 1
ATOM 2907 O O . PHE A 1 381 ? -20.486 -17.927 16.825 1.00 96.06 381 PHE A O 1
ATOM 2914 N N . ILE A 1 382 ? -21.112 -19.392 18.409 1.00 95.56 382 ILE A N 1
ATOM 2915 C CA . ILE A 1 382 ? -20.606 -18.619 19.556 1.00 95.56 382 ILE A CA 1
ATOM 2916 C C . ILE A 1 382 ? -19.362 -19.316 20.114 1.00 95.56 382 ILE A C 1
ATOM 2918 O O . ILE A 1 382 ? -19.428 -20.491 20.469 1.00 95.56 382 ILE A O 1
ATOM 2922 N N . PHE A 1 383 ? -18.248 -18.592 20.234 1.00 95.50 383 PHE A N 1
ATOM 2923 C CA . PHE A 1 383 ? -17.035 -19.111 20.867 1.00 95.50 383 PHE A CA 1
ATOM 2924 C C . PHE A 1 383 ? -17.142 -19.105 22.397 1.00 95.50 383 PHE A C 1
ATOM 2926 O O . PHE A 1 383 ? -17.550 -18.111 23.002 1.00 95.50 383 PHE A O 1
ATOM 2933 N N . THR A 1 384 ? -16.683 -20.186 23.025 1.00 91.62 384 THR A N 1
ATOM 2934 C CA . THR A 1 384 ? -16.478 -20.300 24.476 1.00 91.62 384 THR A CA 1
ATOM 2935 C C . THR A 1 384 ? -15.117 -20.942 24.763 1.00 91.62 384 THR A C 1
ATOM 2937 O O . THR A 1 384 ? -14.515 -21.541 23.875 1.00 91.62 384 THR A O 1
ATOM 2940 N N . ASP A 1 385 ? -14.617 -20.874 25.999 1.00 89.44 385 ASP A N 1
ATOM 2941 C CA . ASP A 1 385 ? -13.361 -21.558 26.368 1.00 89.44 385 ASP A CA 1
ATOM 2942 C C . ASP A 1 385 ? -13.472 -23.102 26.296 1.00 89.44 385 ASP A C 1
ATOM 2944 O O . ASP A 1 385 ? -12.472 -23.811 26.177 1.00 89.44 385 ASP A O 1
ATOM 2948 N N . ASP A 1 386 ? -14.700 -23.637 26.287 1.00 90.50 386 ASP A N 1
ATOM 2949 C CA . ASP A 1 386 ? -14.980 -25.057 26.038 1.00 90.50 386 ASP A CA 1
ATOM 2950 C C . ASP A 1 386 ? -14.916 -25.443 24.550 1.00 90.50 386 ASP A C 1
ATOM 2952 O O . ASP A 1 386 ? -14.978 -26.635 24.234 1.00 90.50 386 ASP A O 1
ATOM 2956 N N . THR A 1 387 ? -14.815 -24.478 23.626 1.00 94.00 387 THR A N 1
ATOM 2957 C CA . THR A 1 387 ? -14.730 -24.765 22.190 1.00 94.00 387 THR A CA 1
ATOM 2958 C C . THR A 1 387 ? -13.455 -25.561 21.880 1.00 94.00 387 THR A C 1
ATOM 2960 O O . THR A 1 387 ? -12.370 -25.282 22.397 1.00 94.00 387 THR A O 1
ATOM 2963 N N . VAL A 1 388 ? -13.573 -26.565 21.007 1.00 92.94 388 VAL A N 1
ATOM 2964 C CA . VAL A 1 388 ? -12.445 -27.417 20.589 1.00 92.94 388 VAL A CA 1
ATOM 2965 C C . VAL A 1 388 ? -12.243 -27.338 19.080 1.00 92.94 388 VAL A C 1
ATOM 2967 O O . VAL A 1 388 ? -13.172 -27.607 18.319 1.00 92.94 388 VAL A O 1
ATOM 2970 N N . ILE A 1 389 ? -11.018 -27.027 18.648 1.00 95.00 389 ILE A N 1
ATOM 2971 C CA . ILE A 1 389 ? -10.556 -27.319 17.288 1.00 95.00 389 ILE A CA 1
ATOM 2972 C C . ILE A 1 389 ? -10.168 -28.793 17.234 1.00 95.00 389 ILE A C 1
ATOM 2974 O O . ILE A 1 389 ? -9.273 -29.234 17.957 1.00 95.00 389 ILE A O 1
ATOM 2978 N N . TYR A 1 390 ? -10.803 -29.542 16.345 1.00 93.06 390 TYR A N 1
ATOM 2979 C CA . TYR A 1 390 ? -10.327 -30.850 15.939 1.00 93.06 390 TYR A CA 1
ATOM 2980 C C . TYR A 1 390 ? -9.407 -30.720 14.728 1.00 93.06 390 TYR A C 1
ATOM 2982 O O . TYR A 1 390 ? -9.737 -30.077 13.729 1.00 93.06 390 TYR A O 1
ATOM 2990 N N . LEU A 1 391 ? -8.239 -31.334 14.873 1.00 91.88 391 LEU A N 1
ATOM 2991 C CA . LEU A 1 391 ? -7.237 -31.536 13.837 1.00 91.88 391 LEU A CA 1
ATOM 2992 C C . LEU A 1 391 ? -7.333 -32.967 13.284 1.00 91.88 391 LEU A C 1
ATOM 2994 O O . LEU A 1 391 ? -7.910 -33.838 13.944 1.00 91.88 391 LEU A O 1
ATOM 2998 N N . PRO A 1 392 ? -6.706 -33.274 12.132 1.00 91.69 392 PRO A N 1
ATOM 2999 C CA . PRO A 1 392 ? -6.608 -34.647 11.651 1.00 91.69 392 PRO A CA 1
ATOM 3000 C C . PRO A 1 392 ? -6.050 -35.613 12.715 1.00 91.69 392 PRO A C 1
ATOM 3002 O O . PRO A 1 392 ? -5.264 -35.191 13.565 1.00 91.69 392 PRO A O 1
ATOM 3005 N N . PRO A 1 393 ? -6.368 -36.923 12.664 1.00 90.94 393 PRO A N 1
ATOM 3006 C CA . PRO A 1 393 ? -5.933 -37.898 13.678 1.00 90.94 393 PRO A CA 1
ATOM 3007 C C . PRO A 1 393 ? -4.411 -37.991 13.875 1.00 90.94 393 PRO A C 1
ATOM 3009 O O . PRO A 1 393 ? -3.934 -38.447 14.911 1.00 90.94 393 PRO A O 1
ATOM 3012 N N . ARG A 1 394 ? -3.640 -37.585 12.860 1.00 91.94 394 ARG A N 1
ATOM 3013 C CA . ARG A 1 394 ? -2.181 -37.441 12.893 1.00 91.94 394 ARG A CA 1
ATOM 3014 C C . ARG A 1 394 ? -1.831 -36.063 12.316 1.00 91.94 394 ARG A C 1
ATOM 3016 O O . ARG A 1 394 ? -1.611 -35.978 11.108 1.00 91.94 394 ARG A O 1
ATOM 3023 N N . PRO A 1 395 ? -1.860 -34.991 13.127 1.00 92.69 395 PRO A N 1
ATOM 3024 C CA . PRO A 1 395 ? -1.627 -33.643 12.632 1.00 92.69 395 PRO A CA 1
ATOM 3025 C C . PRO A 1 395 ? -0.164 -33.456 12.226 1.00 92.69 395 PRO A C 1
ATOM 3027 O O . PRO A 1 395 ? 0.756 -33.903 12.910 1.00 92.69 395 PRO A O 1
ATOM 3030 N N . THR A 1 396 ? 0.039 -32.778 11.104 1.00 93.56 396 THR A N 1
ATOM 3031 C CA . THR A 1 396 ? 1.335 -32.264 10.652 1.00 93.56 396 THR A CA 1
ATOM 3032 C C . THR A 1 396 ? 1.603 -30.885 11.257 1.00 93.56 396 THR A C 1
ATOM 3034 O O . THR A 1 396 ? 0.688 -30.224 11.746 1.00 93.56 396 THR A O 1
ATOM 3037 N N . GLU A 1 397 ? 2.834 -30.382 11.155 1.00 91.38 397 GLU A N 1
ATOM 3038 C CA . GLU A 1 397 ? 3.167 -29.011 11.581 1.00 91.38 397 GLU A CA 1
ATOM 3039 C C . GLU A 1 397 ? 2.294 -27.943 10.897 1.00 91.38 397 GLU A C 1
ATOM 3041 O O . GLU A 1 397 ? 1.952 -26.936 11.515 1.00 91.38 397 GLU A O 1
ATOM 3046 N N . ARG A 1 398 ? 1.870 -28.184 9.645 1.00 90.81 398 ARG A N 1
ATOM 3047 C CA . ARG A 1 398 ? 0.944 -27.300 8.918 1.00 90.81 398 ARG A CA 1
ATOM 3048 C C . ARG A 1 398 ? -0.476 -27.337 9.488 1.00 90.81 398 ARG A C 1
ATOM 3050 O O . ARG A 1 398 ? -1.117 -26.295 9.530 1.00 90.81 398 ARG A O 1
ATOM 3057 N N . ASP A 1 399 ? -0.952 -28.494 9.954 1.00 93.75 399 ASP A N 1
ATOM 3058 C CA . ASP A 1 399 ? -2.254 -28.598 10.635 1.00 93.75 399 ASP A CA 1
ATOM 3059 C C . ASP A 1 399 ? -2.243 -27.798 11.943 1.00 93.75 399 ASP A C 1
ATOM 3061 O O . ASP A 1 399 ? -3.134 -26.985 12.190 1.00 93.75 399 ASP A O 1
ATOM 3065 N N . THR A 1 400 ? -1.188 -27.976 12.744 1.00 94.56 400 THR A N 1
ATOM 3066 C CA . THR A 1 400 ? -0.983 -27.236 13.994 1.00 94.56 400 THR A CA 1
ATOM 3067 C C . THR A 1 400 ? -0.900 -25.732 13.742 1.00 94.56 400 THR A C 1
ATOM 3069 O O . THR A 1 400 ? -1.603 -24.978 14.404 1.00 94.56 400 THR A O 1
ATOM 3072 N N . LEU A 1 401 ? -0.132 -25.289 12.737 1.00 92.94 401 LEU A N 1
ATOM 3073 C CA . LEU A 1 401 ? -0.046 -23.877 12.351 1.00 92.94 401 LEU A CA 1
ATOM 3074 C C . LEU A 1 401 ? -1.418 -23.282 12.003 1.00 92.94 401 LEU A C 1
ATOM 3076 O O . LEU A 1 401 ? -1.749 -22.201 12.482 1.00 92.94 401 LEU A O 1
ATOM 3080 N N . ILE A 1 402 ? -2.213 -23.976 11.182 1.00 95.31 402 ILE A N 1
ATOM 3081 C CA . ILE A 1 402 ? -3.540 -23.502 10.764 1.00 95.31 402 ILE A CA 1
ATOM 3082 C C . ILE A 1 402 ? -4.466 -23.335 11.980 1.00 95.31 402 ILE A C 1
ATOM 3084 O O . ILE A 1 402 ? -5.155 -22.320 12.085 1.00 95.31 402 ILE A O 1
ATOM 3088 N N . ALA A 1 403 ? -4.457 -24.280 12.926 1.00 96.44 403 ALA A N 1
ATOM 3089 C CA . ALA A 1 403 ? -5.214 -24.138 14.170 1.00 96.44 403 ALA A CA 1
ATOM 3090 C C . ALA A 1 403 ? -4.661 -23.034 15.083 1.00 96.44 403 ALA A C 1
ATOM 3092 O O . ALA A 1 403 ? -5.442 -22.293 15.681 1.00 96.44 403 ALA A O 1
ATOM 3093 N N . ASP A 1 404 ? -3.340 -22.892 15.184 1.00 96.50 404 ASP A N 1
ATOM 3094 C CA . ASP A 1 404 ? -2.710 -21.896 16.049 1.00 96.50 404 ASP A CA 1
ATOM 3095 C C . ASP A 1 404 ? -2.971 -20.460 15.581 1.00 96.50 404 ASP A C 1
ATOM 3097 O O . ASP A 1 404 ? -3.122 -19.592 16.435 1.00 96.50 404 ASP A O 1
ATOM 3101 N N . LEU A 1 405 ? -3.135 -20.198 14.277 1.00 95.19 405 LEU A N 1
ATOM 3102 C CA . LEU A 1 405 ? -3.598 -18.889 13.786 1.00 95.19 405 LEU A CA 1
ATOM 3103 C C . LEU A 1 405 ? -4.960 -18.507 14.392 1.00 95.19 405 LEU A C 1
ATOM 3105 O O . LEU A 1 405 ? -5.134 -17.397 14.895 1.00 95.19 405 LEU A O 1
ATOM 3109 N N . LEU A 1 406 ? -5.911 -19.446 14.403 1.00 96.25 406 LEU A N 1
ATOM 3110 C CA . LEU A 1 406 ? -7.238 -19.242 14.987 1.00 96.25 406 LEU A CA 1
ATOM 3111 C C . LEU A 1 406 ? -7.188 -19.118 16.515 1.00 96.25 406 LEU A C 1
ATOM 3113 O O . LEU A 1 406 ? -7.865 -18.264 17.084 1.00 96.25 406 LEU A O 1
ATOM 3117 N N . ARG A 1 407 ? -6.358 -19.926 17.186 1.00 97.31 407 ARG A N 1
ATOM 3118 C CA . ARG A 1 407 ? -6.160 -19.835 18.641 1.00 97.31 407 ARG A CA 1
ATOM 3119 C C . ARG A 1 407 ? -5.530 -18.511 19.059 1.00 97.31 407 ARG A C 1
ATOM 3121 O O . ARG A 1 407 ? -5.983 -17.922 20.033 1.00 97.31 407 ARG A O 1
ATOM 3128 N N . GLN A 1 408 ? -4.507 -18.051 18.341 1.00 95.56 408 GLN A N 1
ATOM 3129 C CA . GLN A 1 408 ? -3.802 -16.808 18.648 1.00 95.56 408 GLN A CA 1
ATOM 3130 C C . GLN A 1 408 ? -4.692 -15.590 18.411 1.00 95.56 408 GLN A C 1
ATOM 3132 O O . GLN A 1 408 ? -4.731 -14.720 19.273 1.00 95.56 408 GLN A O 1
ATOM 3137 N N . GLU A 1 409 ? -5.465 -15.547 17.321 1.00 94.94 409 GLU A N 1
ATOM 3138 C CA . GLU A 1 409 ? -6.465 -14.492 17.114 1.00 94.94 409 GLU A CA 1
ATOM 3139 C C . GLU A 1 409 ? -7.494 -14.491 18.262 1.00 94.94 409 GLU A C 1
ATOM 3141 O O . GLU A 1 409 ? -7.704 -13.460 18.901 1.00 94.94 409 GLU A O 1
ATOM 3146 N N . LEU A 1 410 ? -8.087 -15.645 18.596 1.00 95.75 410 LEU A N 1
ATOM 3147 C CA . LEU A 1 410 ? -9.078 -15.744 19.674 1.00 95.75 410 LEU A CA 1
ATOM 3148 C C . LEU A 1 410 ? -8.518 -15.373 21.052 1.00 95.75 410 LEU A C 1
ATOM 3150 O O . LEU A 1 410 ? -9.204 -14.687 21.807 1.00 95.75 410 LEU A O 1
ATOM 3154 N N . GLU A 1 411 ? -7.283 -15.751 21.381 1.00 95.38 411 GLU A N 1
ATOM 3155 C CA . GLU A 1 411 ? -6.671 -15.400 22.665 1.00 95.38 411 GLU A CA 1
ATOM 3156 C C . GLU A 1 411 ? -6.216 -13.932 22.707 1.00 95.38 411 GLU A C 1
ATOM 3158 O O . GLU A 1 411 ? -6.559 -13.214 23.643 1.00 95.38 411 GLU A O 1
ATOM 3163 N N . GLN A 1 412 ? -5.468 -13.465 21.705 1.00 93.38 412 GLN A N 1
ATOM 3164 C CA . GLN A 1 412 ? -4.825 -12.144 21.729 1.00 93.38 412 GLN A CA 1
ATOM 3165 C C . GLN A 1 412 ? -5.794 -11.008 21.395 1.00 93.38 412 GLN A C 1
ATOM 3167 O O . GLN A 1 412 ? -5.698 -9.925 21.975 1.00 93.38 412 GLN A O 1
ATOM 3172 N N . VAL A 1 413 ? -6.730 -11.239 20.469 1.00 91.56 413 VAL A N 1
ATOM 3173 C CA . VAL A 1 413 ? -7.707 -10.225 20.052 1.00 91.56 413 VAL A CA 1
ATOM 3174 C C . VAL A 1 413 ? -8.981 -10.330 20.881 1.00 91.56 413 VAL A C 1
ATOM 3176 O O . VAL A 1 413 ? -9.523 -9.302 21.276 1.00 91.56 413 VAL A O 1
ATOM 3179 N N . TYR A 1 414 ? -9.450 -11.540 21.192 1.00 92.31 414 TYR A N 1
ATOM 3180 C CA . TYR A 1 414 ? -10.754 -11.739 21.835 1.00 92.31 414 TYR A CA 1
ATOM 3181 C C . TYR A 1 414 ? -10.683 -12.265 23.279 1.00 92.31 414 TYR A C 1
ATOM 3183 O O . TYR A 1 414 ? -11.715 -12.300 23.949 1.00 92.31 414 TYR A O 1
ATOM 3191 N N . GLY A 1 415 ? -9.516 -12.639 23.810 1.00 92.38 415 GLY A N 1
ATOM 3192 C CA . GLY A 1 415 ? -9.389 -13.161 25.175 1.00 92.38 415 GLY A CA 1
ATOM 3193 C C . GLY A 1 415 ? -10.143 -14.474 25.429 1.00 92.38 415 GLY A C 1
ATOM 3194 O O . GLY A 1 415 ? -10.621 -14.673 26.542 1.00 92.38 415 GLY A O 1
ATOM 3195 N N . ILE A 1 416 ? -10.305 -15.332 24.414 1.00 93.75 416 ILE A N 1
ATOM 3196 C CA . ILE A 1 416 ? -10.917 -16.670 24.527 1.00 93.75 416 ILE A CA 1
ATOM 3197 C C . ILE A 1 416 ? -9.837 -17.732 24.310 1.00 93.75 416 ILE A C 1
ATOM 3199 O O . ILE A 1 416 ? -9.097 -17.683 23.329 1.00 93.75 416 ILE A O 1
ATOM 3203 N N . ARG A 1 417 ? -9.748 -18.712 25.212 1.00 95.44 417 ARG A N 1
ATOM 3204 C CA . ARG A 1 417 ? -8.708 -19.750 25.210 1.00 95.44 417 ARG A CA 1
ATOM 3205 C C . ARG A 1 417 ? -9.279 -21.108 24.843 1.00 95.44 417 ARG A C 1
ATOM 3207 O O . ARG A 1 417 ? -9.703 -21.873 25.701 1.00 95.44 417 ARG A O 1
ATOM 3214 N N . ILE A 1 418 ? -9.205 -21.433 23.556 1.00 94.75 418 ILE A N 1
ATOM 3215 C CA . ILE A 1 418 ? -9.690 -22.711 23.023 1.00 94.75 418 ILE A CA 1
ATOM 3216 C C . ILE A 1 418 ? -8.562 -23.742 22.869 1.00 94.75 418 ILE A C 1
ATOM 3218 O O . ILE A 1 418 ? -7.379 -23.401 22.734 1.00 94.75 418 ILE A O 1
ATOM 3222 N N . ARG A 1 419 ? -8.930 -25.028 22.872 1.00 93.25 419 ARG A N 1
ATOM 3223 C CA . ARG A 1 419 ? -7.997 -26.161 22.732 1.00 93.25 419 ARG A CA 1
ATOM 3224 C C . ARG A 1 419 ? -7.990 -26.691 21.299 1.00 93.25 419 ARG A C 1
ATOM 3226 O O . ARG A 1 419 ? -9.038 -26.743 20.665 1.00 93.25 419 ARG A O 1
ATOM 3233 N N . ALA A 1 420 ? -6.830 -27.145 20.824 1.00 93.69 420 ALA A N 1
ATOM 3234 C CA . ALA A 1 420 ? -6.713 -27.957 19.613 1.00 93.69 420 ALA A CA 1
ATOM 3235 C C . ALA A 1 420 ? -6.351 -29.399 19.993 1.00 93.69 420 ALA A C 1
ATOM 3237 O O . ALA A 1 420 ? -5.432 -29.604 20.787 1.00 93.69 420 ALA A O 1
ATOM 3238 N N . LEU A 1 421 ? -7.077 -30.382 19.457 1.00 92.12 421 LEU A N 1
ATOM 3239 C CA . LEU A 1 421 ? -6.903 -31.808 19.746 1.00 92.12 421 LEU A CA 1
ATOM 3240 C C . LEU A 1 421 ? -6.918 -32.628 18.440 1.00 92.12 421 LEU A C 1
ATOM 3242 O O . LEU A 1 421 ? -7.716 -32.325 17.551 1.00 92.12 421 LEU A O 1
ATOM 3246 N N . PRO A 1 422 ? -6.091 -33.682 18.300 1.00 90.44 422 PRO A N 1
ATOM 3247 C CA . PRO A 1 422 ? -6.242 -34.648 17.214 1.00 90.44 422 PRO A CA 1
ATOM 3248 C C . PRO A 1 422 ? -7.613 -35.332 17.273 1.00 90.44 422 PRO A C 1
ATOM 3250 O O . PRO A 1 422 ? -8.107 -35.650 18.354 1.00 90.44 422 PRO A O 1
ATOM 3253 N N . TRP A 1 423 ? -8.213 -35.602 16.115 1.00 85.19 423 TRP A N 1
ATOM 3254 C CA . TRP A 1 423 ? -9.456 -36.362 16.022 1.00 85.19 423 TRP A CA 1
ATOM 3255 C C . TRP A 1 423 ? -9.231 -37.829 16.418 1.00 85.19 423 TRP A C 1
ATOM 3257 O O . TRP A 1 423 ? -8.680 -38.622 15.654 1.00 85.19 423 TRP A O 1
ATOM 3267 N N . ASP A 1 424 ? -9.704 -38.197 17.605 1.00 77.00 424 ASP A N 1
ATOM 3268 C CA . ASP A 1 424 ? -9.636 -39.545 18.186 1.00 77.00 424 ASP A CA 1
ATOM 3269 C C . ASP A 1 424 ? -10.850 -40.431 17.835 1.00 77.00 424 ASP A C 1
ATOM 3271 O O . ASP A 1 424 ? -10.884 -41.614 18.172 1.00 77.00 424 ASP A O 1
ATOM 3275 N N . GLY A 1 425 ? -11.853 -39.872 17.148 1.00 67.38 425 GLY A N 1
ATOM 3276 C CA . GLY A 1 425 ? -13.114 -40.551 16.840 1.00 67.38 425 GLY A CA 1
ATOM 3277 C C . GLY A 1 425 ? -14.146 -40.548 17.974 1.00 67.38 425 GLY A C 1
ATOM 3278 O O . GLY A 1 425 ? -15.167 -41.217 17.842 1.00 67.38 425 GLY A O 1
ATOM 3279 N N . SER A 1 426 ? -13.934 -39.798 19.063 1.00 56.97 426 SER A N 1
ATOM 3280 C CA . SER A 1 426 ? -14.828 -39.772 20.239 1.00 56.97 426 SER A CA 1
ATOM 3281 C C . SER A 1 426 ? -16.152 -39.010 20.045 1.00 56.97 426 SER A C 1
ATOM 3283 O O . SER A 1 426 ? -16.997 -38.980 20.943 1.00 56.97 426 SER A O 1
ATOM 3285 N N . VAL A 1 427 ? -16.399 -38.457 18.856 1.00 52.84 427 VAL A N 1
ATOM 3286 C CA . VAL A 1 427 ? -17.710 -37.930 18.449 1.00 52.84 427 VAL A CA 1
ATOM 3287 C C . VAL A 1 427 ? -18.575 -39.101 17.952 1.00 52.84 427 VAL A C 1
ATOM 3289 O O . VAL A 1 427 ? -18.156 -39.834 17.060 1.00 52.84 427 VAL A O 1
ATOM 3292 N N . PRO A 1 428 ? -19.752 -39.352 18.553 1.00 47.75 428 PRO A N 1
ATOM 3293 C CA . PRO A 1 428 ? -19.965 -40.623 19.245 1.00 47.75 428 PRO A CA 1
ATOM 3294 C C . PRO A 1 428 ? -20.229 -41.843 18.341 1.00 47.75 428 PRO A C 1
ATOM 3296 O O . PRO A 1 428 ? -20.857 -41.711 17.286 1.00 47.75 428 PRO A O 1
ATOM 3299 N N . PRO A 1 429 ? -19.890 -43.065 18.812 1.00 39.06 429 PRO A N 1
ATOM 3300 C CA . PRO A 1 429 ? -20.061 -44.333 18.088 1.00 39.06 429 PRO A CA 1
ATOM 3301 C C . PRO A 1 429 ? -21.528 -44.823 17.967 1.00 39.06 429 PRO A C 1
ATOM 3303 O O . PRO A 1 429 ? -21.813 -46.010 18.110 1.00 39.06 429 PRO A O 1
ATOM 3306 N N . SER A 1 430 ? -22.486 -43.925 17.702 1.00 39.31 430 SER A N 1
ATOM 3307 C CA . SER A 1 430 ? -23.906 -44.258 17.468 1.00 39.31 430 SER A CA 1
ATOM 3308 C C . SER A 1 430 ? -24.669 -43.244 16.587 1.00 39.31 430 SER A C 1
ATOM 3310 O O . SER A 1 430 ? -25.779 -42.801 16.889 1.00 39.31 430 SER A O 1
ATOM 3312 N N . GLY A 1 431 ? -24.094 -42.905 15.429 1.00 47.09 431 GLY A N 1
ATOM 3313 C CA . GLY A 1 431 ? -24.842 -42.716 14.172 1.00 47.09 431 GLY A CA 1
ATOM 3314 C C . GLY A 1 431 ? -25.875 -41.581 14.025 1.00 47.09 431 GLY A C 1
ATOM 3315 O O . GLY A 1 431 ? -26.548 -41.559 12.998 1.00 47.09 431 GLY A O 1
ATOM 3316 N N . THR A 1 432 ? -26.051 -40.654 14.979 1.00 46.94 432 THR A N 1
ATOM 3317 C CA . THR A 1 432 ? -27.134 -39.636 14.884 1.00 46.94 432 THR A CA 1
ATOM 3318 C C . THR A 1 432 ? -26.782 -38.193 15.277 1.00 46.94 432 THR A C 1
ATOM 3320 O O . THR A 1 432 ? -27.272 -37.262 14.622 1.00 46.94 432 THR A O 1
ATOM 3323 N N . ARG A 1 433 ? -25.942 -37.946 16.294 1.00 54.91 433 ARG A N 1
ATOM 3324 C CA . ARG A 1 433 ? -25.630 -36.578 16.770 1.00 54.91 433 ARG A CA 1
ATOM 3325 C C . ARG A 1 433 ? -24.284 -36.049 16.265 1.00 54.91 433 ARG A C 1
ATOM 3327 O O . ARG A 1 433 ? -23.263 -36.709 16.401 1.00 54.91 433 ARG A O 1
ATOM 3334 N N . MET A 1 434 ? -24.323 -34.831 15.721 1.00 58.91 434 MET A N 1
ATOM 3335 C CA . MET A 1 434 ? -23.143 -34.021 15.389 1.00 58.91 434 MET A CA 1
ATOM 3336 C C . MET A 1 434 ? -22.364 -33.655 16.657 1.00 58.91 434 MET A C 1
ATOM 3338 O O . MET A 1 434 ? -22.984 -33.553 17.725 1.00 58.91 434 MET A O 1
ATOM 3342 N N . PRO A 1 435 ? -21.053 -33.378 16.548 1.00 63.69 435 PRO A N 1
ATOM 3343 C CA . PRO A 1 435 ? -20.358 -32.672 17.610 1.00 63.69 435 PRO A CA 1
ATOM 3344 C C . PRO A 1 435 ? -20.966 -31.271 17.775 1.00 63.69 435 PRO A C 1
ATOM 3346 O O . PRO A 1 435 ? -21.502 -30.688 16.828 1.00 63.69 435 PRO A O 1
ATOM 3349 N N . LYS A 1 436 ? -20.928 -30.761 19.006 1.00 80.94 436 LYS A N 1
ATOM 3350 C CA . LYS A 1 436 ? -21.379 -29.415 19.368 1.00 80.94 436 LYS A CA 1
ATOM 3351 C C . LYS A 1 436 ? -20.208 -28.632 19.945 1.00 80.94 436 LYS A C 1
ATOM 3353 O O . LYS A 1 436 ? -19.345 -29.229 20.583 1.00 80.94 436 LYS A O 1
ATOM 3358 N N . ASN A 1 437 ? -20.235 -27.314 19.770 1.00 89.44 437 ASN A N 1
ATOM 3359 C CA . ASN A 1 437 ? -19.199 -26.385 20.211 1.00 89.44 437 ASN A CA 1
ATOM 3360 C C . ASN A 1 437 ? -17.794 -26.762 19.699 1.00 89.44 437 ASN A C 1
ATOM 3362 O O . ASN A 1 437 ? -16.824 -26.808 20.455 1.00 89.44 437 ASN A O 1
ATOM 3366 N N . CYS A 1 438 ? -17.685 -27.092 18.410 1.00 91.62 438 CYS A N 1
ATOM 3367 C CA . CYS A 1 438 ? -16.427 -27.530 17.813 1.00 91.62 438 CYS A CA 1
ATOM 3368 C C . CYS A 1 438 ? -16.115 -26.852 16.481 1.00 91.62 438 CYS A C 1
ATOM 3370 O O . CYS A 1 438 ? -17.003 -26.414 15.750 1.00 91.62 438 CYS A O 1
ATOM 3372 N N . ILE A 1 439 ? -14.835 -26.867 16.140 1.00 95.50 439 ILE A N 1
ATOM 3373 C CA . ILE A 1 439 ? -14.283 -26.372 14.886 1.00 95.50 439 ILE A CA 1
ATOM 3374 C C . ILE A 1 439 ? -13.542 -27.537 14.238 1.00 95.50 439 ILE A C 1
ATOM 3376 O O . ILE A 1 439 ? -12.803 -28.240 14.920 1.00 95.50 439 ILE A O 1
ATOM 3380 N N . ILE A 1 440 ? -13.746 -27.776 12.950 1.00 94.25 440 ILE A N 1
ATOM 3381 C CA . ILE A 1 440 ? -13.073 -28.838 12.197 1.00 94.25 440 ILE A CA 1
ATOM 3382 C C . ILE A 1 440 ? -12.317 -28.182 11.048 1.00 94.25 440 ILE A C 1
ATOM 3384 O O . ILE A 1 440 ? -12.920 -27.473 10.244 1.00 94.25 440 ILE A O 1
ATOM 3388 N N . LEU A 1 441 ? -11.002 -28.403 11.001 1.00 94.31 441 LEU A N 1
ATOM 3389 C CA . LEU A 1 441 ? -10.097 -27.824 10.008 1.00 94.31 441 LEU A CA 1
ATOM 3390 C C . LEU A 1 441 ? -9.385 -28.966 9.270 1.00 94.31 441 LEU A C 1
ATOM 3392 O O . LEU A 1 441 ? -8.636 -29.725 9.888 1.00 94.31 441 LEU A O 1
ATOM 3396 N N . GLY A 1 442 ? -9.612 -29.101 7.962 1.00 92.81 442 GLY A N 1
ATOM 3397 C CA . GLY A 1 442 ? -8.887 -30.072 7.133 1.00 92.81 442 GLY A CA 1
ATOM 3398 C C . GLY A 1 442 ? -9.682 -30.661 5.973 1.00 92.81 442 GLY A C 1
ATOM 3399 O O . GLY A 1 442 ? -10.905 -30.539 5.883 1.00 92.81 442 GLY A O 1
ATOM 3400 N N . GLU A 1 443 ? -8.963 -31.342 5.092 1.00 94.38 443 GLU A N 1
ATOM 3401 C CA . GLU A 1 443 ? -9.446 -31.931 3.843 1.00 94.38 443 GLU A CA 1
ATOM 3402 C C . GLU A 1 443 ? -10.209 -33.243 4.102 1.00 94.38 443 GLU A C 1
ATOM 3404 O O . GLU A 1 443 ? -9.906 -33.981 5.043 1.00 94.38 443 GLU A O 1
ATOM 3409 N N . THR A 1 444 ? -11.174 -33.591 3.246 1.00 91.69 444 THR A N 1
ATOM 3410 C CA . THR A 1 444 ? -12.001 -34.808 3.403 1.00 91.69 444 THR A CA 1
ATOM 3411 C C . THR A 1 444 ? -11.197 -36.116 3.380 1.00 91.69 444 THR A C 1
ATOM 3413 O O . THR A 1 444 ? -11.544 -37.071 4.071 1.00 91.69 444 THR A O 1
ATOM 3416 N N . ASN A 1 445 ? -10.089 -36.170 2.642 1.00 89.31 445 ASN A N 1
ATOM 3417 C CA . ASN A 1 445 ? -9.217 -37.348 2.556 1.00 89.31 445 ASN A CA 1
ATOM 3418 C C . ASN A 1 445 ? -8.269 -37.527 3.762 1.00 89.31 445 ASN A C 1
ATOM 3420 O O . ASN A 1 445 ? -7.675 -38.596 3.906 1.00 89.31 445 ASN A O 1
ATOM 3424 N N . ILE A 1 446 ? -8.113 -36.504 4.610 1.00 89.94 446 ILE A N 1
ATOM 3425 C CA . ILE A 1 446 ? -7.167 -36.477 5.740 1.00 89.94 446 ILE A CA 1
ATOM 3426 C C . ILE A 1 446 ? -7.901 -36.388 7.089 1.00 89.94 446 ILE A C 1
ATOM 3428 O O . ILE A 1 446 ? -7.479 -37.019 8.062 1.00 89.94 446 ILE A O 1
ATOM 3432 N N . HIS A 1 447 ? -9.012 -35.648 7.158 1.00 91.38 447 HIS A N 1
ATOM 3433 C CA . HIS A 1 447 ? -9.776 -35.405 8.378 1.00 91.38 447 HIS A CA 1
ATOM 3434 C C . HIS A 1 447 ? -11.153 -36.111 8.341 1.00 91.38 447 HIS A C 1
ATOM 3436 O O . HIS A 1 447 ? -12.082 -35.613 7.701 1.00 91.38 447 HIS A O 1
ATOM 3442 N N . PRO A 1 448 ? -11.370 -37.204 9.109 1.00 89.19 448 PRO A N 1
ATOM 3443 C CA . PRO A 1 448 ? -12.642 -37.943 9.110 1.00 89.19 448 PRO A CA 1
ATOM 3444 C C . PRO A 1 448 ? -13.861 -37.095 9.504 1.00 89.19 448 PRO A C 1
ATOM 3446 O O . PRO A 1 448 ? -14.949 -37.284 8.968 1.00 89.19 448 PRO A O 1
ATOM 3449 N N . GLY A 1 449 ? -13.678 -36.132 10.416 1.00 87.81 449 GLY A N 1
ATOM 3450 C CA . GLY A 1 449 ? -14.691 -35.122 10.742 1.00 87.81 449 GLY A CA 1
ATOM 3451 C C . GLY A 1 449 ? -15.156 -34.294 9.533 1.00 87.81 449 GLY A C 1
ATOM 3452 O O . GLY A 1 449 ? -16.361 -34.170 9.334 1.00 87.81 449 GLY A O 1
ATOM 3453 N N . SER A 1 450 ? -14.246 -33.786 8.691 1.00 92.12 450 SER A N 1
ATOM 3454 C CA . SER A 1 450 ? -14.605 -33.015 7.492 1.00 92.12 450 SER A CA 1
ATOM 3455 C C . SER A 1 450 ? -15.421 -33.852 6.511 1.00 92.12 450 SER A C 1
ATOM 3457 O O . SER A 1 450 ? -16.493 -33.437 6.088 1.00 92.12 450 SER A O 1
ATOM 3459 N N . ASP A 1 451 ? -14.971 -35.074 6.220 1.00 90.69 451 ASP A N 1
ATOM 3460 C CA . ASP A 1 451 ? -15.689 -36.029 5.366 1.00 90.69 451 ASP A CA 1
ATOM 3461 C C . ASP A 1 451 ? -17.082 -36.404 5.919 1.00 90.69 451 ASP A C 1
ATOM 3463 O O . ASP A 1 451 ? -18.063 -36.454 5.173 1.00 90.69 451 ASP A O 1
ATOM 3467 N N . LEU A 1 452 ? -17.212 -36.602 7.236 1.00 87.19 452 LEU A N 1
ATOM 3468 C CA . LEU A 1 452 ? -18.503 -36.841 7.889 1.00 87.19 452 LEU A CA 1
ATOM 3469 C C . LEU A 1 452 ? -19.478 -35.667 7.701 1.00 87.19 452 LEU A C 1
ATOM 3471 O O . LEU A 1 452 ? -20.648 -35.893 7.378 1.00 87.19 452 LEU A O 1
ATOM 3475 N N . ILE A 1 453 ? -19.020 -34.428 7.910 1.00 88.50 453 ILE A N 1
ATOM 3476 C CA . ILE A 1 453 ? -19.871 -33.239 7.768 1.00 88.50 453 ILE A CA 1
ATOM 3477 C C . ILE A 1 453 ? -20.216 -33.001 6.297 1.00 88.50 453 ILE A C 1
ATOM 3479 O O . ILE A 1 453 ? -21.401 -32.881 5.983 1.00 88.50 453 ILE A O 1
ATOM 3483 N N . CYS A 1 454 ? -19.233 -33.037 5.392 1.00 91.62 454 CYS A N 1
ATOM 3484 C CA . CYS A 1 454 ? -19.450 -32.851 3.958 1.00 91.62 454 CYS A CA 1
ATOM 3485 C C . CYS A 1 454 ? -20.474 -33.854 3.404 1.00 91.62 454 CYS A C 1
ATOM 3487 O O . CYS A 1 454 ? -21.462 -33.448 2.789 1.00 91.62 454 CYS A O 1
ATOM 3489 N N . ARG A 1 455 ? -20.337 -35.154 3.711 1.00 89.62 455 ARG A N 1
ATOM 3490 C CA . ARG A 1 455 ? -21.313 -36.173 3.276 1.00 89.62 455 ARG A CA 1
ATOM 3491 C C . ARG A 1 455 ? -22.708 -35.974 3.875 1.00 89.62 455 ARG A C 1
ATOM 3493 O O . ARG A 1 455 ? -23.697 -36.271 3.205 1.00 89.62 455 ARG A O 1
ATOM 3500 N N . ARG A 1 456 ? -22.817 -35.469 5.110 1.00 86.19 456 ARG A N 1
ATOM 3501 C CA . ARG A 1 456 ? -24.107 -35.209 5.774 1.00 86.19 456 ARG A CA 1
ATOM 3502 C C . ARG A 1 456 ? -24.815 -33.971 5.223 1.00 86.19 456 ARG A C 1
ATOM 3504 O O . ARG A 1 456 ? -26.025 -34.023 5.011 1.00 86.19 456 ARG A O 1
ATOM 3511 N N . GLU A 1 457 ? -24.090 -32.875 5.011 1.00 88.50 457 GLU A N 1
ATOM 3512 C CA . GLU A 1 457 ? -24.630 -31.639 4.426 1.00 88.50 457 GLU A CA 1
ATOM 3513 C C . GLU A 1 457 ? -24.751 -31.701 2.893 1.00 88.50 457 GLU A C 1
ATOM 3515 O O . GLU A 1 457 ? -25.385 -30.831 2.304 1.00 88.50 457 GLU A O 1
ATOM 3520 N N . LYS A 1 458 ? -24.216 -32.755 2.255 1.00 92.75 458 LYS A N 1
ATOM 3521 C CA . LYS A 1 458 ? -24.108 -32.920 0.792 1.00 92.75 458 LYS A CA 1
ATOM 3522 C C . LYS A 1 458 ? -23.245 -31.839 0.132 1.00 92.75 458 LYS A C 1
ATOM 3524 O O . LYS A 1 458 ? -23.516 -31.416 -0.988 1.00 92.75 458 LYS A O 1
ATOM 3529 N N . ILE A 1 459 ? -22.203 -31.420 0.840 1.00 92.06 459 ILE A N 1
ATOM 3530 C CA . ILE A 1 459 ? -21.167 -30.522 0.339 1.00 92.06 459 ILE A CA 1
ATOM 3531 C C . ILE A 1 459 ? -20.130 -31.374 -0.397 1.00 92.06 459 ILE A C 1
ATOM 3533 O O . ILE A 1 459 ? -19.609 -32.344 0.156 1.00 92.06 459 ILE A O 1
ATOM 3537 N N . GLU A 1 460 ? -19.819 -31.005 -1.635 1.00 90.06 460 GLU A N 1
ATOM 3538 C CA . GLU A 1 460 ? -18.702 -31.572 -2.388 1.00 90.06 460 GLU A CA 1
ATOM 3539 C C . GLU A 1 460 ? -17.441 -30.730 -2.151 1.00 90.06 460 GLU A C 1
ATOM 3541 O O . GLU A 1 460 ? -17.463 -29.515 -2.344 1.00 90.06 460 GLU A O 1
ATOM 3546 N N . VAL A 1 461 ? -16.355 -31.382 -1.723 1.00 91.44 461 VAL A N 1
ATOM 3547 C CA . VAL A 1 461 ? -15.007 -30.799 -1.652 1.00 91.44 461 VAL A CA 1
ATOM 3548 C C . VAL A 1 461 ? -14.012 -31.824 -2.188 1.00 91.44 461 VAL A C 1
ATOM 3550 O O . VAL A 1 461 ? -13.892 -32.930 -1.654 1.00 91.44 461 VAL A O 1
ATOM 3553 N N . SER A 1 462 ? -13.325 -31.458 -3.265 1.00 85.00 462 SER A N 1
ATOM 3554 C CA . SER A 1 462 ? -12.347 -32.266 -3.990 1.00 85.00 462 SER A CA 1
ATOM 3555 C C . SER A 1 462 ? -11.361 -31.362 -4.748 1.00 85.00 462 SER A C 1
ATOM 3557 O O . SER A 1 462 ? -11.679 -30.200 -5.007 1.00 85.00 462 SER A O 1
ATOM 3559 N N . PRO A 1 463 ? -10.215 -31.887 -5.221 1.00 83.44 463 PRO A N 1
ATOM 3560 C CA . PRO A 1 463 ? -9.298 -31.142 -6.090 1.00 83.44 463 PRO A CA 1
ATOM 3561 C C . PRO A 1 463 ? -9.907 -30.635 -7.413 1.00 83.44 463 PRO A C 1
ATOM 3563 O O . PRO A 1 463 ? -9.252 -29.875 -8.118 1.00 83.44 463 PRO A O 1
ATOM 3566 N N . GLN A 1 464 ? -11.129 -31.052 -7.773 1.00 85.00 464 GLN A N 1
ATOM 3567 C CA . GLN A 1 464 ? -11.863 -30.597 -8.962 1.00 85.00 464 GLN A CA 1
ATOM 3568 C C . GLN A 1 464 ? -12.990 -29.601 -8.641 1.00 85.00 464 GLN A C 1
ATOM 3570 O O . GLN A 1 464 ? -13.374 -28.830 -9.515 1.00 85.00 464 GLN A O 1
ATOM 3575 N N . ASN A 1 465 ? -13.530 -29.620 -7.420 1.00 89.00 465 ASN A N 1
ATOM 3576 C CA . ASN A 1 465 ? -14.618 -28.745 -6.979 1.00 89.00 465 ASN A CA 1
ATOM 3577 C C . ASN A 1 465 ? -14.466 -28.461 -5.472 1.00 89.00 465 ASN A C 1
ATOM 3579 O O . ASN A 1 465 ? -14.591 -29.410 -4.694 1.00 89.00 465 ASN A O 1
ATOM 3583 N N . PRO A 1 466 ? -14.199 -27.214 -5.036 1.00 91.69 466 PRO A N 1
ATOM 3584 C CA . PRO A 1 466 ? -14.085 -25.986 -5.840 1.00 91.69 466 PRO A CA 1
ATOM 3585 C C . PRO A 1 466 ? -12.782 -25.838 -6.656 1.00 91.69 466 PRO A C 1
ATOM 3587 O O . PRO A 1 466 ? -12.643 -24.864 -7.387 1.00 91.69 466 PRO A O 1
ATOM 3590 N N . GLY A 1 467 ? -11.843 -26.790 -6.573 1.00 93.12 467 GLY A N 1
ATOM 3591 C CA . GLY A 1 467 ? -10.569 -26.755 -7.312 1.00 93.12 467 GLY A CA 1
ATOM 3592 C C . GLY A 1 467 ? -9.353 -26.427 -6.430 1.00 93.12 467 GLY A C 1
ATOM 3593 O O . GLY A 1 467 ? -9.522 -26.264 -5.217 1.00 93.12 467 GLY A O 1
ATOM 3594 N N . PRO A 1 468 ? -8.131 -26.357 -7.000 1.00 95.06 468 PRO A N 1
ATOM 3595 C CA . PRO A 1 468 ? -6.900 -26.050 -6.263 1.00 95.06 468 PRO A CA 1
ATOM 3596 C C . PRO A 1 468 ? -6.987 -24.729 -5.492 1.00 95.06 468 PRO A C 1
ATOM 3598 O O . PRO A 1 468 ? -7.624 -23.786 -5.957 1.00 95.06 468 PRO A O 1
ATOM 3601 N N . GLU A 1 469 ? -6.381 -24.671 -4.304 1.00 96.69 469 GLU A N 1
ATOM 3602 C CA . GLU A 1 469 ? -6.463 -23.548 -3.345 1.00 96.69 469 GLU A CA 1
ATOM 3603 C C . GLU A 1 469 ? -7.895 -23.168 -2.889 1.00 96.69 469 GLU A C 1
ATOM 3605 O O . GLU A 1 469 ? -8.064 -22.279 -2.051 1.00 96.69 469 GLU A O 1
ATOM 3610 N N . GLY A 1 470 ? -8.931 -23.834 -3.405 1.00 97.56 470 GLY A N 1
ATOM 3611 C CA . GLY A 1 470 ? -10.328 -23.611 -3.058 1.00 97.56 470 GLY A CA 1
ATOM 3612 C C . GLY A 1 470 ? -10.754 -24.338 -1.783 1.00 97.56 470 GLY A C 1
ATOM 3613 O O . GLY A 1 470 ? -10.108 -25.283 -1.318 1.00 97.56 470 GLY A O 1
ATOM 3614 N N . TYR A 1 471 ? -11.860 -23.887 -1.198 1.00 98.19 471 TYR A N 1
ATOM 3615 C CA . TYR A 1 471 ? -12.373 -24.407 0.067 1.00 98.19 471 TYR A CA 1
ATOM 3616 C C . TYR A 1 471 ? -13.875 -24.156 0.250 1.00 98.19 471 TYR A C 1
ATOM 3618 O O . TYR A 1 471 ? -14.497 -23.346 -0.441 1.00 98.19 471 TYR A O 1
ATOM 3626 N N . VAL A 1 472 ? -14.444 -24.837 1.246 1.00 98.19 472 VAL A N 1
ATOM 3627 C CA . VAL A 1 472 ? -15.791 -24.588 1.764 1.00 98.19 472 VAL A CA 1
ATOM 3628 C C . VAL A 1 472 ? -15.733 -24.269 3.256 1.00 98.19 472 VAL A C 1
ATOM 3630 O O . VAL A 1 472 ? -15.007 -24.924 4.008 1.00 98.19 472 VAL A O 1
ATOM 3633 N N . ILE A 1 473 ? -16.524 -23.284 3.691 1.00 98.19 473 ILE A N 1
ATOM 3634 C CA . ILE A 1 473 ? -16.777 -23.007 5.113 1.00 98.19 473 ILE A CA 1
ATOM 3635 C C . ILE A 1 473 ? -18.257 -23.225 5.398 1.00 98.19 473 ILE A C 1
ATOM 3637 O O . ILE A 1 473 ? -19.096 -22.605 4.750 1.00 98.19 473 ILE A O 1
ATOM 3641 N N . SER A 1 474 ? -18.579 -24.059 6.385 1.00 96.62 474 SER A N 1
ATOM 3642 C CA . SER A 1 474 ? -19.951 -24.258 6.869 1.00 96.62 474 SER A CA 1
ATOM 3643 C C . SER A 1 474 ? -20.029 -23.886 8.346 1.00 96.62 474 SER A C 1
ATOM 3645 O O . SER A 1 474 ? -19.398 -24.520 9.193 1.00 96.62 474 SER A O 1
ATOM 3647 N N . VAL A 1 475 ? -20.792 -22.837 8.654 1.00 96.75 475 VAL A N 1
ATOM 3648 C CA . VAL A 1 475 ? -21.026 -22.329 10.012 1.00 96.75 475 VAL A CA 1
ATOM 3649 C C . VAL A 1 475 ? -22.468 -22.633 10.416 1.00 96.75 475 VAL A C 1
ATOM 3651 O O . VAL A 1 475 ? -23.411 -22.445 9.639 1.00 96.75 475 VAL A O 1
ATOM 3654 N N . THR A 1 476 ? -22.645 -23.116 11.643 1.00 93.50 476 THR A N 1
ATOM 3655 C CA . THR A 1 476 ? -23.941 -23.354 12.294 1.00 93.50 476 THR A CA 1
ATOM 3656 C C . THR A 1 476 ? -23.858 -22.967 13.771 1.00 93.50 476 THR A C 1
ATOM 3658 O O . THR A 1 476 ? -22.763 -22.850 14.309 1.00 93.50 476 THR A O 1
ATOM 3661 N N . GLU A 1 477 ? -24.990 -22.914 14.481 1.00 92.44 477 GLU A N 1
ATOM 3662 C CA . GLU A 1 477 ? -25.013 -22.786 15.954 1.00 92.44 477 GLU A CA 1
ATOM 3663 C C . GLU A 1 477 ? -24.212 -23.889 16.696 1.00 92.44 477 GLU A C 1
ATOM 3665 O O . GLU A 1 477 ? -23.930 -23.761 17.885 1.00 92.44 477 GLU A O 1
ATOM 3670 N N . ASN A 1 478 ? -23.907 -25.018 16.035 1.00 89.56 478 ASN A N 1
ATOM 3671 C CA . ASN A 1 478 ? -23.327 -26.206 16.666 1.00 89.56 478 ASN A CA 1
ATOM 3672 C C . ASN A 1 478 ? -21.843 -26.404 16.325 1.00 89.56 478 ASN A C 1
ATOM 3674 O O . ASN A 1 478 ? -21.114 -26.946 17.154 1.00 89.56 478 ASN A O 1
ATOM 3678 N N . TYR A 1 479 ? -21.396 -26.014 15.131 1.00 92.38 479 TYR A N 1
ATOM 3679 C CA . TYR A 1 479 ? -20.021 -26.220 14.672 1.00 92.38 479 TYR A CA 1
ATOM 3680 C C . TYR A 1 479 ? -19.608 -25.233 13.576 1.00 92.38 479 TYR A C 1
ATOM 3682 O O . TYR A 1 479 ? -20.454 -24.680 12.866 1.00 92.38 479 TYR A O 1
ATOM 3690 N N . VAL A 1 480 ? -18.292 -25.120 13.399 1.00 96.62 480 VAL A N 1
ATOM 3691 C CA . VAL A 1 480 ? -17.627 -24.520 12.237 1.00 96.62 480 VAL A CA 1
ATOM 3692 C C . VAL A 1 480 ? -16.842 -25.609 11.502 1.00 96.62 480 VAL A C 1
ATOM 3694 O O . VAL A 1 480 ? -16.073 -26.343 12.118 1.00 96.62 480 VAL A O 1
ATOM 3697 N N . LEU A 1 481 ? -17.010 -25.712 10.188 1.00 96.31 481 LEU A N 1
ATOM 3698 C CA . LEU A 1 481 ? -16.165 -26.510 9.298 1.00 96.31 481 LEU A CA 1
ATOM 3699 C C . LEU A 1 481 ? -15.385 -25.570 8.378 1.00 96.31 481 LEU A C 1
ATOM 3701 O O . LEU A 1 481 ? -16.000 -24.713 7.752 1.00 96.31 481 LEU A O 1
ATOM 3705 N N . VAL A 1 482 ? -14.079 -25.796 8.231 1.00 97.75 482 VAL A N 1
ATOM 3706 C CA . VAL A 1 482 ? -13.265 -25.311 7.107 1.00 97.75 482 VAL A CA 1
ATOM 3707 C C . VAL A 1 482 ? -12.665 -26.529 6.411 1.00 97.75 482 VAL A C 1
ATOM 3709 O O . VAL A 1 482 ? -11.863 -27.257 7.000 1.00 97.75 482 VAL A O 1
ATOM 3712 N N . CYS A 1 483 ? -13.055 -26.759 5.159 1.00 97.31 483 CYS A N 1
ATOM 3713 C CA . CYS A 1 483 ? -12.593 -27.893 4.367 1.00 97.31 483 CYS A CA 1
ATOM 3714 C C . CYS A 1 483 ? -12.006 -27.408 3.040 1.00 97.31 483 CYS A C 1
ATOM 3716 O O . CYS A 1 483 ? -12.741 -26.927 2.178 1.00 97.31 483 CYS A O 1
ATOM 3718 N N . GLY A 1 484 ? -10.686 -27.512 2.885 1.00 97.19 484 GLY A N 1
ATOM 3719 C CA . GLY A 1 484 ? -10.008 -27.258 1.618 1.00 97.19 484 GLY A CA 1
ATOM 3720 C C . GLY A 1 484 ? -10.104 -28.429 0.644 1.00 97.19 484 GLY A C 1
ATOM 3721 O O . GLY A 1 484 ? -10.166 -29.591 1.052 1.00 97.19 484 GLY A O 1
ATOM 3722 N N . SER A 1 485 ? -10.039 -28.117 -0.651 1.00 96.00 485 SER A N 1
ATOM 3723 C CA . SER A 1 485 ? -9.715 -29.084 -1.712 1.00 96.00 485 SER A CA 1
ATOM 3724 C C . SER A 1 485 ? -8.311 -29.676 -1.533 1.00 96.00 485 SER A C 1
ATOM 3726 O O . SER A 1 485 ? -8.043 -30.815 -1.915 1.00 96.00 485 SER A O 1
ATOM 3728 N N . ASP A 1 486 ? -7.420 -28.868 -0.958 1.00 94.62 486 ASP A N 1
ATOM 3729 C CA . ASP A 1 486 ? -6.038 -29.163 -0.612 1.00 94.62 486 ASP A CA 1
ATOM 3730 C C . ASP A 1 486 ? -5.616 -28.341 0.625 1.00 94.62 486 ASP A C 1
ATOM 3732 O O . ASP A 1 486 ? -6.406 -27.589 1.208 1.00 94.62 486 ASP A O 1
ATOM 3736 N N . ARG A 1 487 ? -4.341 -28.462 1.015 1.00 93.69 487 ARG A N 1
ATOM 3737 C CA . ARG A 1 487 ? -3.795 -27.809 2.211 1.00 93.69 487 ARG A CA 1
ATOM 3738 C C . ARG A 1 487 ? -3.734 -26.279 2.121 1.00 93.69 487 ARG A C 1
ATOM 3740 O O . ARG A 1 487 ? -3.877 -25.619 3.150 1.00 93.69 487 ARG A O 1
ATOM 3747 N N . ALA A 1 488 ? -3.524 -25.719 0.930 1.00 95.62 488 ALA A N 1
ATOM 3748 C CA . ALA A 1 488 ? -3.576 -24.273 0.724 1.00 95.62 488 ALA A CA 1
ATOM 3749 C C . ALA A 1 488 ? -5.027 -23.780 0.831 1.00 95.62 488 ALA A C 1
ATOM 3751 O O . ALA A 1 488 ? -5.282 -22.781 1.497 1.00 95.62 488 ALA A O 1
ATOM 3752 N N . GLY A 1 489 ? -5.987 -24.544 0.301 1.00 97.12 489 GLY A N 1
ATOM 3753 C CA . GLY A 1 489 ? -7.418 -24.303 0.491 1.00 97.12 489 GLY A CA 1
ATOM 3754 C C . GLY A 1 489 ? -7.832 -24.273 1.962 1.00 97.12 489 GLY A C 1
ATOM 3755 O O . GLY A 1 489 ? -8.458 -23.311 2.404 1.00 97.12 489 GLY A O 1
ATOM 3756 N N . THR A 1 490 ? -7.423 -25.261 2.766 1.00 96.94 490 THR A N 1
ATOM 3757 C CA . THR A 1 490 ? -7.711 -25.265 4.214 1.00 96.94 490 THR A CA 1
ATOM 3758 C C . THR A 1 490 ? -7.091 -24.047 4.908 1.00 96.94 490 THR A C 1
ATOM 3760 O O . THR A 1 490 ? -7.730 -23.427 5.758 1.00 96.94 490 THR A O 1
ATOM 3763 N N . PHE A 1 491 ? -5.875 -23.651 4.521 1.00 97.75 491 PHE A N 1
ATOM 3764 C CA . PHE A 1 491 ? -5.228 -22.443 5.032 1.00 97.75 491 PHE A CA 1
ATOM 3765 C C . PHE A 1 491 ? -5.997 -21.162 4.656 1.00 97.75 491 PHE A C 1
ATOM 3767 O O . PHE A 1 491 ? -6.335 -20.387 5.550 1.00 97.75 491 PHE A O 1
ATOM 3774 N N . TYR A 1 492 ? -6.334 -20.944 3.379 1.00 98.25 492 TYR A N 1
ATOM 3775 C CA . TYR A 1 492 ? -7.070 -19.754 2.921 1.00 98.25 492 TYR A CA 1
ATOM 3776 C C . TYR A 1 492 ? -8.511 -19.697 3.439 1.00 98.25 492 TYR A C 1
ATOM 3778 O O . TYR A 1 492 ? -9.011 -18.609 3.733 1.00 98.25 492 TYR A O 1
ATOM 3786 N N . GLY A 1 493 ? -9.157 -20.847 3.637 1.00 98.12 493 GLY A N 1
ATOM 3787 C CA . GLY A 1 493 ? -10.440 -20.932 4.326 1.00 98.12 493 GLY A CA 1
ATOM 3788 C C . GLY A 1 493 ? -10.348 -20.493 5.785 1.00 98.12 493 GLY A C 1
ATOM 3789 O O . GLY A 1 493 ? -11.206 -19.751 6.260 1.00 98.12 493 GLY A O 1
ATOM 3790 N N . THR A 1 494 ? -9.261 -20.834 6.482 1.00 98.12 494 THR A N 1
ATOM 3791 C CA . THR A 1 494 ? -9.007 -20.305 7.829 1.00 98.12 494 THR A CA 1
ATOM 3792 C C . THR A 1 494 ? -8.762 -18.793 7.810 1.00 98.12 494 THR A C 1
ATOM 3794 O O . THR A 1 494 ? -9.239 -18.103 8.708 1.00 98.12 494 THR A O 1
ATOM 3797 N N . GLN A 1 495 ? -8.125 -18.235 6.771 1.00 97.94 495 GLN A N 1
ATOM 3798 C CA . GLN A 1 495 ? -7.995 -16.774 6.631 1.00 97.94 495 GLN A CA 1
ATOM 3799 C C . GLN A 1 495 ? -9.355 -16.075 6.500 1.00 97.94 495 GLN A C 1
ATOM 3801 O O . GLN A 1 495 ? -9.573 -15.037 7.123 1.00 97.94 495 GLN A O 1
ATOM 3806 N N . THR A 1 496 ? -10.293 -16.659 5.753 1.00 98.31 496 THR A N 1
ATOM 3807 C CA . THR A 1 496 ? -11.677 -16.164 5.680 1.00 98.31 496 THR A CA 1
ATOM 3808 C C . THR A 1 496 ? -12.396 -16.322 7.019 1.00 98.31 496 THR A C 1
ATOM 3810 O O . THR A 1 496 ? -13.013 -15.367 7.481 1.00 98.31 496 THR A O 1
ATOM 3813 N N . LEU A 1 497 ? -12.262 -17.469 7.698 1.00 97.94 497 LEU A N 1
ATOM 3814 C CA . LEU A 1 497 ? -12.840 -17.683 9.030 1.00 97.94 497 LEU A CA 1
ATOM 3815 C C . LEU A 1 497 ? -12.371 -16.618 10.035 1.00 97.94 497 LEU A C 1
ATOM 3817 O O . LEU A 1 497 ? -13.200 -16.066 10.750 1.00 97.94 497 LEU A O 1
ATOM 3821 N N . LEU A 1 498 ? -11.078 -16.271 10.046 1.00 96.12 498 LEU A N 1
ATOM 3822 C CA . LEU A 1 498 ? -10.515 -15.203 10.886 1.00 96.12 498 LEU A CA 1
ATOM 3823 C C . LEU A 1 498 ? -11.159 -13.828 10.626 1.00 96.12 498 LEU A C 1
ATOM 3825 O O . LEU A 1 498 ? -11.262 -13.013 11.542 1.00 96.12 498 LEU A O 1
ATOM 3829 N N . GLN A 1 499 ? -11.594 -13.554 9.393 1.00 95.06 499 GLN A N 1
ATOM 3830 C CA . GLN A 1 499 ? -12.296 -12.314 9.034 1.00 95.06 499 GLN A CA 1
ATOM 3831 C C . GLN A 1 499 ? -13.783 -12.330 9.429 1.00 95.06 499 GLN A C 1
ATOM 3833 O O . GLN A 1 499 ? -14.368 -11.269 9.631 1.00 95.06 499 GLN A O 1
ATOM 3838 N N . MET A 1 500 ? -14.384 -13.513 9.603 1.00 95.25 500 MET A N 1
ATOM 3839 C CA . MET A 1 500 ? -15.773 -13.680 10.056 1.00 95.25 500 MET A CA 1
ATOM 3840 C C . MET A 1 500 ? -15.962 -13.507 11.576 1.00 95.25 500 MET A C 1
ATOM 3842 O O . MET A 1 500 ? -17.102 -13.517 12.041 1.00 95.25 500 MET A O 1
ATOM 3846 N N . ILE A 1 501 ? -14.883 -13.376 12.361 1.00 94.19 501 ILE A N 1
ATOM 3847 C CA . ILE A 1 501 ? -14.958 -13.262 13.827 1.00 94.19 501 ILE A CA 1
ATOM 3848 C C . ILE A 1 501 ? -15.264 -11.817 14.245 1.00 94.19 501 ILE A C 1
ATOM 3850 O O . ILE A 1 501 ? -14.462 -10.905 14.030 1.00 94.19 501 ILE A O 1
ATOM 3854 N N . THR A 1 502 ? -16.380 -11.598 14.939 1.00 90.62 502 THR A N 1
ATOM 3855 C CA . THR A 1 502 ? -16.758 -10.283 15.494 1.00 90.62 502 THR A CA 1
ATOM 3856 C C . THR A 1 502 ? -17.247 -10.421 16.939 1.00 90.62 502 THR A C 1
ATOM 3858 O O . THR A 1 502 ? -17.849 -11.443 17.281 1.00 90.62 502 THR A O 1
ATOM 3861 N N . PRO A 1 503 ? -17.022 -9.430 17.828 1.00 89.75 503 PRO A N 1
ATOM 3862 C CA . PRO A 1 503 ? -17.835 -9.333 19.028 1.00 89.75 503 PRO A CA 1
ATOM 3863 C C . PRO A 1 503 ? -19.247 -8.880 18.627 1.00 89.75 503 PRO A C 1
ATOM 3865 O O . PRO A 1 503 ? -19.407 -8.046 17.733 1.00 89.75 503 PRO A O 1
ATOM 3868 N N . ARG A 1 504 ? -20.262 -9.410 19.300 1.00 87.25 504 ARG A N 1
ATOM 3869 C CA . ARG A 1 504 ? -21.637 -8.904 19.277 1.00 87.25 504 ARG A CA 1
ATOM 3870 C C . ARG A 1 504 ? -21.801 -7.823 20.353 1.00 87.25 504 ARG A C 1
ATOM 3872 O O . ARG A 1 504 ? -20.978 -7.720 21.264 1.00 87.25 504 ARG A O 1
ATOM 3879 N N . GLU A 1 505 ? -22.860 -7.019 20.274 1.00 82.94 505 GLU A N 1
ATOM 3880 C CA . GLU A 1 505 ? -23.142 -5.934 21.234 1.00 82.94 505 GLU A CA 1
ATOM 3881 C C . GLU A 1 505 ? -23.210 -6.391 22.709 1.00 82.94 505 GLU A C 1
ATOM 3883 O O . GLU A 1 505 ? -22.904 -5.610 23.609 1.00 82.94 505 GLU A O 1
ATOM 3888 N N . ASP A 1 506 ? -23.551 -7.660 22.971 1.00 85.75 506 ASP A N 1
ATOM 3889 C CA . ASP A 1 506 ? -23.593 -8.266 24.311 1.00 85.75 506 ASP A CA 1
ATOM 3890 C C . ASP A 1 506 ? -22.247 -8.846 24.795 1.00 85.75 506 ASP A C 1
ATOM 3892 O O . ASP A 1 506 ? -22.184 -9.444 25.868 1.00 85.75 506 ASP A O 1
ATOM 3896 N N . GLY A 1 507 ? -21.163 -8.681 24.027 1.00 86.62 507 GLY A N 1
ATOM 3897 C CA . GLY A 1 507 ? -19.813 -9.126 24.395 1.00 86.62 507 GLY A CA 1
ATOM 3898 C C . GLY A 1 507 ? -19.480 -10.586 24.064 1.00 86.62 507 GLY A C 1
ATOM 3899 O O . GLY A 1 507 ? -18.324 -11.013 24.222 1.00 86.62 507 GLY A O 1
ATOM 3900 N N . MET A 1 508 ? -20.462 -11.348 23.572 1.00 91.44 508 MET A N 1
ATOM 3901 C CA . MET A 1 508 ? -20.237 -12.669 22.986 1.00 91.44 508 MET A CA 1
ATOM 3902 C C . MET A 1 508 ? -19.415 -12.534 21.703 1.00 91.44 508 MET A C 1
ATOM 3904 O O . MET A 1 508 ? -19.564 -11.565 20.962 1.00 91.44 508 MET A O 1
ATOM 3908 N N . VAL A 1 509 ? -18.541 -13.500 21.431 1.00 94.31 509 VAL A N 1
ATOM 3909 C CA . VAL A 1 509 ? -17.717 -13.515 20.215 1.00 94.31 509 VAL A CA 1
ATOM 3910 C C . VAL A 1 509 ? -18.278 -14.575 19.292 1.00 94.31 509 VAL A C 1
ATOM 3912 O O . VAL A 1 509 ? -18.474 -15.717 19.714 1.00 94.31 509 VAL A O 1
ATOM 3915 N N . ILE A 1 510 ? -18.564 -14.186 18.054 1.00 94.50 510 ILE A N 1
ATOM 3916 C CA . ILE A 1 510 ? -19.310 -15.010 17.108 1.00 94.50 510 ILE A CA 1
ATOM 3917 C C . ILE A 1 510 ? -18.575 -15.183 15.780 1.00 94.50 510 ILE A C 1
ATOM 3919 O O . ILE A 1 510 ? -17.733 -14.362 15.416 1.00 94.50 510 ILE A O 1
ATOM 3923 N N . VAL A 1 511 ? -18.949 -16.234 15.050 1.00 95.50 511 VAL A N 1
ATOM 3924 C CA . VAL A 1 511 ? -18.749 -16.364 13.601 1.00 95.50 511 VAL A CA 1
ATOM 3925 C C . VAL A 1 511 ? -20.116 -16.266 12.940 1.00 95.50 511 VAL A C 1
ATOM 3927 O O . VAL A 1 511 ? -21.003 -17.053 13.282 1.00 95.50 511 VAL A O 1
ATOM 3930 N N . THR A 1 512 ? -20.283 -15.348 11.985 1.00 93.44 512 THR A N 1
ATOM 3931 C CA . THR A 1 512 ? -21.546 -15.204 11.246 1.00 93.44 512 THR A CA 1
ATOM 3932 C C . THR A 1 512 ? -21.964 -16.523 10.591 1.00 93.44 512 THR A C 1
ATOM 3934 O O . THR A 1 512 ? -21.182 -17.152 9.874 1.00 93.44 512 THR A O 1
ATOM 3937 N N . GLY A 1 513 ? -23.210 -16.938 10.816 1.00 94.88 513 GLY A N 1
ATOM 3938 C CA . GLY A 1 513 ? -23.770 -18.157 10.242 1.00 94.88 513 GLY A CA 1
ATOM 3939 C C . GLY A 1 513 ? -23.812 -18.123 8.714 1.00 94.88 513 GLY A C 1
ATOM 3940 O O . GLY A 1 513 ? -24.344 -17.186 8.120 1.00 94.88 513 GLY A O 1
ATOM 3941 N N . GLY A 1 514 ? -23.334 -19.177 8.049 1.00 96.06 514 GLY A N 1
ATOM 3942 C CA . GLY A 1 514 ? -23.412 -19.267 6.593 1.00 96.06 514 GLY A CA 1
ATOM 3943 C C . GLY A 1 514 ? -22.701 -20.462 5.967 1.00 96.06 514 GLY A C 1
ATOM 3944 O O . GLY A 1 514 ? -22.098 -21.280 6.661 1.00 96.06 514 GLY A O 1
ATOM 3945 N N . LEU A 1 515 ? -22.806 -20.547 4.644 1.00 97.00 515 LEU A N 1
ATOM 3946 C CA . LEU A 1 515 ? -22.093 -21.483 3.781 1.00 97.00 515 LEU A CA 1
ATOM 3947 C C . LEU A 1 515 ? -21.315 -20.681 2.726 1.00 97.00 515 LEU A C 1
ATOM 3949 O O . LEU A 1 515 ? -21.911 -19.943 1.941 1.00 97.00 515 LEU A O 1
ATOM 3953 N N . ILE A 1 516 ? -19.990 -20.810 2.721 1.00 97.69 516 ILE A N 1
ATOM 3954 C CA . ILE A 1 516 ? -19.088 -20.184 1.745 1.00 97.69 516 ILE A CA 1
ATOM 3955 C C . ILE A 1 516 ? -18.530 -21.272 0.838 1.00 97.69 516 ILE A C 1
ATOM 3957 O O . ILE A 1 516 ? -17.980 -22.242 1.347 1.00 97.69 516 ILE A O 1
ATOM 3961 N N . HIS A 1 517 ? -18.616 -21.078 -0.477 1.00 96.56 517 HIS A N 1
ATOM 3962 C CA . HIS A 1 517 ? -17.834 -21.825 -1.466 1.00 96.56 517 HIS A CA 1
ATOM 3963 C C . HIS A 1 517 ? -16.915 -20.823 -2.160 1.00 96.56 517 HIS A C 1
ATOM 3965 O O . HIS A 1 517 ? -17.397 -19.802 -2.657 1.00 96.56 517 HIS A O 1
ATOM 3971 N N . ASP A 1 518 ? -15.607 -21.073 -2.155 1.00 97.94 518 ASP A N 1
ATOM 3972 C CA . ASP A 1 518 ? -14.634 -20.082 -2.607 1.00 97.94 518 ASP A CA 1
ATOM 3973 C C . ASP A 1 518 ? -13.406 -20.713 -3.277 1.00 97.94 518 ASP A C 1
ATOM 3975 O O . ASP A 1 518 ? -12.946 -21.792 -2.897 1.00 97.94 518 ASP A O 1
ATOM 3979 N N . SER A 1 519 ? -12.878 -20.014 -4.279 1.00 97.12 519 SER A N 1
ATOM 3980 C CA . SER A 1 519 ? -11.731 -20.413 -5.100 1.00 97.12 519 SER A CA 1
ATOM 3981 C C . SER A 1 519 ? -11.153 -19.189 -5.818 1.00 97.12 519 SER A C 1
ATOM 3983 O O . SER A 1 519 ? -11.925 -18.297 -6.193 1.00 97.12 519 SER A O 1
ATOM 3985 N N . PRO A 1 520 ? -9.835 -19.138 -6.066 1.00 97.56 520 PRO A N 1
ATOM 3986 C CA . PRO A 1 520 ? -9.227 -18.018 -6.768 1.00 97.56 520 PRO A CA 1
ATOM 3987 C C . PRO A 1 520 ? -9.568 -18.015 -8.264 1.00 97.56 520 PRO A C 1
ATOM 3989 O O . PRO A 1 520 ? -9.604 -19.055 -8.917 1.00 97.56 520 PRO A O 1
ATOM 3992 N N . ASP A 1 521 ? -9.726 -16.823 -8.837 1.00 97.38 521 ASP A N 1
ATOM 3993 C CA . ASP A 1 521 ? -9.830 -16.630 -10.286 1.00 97.38 521 ASP A CA 1
ATOM 3994 C C . ASP A 1 521 ? -8.501 -16.836 -11.029 1.00 97.38 521 ASP A C 1
ATOM 3996 O O . ASP A 1 521 ? -8.523 -17.100 -12.234 1.00 97.38 521 ASP A O 1
ATOM 4000 N N . PHE A 1 522 ? -7.371 -16.696 -10.334 1.00 98.44 522 PHE A N 1
ATOM 4001 C CA . PHE A 1 522 ? -6.018 -16.768 -10.882 1.00 98.44 522 PHE A CA 1
ATOM 4002 C C . PHE A 1 522 ? -5.116 -17.642 -10.010 1.00 98.44 522 PHE A C 1
ATOM 4004 O O . PHE A 1 522 ? -5.100 -17.490 -8.787 1.00 98.44 522 PHE A O 1
ATOM 4011 N N . GLU A 1 523 ? -4.307 -18.499 -10.635 1.00 97.19 523 GLU A N 1
ATOM 4012 C CA . GLU A 1 523 ? -3.331 -19.337 -9.927 1.00 97.19 523 GLU A CA 1
ATOM 4013 C C . GLU A 1 523 ? -2.186 -18.485 -9.362 1.00 97.19 523 GLU A C 1
ATOM 4015 O O . GLU A 1 523 ? -1.814 -18.615 -8.195 1.00 97.19 523 GLU A O 1
ATOM 4020 N N . PHE A 1 524 ? -1.642 -17.565 -10.163 1.00 98.62 524 PHE A N 1
ATOM 4021 C CA . PHE A 1 524 ? -0.594 -16.653 -9.711 1.00 98.62 524 PHE A CA 1
ATOM 4022 C C . PHE A 1 524 ? -1.205 -15.354 -9.169 1.00 98.62 524 PHE A C 1
ATOM 4024 O O . PHE A 1 524 ? -1.763 -14.554 -9.920 1.00 98.62 524 PHE A O 1
ATOM 4031 N N . ARG A 1 525 ? -1.083 -15.116 -7.860 1.00 98.69 525 ARG A N 1
ATOM 4032 C CA . ARG A 1 525 ? -1.548 -13.894 -7.184 1.00 98.69 525 ARG A CA 1
ATOM 4033 C C . ARG A 1 525 ? -0.363 -13.278 -6.452 1.00 98.69 525 ARG A C 1
ATOM 4035 O O . ARG A 1 525 ? -0.081 -13.631 -5.305 1.00 98.69 525 ARG A O 1
ATOM 4042 N N . GLY A 1 526 ? 0.377 -12.429 -7.163 1.00 98.25 526 GLY A N 1
ATOM 4043 C CA . GLY A 1 526 ? 1.688 -11.937 -6.745 1.00 98.25 526 GLY A CA 1
ATOM 4044 C C . GLY A 1 526 ? 1.721 -10.490 -6.253 1.00 98.25 526 GLY A C 1
ATOM 4045 O O . GLY A 1 526 ? 0.920 -9.656 -6.677 1.00 98.25 526 GLY A O 1
ATOM 4046 N N . VAL A 1 527 ? 2.723 -10.169 -5.432 1.00 98.25 527 VAL A N 1
ATOM 4047 C CA . VAL A 1 527 ? 3.164 -8.790 -5.143 1.00 98.25 527 VAL A CA 1
ATOM 4048 C C . VAL A 1 527 ? 4.653 -8.613 -5.458 1.00 98.25 527 VAL A C 1
ATOM 4050 O O . VAL A 1 527 ? 5.424 -9.560 -5.322 1.00 98.25 527 VAL A O 1
ATOM 4053 N N . HIS A 1 528 ? 5.059 -7.412 -5.870 1.00 96.81 528 HIS A N 1
ATOM 4054 C CA . HIS A 1 528 ? 6.464 -7.040 -6.082 1.00 96.81 528 HIS A CA 1
ATOM 4055 C C . HIS A 1 528 ? 7.049 -6.346 -4.848 1.00 96.81 528 HIS A C 1
ATOM 4057 O O . HIS A 1 528 ? 6.416 -5.435 -4.309 1.00 96.81 528 HIS A O 1
ATOM 4063 N N . LEU A 1 529 ? 8.247 -6.741 -4.418 1.00 93.81 529 LEU A N 1
ATOM 4064 C CA . LEU A 1 529 ? 8.953 -6.187 -3.257 1.00 93.81 529 LEU A CA 1
ATOM 4065 C C . LEU A 1 529 ? 10.469 -6.151 -3.521 1.00 93.81 529 LEU A C 1
ATOM 4067 O O . LEU A 1 529 ? 10.956 -6.900 -4.358 1.00 93.81 529 LEU A O 1
ATOM 4071 N N . LEU A 1 530 ? 11.214 -5.306 -2.800 1.00 91.25 530 LEU A N 1
ATOM 4072 C CA . LEU A 1 530 ? 12.657 -5.098 -3.005 1.00 91.25 530 LEU A CA 1
ATOM 4073 C C . LEU A 1 530 ? 13.475 -5.595 -1.800 1.00 91.25 530 LEU A C 1
ATOM 4075 O O . LEU A 1 530 ? 13.077 -5.363 -0.654 1.00 91.25 530 LEU A O 1
ATOM 4079 N N . ALA A 1 531 ? 14.627 -6.224 -2.049 1.00 90.12 531 ALA A N 1
ATOM 4080 C CA . ALA A 1 531 ? 15.521 -6.792 -1.035 1.00 90.12 531 ALA A CA 1
ATOM 4081 C C . ALA A 1 531 ? 16.572 -5.782 -0.506 1.00 90.12 531 ALA A C 1
ATOM 4083 O O . ALA A 1 531 ? 17.732 -5.783 -0.925 1.00 90.12 531 ALA A O 1
ATOM 4084 N N . ASP A 1 532 ? 16.172 -4.927 0.444 1.00 84.44 532 ASP A N 1
ATOM 4085 C CA . ASP A 1 532 ? 17.068 -4.053 1.227 1.00 84.44 532 ASP A CA 1
ATOM 4086 C C . ASP A 1 532 ? 17.355 -4.586 2.653 1.00 84.44 532 ASP A C 1
ATOM 4088 O O . ASP A 1 532 ? 16.924 -5.675 3.034 1.00 84.44 532 ASP A O 1
ATOM 4092 N N . ASP A 1 533 ? 18.101 -3.814 3.446 1.00 77.19 533 ASP A N 1
ATOM 4093 C CA . ASP A 1 533 ? 18.570 -4.136 4.800 1.00 77.19 533 ASP A CA 1
ATOM 4094 C C . ASP A 1 533 ? 17.481 -4.165 5.889 1.00 77.19 533 ASP A C 1
ATOM 4096 O O . ASP A 1 533 ? 17.749 -4.581 7.014 1.00 77.19 533 ASP A O 1
ATOM 4100 N N . ASP A 1 534 ? 16.247 -3.770 5.570 1.00 80.00 534 ASP A N 1
ATOM 4101 C CA . ASP A 1 534 ? 15.079 -3.885 6.457 1.00 80.00 534 ASP A CA 1
ATOM 4102 C C . ASP A 1 534 ? 14.030 -4.881 5.910 1.00 80.00 534 ASP A C 1
ATOM 4104 O O . ASP A 1 534 ? 13.145 -5.338 6.644 1.00 80.00 534 ASP A O 1
ATOM 4108 N N . ALA A 1 535 ? 14.167 -5.293 4.641 1.00 80.62 535 ALA A N 1
ATOM 4109 C CA . ALA A 1 535 ? 13.235 -6.157 3.920 1.00 80.62 535 ALA A CA 1
ATOM 4110 C C . ALA A 1 535 ? 12.903 -7.460 4.657 1.00 80.62 535 ALA A C 1
ATOM 4112 O O . ALA A 1 535 ? 11.739 -7.849 4.694 1.00 80.62 535 ALA A O 1
ATOM 4113 N N . GLY A 1 536 ? 13.879 -8.118 5.290 1.00 82.81 536 GLY A N 1
ATOM 4114 C CA . GLY A 1 536 ? 13.637 -9.366 6.025 1.00 82.81 536 GLY A CA 1
ATOM 4115 C C . GLY A 1 536 ? 12.588 -9.212 7.134 1.00 82.81 536 GLY A C 1
ATOM 4116 O O . GLY A 1 536 ? 11.674 -10.029 7.245 1.00 82.81 536 GLY A O 1
ATOM 4117 N N . THR A 1 537 ? 12.662 -8.119 7.902 1.00 85.44 537 THR A N 1
ATOM 4118 C CA . THR A 1 537 ? 11.690 -7.831 8.969 1.00 85.44 537 THR A CA 1
ATOM 4119 C C . THR A 1 537 ? 10.370 -7.340 8.379 1.00 85.44 537 THR A C 1
ATOM 4121 O O . THR A 1 537 ? 9.314 -7.905 8.665 1.00 85.44 537 THR A O 1
ATOM 4124 N N . TRP A 1 538 ? 10.417 -6.317 7.520 1.00 87.50 538 TRP A N 1
ATOM 4125 C CA . TRP A 1 538 ? 9.220 -5.675 6.973 1.00 87.50 538 TRP A CA 1
ATOM 4126 C C . TRP A 1 538 ? 8.379 -6.609 6.092 1.00 87.50 538 TRP A C 1
ATOM 4128 O O . TRP A 1 538 ? 7.159 -6.691 6.255 1.00 87.50 538 TRP A O 1
ATOM 4138 N N . ILE A 1 539 ? 9.009 -7.366 5.189 1.00 92.31 539 ILE A N 1
ATOM 4139 C CA . ILE A 1 539 ? 8.301 -8.334 4.343 1.00 92.31 539 ILE A CA 1
ATOM 4140 C C . ILE A 1 539 ? 7.788 -9.503 5.193 1.00 92.31 539 ILE A C 1
ATOM 4142 O O . ILE A 1 539 ? 6.688 -9.989 4.939 1.00 92.31 539 ILE A O 1
ATOM 4146 N N . GLY A 1 540 ? 8.502 -9.904 6.251 1.00 93.81 540 GLY A N 1
ATOM 4147 C CA . GLY A 1 540 ? 8.005 -10.884 7.219 1.00 93.81 540 GLY A CA 1
ATOM 4148 C C . GLY A 1 540 ? 6.726 -10.432 7.936 1.00 93.81 540 GLY A C 1
ATOM 4149 O O . GLY A 1 540 ? 5.774 -11.211 8.064 1.00 93.81 540 GLY A O 1
ATOM 4150 N N . GLU A 1 541 ? 6.638 -9.159 8.333 1.00 92.38 541 GLU A N 1
ATOM 4151 C CA . GLU A 1 541 ? 5.394 -8.580 8.857 1.00 92.38 541 GLU A CA 1
ATOM 4152 C C . GLU A 1 541 ? 4.284 -8.547 7.798 1.00 92.38 541 GLU A C 1
ATOM 4154 O O . GLU A 1 541 ? 3.147 -8.918 8.095 1.00 92.38 541 GLU A O 1
ATOM 4159 N N . LEU A 1 542 ? 4.593 -8.169 6.552 1.00 93.94 542 LEU A N 1
ATOM 4160 C CA . LEU A 1 542 ? 3.617 -8.195 5.458 1.00 93.94 542 LEU A CA 1
ATOM 4161 C C . LEU A 1 542 ? 3.102 -9.614 5.178 1.00 93.94 542 LEU A C 1
ATOM 4163 O O . LEU A 1 542 ? 1.891 -9.788 5.064 1.00 93.94 542 LEU A O 1
ATOM 4167 N N . ILE A 1 543 ? 3.971 -10.627 5.109 1.00 96.50 543 ILE A N 1
ATOM 4168 C CA . ILE A 1 543 ? 3.606 -12.043 4.922 1.00 96.50 543 ILE A CA 1
ATOM 4169 C C . ILE A 1 543 ? 2.617 -12.485 6.001 1.00 96.50 543 ILE A C 1
ATOM 4171 O O . ILE A 1 543 ? 1.534 -12.983 5.686 1.00 96.50 543 ILE A O 1
ATOM 4175 N N . THR A 1 544 ? 2.983 -12.280 7.266 1.00 94.50 544 THR A N 1
ATOM 4176 C CA . THR A 1 544 ? 2.253 -12.816 8.424 1.00 94.50 544 THR A CA 1
ATOM 4177 C C . THR A 1 544 ? 0.955 -12.068 8.719 1.00 94.50 544 THR A C 1
ATOM 4179 O O . THR A 1 544 ? -0.033 -12.697 9.089 1.00 94.50 544 THR A O 1
ATOM 4182 N N . LYS A 1 545 ? 0.930 -10.742 8.539 1.00 93.56 545 LYS A N 1
ATOM 4183 C CA . LYS A 1 545 ? -0.209 -9.890 8.921 1.00 93.56 545 LYS A CA 1
ATOM 4184 C C . LYS A 1 545 ? -1.126 -9.529 7.753 1.00 93.56 545 LYS A C 1
ATOM 4186 O O . LYS A 1 545 ? -2.312 -9.305 7.975 1.00 93.56 545 LYS A O 1
ATOM 4191 N N . VAL A 1 546 ? -0.605 -9.447 6.524 1.00 95.75 546 VAL A N 1
ATOM 4192 C CA . VAL A 1 546 ? -1.325 -8.880 5.367 1.00 95.75 546 VAL A CA 1
ATOM 4193 C C . VAL A 1 546 ? -1.481 -9.886 4.228 1.00 95.75 546 VAL A C 1
ATOM 4195 O O . VAL A 1 546 ? -2.603 -10.277 3.924 1.00 95.75 546 VAL A O 1
ATOM 4198 N N . LEU A 1 547 ? -0.393 -10.295 3.576 1.00 97.88 547 LEU A N 1
ATOM 4199 C CA . LEU A 1 547 ? -0.425 -11.011 2.298 1.00 97.88 547 LEU A CA 1
ATOM 4200 C C . LEU A 1 547 ? -1.130 -12.367 2.420 1.00 97.88 547 LEU A C 1
ATOM 4202 O O . LEU A 1 547 ? -2.053 -12.646 1.654 1.00 97.88 547 LEU A O 1
ATOM 4206 N N . SER A 1 548 ? -0.768 -13.163 3.431 1.00 96.38 548 SER A N 1
ATOM 4207 C CA . SER A 1 548 ? -1.404 -14.462 3.682 1.00 96.38 548 SER A CA 1
ATOM 4208 C C . SER A 1 548 ? -2.886 -14.325 4.039 1.00 96.38 548 SER A C 1
ATOM 4210 O O . SER A 1 548 ? -3.723 -14.997 3.436 1.00 96.38 548 SER A O 1
ATOM 4212 N N . LYS A 1 549 ? -3.231 -13.388 4.935 1.00 96.06 549 LYS A N 1
ATOM 4213 C CA . LYS A 1 549 ? -4.613 -13.081 5.346 1.00 96.06 549 LYS A CA 1
ATOM 4214 C C . LYS A 1 549 ? -5.522 -12.692 4.177 1.00 96.06 549 LYS A C 1
ATOM 4216 O O . LYS A 1 549 ? -6.716 -12.982 4.214 1.00 96.06 549 LYS A O 1
ATOM 4221 N N . HIS A 1 550 ? -4.950 -12.089 3.135 1.00 98.00 550 HIS A N 1
ATOM 4222 C CA . HIS A 1 550 ? -5.649 -11.702 1.909 1.00 98.00 550 HIS A CA 1
ATOM 4223 C C . HIS A 1 550 ? -5.336 -12.627 0.714 1.00 98.00 550 HIS A C 1
ATOM 4225 O O . HIS A 1 550 ? -5.566 -12.256 -0.433 1.00 98.00 550 HIS A O 1
ATOM 4231 N N . LYS A 1 551 ? -4.861 -13.855 0.968 1.00 98.25 551 LYS A N 1
ATOM 4232 C CA . LYS A 1 551 ? -4.739 -14.951 -0.016 1.00 98.25 551 LYS A CA 1
ATOM 4233 C C . LYS A 1 551 ? -3.801 -14.680 -1.213 1.00 98.25 551 LYS A C 1
ATOM 4235 O O . LYS A 1 551 ? -3.917 -15.334 -2.256 1.00 98.25 551 LYS A O 1
ATOM 4240 N N . ILE A 1 552 ? -2.847 -13.758 -1.058 1.00 98.62 552 ILE A N 1
ATOM 4241 C CA . ILE A 1 552 ? -1.676 -13.628 -1.944 1.00 98.62 552 ILE A CA 1
ATOM 4242 C C . ILE A 1 552 ? -0.804 -14.879 -1.765 1.00 98.62 552 ILE A C 1
ATOM 4244 O O . ILE A 1 552 ? -0.622 -15.337 -0.637 1.00 98.62 552 ILE A O 1
ATOM 4248 N N . ASN A 1 553 ? -0.284 -15.439 -2.861 1.00 98.44 553 ASN A N 1
ATOM 4249 C CA . ASN A 1 553 ? 0.469 -16.704 -2.856 1.00 98.44 553 ASN A CA 1
ATOM 4250 C C . ASN A 1 553 ? 1.854 -16.622 -3.525 1.00 98.44 553 ASN A C 1
ATOM 4252 O O . ASN A 1 553 ? 2.586 -17.612 -3.554 1.00 98.44 553 ASN A O 1
ATOM 4256 N N . ASN A 1 554 ? 2.236 -15.452 -4.043 1.00 98.56 554 ASN A N 1
ATOM 4257 C CA . ASN A 1 554 ? 3.543 -15.215 -4.649 1.00 98.56 554 ASN A CA 1
ATOM 4258 C C . ASN A 1 554 ? 4.129 -13.854 -4.226 1.00 98.56 554 ASN A C 1
ATOM 4260 O O . ASN A 1 554 ? 3.418 -12.855 -4.106 1.00 98.56 554 ASN A O 1
ATOM 4264 N N . ILE A 1 555 ? 5.448 -13.806 -4.062 1.00 98.50 555 ILE A N 1
ATOM 4265 C CA . ILE A 1 555 ? 6.250 -12.583 -3.987 1.00 98.50 555 ILE A CA 1
ATOM 4266 C C . ILE A 1 555 ? 7.274 -12.640 -5.120 1.00 98.50 555 ILE A C 1
ATOM 4268 O O . ILE A 1 555 ? 8.031 -13.604 -5.218 1.00 98.50 555 ILE A O 1
ATOM 4272 N N . VAL A 1 556 ? 7.315 -11.605 -5.955 1.00 98.50 556 VAL A N 1
ATOM 4273 C CA . VAL A 1 556 ? 8.449 -11.337 -6.846 1.00 98.50 556 VAL A CA 1
ATOM 4274 C C . VAL A 1 556 ? 9.383 -10.403 -6.083 1.00 98.50 556 VAL A C 1
ATOM 4276 O O . VAL A 1 556 ? 8.993 -9.279 -5.764 1.00 98.50 556 VAL A O 1
ATOM 4279 N N . LEU A 1 557 ? 10.563 -10.901 -5.714 1.00 97.31 557 LEU A N 1
ATOM 4280 C CA . LEU A 1 557 ? 11.527 -10.190 -4.875 1.00 97.31 557 LEU A CA 1
ATOM 4281 C C . LEU A 1 557 ? 12.696 -9.702 -5.736 1.00 97.31 557 LEU A C 1
ATOM 4283 O O . LEU A 1 557 ? 13.438 -10.520 -6.267 1.00 97.31 557 LEU A O 1
ATOM 4287 N N . GLU A 1 558 ? 12.843 -8.389 -5.878 1.00 95.56 558 GLU A N 1
ATOM 4288 C CA . GLU A 1 558 ? 13.915 -7.725 -6.629 1.00 95.56 558 GLU A CA 1
ATOM 4289 C C . GLU A 1 558 ? 15.218 -7.737 -5.804 1.00 95.56 558 GLU A C 1
ATOM 4291 O O . GLU A 1 558 ? 15.276 -7.178 -4.703 1.00 95.56 558 GLU A O 1
ATOM 4296 N N . CYS A 1 559 ? 16.222 -8.475 -6.296 1.00 95.25 559 CYS A N 1
ATOM 4297 C CA . CYS A 1 559 ? 17.367 -8.990 -5.531 1.00 95.25 559 CYS A CA 1
ATOM 4298 C C . CYS A 1 559 ? 18.747 -8.621 -6.108 1.00 95.25 559 CYS A C 1
ATOM 4300 O O . CYS A 1 559 ? 19.768 -9.084 -5.596 1.00 95.25 559 CYS A O 1
ATOM 4302 N N . GLU A 1 560 ? 18.842 -7.820 -7.166 1.00 92.62 560 GLU A N 1
ATOM 4303 C CA . GLU A 1 560 ? 20.131 -7.516 -7.808 1.00 92.62 560 GLU A CA 1
ATOM 4304 C C . GLU A 1 560 ? 21.122 -6.726 -6.930 1.00 92.62 560 GLU A C 1
ATOM 4306 O O . GLU A 1 560 ? 22.330 -6.818 -7.135 1.00 92.62 560 GLU A O 1
ATOM 4311 N N . TYR A 1 561 ? 20.640 -6.029 -5.894 1.00 92.75 561 TYR A N 1
ATOM 4312 C CA . TYR A 1 561 ? 21.476 -5.386 -4.868 1.00 92.75 561 TYR A CA 1
ATOM 4313 C C . TYR A 1 561 ? 21.709 -6.234 -3.601 1.00 92.75 561 TYR A C 1
ATOM 4315 O O . TYR A 1 561 ? 22.301 -5.744 -2.632 1.00 92.75 561 TYR A O 1
ATOM 4323 N N . ALA A 1 562 ? 21.265 -7.495 -3.576 1.00 94.81 562 ALA A N 1
ATOM 4324 C CA . ALA A 1 562 ? 21.564 -8.410 -2.477 1.00 94.81 562 ALA A CA 1
ATOM 4325 C C . ALA A 1 562 ? 23.065 -8.767 -2.421 1.00 94.81 562 ALA A C 1
ATOM 4327 O O . ALA A 1 562 ? 23.819 -8.626 -3.385 1.00 94.81 562 ALA A O 1
ATOM 4328 N N . LYS A 1 563 ? 23.522 -9.225 -1.254 1.00 95.38 563 LYS A N 1
ATOM 4329 C CA . LYS A 1 563 ? 24.929 -9.557 -0.990 1.00 95.38 563 LYS A CA 1
ATOM 4330 C C . LYS A 1 563 ? 25.256 -10.976 -1.478 1.00 95.38 563 LYS A C 1
ATOM 4332 O O . LYS A 1 563 ? 25.190 -11.928 -0.704 1.00 95.38 563 LYS A O 1
ATOM 4337 N N . TRP A 1 564 ? 25.592 -11.091 -2.763 1.00 96.62 564 TRP A N 1
ATOM 4338 C CA . TRP A 1 564 ? 26.031 -12.324 -3.441 1.00 96.62 564 TRP A CA 1
ATOM 4339 C C . TRP A 1 564 ? 27.526 -12.604 -3.212 1.00 96.62 564 TRP A C 1
ATOM 4341 O O . TRP A 1 564 ? 28.350 -11.708 -3.387 1.00 96.62 564 TRP A O 1
ATOM 4351 N N . ASP A 1 565 ? 27.902 -13.819 -2.808 1.00 97.75 565 ASP A N 1
ATOM 4352 C CA . ASP A 1 565 ? 29.278 -14.132 -2.370 1.00 97.75 565 ASP A CA 1
ATOM 4353 C C . ASP A 1 565 ? 30.282 -14.213 -3.535 1.00 97.75 565 ASP A C 1
ATOM 4355 O O . ASP A 1 565 ? 31.480 -14.029 -3.321 1.00 97.75 565 ASP A O 1
ATOM 4359 N N . SER A 1 566 ? 29.804 -14.486 -4.752 1.00 97.75 566 SER A N 1
ATOM 4360 C CA . SER A 1 566 ? 30.580 -14.490 -6.002 1.00 97.75 566 SER A CA 1
ATOM 4361 C C . SER A 1 566 ? 31.145 -13.117 -6.365 1.00 97.75 566 SER A C 1
ATOM 4363 O O . SER A 1 566 ? 32.258 -13.039 -6.886 1.00 97.75 566 SER A O 1
ATOM 4365 N N . HIS A 1 567 ? 30.408 -12.047 -6.046 1.00 96.75 567 HIS A N 1
ATOM 4366 C CA . HIS A 1 567 ? 30.711 -10.672 -6.451 1.00 96.75 567 HIS A CA 1
ATOM 4367 C C . HIS A 1 567 ? 30.657 -9.679 -5.270 1.00 96.75 567 HIS A C 1
ATOM 4369 O O . HIS A 1 567 ? 29.820 -8.768 -5.241 1.00 96.75 567 HIS A O 1
ATOM 4375 N N . PRO A 1 568 ? 31.544 -9.819 -4.263 1.00 97.12 568 PRO A N 1
ATOM 4376 C CA . PRO A 1 568 ? 31.597 -8.925 -3.105 1.00 97.12 568 PRO A CA 1
ATOM 4377 C C . PRO A 1 568 ? 31.949 -7.473 -3.464 1.00 97.12 568 PRO A C 1
ATOM 4379 O O . PRO A 1 568 ? 31.638 -6.552 -2.712 1.00 97.12 568 PRO A O 1
ATOM 4382 N N . GLU A 1 569 ? 32.582 -7.236 -4.613 1.00 96.12 569 GLU A N 1
ATOM 4383 C CA . GLU A 1 569 ? 33.024 -5.916 -5.064 1.00 96.12 569 GLU A CA 1
ATOM 4384 C C . GLU A 1 569 ? 31.876 -4.944 -5.391 1.00 96.12 569 GLU A C 1
ATOM 4386 O O . GLU A 1 569 ? 32.055 -3.730 -5.257 1.00 96.12 569 GLU A O 1
ATOM 4391 N N . ILE A 1 570 ? 30.688 -5.450 -5.748 1.00 95.44 570 ILE A N 1
ATOM 4392 C CA . ILE A 1 570 ? 29.489 -4.629 -6.009 1.00 95.44 570 ILE A CA 1
ATOM 4393 C C . ILE A 1 570 ? 28.612 -4.407 -4.766 1.00 95.44 570 ILE A C 1
ATOM 4395 O O . ILE A 1 570 ? 27.676 -3.602 -4.815 1.00 95.44 570 ILE A O 1
ATOM 4399 N N . HIS A 1 571 ? 28.908 -5.078 -3.640 1.00 95.50 571 HIS A N 1
ATOM 4400 C CA . HIS A 1 571 ? 28.065 -5.042 -2.438 1.00 95.50 571 HIS A CA 1
ATOM 4401 C C . HIS A 1 571 ? 27.767 -3.616 -1.986 1.00 95.50 571 HIS A C 1
ATOM 4403 O O . HIS A 1 571 ? 28.656 -2.768 -1.867 1.00 95.50 571 HIS A O 1
ATOM 4409 N N . GLN A 1 572 ? 26.496 -3.382 -1.669 1.00 90.75 572 GLN A N 1
ATOM 4410 C CA . GLN A 1 572 ? 26.039 -2.158 -1.032 1.00 90.75 572 GLN A CA 1
ATOM 4411 C C . GLN A 1 572 ? 25.864 -2.384 0.476 1.00 90.75 572 GLN A C 1
ATOM 4413 O O . GLN A 1 572 ? 25.428 -3.467 0.880 1.00 90.75 572 GLN A O 1
ATOM 4418 N N . PRO A 1 573 ? 26.146 -1.386 1.341 1.00 89.25 573 PRO A N 1
ATOM 4419 C CA . PRO A 1 573 ? 25.987 -1.539 2.790 1.00 89.25 573 PRO A CA 1
ATOM 4420 C C . PRO A 1 573 ? 24.580 -2.005 3.189 1.00 89.25 573 PRO A C 1
ATOM 4422 O O . PRO A 1 573 ? 24.439 -2.870 4.052 1.00 89.25 573 PRO A O 1
ATOM 4425 N N . TRP A 1 574 ? 23.574 -1.483 2.483 1.00 87.81 574 TRP A N 1
ATOM 4426 C CA . TRP A 1 574 ? 22.140 -1.724 2.659 1.00 87.81 574 TRP A CA 1
ATOM 4427 C C . TRP A 1 574 ? 21.593 -2.934 1.872 1.00 87.81 574 TRP A C 1
ATOM 4429 O O . TRP A 1 574 ? 20.387 -3.142 1.850 1.00 87.81 574 TRP A O 1
ATOM 4439 N N . GLY A 1 575 ? 22.437 -3.726 1.201 1.00 90.94 575 GLY A N 1
ATOM 4440 C CA . GLY A 1 575 ? 21.981 -4.934 0.499 1.00 90.94 575 GLY A CA 1
ATOM 4441 C C . GLY A 1 575 ? 21.579 -6.052 1.467 1.00 90.94 575 GLY A C 1
ATOM 4442 O O . GLY A 1 575 ? 22.284 -6.290 2.452 1.00 90.94 575 GLY A O 1
ATOM 4443 N N . MET A 1 576 ? 20.485 -6.760 1.187 1.00 93.12 576 MET A N 1
ATOM 4444 C CA . MET A 1 576 ? 20.033 -7.908 1.985 1.00 93.12 576 MET A CA 1
ATOM 4445 C C . MET A 1 576 ? 21.044 -9.069 1.930 1.00 93.12 576 MET A C 1
ATOM 4447 O O . MET A 1 576 ? 21.644 -9.331 0.886 1.00 93.12 576 MET A O 1
ATOM 4451 N N . THR A 1 577 ? 21.261 -9.779 3.038 1.00 94.44 577 THR A N 1
ATOM 4452 C CA . THR A 1 577 ? 22.155 -10.950 3.085 1.00 94.44 577 THR A CA 1
ATOM 4453 C C . THR A 1 577 ? 21.456 -12.232 2.630 1.00 94.44 577 THR A C 1
ATOM 4455 O O . THR A 1 577 ? 20.243 -12.392 2.774 1.00 94.44 577 THR A O 1
ATOM 4458 N N . LYS A 1 578 ? 22.230 -13.216 2.148 1.00 95.12 578 LYS A N 1
ATOM 4459 C CA . LYS A 1 578 ? 21.695 -14.552 1.817 1.00 95.12 578 LYS A CA 1
ATOM 4460 C C . LYS A 1 578 ? 21.036 -15.265 2.995 1.00 95.12 578 LYS A C 1
ATOM 4462 O O . LYS A 1 578 ? 20.156 -16.089 2.777 1.00 95.12 578 LYS A O 1
ATOM 4467 N N . GLU A 1 579 ? 21.450 -14.965 4.221 1.00 94.31 579 GLU A N 1
ATOM 4468 C CA . GLU A 1 579 ? 20.866 -15.577 5.412 1.00 94.31 579 GLU A CA 1
ATOM 4469 C C . GLU A 1 579 ? 19.475 -15.007 5.715 1.00 94.31 579 GLU A C 1
ATOM 4471 O O . GLU A 1 579 ? 18.522 -15.767 5.877 1.00 94.31 579 GLU A O 1
ATOM 4476 N N . GLU A 1 580 ? 19.315 -13.684 5.650 1.00 94.50 580 GLU A N 1
ATOM 4477 C CA . GLU A 1 580 ? 17.997 -13.043 5.737 1.00 94.50 580 GLU A CA 1
ATOM 4478 C C . GLU A 1 580 ? 17.072 -13.515 4.602 1.00 94.50 580 GLU A C 1
ATOM 4480 O O . GLU A 1 580 ? 15.881 -13.730 4.827 1.00 94.50 580 GLU A O 1
ATOM 4485 N N . MET A 1 581 ? 17.602 -13.727 3.388 1.00 95.81 581 MET A N 1
ATOM 4486 C CA . MET A 1 581 ? 16.820 -14.245 2.256 1.00 95.81 581 MET A CA 1
ATOM 4487 C C . MET A 1 581 ? 16.315 -15.681 2.485 1.00 95.81 581 MET A C 1
ATOM 4489 O O . MET A 1 581 ? 15.166 -15.973 2.148 1.00 95.81 581 MET A O 1
ATOM 4493 N N . ARG A 1 582 ? 17.113 -16.567 3.106 1.00 96.44 582 ARG A N 1
ATOM 4494 C CA . ARG A 1 582 ? 16.656 -17.916 3.504 1.00 96.44 582 ARG A CA 1
ATOM 4495 C C . ARG A 1 582 ? 15.567 -17.853 4.568 1.00 96.44 582 ARG A C 1
ATOM 4497 O O . ARG A 1 582 ? 14.526 -18.481 4.405 1.00 96.44 582 ARG A O 1
ATOM 4504 N N . GLN A 1 583 ? 15.770 -17.049 5.609 1.00 96.19 583 GLN A N 1
ATOM 4505 C CA . GLN A 1 583 ? 14.787 -16.876 6.683 1.00 96.19 583 GLN A CA 1
ATOM 4506 C C . GLN A 1 583 ? 13.460 -16.316 6.144 1.00 96.19 583 GLN A C 1
ATOM 4508 O O . GLN A 1 583 ? 12.383 -16.775 6.531 1.00 96.19 583 GLN A O 1
ATOM 4513 N N . LEU A 1 584 ? 13.522 -15.381 5.187 1.00 96.19 584 LEU A N 1
ATOM 4514 C CA . LEU A 1 584 ? 12.339 -14.846 4.515 1.00 96.19 584 LEU A CA 1
ATOM 4515 C C . LEU A 1 584 ? 11.636 -15.896 3.636 1.00 96.19 584 LEU A C 1
ATOM 4517 O O . LEU A 1 584 ? 10.406 -15.970 3.656 1.00 96.19 584 LEU A O 1
ATOM 4521 N N . LYS A 1 585 ? 12.388 -16.734 2.906 1.00 96.38 585 LYS A N 1
ATOM 4522 C CA . LYS A 1 585 ? 11.850 -17.869 2.133 1.00 96.38 585 LYS A CA 1
ATOM 4523 C C . LYS A 1 585 ? 11.110 -18.859 3.031 1.00 96.38 585 LYS A C 1
ATOM 4525 O O . LYS A 1 585 ? 9.955 -19.173 2.755 1.00 96.38 585 LYS A O 1
ATOM 4530 N N . GLU A 1 586 ? 11.748 -19.324 4.103 1.00 96.25 586 GLU A N 1
ATOM 4531 C CA . GLU A 1 586 ? 11.157 -20.285 5.043 1.00 96.25 586 GLU A CA 1
ATOM 4532 C C . GLU A 1 586 ? 9.870 -19.732 5.675 1.00 96.25 586 GLU A C 1
ATOM 4534 O O . GLU A 1 586 ? 8.864 -20.441 5.794 1.00 96.25 586 GLU A O 1
ATOM 4539 N N . LEU A 1 587 ? 9.864 -18.438 6.017 1.00 96.56 587 LEU A N 1
ATOM 4540 C CA . LEU A 1 587 ? 8.675 -17.748 6.507 1.00 96.56 587 LEU A CA 1
ATOM 4541 C C . LEU A 1 587 ? 7.572 -17.654 5.440 1.00 96.56 587 LEU A C 1
ATOM 4543 O O . LEU A 1 587 ? 6.409 -17.888 5.761 1.00 96.56 587 LEU A O 1
ATOM 4547 N N . ALA A 1 588 ? 7.903 -17.345 4.185 1.00 97.25 588 ALA A N 1
ATOM 4548 C CA . ALA A 1 588 ? 6.929 -17.286 3.096 1.00 97.25 588 ALA A CA 1
ATOM 4549 C C . ALA A 1 588 ? 6.286 -18.662 2.835 1.00 97.25 588 ALA A C 1
ATOM 4551 O O . ALA A 1 588 ? 5.058 -18.786 2.841 1.00 97.25 588 ALA A O 1
ATOM 4552 N N . GLU A 1 589 ? 7.093 -19.719 2.711 1.00 95.75 589 GLU A N 1
ATOM 4553 C CA . GLU A 1 589 ? 6.620 -21.086 2.448 1.00 95.75 589 GLU A CA 1
ATOM 4554 C C . GLU A 1 589 ? 5.731 -21.627 3.573 1.00 95.75 589 GLU A C 1
ATOM 4556 O O . GLU A 1 589 ? 4.746 -22.327 3.312 1.00 95.75 589 GLU A O 1
ATOM 4561 N N . LYS A 1 590 ? 6.032 -21.262 4.827 1.00 94.88 590 LYS A N 1
ATOM 4562 C CA . LYS A 1 590 ? 5.200 -21.574 5.998 1.00 94.88 590 LYS A CA 1
ATOM 4563 C C . LYS A 1 590 ? 3.777 -21.009 5.879 1.00 94.88 590 LYS A C 1
ATOM 4565 O O . LYS A 1 590 ? 2.842 -21.630 6.377 1.00 94.88 590 LYS A O 1
ATOM 4570 N N . TYR A 1 591 ? 3.606 -19.876 5.197 1.00 96.56 591 TYR A N 1
ATOM 4571 C CA . TYR A 1 591 ? 2.323 -19.200 4.967 1.00 96.56 591 TYR A CA 1
ATOM 4572 C C . TYR A 1 591 ? 1.782 -19.395 3.534 1.00 96.56 591 TYR A C 1
ATOM 4574 O O . TYR A 1 591 ? 0.939 -18.620 3.088 1.00 96.56 591 TYR A O 1
ATOM 4582 N N . PHE A 1 592 ? 2.230 -20.443 2.825 1.00 96.12 592 PHE A N 1
ATOM 4583 C CA . PHE A 1 592 ? 1.812 -20.775 1.451 1.00 96.12 592 PHE A CA 1
ATOM 4584 C C . PHE A 1 592 ? 2.104 -19.666 0.421 1.00 96.12 592 PHE A C 1
ATOM 4586 O O . PHE A 1 592 ? 1.372 -19.495 -0.553 1.00 96.12 592 PHE A O 1
ATOM 4593 N N . ILE A 1 593 ? 3.196 -18.924 0.619 1.00 98.19 593 ILE A N 1
ATOM 4594 C CA . ILE A 1 593 ? 3.690 -17.910 -0.315 1.00 98.19 593 ILE A CA 1
ATOM 4595 C C . ILE A 1 593 ? 5.004 -18.397 -0.937 1.00 98.19 593 ILE A C 1
ATOM 4597 O O . ILE A 1 593 ? 5.955 -18.725 -0.232 1.00 98.19 593 ILE A O 1
ATOM 4601 N N . ARG A 1 594 ? 5.063 -18.440 -2.271 1.00 97.94 594 ARG A N 1
ATOM 4602 C CA . ARG A 1 594 ? 6.289 -18.700 -3.046 1.00 97.94 594 ARG A CA 1
ATOM 4603 C C . ARG A 1 594 ? 7.093 -17.405 -3.210 1.00 97.94 594 ARG A C 1
ATOM 4605 O O . ARG A 1 594 ? 6.498 -16.341 -3.373 1.00 97.94 594 ARG A O 1
ATOM 4612 N N . ILE A 1 595 ? 8.426 -17.489 -3.234 1.00 98.38 595 ILE A N 1
ATOM 4613 C CA . ILE A 1 595 ? 9.298 -16.371 -3.634 1.00 98.38 595 ILE A CA 1
ATOM 4614 C C . ILE A 1 595 ? 9.909 -16.671 -5.006 1.00 98.38 595 ILE A C 1
ATOM 4616 O O . ILE A 1 595 ? 10.538 -17.707 -5.203 1.00 98.38 595 ILE A O 1
ATOM 4620 N N . THR A 1 596 ? 9.725 -15.744 -5.943 1.00 98.56 596 THR A N 1
ATOM 4621 C CA . THR A 1 596 ? 10.401 -15.691 -7.243 1.00 98.56 596 THR A CA 1
ATOM 4622 C C . THR A 1 596 ? 11.475 -14.603 -7.166 1.00 98.56 596 THR A C 1
ATOM 4624 O O . THR A 1 596 ? 11.107 -13.428 -7.092 1.00 98.56 596 THR A O 1
ATOM 4627 N N . PRO A 1 597 ? 12.779 -14.932 -7.153 1.00 98.50 597 PRO A N 1
ATOM 4628 C CA . PRO A 1 597 ? 13.821 -13.918 -7.236 1.00 98.50 597 PRO A CA 1
ATOM 4629 C C . PRO A 1 597 ? 13.801 -13.252 -8.615 1.00 98.50 597 PRO A C 1
ATOM 4631 O O . PRO A 1 597 ? 13.780 -13.928 -9.647 1.00 98.50 597 PRO A O 1
ATOM 4634 N N . LEU A 1 598 ? 13.834 -11.924 -8.619 1.00 98.38 598 LEU A N 1
ATOM 4635 C CA . LEU A 1 598 ? 14.080 -11.082 -9.777 1.00 98.38 598 LEU A CA 1
ATOM 4636 C C . LEU A 1 598 ? 15.516 -10.568 -9.692 1.00 98.38 598 LEU A C 1
ATOM 4638 O O . LEU A 1 598 ? 15.930 -10.040 -8.663 1.00 98.38 598 LEU A O 1
ATOM 4642 N N . VAL A 1 599 ? 16.282 -10.749 -10.767 1.00 97.81 599 VAL A N 1
ATOM 4643 C CA . VAL A 1 599 ? 17.635 -10.194 -10.902 1.00 97.81 599 VAL A CA 1
ATOM 4644 C C . VAL A 1 599 ? 17.689 -9.436 -12.220 1.00 97.81 599 VAL A C 1
ATOM 4646 O O . VAL A 1 599 ? 17.727 -10.043 -13.297 1.00 97.81 599 VAL A O 1
ATOM 4649 N N . GLN A 1 600 ? 17.648 -8.105 -12.131 1.00 96.25 600 GLN A N 1
ATOM 4650 C CA . GLN A 1 600 ? 17.540 -7.234 -13.299 1.00 96.25 600 GLN A CA 1
ATOM 4651 C C . GLN A 1 600 ? 18.665 -7.480 -14.307 1.00 96.25 600 GLN A C 1
ATOM 4653 O O . GLN A 1 600 ? 19.844 -7.254 -14.026 1.00 96.25 600 GLN A O 1
ATOM 4658 N N . SER A 1 601 ? 18.295 -7.952 -15.496 1.00 96.38 601 SER A N 1
ATOM 4659 C CA . SER A 1 601 ? 19.227 -8.276 -16.572 1.00 96.38 601 SER A CA 1
ATOM 4660 C C . SER A 1 601 ? 18.848 -7.546 -17.862 1.00 96.38 601 SER A C 1
ATOM 4662 O O . SER A 1 601 ? 17.673 -7.365 -18.175 1.00 96.38 601 SER A O 1
ATOM 4664 N N . LEU A 1 602 ? 19.875 -7.183 -18.633 1.00 95.31 602 LEU A N 1
ATOM 4665 C CA . LEU A 1 602 ? 19.869 -6.417 -19.882 1.00 95.31 602 LEU A CA 1
ATOM 4666 C C . LEU A 1 602 ? 19.420 -4.955 -19.720 1.00 95.31 602 LEU A C 1
ATOM 4668 O O . LEU A 1 602 ? 20.161 -4.057 -20.116 1.00 95.31 602 LEU A O 1
ATOM 4672 N N . GLY A 1 603 ? 18.255 -4.721 -19.121 1.00 92.94 603 GLY A N 1
ATOM 4673 C CA . GLY A 1 603 ? 17.832 -3.424 -18.590 1.00 92.94 603 GLY A CA 1
ATOM 4674 C C . GLY A 1 603 ? 18.161 -3.303 -17.102 1.00 92.94 603 GLY A C 1
ATOM 4675 O O . GLY A 1 603 ? 18.413 -4.305 -16.436 1.00 92.94 603 GLY A O 1
ATOM 4676 N N . HIS A 1 604 ? 18.166 -2.071 -16.588 1.00 93.56 604 HIS A N 1
ATOM 4677 C CA . HIS A 1 604 ? 18.334 -1.773 -15.156 1.00 93.56 604 HIS A CA 1
ATOM 4678 C C . HIS A 1 604 ? 19.574 -2.400 -14.490 1.00 93.56 604 HIS A C 1
ATOM 4680 O O . HIS A 1 604 ? 19.565 -2.708 -13.300 1.00 93.56 604 HIS A O 1
ATOM 4686 N N . CYS A 1 605 ? 20.666 -2.577 -15.239 1.00 95.38 605 CYS A N 1
ATOM 4687 C CA . CYS A 1 605 ? 21.874 -3.256 -14.775 1.00 95.38 605 CYS A CA 1
ATOM 4688 C C . CYS A 1 605 ? 22.887 -2.341 -14.066 1.00 95.38 605 CYS A C 1
ATOM 4690 O O . CYS A 1 605 ? 24.039 -2.743 -13.910 1.00 95.38 605 CYS A O 1
ATOM 4692 N N . GLU A 1 606 ? 22.520 -1.132 -13.614 1.00 92.75 606 GLU A N 1
ATOM 4693 C CA . GLU A 1 606 ? 23.444 -0.241 -12.881 1.00 92.75 606 GLU A CA 1
ATOM 4694 C C . GLU A 1 606 ? 24.119 -0.924 -11.677 1.00 92.75 606 GLU A C 1
ATOM 4696 O O . GLU A 1 606 ? 25.270 -0.622 -11.359 1.00 92.75 606 GLU A O 1
ATOM 4701 N N . TRP A 1 607 ? 23.427 -1.881 -11.055 1.00 94.38 607 TRP A N 1
ATOM 4702 C CA . TRP A 1 607 ? 23.913 -2.698 -9.945 1.00 94.38 607 TRP A CA 1
ATOM 4703 C C . TRP A 1 607 ? 25.187 -3.493 -10.282 1.00 94.38 607 TRP A C 1
ATOM 4705 O O . TRP A 1 607 ? 26.079 -3.589 -9.440 1.00 94.38 607 TRP A O 1
ATOM 4715 N N . MET A 1 608 ? 25.333 -3.986 -11.522 1.00 96.25 608 MET A N 1
ATOM 4716 C CA . MET A 1 608 ? 26.521 -4.735 -11.967 1.00 96.25 608 MET A CA 1
ATOM 4717 C C . MET A 1 608 ? 27.788 -3.878 -11.906 1.00 96.25 608 MET A C 1
ATOM 4719 O O . MET A 1 608 ? 28.893 -4.403 -11.785 1.00 96.25 608 MET A O 1
ATOM 4723 N N . PHE A 1 609 ? 27.627 -2.559 -12.005 1.00 94.75 609 PHE A N 1
ATOM 4724 C CA . PHE A 1 609 ? 28.703 -1.576 -12.097 1.00 94.75 609 PHE A CA 1
ATOM 4725 C C . PHE A 1 609 ? 28.856 -0.750 -10.812 1.00 94.75 609 PHE A C 1
ATOM 4727 O O . PHE A 1 609 ? 29.589 0.247 -10.780 1.00 94.75 609 PHE A O 1
ATOM 4734 N N . ALA A 1 610 ? 28.155 -1.146 -9.744 1.00 91.56 610 ALA A N 1
ATOM 4735 C CA . ALA A 1 610 ? 28.250 -0.505 -8.446 1.00 91.56 610 ALA A CA 1
ATOM 4736 C C . ALA A 1 610 ? 29.711 -0.459 -7.967 1.00 91.56 610 ALA A C 1
ATOM 4738 O O . ALA A 1 610 ? 30.540 -1.296 -8.323 1.00 91.56 610 ALA A O 1
ATOM 4739 N N . ASN A 1 611 ? 30.052 0.575 -7.195 1.00 93.44 611 ASN A N 1
ATOM 4740 C CA . ASN A 1 611 ? 31.420 0.834 -6.731 1.00 93.44 611 ASN A CA 1
ATOM 4741 C C . ASN A 1 611 ? 32.465 0.974 -7.875 1.00 93.44 611 ASN A C 1
ATOM 4743 O O . ASN A 1 611 ? 33.666 0.820 -7.640 1.00 93.44 611 ASN A O 1
ATOM 4747 N N . GLY A 1 612 ? 32.027 1.275 -9.108 1.00 92.00 612 GLY A N 1
ATOM 4748 C CA . GLY A 1 612 ? 32.892 1.483 -10.279 1.00 92.00 612 GLY A CA 1
ATOM 4749 C C . GLY A 1 612 ? 33.474 0.200 -10.883 1.00 92.00 612 GLY A C 1
ATOM 4750 O O . GLY A 1 612 ? 34.496 0.264 -11.567 1.00 92.00 612 GLY A O 1
ATOM 4751 N N . GLN A 1 613 ? 32.869 -0.954 -10.598 1.00 94.31 613 GLN A N 1
ATOM 4752 C CA . GLN A 1 613 ? 33.341 -2.267 -11.046 1.00 94.31 613 GLN A CA 1
ATOM 4753 C C . GLN A 1 613 ? 32.790 -2.643 -12.431 1.00 94.31 613 GLN A C 1
ATOM 4755 O O . GLN A 1 613 ? 31.925 -1.961 -12.977 1.00 94.31 613 GLN A O 1
ATOM 4760 N N . ASN A 1 614 ? 33.310 -3.729 -13.016 1.00 94.50 614 ASN A N 1
ATOM 4761 C CA . ASN A 1 614 ? 32.761 -4.408 -14.204 1.00 94.50 614 ASN A CA 1
ATOM 4762 C C . ASN A 1 614 ? 32.540 -3.536 -15.462 1.00 94.50 614 ASN A C 1
ATOM 4764 O O . ASN A 1 614 ? 31.793 -3.906 -16.368 1.00 94.50 614 ASN A O 1
ATOM 4768 N N . LEU A 1 615 ? 33.201 -2.377 -15.559 1.00 93.81 615 LEU A N 1
ATOM 4769 C CA . LEU A 1 615 ? 33.016 -1.407 -16.648 1.00 93.81 615 LEU A CA 1
ATOM 4770 C C . LEU A 1 615 ? 33.445 -1.929 -18.036 1.00 93.81 615 LEU A C 1
ATOM 4772 O O . LEU A 1 615 ? 33.122 -1.313 -19.047 1.00 93.81 615 LEU A O 1
ATOM 4776 N N . ASP A 1 616 ? 34.141 -3.066 -18.130 1.00 93.44 616 ASP A N 1
ATOM 4777 C CA . ASP A 1 616 ? 34.441 -3.752 -19.396 1.00 93.44 616 ASP A CA 1
ATOM 4778 C C . ASP A 1 616 ? 33.247 -4.554 -19.962 1.00 93.44 616 ASP A C 1
ATOM 4780 O O . ASP A 1 616 ? 33.248 -4.933 -21.147 1.00 93.44 616 ASP A O 1
ATOM 4784 N N . LEU A 1 617 ? 32.230 -4.793 -19.123 1.00 95.25 617 LEU A N 1
ATOM 4785 C CA . LEU A 1 617 ? 30.984 -5.479 -19.465 1.00 95.25 617 LEU A CA 1
ATOM 4786 C C . LEU A 1 617 ? 29.912 -4.543 -20.036 1.00 95.25 617 LEU A C 1
ATOM 4788 O O . LEU A 1 617 ? 28.954 -5.047 -20.615 1.00 95.25 617 LEU A O 1
ATOM 4792 N N . VAL A 1 618 ? 30.045 -3.221 -19.888 1.00 92.62 618 VAL A N 1
ATOM 4793 C CA . VAL A 1 618 ? 29.020 -2.233 -20.276 1.00 92.62 618 VAL A CA 1
ATOM 4794 C C . VAL A 1 618 ? 28.783 -2.201 -21.797 1.00 92.62 618 VAL A C 1
ATOM 4796 O O . VAL A 1 618 ? 29.712 -2.375 -22.590 1.00 92.62 618 VAL A O 1
ATOM 4799 N N . GLU A 1 619 ? 27.535 -1.984 -22.223 1.00 90.44 619 GLU A N 1
ATOM 4800 C CA . GLU A 1 619 ? 27.194 -1.782 -23.641 1.00 90.44 619 GLU A CA 1
ATOM 4801 C C . GLU A 1 619 ? 27.577 -0.369 -24.115 1.00 90.44 619 GLU A C 1
ATOM 4803 O O . GLU A 1 619 ? 28.171 -0.226 -25.183 1.00 90.44 619 GLU A O 1
ATOM 4808 N N . GLU A 1 620 ? 27.314 0.667 -23.314 1.00 85.62 620 GLU A N 1
ATOM 4809 C CA . GLU A 1 620 ? 27.675 2.057 -23.626 1.00 85.62 620 GLU A CA 1
ATOM 4810 C C . GLU A 1 620 ? 28.509 2.680 -22.486 1.00 85.62 620 GLU A C 1
ATOM 4812 O O . GLU A 1 620 ? 27.950 2.997 -21.434 1.00 85.62 620 GLU A O 1
ATOM 4817 N N . PRO A 1 621 ? 29.838 2.854 -22.653 1.00 76.50 621 PRO A N 1
ATOM 4818 C CA . PRO A 1 621 ? 30.719 3.368 -21.599 1.00 76.50 621 PRO A CA 1
ATOM 4819 C C . PRO A 1 621 ? 30.351 4.752 -21.061 1.00 76.50 621 PRO A C 1
ATOM 4821 O O . PRO A 1 621 ? 30.523 4.996 -19.869 1.00 76.50 621 PRO A O 1
ATOM 4824 N N . ASP A 1 622 ? 29.816 5.635 -21.908 1.00 80.88 622 ASP A N 1
ATOM 4825 C CA . ASP A 1 622 ? 29.400 6.979 -21.489 1.00 80.88 622 ASP A CA 1
ATOM 4826 C C . ASP A 1 622 ? 28.088 6.960 -20.678 1.00 80.88 622 ASP A C 1
ATOM 4828 O O . ASP A 1 622 ? 27.722 7.962 -20.060 1.00 80.88 622 ASP A O 1
ATOM 4832 N N . GLN A 1 623 ? 27.359 5.834 -20.663 1.00 83.69 623 GLN A N 1
ATOM 4833 C CA . GLN A 1 623 ? 26.089 5.716 -19.956 1.00 83.69 623 GLN A CA 1
ATOM 4834 C C . GLN A 1 623 ? 25.839 4.306 -19.405 1.00 83.69 623 GLN A C 1
ATOM 4836 O O . GLN A 1 623 ? 25.085 3.505 -19.959 1.00 83.69 623 GLN A O 1
ATOM 4841 N N . VAL A 1 624 ? 26.446 4.058 -18.244 1.00 88.94 624 VAL A N 1
ATOM 4842 C CA . VAL A 1 624 ? 26.304 2.846 -17.429 1.00 88.94 624 VAL A CA 1
ATOM 4843 C C . VAL A 1 624 ? 24.824 2.554 -17.128 1.00 88.94 624 VAL A C 1
ATOM 4845 O O . VAL A 1 624 ? 24.187 3.262 -16.347 1.00 88.94 624 VAL A O 1
ATOM 4848 N N . TYR A 1 625 ? 24.278 1.525 -17.782 1.00 91.00 625 TYR A N 1
ATOM 4849 C CA . TYR A 1 625 ? 22.878 1.095 -17.644 1.00 91.00 625 TYR A CA 1
ATOM 4850 C C . TYR A 1 625 ? 22.659 -0.370 -18.029 1.00 91.00 625 TYR A C 1
ATOM 4852 O O . TYR A 1 625 ? 21.988 -1.103 -17.313 1.00 91.00 625 TYR A O 1
ATOM 4860 N N . SER A 1 626 ? 23.239 -0.804 -19.148 1.00 93.81 626 SER A N 1
ATOM 4861 C CA . SER A 1 626 ? 23.093 -2.156 -19.692 1.00 93.81 626 SER A CA 1
ATOM 4862 C C . SER A 1 626 ? 24.455 -2.805 -19.928 1.00 93.81 626 SER A C 1
ATOM 4864 O O . SER A 1 626 ? 25.451 -2.130 -20.215 1.00 93.81 626 SER A O 1
ATOM 4866 N N . TYR A 1 627 ? 24.513 -4.132 -19.807 1.00 95.50 627 TYR A N 1
ATOM 4867 C CA . TYR A 1 627 ? 25.685 -4.910 -20.202 1.00 95.50 627 TYR A CA 1
ATOM 4868 C C . TYR A 1 627 ? 25.630 -5.274 -21.694 1.00 95.50 627 TYR A C 1
ATOM 4870 O O . TYR A 1 627 ? 24.565 -5.338 -22.304 1.00 95.50 627 TYR A O 1
ATOM 4878 N N . CYS A 1 628 ? 26.790 -5.551 -22.282 1.00 95.94 628 CYS A N 1
ATOM 4879 C CA . CYS A 1 628 ? 26.944 -5.944 -23.677 1.00 95.94 628 CYS A CA 1
ATOM 4880 C C . CYS A 1 628 ? 26.517 -7.414 -23.893 1.00 95.94 628 CYS A C 1
ATOM 4882 O O . CYS A 1 628 ? 27.282 -8.320 -23.545 1.00 95.94 628 CYS A O 1
ATOM 4884 N N . PRO A 1 629 ? 25.381 -7.712 -24.561 1.00 96.25 629 PRO A N 1
ATOM 4885 C CA . PRO A 1 629 ? 24.918 -9.090 -24.768 1.00 96.25 629 PRO A CA 1
ATOM 4886 C C . PRO A 1 629 ? 25.812 -9.905 -25.720 1.00 96.25 629 PRO A C 1
ATOM 4888 O O . PRO A 1 629 ? 25.665 -11.120 -25.812 1.00 96.25 629 PRO A O 1
ATOM 4891 N N . SER A 1 630 ? 26.760 -9.269 -26.421 1.00 96.12 630 SER A N 1
ATOM 4892 C CA . SER A 1 630 ? 27.791 -9.957 -27.220 1.00 96.12 630 SER A CA 1
ATOM 4893 C C . SER A 1 630 ? 29.113 -10.185 -26.457 1.00 96.12 630 SER A C 1
ATOM 4895 O O . SER A 1 630 ? 30.122 -10.508 -27.082 1.00 96.12 630 SER A O 1
ATOM 4897 N N . ASN A 1 631 ? 29.156 -9.988 -25.131 1.00 96.44 631 ASN A N 1
ATOM 4898 C CA . ASN A 1 631 ? 30.333 -10.262 -24.298 1.00 96.44 631 ASN A CA 1
ATOM 4899 C C . ASN A 1 631 ? 30.103 -11.538 -23.457 1.00 96.44 631 ASN A C 1
ATOM 4901 O O . ASN A 1 631 ? 29.222 -11.526 -22.600 1.00 96.44 631 ASN A O 1
ATOM 4905 N N . PRO A 1 632 ? 30.876 -12.629 -23.645 1.00 95.88 632 PRO A N 1
ATOM 4906 C CA . PRO A 1 632 ? 30.693 -13.861 -22.870 1.00 95.88 632 PRO A CA 1
ATOM 4907 C C . PRO A 1 632 ? 30.877 -13.655 -21.357 1.00 95.88 632 PRO A C 1
ATOM 4909 O O . PRO A 1 632 ? 30.204 -14.317 -20.571 1.00 95.88 632 PRO A O 1
ATOM 4912 N N . ASN A 1 633 ? 31.719 -12.701 -20.942 1.00 97.19 633 ASN A N 1
ATOM 4913 C CA . ASN A 1 633 ? 31.968 -12.419 -19.525 1.00 97.19 633 ASN A CA 1
ATOM 4914 C C . ASN A 1 633 ? 30.725 -11.870 -18.803 1.00 97.19 633 ASN A C 1
ATOM 4916 O O . ASN A 1 633 ? 30.568 -12.106 -17.609 1.00 97.19 633 ASN A O 1
ATOM 4920 N N . SER A 1 634 ? 29.818 -11.191 -19.518 1.00 97.44 634 SER A N 1
ATOM 4921 C CA . SER A 1 634 ? 28.554 -10.715 -18.946 1.00 97.44 634 SER A CA 1
ATOM 4922 C C . SER A 1 634 ? 27.658 -11.873 -18.506 1.00 97.44 634 SER A C 1
ATOM 4924 O O . SER A 1 634 ? 27.012 -11.783 -17.469 1.00 97.44 634 SER A O 1
ATOM 4926 N N . TYR A 1 635 ? 27.663 -12.983 -19.250 1.00 98.12 635 TYR A N 1
ATOM 4927 C CA . TYR A 1 635 ? 26.912 -14.181 -18.875 1.00 98.12 635 TYR A CA 1
ATOM 4928 C C . TYR A 1 635 ? 27.562 -14.922 -17.711 1.00 98.12 635 TYR A C 1
ATOM 4930 O O . TYR A 1 635 ? 26.841 -15.373 -16.836 1.00 98.12 635 TYR A O 1
ATOM 4938 N N . ALA A 1 636 ? 28.897 -15.013 -17.661 1.00 97.69 636 ALA A N 1
ATOM 4939 C CA . ALA A 1 636 ? 29.597 -15.637 -16.533 1.00 97.69 636 ALA A CA 1
ATOM 4940 C C . ALA A 1 636 ? 29.215 -14.972 -15.196 1.00 97.69 636 ALA A C 1
ATOM 4942 O O . ALA A 1 636 ? 28.728 -15.649 -14.299 1.00 97.69 636 ALA A O 1
ATOM 4943 N N . PHE A 1 637 ? 29.310 -13.640 -15.136 1.00 98.12 637 PHE A N 1
ATOM 4944 C CA . PHE A 1 637 ? 28.912 -12.833 -13.979 1.00 98.12 637 PHE A CA 1
ATOM 4945 C C . PHE A 1 637 ? 27.444 -13.064 -13.563 1.00 98.12 637 PHE A C 1
ATOM 4947 O O . PHE A 1 637 ? 27.137 -13.305 -12.397 1.00 98.12 637 PHE A O 1
ATOM 4954 N N . LEU A 1 638 ? 26.510 -13.026 -14.523 1.00 98.06 638 LEU A N 1
ATOM 4955 C CA . LEU A 1 638 ? 25.085 -13.245 -14.234 1.00 98.06 638 LEU A CA 1
ATOM 4956 C C . LEU A 1 638 ? 24.797 -14.678 -13.780 1.00 98.06 638 LEU A C 1
ATOM 4958 O O . LEU A 1 638 ? 23.929 -14.891 -12.940 1.00 98.06 638 LEU A O 1
ATOM 4962 N N . PHE A 1 639 ? 25.501 -15.662 -14.334 1.00 98.62 639 PHE A N 1
ATOM 4963 C CA . PHE A 1 639 ? 25.299 -17.074 -14.032 1.00 98.62 639 PHE A CA 1
ATOM 4964 C C . PHE A 1 639 ? 25.776 -17.456 -12.632 1.00 98.62 639 PHE A C 1
ATOM 4966 O O . PHE A 1 639 ? 25.098 -18.263 -11.990 1.00 98.62 639 PHE A O 1
ATOM 4973 N N . ASP A 1 640 ? 26.853 -16.845 -12.136 1.00 98.25 640 ASP A N 1
ATOM 4974 C CA . ASP A 1 640 ? 27.297 -17.014 -10.749 1.00 98.25 640 ASP A CA 1
ATOM 4975 C C . ASP A 1 640 ? 26.217 -16.504 -9.769 1.00 98.25 640 ASP A C 1
ATOM 4977 O O . ASP A 1 640 ? 25.787 -17.234 -8.871 1.00 98.25 640 ASP A O 1
ATOM 4981 N N . ILE A 1 641 ? 25.648 -15.319 -10.022 1.00 98.38 641 ILE A N 1
ATOM 4982 C CA . ILE A 1 641 ? 24.556 -14.747 -9.210 1.00 98.38 641 ILE A CA 1
ATOM 4983 C C . ILE A 1 641 ? 23.247 -15.537 -9.351 1.00 98.38 641 ILE A C 1
ATOM 4985 O O . ILE A 1 641 ? 22.572 -15.805 -8.357 1.00 98.38 641 ILE A O 1
ATOM 4989 N N . PHE A 1 642 ? 22.884 -15.965 -10.564 1.00 98.62 642 PHE A N 1
ATOM 4990 C CA . PHE A 1 642 ? 21.704 -16.806 -10.785 1.00 98.62 642 PHE A CA 1
ATOM 4991 C C . PHE A 1 642 ? 21.847 -18.153 -10.064 1.00 98.62 642 PHE A C 1
ATOM 4993 O O . PHE A 1 642 ? 20.856 -18.662 -9.547 1.00 98.62 642 PHE A O 1
ATOM 5000 N N . GLN A 1 643 ? 23.054 -18.732 -9.996 1.00 98.69 643 GLN A N 1
ATOM 5001 C CA . GLN A 1 643 ? 23.289 -19.960 -9.233 1.00 98.69 643 GLN A CA 1
ATOM 5002 C C . GLN A 1 643 ? 23.044 -19.726 -7.741 1.00 98.69 643 GLN A C 1
ATOM 5004 O O . GLN A 1 643 ? 22.291 -20.481 -7.135 1.00 98.69 643 GLN A O 1
ATOM 5009 N N . GLU A 1 644 ? 23.593 -18.655 -7.161 1.00 98.56 644 GLU A N 1
ATOM 5010 C CA . GLU A 1 644 ? 23.360 -18.336 -5.749 1.00 98.56 644 GLU A CA 1
ATOM 5011 C C . GLU A 1 644 ? 21.887 -18.040 -5.435 1.00 98.56 644 GLU A C 1
ATOM 5013 O O . GLU A 1 644 ? 21.382 -18.475 -4.398 1.00 98.56 644 GLU A O 1
ATOM 5018 N N . ALA A 1 645 ? 21.172 -17.348 -6.327 1.00 98.44 645 ALA A N 1
ATOM 5019 C CA . ALA A 1 645 ? 19.737 -17.116 -6.187 1.00 98.44 645 ALA A CA 1
ATOM 5020 C C . ALA A 1 645 ? 18.942 -18.435 -6.227 1.00 98.44 645 ALA A C 1
ATOM 5022 O O . ALA A 1 645 ? 18.025 -18.625 -5.427 1.00 98.44 645 ALA A O 1
ATOM 5023 N N . ILE A 1 646 ? 19.313 -19.372 -7.106 1.00 98.62 646 ILE A N 1
ATOM 5024 C CA . ILE A 1 646 ? 18.706 -20.709 -7.176 1.00 98.62 646 ILE A CA 1
ATOM 5025 C C . ILE A 1 646 ? 19.025 -21.527 -5.917 1.00 98.62 646 ILE A C 1
ATOM 5027 O O . ILE A 1 646 ? 18.129 -22.171 -5.376 1.00 98.62 646 ILE A O 1
ATOM 5031 N N . ASP A 1 647 ? 20.253 -21.464 -5.403 1.00 98.25 647 ASP A N 1
ATOM 5032 C CA . ASP A 1 647 ? 20.667 -22.198 -4.202 1.00 98.25 647 ASP A CA 1
ATOM 5033 C C . ASP A 1 647 ? 19.975 -21.673 -2.928 1.00 98.25 647 ASP A C 1
ATOM 5035 O O . ASP A 1 647 ? 19.643 -22.452 -2.031 1.00 98.25 647 ASP A O 1
ATOM 5039 N N . VAL A 1 648 ? 19.732 -20.357 -2.847 1.00 97.75 648 VAL A N 1
ATOM 5040 C CA . VAL A 1 648 ? 19.006 -19.707 -1.742 1.00 97.75 648 VAL A CA 1
ATOM 5041 C C . VAL A 1 648 ? 17.501 -19.958 -1.831 1.00 97.75 648 VAL A C 1
ATOM 5043 O O . VAL A 1 648 ? 16.905 -20.403 -0.851 1.00 97.75 648 VAL A O 1
ATOM 5046 N N . PHE A 1 649 ? 16.876 -19.670 -2.977 1.00 97.94 649 PHE A N 1
ATOM 5047 C CA . PHE A 1 649 ? 15.415 -19.654 -3.103 1.00 97.94 649 PHE A CA 1
ATOM 5048 C C . PHE A 1 649 ? 14.800 -20.970 -3.583 1.00 97.94 649 PHE A C 1
ATOM 5050 O O . PHE A 1 649 ? 13.608 -21.170 -3.372 1.00 97.94 649 PHE A O 1
ATOM 5057 N N . GLN A 1 650 ? 15.579 -21.861 -4.207 1.00 97.56 650 GLN A N 1
ATOM 5058 C CA . GLN A 1 650 ? 15.111 -23.089 -4.874 1.00 97.56 650 GLN A CA 1
ATOM 5059 C C . GLN A 1 650 ? 13.811 -22.870 -5.682 1.00 97.56 650 GLN A C 1
ATOM 5061 O O . GLN A 1 650 ? 12.832 -23.593 -5.481 1.00 97.56 650 GLN A O 1
ATOM 5066 N N . PRO A 1 651 ? 13.742 -21.824 -6.529 1.00 97.94 651 PRO A N 1
ATOM 5067 C CA . PRO A 1 651 ? 12.466 -21.271 -6.949 1.00 97.94 651 PRO A CA 1
ATOM 5068 C C . PRO A 1 651 ? 11.886 -22.008 -8.162 1.00 97.94 651 PRO A C 1
ATOM 5070 O O . PRO A 1 651 ? 12.608 -22.583 -8.975 1.00 97.94 651 PRO A O 1
ATOM 5073 N N . GLU A 1 652 ? 10.567 -21.916 -8.336 1.00 97.25 652 GLU A N 1
ATOM 5074 C CA . GLU A 1 652 ? 9.898 -22.370 -9.564 1.00 97.25 652 GLU A CA 1
ATOM 5075 C C . GLU A 1 652 ? 10.272 -21.488 -10.767 1.00 97.25 652 GLU A C 1
ATOM 5077 O O . GLU A 1 652 ? 10.477 -21.998 -11.869 1.00 97.25 652 GLU A O 1
ATOM 5082 N N . TYR A 1 653 ? 10.409 -20.176 -10.539 1.00 98.50 653 TYR A N 1
ATOM 5083 C CA . TYR A 1 653 ? 10.789 -19.179 -11.539 1.00 98.50 653 TYR A CA 1
ATOM 5084 C C . TYR A 1 653 ? 12.004 -18.369 -11.085 1.00 98.50 653 TYR A C 1
ATOM 5086 O O . TYR A 1 653 ? 12.119 -18.029 -9.910 1.00 98.50 653 TYR A O 1
ATOM 5094 N N . LEU A 1 654 ? 12.842 -17.955 -12.032 1.00 98.75 654 LEU A N 1
ATOM 5095 C CA . LEU A 1 654 ? 13.725 -16.801 -11.865 1.00 98.75 654 LEU A CA 1
ATOM 5096 C C . LEU A 1 654 ? 13.287 -15.720 -12.858 1.00 98.75 654 LEU A C 1
ATOM 5098 O O . LEU A 1 654 ? 13.102 -15.994 -14.048 1.00 98.75 654 LEU A O 1
ATOM 5102 N N . HIS A 1 655 ? 13.081 -14.499 -12.362 1.00 98.81 655 HIS A N 1
ATOM 5103 C CA . HIS A 1 655 ? 12.656 -13.368 -13.177 1.00 98.81 655 HIS A CA 1
ATOM 5104 C C . HIS A 1 655 ? 13.879 -12.592 -13.686 1.00 98.81 655 HIS A C 1
ATOM 5106 O O . HIS A 1 655 ? 14.607 -11.980 -12.909 1.00 98.81 655 HIS A O 1
ATOM 5112 N N . ILE A 1 656 ? 14.113 -12.598 -15.001 1.00 98.56 656 ILE A N 1
ATOM 5113 C CA . ILE A 1 656 ? 15.323 -12.015 -15.618 1.00 98.56 656 ILE A CA 1
ATOM 5114 C C . ILE A 1 656 ? 15.214 -10.504 -15.893 1.00 98.56 656 ILE A C 1
ATOM 5116 O O . ILE A 1 656 ? 16.143 -9.895 -16.418 1.00 98.56 656 ILE A O 1
ATOM 5120 N N . GLY A 1 657 ? 14.076 -9.882 -15.584 1.00 97.19 657 GLY A N 1
ATOM 5121 C CA . GLY A 1 657 ? 13.850 -8.453 -15.825 1.00 97.19 657 GLY A CA 1
ATOM 5122 C C . GLY A 1 657 ? 13.585 -8.196 -17.306 1.00 97.19 657 GLY A C 1
ATOM 5123 O O . GLY A 1 657 ? 12.532 -8.600 -17.803 1.00 97.19 657 GLY A O 1
ATOM 5124 N N . HIS A 1 658 ? 14.567 -7.605 -17.996 1.00 96.12 658 HIS A N 1
ATOM 5125 C CA . HIS A 1 658 ? 14.559 -7.242 -19.425 1.00 96.12 658 HIS A CA 1
ATOM 5126 C C . HIS A 1 658 ? 13.577 -6.130 -19.832 1.00 96.12 658 HIS A C 1
ATOM 5128 O O . HIS A 1 658 ? 13.316 -5.964 -21.026 1.00 96.12 658 HIS A O 1
ATOM 5134 N N . ASP A 1 659 ? 13.074 -5.340 -18.885 1.00 95.38 659 ASP A N 1
ATOM 5135 C CA . ASP A 1 659 ? 12.311 -4.131 -19.188 1.00 95.38 659 ASP A CA 1
ATOM 5136 C C . ASP A 1 659 ? 13.212 -2.965 -19.611 1.00 95.38 659 ASP A C 1
ATOM 5138 O O . ASP A 1 659 ? 14.405 -2.912 -19.307 1.00 95.38 659 ASP A O 1
ATOM 5142 N N . GLU A 1 660 ? 12.623 -2.030 -20.358 1.00 92.56 660 GLU A N 1
ATOM 5143 C CA . GLU A 1 660 ? 13.153 -0.689 -20.622 1.00 92.56 660 GLU A CA 1
ATOM 5144 C C . GLU A 1 660 ? 14.646 -0.599 -21.031 1.00 92.56 660 GLU A C 1
ATOM 5146 O O . GLU A 1 660 ? 15.299 0.402 -20.742 1.00 92.56 660 GLU A O 1
ATOM 5151 N N . ILE A 1 661 ? 15.209 -1.572 -21.769 1.00 92.50 661 ILE A N 1
ATOM 5152 C CA . ILE A 1 661 ? 16.669 -1.692 -22.051 1.00 92.50 661 ILE A CA 1
ATOM 5153 C C . ILE A 1 661 ? 17.326 -0.468 -22.730 1.00 92.50 661 ILE A C 1
ATOM 5155 O O . ILE A 1 661 ? 18.545 -0.416 -22.892 1.00 92.50 661 ILE A O 1
ATOM 5159 N N . THR A 1 662 ? 16.529 0.516 -23.157 1.00 81.81 662 THR A N 1
ATOM 5160 C CA . THR A 1 662 ? 16.964 1.793 -23.742 1.00 81.81 662 THR A CA 1
ATOM 5161 C C . THR A 1 662 ? 16.520 3.022 -22.936 1.00 81.81 662 THR A C 1
ATOM 5163 O O . THR A 1 662 ? 16.451 4.119 -23.491 1.00 81.81 662 THR A O 1
ATOM 5166 N N . ARG A 1 663 ? 16.179 2.869 -21.649 1.00 80.56 663 ARG A N 1
ATOM 5167 C CA . ARG A 1 663 ? 15.809 3.967 -20.735 1.00 80.56 663 ARG A CA 1
ATOM 5168 C C . ARG A 1 663 ? 16.954 4.959 -20.544 1.00 80.56 663 ARG A C 1
ATOM 5170 O O . ARG A 1 663 ? 16.721 6.159 -20.414 1.00 80.56 663 ARG A O 1
ATOM 5177 N N . LYS A 1 664 ? 18.188 4.451 -20.521 1.00 74.50 664 LYS A N 1
ATOM 5178 C CA . LYS A 1 664 ? 19.437 5.218 -20.483 1.00 74.50 664 LYS A CA 1
ATOM 5179 C C . LYS A 1 664 ? 20.417 4.587 -21.480 1.00 74.50 664 LYS A C 1
ATOM 5181 O O . LYS A 1 664 ? 20.462 3.368 -21.605 1.00 74.50 664 LYS A O 1
ATOM 5186 N N . GLY A 1 665 ? 21.204 5.403 -22.180 1.00 76.62 665 GLY A N 1
ATOM 5187 C CA . GLY A 1 665 ? 22.161 4.916 -23.179 1.00 76.62 665 GLY A CA 1
ATOM 5188 C C . GLY A 1 665 ? 21.514 4.367 -24.460 1.00 76.62 665 GLY A C 1
ATOM 5189 O O . GLY A 1 665 ? 20.347 4.625 -24.762 1.00 76.62 665 GLY A O 1
ATOM 5190 N N . GLN A 1 666 ? 22.298 3.637 -25.256 1.00 83.94 666 GLN A N 1
ATOM 5191 C CA . GLN A 1 666 ? 21.857 3.022 -26.512 1.00 83.94 666 GLN A CA 1
ATOM 5192 C C . GLN A 1 666 ? 22.096 1.512 -26.492 1.00 83.94 666 GLN A C 1
ATOM 5194 O O . GLN A 1 666 ? 23.079 1.044 -25.929 1.00 83.94 666 GLN A O 1
ATOM 5199 N N . PHE A 1 667 ? 21.236 0.755 -27.175 1.00 89.81 667 PHE A N 1
ATOM 5200 C CA . PHE A 1 667 ? 21.362 -0.699 -27.276 1.00 89.81 667 PHE A CA 1
ATOM 5201 C C . PHE A 1 667 ? 21.929 -1.143 -28.635 1.00 89.81 667 PHE A C 1
ATOM 5203 O O . PHE A 1 667 ? 21.578 -0.600 -29.690 1.00 89.81 667 PHE A O 1
ATOM 5210 N N . GLY A 1 668 ? 22.809 -2.147 -28.621 1.00 89.50 668 GLY A N 1
ATOM 5211 C CA . GLY A 1 668 ? 23.402 -2.737 -29.823 1.00 89.50 668 GLY A CA 1
ATOM 5212 C C . GLY A 1 668 ? 24.380 -1.818 -30.566 1.00 89.50 668 GLY A C 1
ATOM 5213 O O . GLY A 1 668 ? 24.434 -1.843 -31.799 1.00 89.50 668 GLY A O 1
ATOM 5214 N N . LYS A 1 669 ? 25.106 -0.959 -29.841 1.00 86.12 669 LYS A N 1
ATOM 5215 C CA . LYS A 1 669 ? 26.040 0.046 -30.386 1.00 86.12 669 LYS A CA 1
ATOM 5216 C C . LYS A 1 669 ? 27.501 -0.221 -30.052 1.00 86.12 669 LYS A C 1
ATOM 5218 O O . LYS A 1 669 ? 28.369 0.294 -30.760 1.00 86.12 669 LYS A O 1
ATOM 5223 N N . CYS A 1 670 ? 27.788 -1.031 -29.033 1.00 89.81 670 CYS A N 1
ATOM 5224 C CA . CYS A 1 670 ? 29.163 -1.321 -28.647 1.00 89.81 670 CYS A CA 1
ATOM 5225 C C . CYS A 1 670 ? 29.922 -2.025 -29.785 1.00 89.81 670 CYS A C 1
ATOM 5227 O O . CYS A 1 670 ? 29.331 -2.663 -30.658 1.00 89.81 670 CYS A O 1
ATOM 5229 N N . LYS A 1 671 ? 31.260 -1.996 -29.753 1.00 91.00 671 LYS A N 1
ATOM 5230 C CA . LYS A 1 671 ? 32.107 -2.609 -30.799 1.00 91.00 671 LYS A CA 1
ATOM 5231 C C . LYS A 1 671 ? 31.843 -4.106 -31.039 1.00 91.00 671 LYS A C 1
ATOM 5233 O O . LYS A 1 671 ? 32.151 -4.586 -32.123 1.00 91.00 671 LYS A O 1
ATOM 5238 N N . ARG A 1 672 ? 31.311 -4.837 -30.048 1.00 92.88 672 ARG A N 1
ATOM 5239 C CA . ARG A 1 672 ? 30.969 -6.271 -30.151 1.00 92.88 672 ARG A CA 1
ATOM 5240 C C . ARG A 1 672 ? 29.567 -6.501 -30.735 1.00 92.88 672 ARG A C 1
ATOM 5242 O O . ARG A 1 672 ? 29.346 -7.503 -31.406 1.00 92.88 672 ARG A O 1
ATOM 5249 N N . CYS A 1 673 ? 28.638 -5.578 -30.491 1.00 93.50 673 CYS A N 1
ATOM 5250 C CA . CYS A 1 673 ? 27.254 -5.634 -30.963 1.00 93.50 673 CYS A CA 1
ATOM 5251 C C . CYS A 1 673 ? 27.047 -4.939 -32.324 1.00 93.50 673 CYS A C 1
ATOM 5253 O O . CYS A 1 673 ? 26.071 -5.224 -33.018 1.00 93.50 673 CYS A O 1
ATOM 5255 N N . ALA A 1 674 ? 27.954 -4.040 -32.718 1.00 89.69 674 ALA A N 1
ATOM 5256 C CA . ALA A 1 674 ? 27.840 -3.216 -33.917 1.00 89.69 674 ALA A CA 1
ATOM 5257 C C . ALA A 1 674 ? 27.584 -4.045 -35.192 1.00 89.69 674 ALA A C 1
ATOM 5259 O O . ALA A 1 674 ? 28.297 -4.998 -35.500 1.00 89.69 674 ALA A O 1
ATOM 5260 N N . GLY A 1 675 ? 26.564 -3.649 -35.958 1.00 88.88 675 GLY A N 1
ATOM 5261 C CA . GLY A 1 675 ? 26.148 -4.333 -37.188 1.00 88.88 675 GLY A CA 1
ATOM 5262 C C . GLY A 1 675 ? 25.185 -5.510 -36.982 1.00 88.88 675 GLY A C 1
ATOM 5263 O O . GLY A 1 675 ? 24.656 -6.021 -37.967 1.00 88.88 675 GLY A O 1
ATOM 5264 N N . ARG A 1 676 ? 24.904 -5.916 -35.736 1.00 94.12 676 ARG A N 1
ATOM 5265 C CA . ARG A 1 676 ? 23.893 -6.936 -35.411 1.00 94.12 676 ARG A CA 1
ATOM 5266 C C . ARG A 1 676 ? 22.528 -6.265 -35.153 1.00 94.12 676 ARG A C 1
ATOM 5268 O O . ARG A 1 676 ? 22.495 -5.231 -34.486 1.00 94.12 676 ARG A O 1
ATOM 5275 N N . PRO A 1 677 ? 21.396 -6.808 -35.647 1.00 94.62 677 PRO A N 1
ATOM 5276 C CA . PRO A 1 677 ? 20.068 -6.279 -35.323 1.00 94.62 677 PRO A CA 1
ATOM 5277 C C . PRO A 1 677 ? 19.773 -6.355 -33.820 1.00 94.62 677 PRO A C 1
ATOM 5279 O O . PRO A 1 677 ? 20.068 -7.366 -33.185 1.00 94.62 677 PRO A O 1
ATOM 5282 N N . ALA A 1 678 ? 19.139 -5.326 -33.255 1.00 94.56 678 ALA A N 1
ATOM 5283 C CA . ALA A 1 678 ? 18.801 -5.298 -31.830 1.00 94.56 678 ALA A CA 1
ATOM 5284 C C . ALA A 1 678 ? 17.811 -6.411 -31.430 1.00 94.56 678 ALA A C 1
ATOM 5286 O O . ALA A 1 678 ? 17.980 -7.018 -30.378 1.00 94.56 678 ALA A O 1
ATOM 5287 N N . SER A 1 679 ? 16.854 -6.764 -32.294 1.00 95.69 679 SER A N 1
ATOM 5288 C CA . SER A 1 679 ? 15.976 -7.932 -32.109 1.00 95.69 679 SER A CA 1
ATOM 5289 C C . SER A 1 679 ? 16.733 -9.269 -32.065 1.00 95.69 679 SER A C 1
ATOM 5291 O O . SER A 1 679 ? 16.381 -10.162 -31.293 1.00 95.69 679 SER A O 1
ATOM 5293 N N . LEU A 1 680 ? 17.822 -9.413 -32.829 1.00 96.69 680 LEU A N 1
ATOM 5294 C CA . LEU A 1 680 ? 18.686 -10.596 -32.753 1.00 96.69 680 LEU A CA 1
ATOM 5295 C C . LEU A 1 680 ? 19.466 -10.624 -31.431 1.00 96.69 680 LEU A C 1
ATOM 5297 O O . LEU A 1 680 ? 19.487 -11.647 -30.758 1.00 96.69 680 LEU A O 1
ATOM 5301 N N . LEU A 1 681 ? 20.059 -9.491 -31.037 1.00 97.00 681 LEU A N 1
ATOM 5302 C CA . LEU A 1 681 ? 20.789 -9.362 -29.769 1.00 97.00 681 LEU A CA 1
ATOM 5303 C C . LEU A 1 681 ? 19.897 -9.664 -28.557 1.00 97.00 681 LEU A C 1
ATOM 5305 O O . LEU A 1 681 ? 20.316 -10.388 -27.660 1.00 97.00 681 LEU A O 1
ATOM 5309 N N . PHE A 1 682 ? 18.666 -9.146 -28.557 1.00 97.69 682 PHE A N 1
ATOM 5310 C CA . PHE A 1 682 ? 17.678 -9.379 -27.507 1.00 97.69 682 PHE A CA 1
ATOM 5311 C C . PHE A 1 682 ? 17.240 -10.853 -27.458 1.00 97.69 682 PHE A C 1
ATOM 5313 O O . PHE A 1 682 ? 17.350 -11.496 -26.418 1.00 97.69 682 PHE A O 1
ATOM 5320 N N . SER A 1 683 ? 16.800 -11.424 -28.587 1.00 97.88 683 SER A N 1
ATOM 5321 C CA . SER A 1 683 ? 16.320 -12.817 -28.627 1.00 97.88 683 SER A CA 1
ATOM 5322 C C . SER A 1 683 ? 17.401 -13.863 -28.332 1.00 97.88 683 SER A C 1
ATOM 5324 O O . SER A 1 683 ? 17.095 -14.893 -27.732 1.00 97.88 683 SER A O 1
ATOM 5326 N N . GLU A 1 684 ? 18.658 -13.626 -28.719 1.00 97.81 684 GLU A N 1
ATOM 5327 C CA . GLU A 1 684 ? 19.774 -14.496 -28.329 1.00 97.81 684 GLU A CA 1
ATOM 5328 C C . GLU A 1 684 ? 20.084 -14.405 -26.833 1.00 97.81 684 GLU A C 1
ATOM 5330 O O . GLU A 1 684 ? 20.271 -15.443 -26.201 1.00 97.81 684 GLU A O 1
ATOM 5335 N N . ASN A 1 685 ? 20.099 -13.196 -26.263 1.00 98.12 685 ASN A N 1
ATOM 5336 C CA . ASN A 1 685 ? 20.355 -12.984 -24.840 1.00 98.12 685 ASN A CA 1
ATOM 5337 C C . ASN A 1 685 ? 19.295 -13.687 -23.974 1.00 98.12 685 ASN A C 1
ATOM 5339 O O . ASN A 1 685 ? 19.655 -14.528 -23.150 1.00 98.12 685 ASN A O 1
ATOM 5343 N N . VAL A 1 686 ? 18.005 -13.471 -24.265 1.00 98.44 686 VAL A N 1
ATOM 5344 C CA . VAL A 1 686 ? 16.887 -14.174 -23.603 1.00 98.44 686 VAL A CA 1
ATOM 5345 C C . VAL A 1 686 ? 17.044 -15.693 -23.708 1.00 98.44 686 VAL A C 1
ATOM 5347 O O . VAL A 1 686 ? 16.901 -16.398 -22.711 1.00 98.44 686 VAL A O 1
ATOM 5350 N N . ARG A 1 687 ? 17.392 -16.220 -24.893 1.00 98.12 687 ARG A N 1
ATOM 5351 C CA . ARG A 1 687 ? 17.563 -17.669 -25.094 1.00 98.12 687 ARG A CA 1
ATOM 5352 C C . ARG A 1 687 ? 18.741 -18.238 -24.293 1.00 98.12 687 ARG A C 1
ATOM 5354 O O . ARG A 1 687 ? 18.620 -19.345 -23.778 1.00 98.12 687 ARG A O 1
ATOM 5361 N N . LEU A 1 688 ? 19.859 -17.519 -24.181 1.00 98.06 688 LEU A N 1
ATOM 5362 C CA . LEU A 1 688 ? 21.024 -17.959 -23.402 1.00 98.06 688 LEU A CA 1
ATOM 5363 C C . LEU A 1 688 ? 20.719 -18.015 -21.901 1.00 98.06 688 LEU A C 1
ATOM 5365 O O . LEU A 1 688 ? 21.070 -18.996 -21.245 1.00 98.06 688 LEU A O 1
ATOM 5369 N N . LEU A 1 689 ? 20.029 -17.001 -21.370 1.00 98.50 689 LEU A N 1
ATOM 5370 C CA . LEU A 1 689 ? 19.601 -16.992 -19.970 1.00 98.50 689 LEU A CA 1
ATOM 5371 C C . LEU A 1 689 ? 18.564 -18.089 -19.701 1.00 98.50 689 LEU A C 1
ATOM 5373 O O . LEU A 1 689 ? 18.712 -18.836 -18.737 1.00 98.50 689 LEU A O 1
ATOM 5377 N N . GLN A 1 690 ? 17.583 -18.266 -20.593 1.00 98.38 690 GLN A N 1
ATOM 5378 C CA . GLN A 1 690 ? 16.619 -19.361 -20.493 1.00 98.38 690 GLN A CA 1
ATOM 5379 C C . GLN A 1 690 ? 17.314 -20.732 -20.471 1.00 98.38 690 GLN A C 1
ATOM 5381 O O . GLN A 1 690 ? 17.053 -21.530 -19.578 1.00 98.38 690 GLN A O 1
ATOM 5386 N N . GLN A 1 691 ? 18.231 -21.010 -21.405 1.00 98.44 691 GLN A N 1
ATOM 5387 C CA . GLN A 1 691 ? 18.934 -22.300 -21.474 1.00 98.44 691 GLN A CA 1
ATOM 5388 C C . GLN A 1 691 ? 19.703 -22.628 -20.185 1.00 98.44 691 GLN A C 1
ATOM 5390 O O . GLN A 1 691 ? 19.791 -23.794 -19.796 1.00 98.44 691 GLN A O 1
ATOM 5395 N N . TYR A 1 692 ? 20.240 -21.612 -19.504 1.00 98.69 692 TYR A N 1
ATOM 5396 C CA . TYR A 1 692 ? 20.916 -21.774 -18.218 1.00 98.69 692 TYR A CA 1
ATOM 5397 C C . TYR A 1 692 ? 19.965 -22.187 -17.082 1.00 98.69 692 TYR A C 1
ATOM 5399 O O . TYR A 1 692 ? 20.336 -23.019 -16.244 1.00 98.69 692 TYR A O 1
ATOM 5407 N N . LEU A 1 693 ? 18.753 -21.622 -17.070 1.00 98.69 693 LEU A N 1
ATOM 5408 C CA . LEU A 1 693 ? 17.698 -21.894 -16.090 1.00 98.69 693 LEU A CA 1
ATOM 5409 C C . LEU A 1 693 ? 16.998 -23.238 -16.364 1.00 98.69 693 LEU A C 1
ATOM 5411 O O . LEU A 1 693 ? 16.860 -24.054 -15.450 1.00 98.69 693 LEU A O 1
ATOM 5415 N N . ASP A 1 694 ? 16.677 -23.536 -17.627 1.00 98.31 694 ASP A N 1
ATOM 5416 C CA . ASP A 1 694 ? 16.075 -24.804 -18.063 1.00 98.31 694 ASP A CA 1
ATOM 5417 C C . ASP A 1 694 ? 16.973 -26.003 -17.699 1.00 98.31 694 ASP A C 1
ATOM 5419 O O . ASP A 1 694 ? 16.495 -27.018 -17.187 1.00 98.31 694 ASP A O 1
ATOM 5423 N N . ALA A 1 695 ? 18.298 -25.869 -17.864 1.00 98.44 695 ALA A N 1
ATOM 5424 C CA . ALA A 1 695 ? 19.279 -26.879 -17.448 1.00 98.44 695 ALA A CA 1
ATOM 5425 C C . ALA A 1 695 ? 19.265 -27.170 -15.930 1.00 98.44 695 ALA A C 1
ATOM 5427 O O . ALA A 1 695 ? 19.732 -28.225 -15.495 1.00 98.44 695 ALA A O 1
ATOM 5428 N N . ARG A 1 696 ? 18.709 -26.252 -15.130 1.00 98.38 696 ARG A N 1
ATOM 5429 C CA . ARG A 1 696 ? 18.517 -26.352 -13.672 1.00 98.38 696 ARG A CA 1
ATOM 5430 C C . ARG A 1 696 ? 17.069 -26.639 -13.274 1.00 98.38 696 ARG A C 1
ATOM 5432 O O . ARG A 1 696 ? 16.793 -26.767 -12.086 1.00 98.38 696 ARG A O 1
ATOM 5439 N N . LYS A 1 697 ? 16.168 -26.808 -14.251 1.00 98.06 697 LYS A N 1
ATOM 5440 C CA . LYS A 1 697 ? 14.715 -26.996 -14.075 1.00 98.06 697 LYS A CA 1
ATOM 5441 C C . LYS A 1 697 ? 14.008 -25.804 -13.415 1.00 98.06 697 LYS A C 1
ATOM 5443 O O . LYS A 1 697 ? 12.966 -25.987 -12.791 1.00 98.06 697 LYS A O 1
ATOM 5448 N N . VAL A 1 698 ? 14.559 -24.602 -13.571 1.00 98.62 698 VAL A N 1
ATOM 5449 C CA . VAL A 1 698 ? 13.953 -23.343 -13.120 1.00 98.62 698 VAL A CA 1
ATOM 5450 C C . VAL A 1 698 ? 13.330 -22.662 -14.333 1.00 98.62 698 VAL A C 1
ATOM 5452 O O . VAL A 1 698 ? 13.971 -22.549 -15.375 1.00 98.62 698 VAL A O 1
ATOM 5455 N N . ARG A 1 699 ? 12.075 -22.222 -14.228 1.00 98.50 699 ARG A N 1
ATOM 5456 C CA . ARG A 1 699 ? 11.378 -21.557 -15.335 1.00 98.50 699 ARG A CA 1
ATOM 5457 C C . ARG A 1 699 ? 11.823 -20.100 -15.460 1.00 98.50 699 ARG A C 1
ATOM 5459 O O . ARG A 1 699 ? 12.164 -19.447 -14.478 1.00 98.50 699 ARG A O 1
ATOM 5466 N N . THR A 1 700 ? 11.777 -19.565 -16.675 1.00 98.81 700 THR A N 1
ATOM 5467 C CA . THR A 1 700 ? 12.102 -18.152 -16.927 1.00 98.81 700 THR A CA 1
ATOM 5468 C C . THR A 1 700 ? 10.845 -17.289 -16.822 1.00 98.81 700 THR A C 1
ATOM 5470 O O . THR A 1 700 ? 9.822 -17.616 -17.426 1.00 98.81 700 THR A O 1
ATOM 5473 N N . MET A 1 701 ? 10.926 -16.175 -16.094 1.00 98.75 701 MET A N 1
ATOM 5474 C CA . MET A 1 701 ? 9.911 -15.115 -16.072 1.00 98.75 701 MET A CA 1
ATOM 5475 C C . MET A 1 701 ? 10.538 -13.793 -16.552 1.00 98.75 701 MET A C 1
ATOM 5477 O O . MET A 1 701 ? 11.719 -13.552 -16.302 1.00 98.75 701 MET A O 1
ATOM 5481 N N . MET A 1 702 ? 9.804 -12.959 -17.291 1.00 98.56 702 MET A N 1
ATOM 5482 C CA . MET A 1 702 ? 10.362 -11.763 -17.947 1.00 98.56 702 MET A CA 1
ATOM 5483 C C . MET A 1 702 ? 9.301 -10.673 -18.143 1.00 98.56 702 MET A C 1
ATOM 5485 O O . MET A 1 702 ? 8.144 -10.996 -18.410 1.00 98.56 702 MET A O 1
ATOM 5489 N N . TRP A 1 703 ? 9.682 -9.394 -18.083 1.00 98.56 703 TRP A N 1
ATOM 5490 C CA . TRP A 1 703 ? 8.786 -8.282 -18.423 1.00 98.56 703 TRP A CA 1
ATOM 5491 C C . TRP A 1 703 ? 8.448 -8.251 -19.928 1.00 98.56 703 TRP A C 1
ATOM 5493 O O . TRP A 1 703 ? 9.256 -8.620 -20.783 1.00 98.56 703 TRP A O 1
ATOM 5503 N N . GLY A 1 704 ? 7.223 -7.833 -20.264 1.00 97.56 704 GLY A N 1
ATOM 5504 C CA . GLY A 1 704 ? 6.685 -7.886 -21.630 1.00 97.56 704 GLY A CA 1
ATOM 5505 C C . GLY A 1 704 ? 6.932 -6.661 -22.524 1.00 97.56 704 GLY A C 1
ATOM 5506 O O . GLY A 1 704 ? 6.728 -6.751 -23.734 1.00 97.56 704 GLY A O 1
ATOM 5507 N N . ASP A 1 705 ? 7.375 -5.518 -21.996 1.00 97.25 705 ASP A N 1
ATOM 5508 C CA . ASP A 1 705 ? 7.352 -4.234 -22.721 1.00 97.25 705 ASP A CA 1
ATOM 5509 C C . ASP A 1 705 ? 8.305 -4.168 -23.921 1.00 97.25 705 ASP A C 1
ATOM 5511 O O . ASP A 1 705 ? 7.963 -3.607 -24.968 1.00 97.25 705 ASP A O 1
ATOM 5515 N N . MET A 1 706 ? 9.477 -4.800 -23.820 1.00 96.94 706 MET A N 1
ATOM 5516 C CA . MET A 1 706 ? 10.427 -4.901 -24.934 1.00 96.94 706 MET A CA 1
ATOM 5517 C C . MET A 1 706 ? 9.954 -5.843 -26.051 1.00 96.94 706 MET A C 1
ATOM 5519 O O . MET A 1 706 ? 10.520 -5.832 -27.150 1.00 96.94 706 MET A O 1
ATOM 5523 N N . LEU A 1 707 ? 8.904 -6.630 -25.798 1.00 97.44 707 LEU A N 1
ATOM 5524 C CA . LEU A 1 707 ? 8.231 -7.467 -26.787 1.00 97.44 707 LEU A CA 1
ATOM 5525 C C . LEU A 1 707 ? 7.043 -6.767 -27.467 1.00 97.44 707 LEU A C 1
ATOM 5527 O O . LEU A 1 707 ? 6.488 -7.348 -28.399 1.00 97.44 707 LEU A O 1
ATOM 5531 N N . LEU A 1 708 ? 6.657 -5.554 -27.054 1.00 95.81 708 LEU A N 1
ATOM 5532 C CA . LEU A 1 708 ? 5.488 -4.828 -27.569 1.00 95.81 708 LEU A CA 1
ATOM 5533 C C . LEU A 1 708 ? 5.881 -3.628 -28.442 1.00 95.81 708 LEU A C 1
ATOM 5535 O O . LEU A 1 708 ? 6.682 -2.780 -28.048 1.00 95.81 708 LEU A O 1
ATOM 5539 N N . ALA A 1 709 ? 5.267 -3.502 -29.619 1.00 90.12 709 ALA A N 1
ATOM 5540 C CA . ALA A 1 709 ? 5.353 -2.294 -30.436 1.00 90.12 709 ALA A CA 1
ATOM 5541 C C . ALA A 1 709 ? 4.366 -1.208 -29.941 1.00 90.12 709 ALA A C 1
ATOM 5543 O O . ALA A 1 709 ? 3.258 -1.544 -29.518 1.00 90.12 709 ALA A O 1
ATOM 5544 N N . PRO A 1 710 ? 4.661 0.104 -30.094 1.00 84.69 710 PRO A N 1
ATOM 5545 C CA . PRO A 1 710 ? 3.769 1.213 -29.696 1.00 84.69 710 PRO A CA 1
ATOM 5546 C C . PRO A 1 710 ? 2.363 1.259 -30.333 1.00 84.69 710 PRO A C 1
ATOM 5548 O O . PRO A 1 710 ? 1.582 2.169 -30.046 1.00 84.69 710 PRO A O 1
ATOM 5551 N N . SER A 1 711 ? 2.061 0.343 -31.255 1.00 83.62 711 SER A N 1
ATOM 5552 C CA . SER A 1 711 ? 0.742 0.126 -31.860 1.00 83.62 711 SER A CA 1
ATOM 5553 C C . SER A 1 711 ? -0.058 -1.014 -31.216 1.00 83.62 711 SER A C 1
ATOM 5555 O O . SER A 1 711 ? -1.251 -1.120 -31.483 1.00 83.62 711 SER A O 1
ATOM 5557 N N . GLU A 1 712 ? 0.584 -1.871 -30.419 1.00 86.19 712 GLU A N 1
ATOM 5558 C CA . GLU A 1 712 ? 0.001 -3.085 -29.828 1.00 86.19 712 GLU A CA 1
ATOM 5559 C C . GLU A 1 712 ? -0.527 -2.844 -28.403 1.00 86.19 712 GLU A C 1
ATOM 5561 O O . GLU A 1 712 ? -1.525 -3.451 -28.020 1.00 86.19 712 GLU A O 1
ATOM 5566 N N . ALA A 1 713 ? 0.066 -1.902 -27.661 1.00 87.00 713 ALA A N 1
ATOM 5567 C CA . ALA A 1 713 ? -0.410 -1.445 -26.353 1.00 87.00 713 ALA A CA 1
ATOM 5568 C C . ALA A 1 713 ? -0.311 0.087 -26.198 1.00 87.00 713 ALA A C 1
ATOM 5570 O O . ALA A 1 713 ? 0.327 0.778 -26.997 1.00 87.00 713 ALA A O 1
ATOM 5571 N N . GLN A 1 714 ? -1.017 0.645 -25.209 1.00 81.19 714 GLN A N 1
ATOM 5572 C CA . GLN A 1 714 ? -1.175 2.097 -25.039 1.00 81.19 714 GLN A CA 1
ATOM 5573 C C . GLN A 1 714 ? -0.100 2.747 -24.145 1.00 81.19 714 GLN A C 1
ATOM 5575 O O . GLN A 1 714 ? 0.208 3.927 -24.348 1.00 81.19 714 GLN A O 1
ATOM 5580 N N . ASP A 1 715 ? 0.470 1.986 -23.211 1.00 85.75 715 ASP A N 1
ATOM 5581 C CA . ASP A 1 715 ? 1.713 2.234 -22.468 1.00 85.75 715 ASP A CA 1
ATOM 5582 C C . ASP A 1 715 ? 2.565 0.944 -22.462 1.00 85.75 715 ASP A C 1
ATOM 5584 O O . ASP A 1 715 ? 2.155 -0.042 -23.074 1.00 85.75 715 ASP A O 1
ATOM 5588 N N . ALA A 1 716 ? 3.756 0.966 -21.846 1.00 89.00 716 ALA A N 1
ATOM 5589 C CA . ALA A 1 716 ? 4.640 -0.207 -21.719 1.00 89.00 716 ALA A CA 1
ATOM 5590 C C . ALA A 1 716 ? 4.936 -0.942 -23.047 1.00 89.00 716 ALA A C 1
ATOM 5592 O O . ALA A 1 716 ? 4.934 -2.163 -23.148 1.00 89.00 716 ALA A O 1
ATOM 5593 N N . ALA A 1 717 ? 5.173 -0.172 -24.107 1.00 91.62 717 ALA A N 1
ATOM 5594 C CA . ALA A 1 717 ? 5.366 -0.684 -25.461 1.00 91.62 717 ALA A CA 1
ATOM 5595 C C . ALA A 1 717 ? 6.711 -0.208 -26.022 1.00 91.62 717 ALA A C 1
ATOM 5597 O O . ALA A 1 717 ? 6.777 0.610 -26.945 1.00 91.62 717 ALA A O 1
ATOM 5598 N N . HIS A 1 718 ? 7.791 -0.650 -25.380 1.00 91.12 718 HIS A N 1
ATOM 5599 C CA . HIS A 1 718 ? 9.147 -0.143 -25.596 1.00 91.12 718 HIS A CA 1
ATOM 5600 C C . HIS A 1 718 ? 9.906 -0.863 -26.713 1.00 91.12 718 HIS A C 1
ATOM 5602 O O . HIS A 1 718 ? 10.926 -0.361 -27.182 1.00 91.12 718 HIS A O 1
ATOM 5608 N N . GLY A 1 719 ? 9.379 -1.978 -27.220 1.00 91.06 719 GLY A N 1
ATOM 5609 C CA . GLY A 1 719 ? 10.022 -2.782 -28.254 1.00 91.06 719 GLY A CA 1
ATOM 5610 C C . GLY A 1 719 ? 10.077 -2.185 -29.662 1.00 91.06 719 GLY A C 1
ATOM 5611 O O . GLY A 1 719 ? 10.532 -2.871 -30.571 1.00 91.06 719 GLY A O 1
ATOM 5612 N N . GLY A 1 720 ? 9.597 -0.960 -29.891 1.00 88.44 720 GLY A N 1
ATOM 5613 C CA . GLY A 1 720 ? 9.479 -0.351 -31.225 1.00 88.44 720 GLY A CA 1
ATOM 5614 C C . GLY A 1 720 ? 10.757 0.270 -31.818 1.00 88.44 720 GLY A C 1
ATOM 5615 O O . GLY A 1 720 ? 11.884 0.067 -31.360 1.00 88.44 720 GLY A O 1
ATOM 5616 N N . LEU A 1 721 ? 10.566 1.081 -32.865 1.00 82.88 721 LEU A N 1
ATOM 5617 C CA . LEU A 1 721 ? 11.636 1.831 -33.533 1.00 82.88 721 LEU A CA 1
ATOM 5618 C C . LEU A 1 721 ? 12.418 2.729 -32.548 1.00 82.88 721 LEU A C 1
ATOM 5620 O O . LEU A 1 721 ? 11.798 3.443 -31.755 1.00 82.88 721 LEU A O 1
ATOM 5624 N N . PRO A 1 722 ? 13.761 2.803 -32.652 1.00 82.88 722 PRO A N 1
ATOM 5625 C CA . PRO A 1 722 ? 14.592 2.306 -33.755 1.00 82.88 722 PRO A CA 1
ATOM 5626 C C . PRO A 1 722 ? 15.165 0.889 -33.553 1.00 82.88 722 PRO A C 1
ATOM 5628 O O . PRO A 1 722 ? 16.045 0.496 -34.316 1.00 82.88 722 PRO A O 1
ATOM 5631 N N . TYR A 1 723 ? 14.747 0.161 -32.513 1.00 86.00 723 TYR A N 1
ATOM 5632 C CA . TYR A 1 723 ? 15.363 -1.115 -32.125 1.00 86.00 723 TYR A CA 1
ATOM 5633 C C . TYR A 1 723 ? 14.544 -2.342 -32.555 1.00 86.00 723 TYR A C 1
ATOM 5635 O O . TYR A 1 723 ? 15.125 -3.400 -32.789 1.00 86.00 723 TYR A O 1
ATOM 5643 N N . ASP A 1 724 ? 13.223 -2.190 -32.700 1.00 91.50 724 ASP A N 1
ATOM 5644 C CA . ASP A 1 724 ? 12.289 -3.207 -33.206 1.00 91.50 724 ASP A CA 1
ATOM 5645 C C . ASP A 1 724 ? 12.399 -4.576 -32.497 1.00 91.50 724 ASP A C 1
ATOM 5647 O O . ASP A 1 724 ? 12.170 -5.631 -33.093 1.00 91.50 724 ASP A O 1
ATOM 5651 N N . THR A 1 725 ? 12.729 -4.583 -31.200 1.00 94.00 725 THR A N 1
ATOM 5652 C CA . THR A 1 725 ? 12.853 -5.808 -30.395 1.00 94.00 725 THR A CA 1
ATOM 5653 C C . THR A 1 725 ? 11.536 -6.571 -30.252 1.00 94.00 725 THR A C 1
ATOM 5655 O O . THR A 1 725 ? 11.595 -7.765 -29.977 1.00 94.00 725 THR A O 1
ATOM 5658 N N . TYR A 1 726 ? 10.370 -5.979 -30.550 1.00 94.19 726 TYR A N 1
ATOM 5659 C CA . TYR A 1 726 ? 9.107 -6.729 -30.671 1.00 94.19 726 TYR A CA 1
ATOM 5660 C C . TYR A 1 726 ? 9.192 -7.866 -31.712 1.00 94.19 726 TYR A C 1
ATOM 5662 O O . TYR A 1 726 ? 8.573 -8.917 -31.547 1.00 94.19 726 TYR A O 1
ATOM 5670 N N . GLN A 1 727 ? 10.046 -7.727 -32.737 1.00 95.25 727 GLN A N 1
ATOM 5671 C CA . GLN A 1 727 ? 10.323 -8.784 -33.723 1.00 95.25 727 GLN A CA 1
ATOM 5672 C C . GLN A 1 727 ? 11.013 -10.021 -33.115 1.00 95.25 727 GLN A C 1
ATOM 5674 O O . GLN A 1 727 ? 11.166 -11.033 -33.794 1.00 95.25 727 GLN A O 1
ATOM 5679 N N . SER A 1 728 ? 11.409 -9.967 -31.840 1.00 96.31 728 SER A N 1
ATOM 5680 C CA . SER A 1 728 ? 11.965 -11.091 -31.078 1.00 96.31 728 SER A CA 1
ATOM 5681 C C . SER A 1 728 ? 10.905 -12.099 -30.626 1.00 96.31 728 SER A C 1
ATOM 5683 O O . SER A 1 728 ? 11.264 -13.246 -30.359 1.00 96.31 728 SER A O 1
ATOM 5685 N N . ARG A 1 729 ? 9.613 -11.721 -30.548 1.00 95.50 729 ARG A N 1
ATOM 5686 C CA . ARG A 1 729 ? 8.535 -12.609 -30.052 1.00 95.50 729 ARG A CA 1
ATOM 5687 C C . ARG A 1 729 ? 8.498 -13.991 -30.726 1.00 95.50 729 ARG A C 1
ATOM 5689 O O . ARG A 1 729 ? 8.312 -14.973 -30.010 1.00 95.50 729 ARG A O 1
ATOM 5696 N N . PRO A 1 730 ? 8.699 -14.150 -32.050 1.00 95.88 730 PRO A N 1
ATOM 5697 C CA . PRO A 1 730 ? 8.718 -15.471 -32.689 1.00 95.88 730 PRO A CA 1
ATOM 5698 C C . PRO A 1 730 ? 9.985 -16.295 -32.403 1.00 95.88 730 PRO A C 1
ATOM 5700 O O . PRO A 1 730 ? 10.000 -17.488 -32.686 1.00 95.88 730 PRO A O 1
ATOM 5703 N N . ALA A 1 731 ? 11.055 -15.677 -31.890 1.00 95.88 731 ALA A N 1
ATOM 5704 C CA . ALA A 1 731 ? 12.358 -16.315 -31.697 1.00 95.88 731 ALA A CA 1
ATOM 5705 C C . ALA A 1 731 ? 12.590 -16.853 -30.271 1.00 95.88 731 ALA A C 1
ATOM 5707 O O . ALA A 1 731 ? 13.450 -17.718 -30.088 1.00 95.88 731 ALA A O 1
ATOM 5708 N N . ILE A 1 732 ? 11.857 -16.360 -29.270 1.00 97.38 732 ILE A N 1
ATOM 5709 C CA . ILE A 1 732 ? 11.953 -16.800 -27.866 1.00 97.38 732 ILE A CA 1
ATOM 5710 C C . ILE A 1 732 ? 11.000 -17.974 -27.563 1.00 97.38 732 ILE A C 1
ATOM 5712 O O . ILE A 1 732 ? 9.982 -18.130 -28.245 1.00 97.38 732 ILE A O 1
ATOM 5716 N N . SER A 1 733 ? 11.316 -18.811 -26.563 1.00 97.44 733 SER A N 1
ATOM 5717 C CA . SER A 1 733 ? 10.458 -19.961 -26.225 1.00 97.44 733 SER A CA 1
ATOM 5718 C C . SER A 1 733 ? 9.105 -19.524 -25.661 1.00 97.44 733 SER A C 1
ATOM 5720 O O . SER A 1 733 ? 8.982 -18.464 -25.051 1.00 97.44 733 SER A O 1
ATOM 5722 N N . ARG A 1 734 ? 8.097 -20.382 -25.832 1.00 97.44 734 ARG A N 1
ATOM 5723 C CA . ARG A 1 734 ? 6.761 -20.233 -25.242 1.00 97.44 734 ARG A CA 1
ATOM 5724 C C . ARG A 1 734 ? 6.670 -20.692 -23.789 1.00 97.44 734 ARG A C 1
ATOM 5726 O O . ARG A 1 734 ? 5.689 -20.383 -23.132 1.00 97.44 734 ARG A O 1
ATOM 5733 N N . ASP A 1 735 ? 7.708 -21.339 -23.263 1.00 96.94 735 ASP A N 1
ATOM 5734 C CA . ASP A 1 735 ? 7.764 -21.746 -21.850 1.00 96.94 735 ASP A CA 1
ATOM 5735 C C . ASP A 1 735 ? 8.047 -20.573 -20.888 1.00 96.94 735 ASP A C 1
ATOM 5737 O O . ASP A 1 735 ? 7.837 -20.705 -19.675 1.00 96.94 735 ASP A O 1
ATOM 5741 N N . ILE A 1 736 ? 8.512 -19.436 -21.432 1.00 98.50 736 ILE A N 1
ATOM 5742 C CA . ILE A 1 736 ? 8.787 -18.190 -20.703 1.00 98.50 736 ILE A CA 1
ATOM 5743 C C . ILE A 1 736 ? 7.465 -17.551 -20.273 1.00 98.50 736 ILE A C 1
ATOM 5745 O O . ILE A 1 736 ? 6.625 -17.230 -21.114 1.00 98.50 736 ILE A O 1
ATOM 5749 N N . THR A 1 737 ? 7.308 -17.303 -18.974 1.00 98.75 737 THR A N 1
ATOM 5750 C CA . THR A 1 737 ? 6.162 -16.557 -18.443 1.00 98.75 737 THR A CA 1
ATOM 5751 C C . THR A 1 737 ? 6.373 -15.055 -18.644 1.00 98.75 737 THR A C 1
ATOM 5753 O O . THR A 1 737 ? 7.364 -14.497 -18.171 1.00 98.75 737 THR A O 1
ATOM 5756 N N . ILE A 1 738 ? 5.435 -14.394 -19.325 1.00 98.75 738 ILE A N 1
ATOM 5757 C CA . ILE A 1 738 ? 5.486 -12.957 -19.612 1.00 98.75 738 ILE A CA 1
ATOM 5758 C C . ILE A 1 738 ? 4.714 -12.170 -18.549 1.00 98.75 738 ILE A C 1
ATOM 5760 O O . ILE A 1 738 ? 3.502 -12.329 -18.402 1.00 98.75 738 ILE A O 1
ATOM 5764 N N . CYS A 1 739 ? 5.415 -11.284 -17.847 1.00 98.75 739 CYS A N 1
ATOM 5765 C CA . CYS A 1 739 ? 4.845 -10.257 -16.985 1.00 98.75 739 CYS A CA 1
ATOM 5766 C C . CYS A 1 739 ? 4.470 -9.030 -17.833 1.00 98.75 739 CYS A C 1
ATOM 5768 O O . CYS A 1 739 ? 5.297 -8.160 -18.114 1.00 98.75 739 CYS A O 1
ATOM 5770 N N . ASP A 1 740 ? 3.216 -8.984 -18.274 1.00 98.50 740 ASP A N 1
ATOM 5771 C CA . ASP A 1 740 ? 2.652 -7.927 -19.118 1.00 98.50 740 ASP A CA 1
ATOM 5772 C C . ASP A 1 740 ? 2.289 -6.719 -18.243 1.00 98.50 740 ASP A C 1
ATOM 5774 O O . ASP A 1 740 ? 1.227 -6.704 -17.620 1.00 98.50 740 ASP A O 1
ATOM 5778 N N . TRP A 1 741 ? 3.193 -5.745 -18.090 1.00 98.00 741 TRP A N 1
ATOM 5779 C CA . TRP A 1 741 ? 2.996 -4.629 -17.160 1.00 98.00 741 TRP A CA 1
ATOM 5780 C C . TRP A 1 741 ? 2.332 -3.426 -17.823 1.00 98.00 741 TRP A C 1
ATOM 5782 O O . TRP A 1 741 ? 2.789 -2.949 -18.848 1.00 98.00 741 TRP A O 1
ATOM 5792 N N . HIS A 1 742 ? 1.270 -2.895 -17.215 1.00 94.19 742 HIS A N 1
ATOM 5793 C CA . HIS A 1 742 ? 0.582 -1.692 -17.691 1.00 94.19 742 HIS A CA 1
ATOM 5794 C C . HIS A 1 742 ? 0.043 -0.892 -16.509 1.00 94.19 742 HIS A C 1
ATOM 5796 O O . HIS A 1 742 ? -0.625 -1.447 -15.634 1.00 94.19 742 HIS A O 1
ATOM 5802 N N . TYR A 1 743 ? 0.302 0.418 -16.469 1.00 88.00 743 TYR A N 1
ATOM 5803 C CA . TYR A 1 743 ? 0.093 1.235 -15.261 1.00 88.00 743 TYR A CA 1
ATOM 5804 C C . TYR A 1 743 ? -1.010 2.288 -15.406 1.00 88.00 743 TYR A C 1
ATOM 5806 O O . TYR A 1 743 ? -1.569 2.759 -14.409 1.00 88.00 743 TYR A O 1
ATOM 5814 N N . ASN A 1 744 ? -1.371 2.656 -16.635 1.00 79.44 744 ASN A N 1
ATOM 5815 C CA . ASN A 1 744 ? -2.502 3.541 -16.887 1.00 79.44 744 ASN A CA 1
ATOM 5816 C C . ASN A 1 744 ? -3.841 2.773 -16.818 1.00 79.44 744 ASN A C 1
ATOM 5818 O O . ASN A 1 744 ? -3.917 1.626 -17.257 1.00 79.44 744 ASN A O 1
ATOM 5822 N N . PRO A 1 745 ? -4.927 3.378 -16.290 1.00 78.31 745 PRO A N 1
ATOM 5823 C CA . PRO A 1 745 ? -6.221 2.715 -16.095 1.00 78.31 745 PRO A CA 1
ATOM 5824 C C . PRO A 1 745 ? -7.070 2.684 -17.381 1.00 78.31 745 PRO A C 1
ATOM 5826 O O . PRO A 1 745 ? -8.070 3.398 -17.506 1.00 78.31 745 PRO A O 1
ATOM 5829 N N . TYR A 1 746 ? -6.666 1.864 -18.351 1.00 83.06 746 TYR A N 1
ATOM 5830 C CA . TYR A 1 746 ? -7.455 1.571 -19.551 1.00 83.06 746 TYR A CA 1
ATOM 5831 C C . TYR A 1 746 ? -8.625 0.632 -19.240 1.00 83.06 746 TYR A C 1
ATOM 5833 O O . TYR A 1 746 ? -8.675 0.020 -18.181 1.00 83.06 746 TYR A O 1
ATOM 5841 N N . ARG A 1 747 ? -9.602 0.545 -20.153 1.00 82.94 747 ARG A N 1
ATOM 5842 C CA . ARG A 1 747 ? -10.777 -0.341 -20.006 1.00 82.94 747 ARG A CA 1
ATOM 5843 C C . ARG A 1 747 ? -10.571 -1.757 -20.553 1.00 82.94 747 ARG A C 1
ATOM 5845 O O . ARG A 1 747 ? -11.398 -2.615 -20.274 1.00 82.94 747 ARG A O 1
ATOM 5852 N N . ASP A 1 748 ? -9.534 -1.953 -21.358 1.00 87.00 748 ASP A N 1
ATOM 5853 C CA . ASP A 1 748 ? -9.150 -3.210 -22.001 1.00 87.00 748 ASP A CA 1
ATOM 5854 C C . ASP A 1 748 ? -7.629 -3.192 -22.195 1.00 87.00 748 ASP A C 1
ATOM 5856 O O . ASP A 1 748 ? -7.067 -2.128 -22.479 1.00 87.00 748 ASP A O 1
ATOM 5860 N N . TYR A 1 749 ? -6.994 -4.353 -22.046 1.00 94.25 749 TYR A N 1
ATOM 5861 C CA . TYR A 1 749 ? -5.549 -4.553 -22.181 1.00 94.25 749 TYR A CA 1
ATOM 5862 C C . TYR A 1 749 ? -5.314 -5.644 -23.242 1.00 94.25 749 TYR A C 1
ATOM 5864 O O . TYR A 1 749 ? -5.390 -6.837 -22.937 1.00 94.25 749 TYR A O 1
ATOM 5872 N N . PRO A 1 750 ? -5.137 -5.265 -24.524 1.00 93.62 750 PRO A N 1
ATOM 5873 C CA . PRO A 1 750 ? -5.115 -6.221 -25.633 1.00 93.62 750 PRO A CA 1
ATOM 5874 C C . PRO A 1 750 ? -3.832 -7.066 -25.696 1.00 93.62 750 PRO A C 1
ATOM 5876 O O . PRO A 1 750 ? -3.869 -8.158 -26.265 1.00 93.62 750 PRO A O 1
ATOM 5879 N N . SER A 1 751 ? -2.738 -6.586 -25.101 1.00 96.81 751 SER A N 1
ATOM 5880 C CA . SER A 1 751 ? -1.427 -7.236 -24.977 1.00 96.81 751 SER A CA 1
ATOM 5881 C C . SER A 1 751 ? -1.512 -8.606 -24.305 1.00 96.81 751 SER A C 1
ATOM 5883 O O . SER A 1 751 ? -1.138 -9.595 -24.931 1.00 96.81 751 SER A O 1
ATOM 5885 N N . ALA A 1 752 ? -2.111 -8.719 -23.117 1.00 96.75 752 ALA A N 1
ATOM 5886 C CA . ALA A 1 752 ? -2.302 -10.008 -22.442 1.00 96.75 752 ALA A CA 1
ATOM 5887 C C . ALA A 1 752 ? -2.990 -11.059 -23.338 1.00 96.75 752 ALA A C 1
ATOM 5889 O O . ALA A 1 752 ? -2.509 -12.181 -23.490 1.00 96.75 752 ALA A O 1
ATOM 5890 N N . ARG A 1 753 ? -4.075 -10.676 -24.025 1.00 97.38 753 ARG A N 1
ATOM 5891 C CA . ARG A 1 753 ? -4.800 -11.548 -24.970 1.00 97.38 753 ARG A CA 1
ATOM 5892 C C . ARG A 1 753 ? -4.004 -11.858 -26.244 1.00 97.38 753 ARG A C 1
ATOM 5894 O O . ARG A 1 753 ? -4.249 -12.889 -26.872 1.00 97.38 753 ARG A O 1
ATOM 5901 N N . MET A 1 754 ? -3.077 -10.991 -26.642 1.00 97.38 754 MET A N 1
ATOM 5902 C CA . MET A 1 754 ? -2.123 -11.258 -27.718 1.00 97.38 754 MET A CA 1
ATOM 5903 C C . MET A 1 754 ? -1.077 -12.284 -27.267 1.00 97.38 754 MET A C 1
ATOM 5905 O O . MET A 1 754 ? -0.900 -13.283 -27.956 1.00 97.38 754 MET A O 1
ATOM 5909 N N . PHE A 1 755 ? -0.446 -12.094 -26.106 1.00 98.38 755 PHE A N 1
ATOM 5910 C CA . PHE A 1 755 ? 0.572 -13.003 -25.575 1.00 98.38 755 PHE A CA 1
ATOM 5911 C C . PHE A 1 755 ? 0.025 -14.414 -25.305 1.00 98.38 755 PHE A C 1
ATOM 5913 O O . PHE A 1 755 ? 0.638 -15.381 -25.763 1.00 98.38 755 PHE A O 1
ATOM 5920 N N . VAL A 1 756 ? -1.157 -14.553 -24.681 1.00 98.25 756 VAL A N 1
ATOM 5921 C CA . VAL A 1 756 ? -1.793 -15.877 -24.501 1.00 98.25 756 VAL A CA 1
ATOM 5922 C C . VAL A 1 756 ? -2.096 -16.528 -25.857 1.00 98.25 756 VAL A C 1
ATOM 5924 O O . VAL A 1 756 ? -1.797 -17.702 -26.061 1.00 98.25 756 VAL A O 1
ATOM 5927 N N . ARG A 1 757 ? -2.607 -15.769 -26.840 1.00 97.69 757 ARG A N 1
ATOM 5928 C CA . ARG A 1 757 ? -2.853 -16.287 -28.201 1.00 97.69 757 ARG A CA 1
ATOM 5929 C C . ARG A 1 757 ? -1.569 -16.694 -28.929 1.00 97.69 757 ARG A C 1
ATOM 5931 O O . ARG A 1 757 ? -1.596 -17.639 -29.712 1.00 97.69 757 ARG A O 1
ATOM 5938 N N . GLU A 1 758 ? -0.467 -15.983 -28.704 1.00 97.25 758 GLU A N 1
ATOM 5939 C CA . GLU A 1 758 ? 0.851 -16.354 -29.225 1.00 97.25 758 GLU A CA 1
ATOM 5940 C C . GLU A 1 758 ? 1.449 -17.575 -28.498 1.00 97.25 758 GLU A C 1
ATOM 5942 O O . GLU A 1 758 ? 2.436 -18.122 -28.989 1.00 97.25 758 GLU A O 1
ATOM 5947 N N . GLY A 1 759 ? 0.842 -18.039 -27.398 1.00 98.00 759 GLY A N 1
ATOM 5948 C CA . GLY A 1 759 ? 1.176 -19.277 -26.690 1.00 98.00 759 GLY A CA 1
ATOM 5949 C C . GLY A 1 759 ? 1.995 -19.100 -25.411 1.00 98.00 759 GLY A C 1
ATOM 5950 O O . GLY A 1 759 ? 2.485 -20.094 -24.887 1.00 98.00 759 GLY A O 1
ATOM 5951 N N . PHE A 1 760 ? 2.179 -17.872 -24.920 1.00 98.56 760 PHE A N 1
ATOM 5952 C CA . PHE A 1 760 ? 2.904 -17.613 -23.673 1.00 98.56 760 PHE A CA 1
ATOM 5953 C C . PHE A 1 760 ? 1.981 -17.733 -22.445 1.00 98.56 760 PHE A C 1
ATOM 5955 O O . PHE A 1 760 ? 0.855 -17.231 -22.488 1.00 98.56 760 PHE A O 1
ATOM 5962 N N . PRO A 1 761 ? 2.452 -18.287 -21.312 1.00 98.56 761 PRO A N 1
ATOM 5963 C CA . PRO A 1 761 ? 1.875 -18.014 -20.001 1.00 98.56 761 PRO A CA 1
ATOM 5964 C C . PRO A 1 761 ? 1.994 -16.517 -19.688 1.00 98.56 761 PRO A C 1
ATOM 5966 O O . PRO A 1 761 ? 3.071 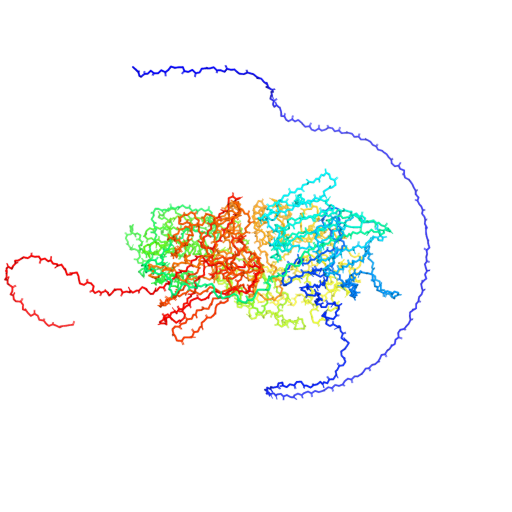-15.938 -19.835 1.00 98.56 761 PRO A O 1
ATOM 5969 N N . VAL A 1 762 ? 0.905 -15.889 -19.244 1.00 98.81 762 VAL A N 1
ATOM 5970 C CA . VAL A 1 762 ? 0.857 -14.441 -18.976 1.00 98.81 762 VAL A CA 1
ATOM 5971 C C . VAL A 1 762 ? 0.500 -14.159 -17.526 1.00 98.81 762 VAL A C 1
ATOM 5973 O O . VAL A 1 762 ? -0.462 -14.717 -17.002 1.00 98.81 762 VAL A O 1
ATOM 5976 N N . ILE A 1 763 ? 1.236 -13.238 -16.914 1.00 98.88 763 ILE A N 1
ATOM 5977 C CA . ILE A 1 763 ? 0.896 -12.601 -15.644 1.00 98.88 763 ILE A CA 1
ATOM 5978 C C . ILE A 1 763 ? 0.656 -11.114 -15.931 1.00 98.88 763 ILE A C 1
ATOM 5980 O O . ILE A 1 763 ? 1.567 -10.414 -16.365 1.00 98.88 763 ILE A O 1
ATOM 5984 N N . GLY A 1 764 ? -0.562 -10.618 -15.711 1.00 98.50 764 GLY A N 1
ATOM 5985 C CA . GLY A 1 764 ? -0.867 -9.192 -15.872 1.00 98.50 764 GLY A CA 1
ATOM 5986 C C . GLY A 1 764 ? -0.297 -8.384 -14.706 1.00 98.50 764 GLY A C 1
ATOM 5987 O O . GLY A 1 764 ? -0.652 -8.625 -13.553 1.00 98.50 764 GLY A O 1
ATOM 5988 N N . ALA A 1 765 ? 0.587 -7.427 -14.976 1.00 98.56 765 ALA A N 1
ATOM 5989 C CA . ALA A 1 765 ? 1.274 -6.657 -13.945 1.00 98.56 765 ALA A CA 1
ATOM 5990 C C . ALA A 1 765 ? 0.688 -5.240 -13.801 1.00 98.56 765 ALA A C 1
ATOM 5992 O O . ALA A 1 765 ? 0.792 -4.383 -14.681 1.00 98.56 765 ALA A O 1
ATOM 5993 N N . THR A 1 766 ? 0.046 -4.987 -12.662 1.00 97.25 766 THR A N 1
ATOM 5994 C CA . THR A 1 766 ? -0.614 -3.716 -12.330 1.00 97.25 766 THR A CA 1
ATOM 5995 C C . THR A 1 766 ? 0.289 -2.850 -11.467 1.00 97.25 766 THR A C 1
ATOM 5997 O O . THR A 1 766 ? 1.233 -3.337 -10.848 1.00 97.25 766 THR A O 1
ATOM 6000 N N . TRP A 1 767 ? -0.017 -1.559 -11.359 1.00 91.38 767 TRP A N 1
ATOM 6001 C CA . TRP A 1 767 ? 0.540 -0.698 -10.309 1.00 91.38 767 TRP A CA 1
ATOM 6002 C C . TRP 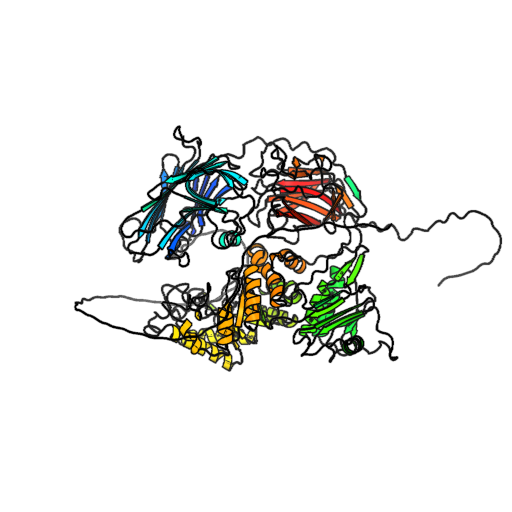A 1 767 ? -0.583 -0.190 -9.393 1.00 91.38 767 TRP A C 1
ATOM 6004 O O . TRP A 1 767 ? -1.648 -0.792 -9.313 1.00 91.38 767 TRP A O 1
ATOM 6014 N N . HIS A 1 768 ? -0.355 0.865 -8.618 1.00 82.94 768 HIS A N 1
ATOM 6015 C CA . HIS A 1 768 ? -1.217 1.235 -7.487 1.00 82.94 768 HIS A CA 1
ATOM 6016 C C . HIS A 1 768 ? -2.582 1.860 -7.854 1.00 82.94 768 HIS A C 1
ATOM 6018 O O . HIS A 1 768 ? -3.403 2.141 -6.976 1.00 82.94 768 HIS A O 1
ATOM 6024 N N . ASN A 1 769 ? -2.851 2.132 -9.136 1.00 79.25 769 ASN A N 1
ATOM 6025 C CA . ASN A 1 769 ? -4.113 2.743 -9.541 1.00 79.25 769 ASN A CA 1
ATOM 6026 C C . ASN A 1 769 ? -5.248 1.708 -9.496 1.00 79.25 769 ASN A C 1
ATOM 6028 O O . ASN A 1 769 ? -5.335 0.820 -10.339 1.00 79.25 769 ASN A O 1
ATOM 6032 N N . ARG A 1 770 ? -6.180 1.871 -8.553 1.00 81.88 770 ARG A N 1
ATOM 6033 C CA . ARG A 1 770 ? -7.283 0.922 -8.309 1.00 81.88 770 ARG A CA 1
ATOM 6034 C C . ARG A 1 770 ? -8.132 0.594 -9.550 1.00 81.88 770 ARG A C 1
ATOM 6036 O O . ARG A 1 770 ? -8.653 -0.511 -9.648 1.00 81.88 770 ARG A O 1
ATOM 6043 N N . ARG A 1 771 ? -8.256 1.519 -10.516 1.00 81.25 771 ARG A N 1
ATOM 6044 C CA . ARG A 1 771 ? -8.950 1.254 -11.793 1.00 81.25 771 ARG A CA 1
ATOM 6045 C C . ARG A 1 771 ? -8.108 0.420 -12.761 1.00 81.25 771 ARG A C 1
ATOM 6047 O O . ARG A 1 771 ? -8.680 -0.396 -13.470 1.00 81.25 771 ARG A O 1
ATOM 6054 N N . ASN A 1 772 ? -6.785 0.595 -12.781 1.00 87.69 772 ASN A N 1
ATOM 6055 C CA . ASN A 1 772 ? -5.871 -0.274 -13.532 1.00 87.69 772 ASN A CA 1
ATOM 6056 C C . ASN A 1 772 ? -5.949 -1.707 -12.990 1.00 87.69 772 ASN A C 1
ATOM 6058 O O . ASN A 1 772 ? -6.200 -2.613 -13.775 1.00 87.69 772 ASN A O 1
ATOM 6062 N N . ILE A 1 773 ? -5.892 -1.890 -11.665 1.00 93.62 773 ILE A N 1
ATOM 6063 C CA . ILE A 1 773 ? -6.065 -3.205 -11.020 1.00 93.62 773 ILE A CA 1
ATOM 6064 C C . ILE A 1 773 ? -7.386 -3.864 -11.451 1.00 93.62 773 ILE A C 1
ATOM 6066 O O . ILE A 1 773 ? -7.382 -4.986 -11.952 1.00 93.62 773 ILE A O 1
ATOM 6070 N N . PHE A 1 774 ? -8.506 -3.142 -11.338 1.00 91.62 774 PHE A N 1
ATOM 6071 C CA . PHE A 1 774 ? -9.836 -3.619 -11.734 1.00 91.62 774 PHE A CA 1
ATOM 6072 C C . PHE A 1 774 ? -9.931 -4.036 -13.212 1.00 91.62 774 PHE A C 1
ATOM 6074 O O . PHE A 1 774 ? -10.292 -5.173 -13.524 1.00 91.62 774 PHE A O 1
ATOM 6081 N N . TYR A 1 775 ? -9.638 -3.117 -14.139 1.00 92.25 775 TYR A N 1
ATOM 6082 C CA . TYR A 1 775 ? -9.826 -3.376 -15.568 1.00 92.25 775 TYR A CA 1
ATOM 6083 C C . TYR A 1 775 ? -8.805 -4.378 -16.113 1.00 92.25 775 TYR A C 1
ATOM 6085 O O . TYR A 1 775 ? -9.149 -5.157 -17.006 1.00 92.25 775 TYR A O 1
ATOM 6093 N N . PHE A 1 776 ? -7.578 -4.396 -15.581 1.00 97.19 776 PHE A N 1
ATOM 6094 C CA . PHE A 1 776 ? -6.569 -5.349 -16.025 1.00 97.19 776 PHE A CA 1
ATOM 6095 C C . PHE A 1 776 ? -6.890 -6.755 -15.514 1.00 97.19 776 PHE A C 1
ATOM 6097 O O . PHE A 1 776 ? -6.926 -7.669 -16.327 1.00 97.19 776 PHE A O 1
ATOM 6104 N N . SER A 1 777 ? -7.296 -6.924 -14.249 1.00 98.00 777 SER A N 1
ATOM 6105 C CA . SER A 1 777 ? -7.766 -8.230 -13.744 1.00 98.00 777 SER A CA 1
ATOM 6106 C C . SER A 1 777 ? -8.918 -8.782 -14.598 1.00 98.00 777 SER A C 1
ATOM 6108 O O . SER A 1 777 ? -8.902 -9.945 -14.994 1.00 98.00 777 SER A O 1
ATOM 6110 N N . LYS A 1 778 ? -9.882 -7.941 -15.005 1.00 96.56 778 LYS A N 1
ATOM 6111 C CA . LYS A 1 778 ? -10.954 -8.368 -15.928 1.00 96.56 778 LYS A CA 1
ATOM 6112 C C . LYS A 1 778 ? -10.446 -8.724 -17.329 1.00 96.56 778 LYS A C 1
ATOM 6114 O O . LYS A 1 778 ? -10.933 -9.687 -17.916 1.00 96.56 778 LYS A O 1
ATOM 6119 N N . SER A 1 779 ? -9.473 -7.987 -17.858 1.00 96.81 779 SER A N 1
ATOM 6120 C CA . SER A 1 779 ? -8.892 -8.252 -19.184 1.00 96.81 779 SER A CA 1
ATOM 6121 C C . SER A 1 779 ? -8.043 -9.528 -19.194 1.00 96.81 779 SER A C 1
ATOM 6123 O O . SER A 1 779 ? -8.158 -10.325 -20.119 1.00 96.81 779 SER A O 1
ATOM 6125 N N . ALA A 1 780 ? -7.259 -9.756 -18.139 1.00 98.12 780 ALA A N 1
ATOM 6126 C CA . ALA A 1 780 ? -6.443 -10.946 -17.928 1.00 98.12 780 ALA A CA 1
ATOM 6127 C C . ALA A 1 780 ? -7.308 -12.204 -17.756 1.00 98.12 780 ALA A C 1
ATOM 6129 O O . ALA A 1 780 ? -7.051 -13.212 -18.410 1.00 98.12 780 ALA A O 1
ATOM 6130 N N . LYS A 1 781 ? -8.405 -12.132 -16.985 1.00 97.69 781 LYS A N 1
ATOM 6131 C CA . LYS A 1 781 ? -9.350 -13.254 -16.857 1.00 97.69 781 LYS A CA 1
ATOM 6132 C C . LYS A 1 781 ? -10.030 -13.585 -18.190 1.00 97.69 781 LYS A C 1
ATOM 6134 O O . LYS A 1 781 ? -10.165 -14.748 -18.541 1.00 97.69 781 LYS A O 1
ATOM 6139 N N . GLN A 1 782 ? -10.410 -12.569 -18.970 1.00 97.38 782 GLN A N 1
ATOM 6140 C CA . GLN A 1 782 ? -10.945 -12.751 -20.330 1.00 97.38 782 GLN A CA 1
ATOM 6141 C C . GLN A 1 782 ? -9.907 -13.239 -21.352 1.00 97.38 782 GLN A C 1
ATOM 6143 O O . GLN A 1 782 ? -10.285 -13.676 -22.440 1.00 97.38 782 GLN A O 1
ATOM 6148 N N . ALA A 1 783 ? -8.617 -13.097 -21.049 1.00 97.50 783 ALA A N 1
ATOM 6149 C CA . ALA A 1 783 ? -7.515 -13.579 -21.870 1.00 97.50 783 ALA A CA 1
ATOM 6150 C C . ALA A 1 783 ? -7.090 -15.013 -21.521 1.00 97.50 783 ALA A C 1
ATOM 6152 O O . ALA A 1 783 ? -6.288 -15.558 -22.269 1.00 97.50 783 ALA A O 1
ATOM 6153 N N . ASP A 1 784 ? -7.618 -15.598 -20.437 1.00 97.62 784 ASP A N 1
ATOM 6154 C CA . ASP A 1 784 ? -7.150 -16.860 -19.838 1.00 97.62 784 ASP A CA 1
ATOM 6155 C C . ASP A 1 784 ? -5.672 -16.791 -19.390 1.00 97.62 784 ASP A C 1
ATOM 6157 O O . ASP A 1 784 ? -4.859 -17.678 -19.638 1.00 97.62 784 ASP A O 1
ATOM 6161 N N . ALA A 1 785 ? -5.298 -15.667 -18.767 1.00 98.44 785 ALA A N 1
ATOM 6162 C CA . ALA A 1 785 ? -3.964 -15.454 -18.209 1.00 98.44 785 ALA A CA 1
ATOM 6163 C C . ALA A 1 785 ? -3.729 -16.293 -16.934 1.00 98.44 785 ALA A C 1
ATOM 6165 O O . ALA A 1 785 ? -4.631 -16.456 -16.113 1.00 98.44 785 ALA A O 1
ATOM 6166 N N . LEU A 1 786 ? -2.484 -16.745 -16.730 1.00 98.31 786 LEU A N 1
ATOM 6167 C CA . LEU A 1 786 ? -2.045 -17.540 -15.571 1.00 98.31 786 LEU A CA 1
ATOM 6168 C C . LEU A 1 786 ? -2.254 -16.797 -14.241 1.00 98.31 786 LEU A C 1
ATOM 6170 O O . LEU A 1 786 ? -2.559 -17.408 -13.212 1.00 98.31 786 LEU A O 1
ATOM 6174 N N . GLY A 1 787 ? -2.097 -15.473 -14.253 1.00 98.44 787 GLY A N 1
ATOM 6175 C CA . GLY A 1 787 ? -2.459 -14.670 -13.098 1.00 98.44 787 GLY A CA 1
ATOM 6176 C C . GLY A 1 787 ? -2.124 -13.195 -13.179 1.00 98.44 787 GLY A C 1
ATOM 6177 O O . GLY A 1 787 ? -2.100 -12.602 -14.256 1.00 98.44 787 GLY A O 1
ATOM 6178 N N . MET A 1 788 ? -1.905 -12.601 -12.008 1.00 98.81 788 MET A N 1
ATOM 6179 C CA . MET A 1 788 ? -1.730 -11.165 -11.825 1.00 98.81 788 MET A CA 1
ATOM 6180 C C . MET A 1 788 ? -0.631 -10.843 -10.801 1.00 98.81 788 MET A C 1
ATOM 6182 O O . MET A 1 788 ? -0.455 -11.551 -9.806 1.00 98.81 788 MET A O 1
ATOM 6186 N N . LEU A 1 789 ? 0.087 -9.742 -11.028 1.00 98.81 789 LEU A N 1
ATOM 6187 C CA . LEU A 1 789 ? 1.173 -9.240 -10.183 1.00 98.81 789 LEU A CA 1
ATOM 6188 C C . LEU A 1 789 ? 0.933 -7.770 -9.822 1.00 98.81 789 LEU A C 1
ATOM 6190 O O . LEU A 1 789 ? 0.885 -6.904 -10.691 1.00 98.81 789 LEU A O 1
ATOM 6194 N N . GLN A 1 790 ? 0.838 -7.464 -8.532 1.00 98.12 790 GLN A N 1
ATOM 6195 C CA . GLN A 1 790 ? 0.747 -6.090 -8.053 1.00 98.12 790 GLN A CA 1
ATOM 6196 C C . GLN A 1 790 ? 2.151 -5.520 -7.850 1.00 98.12 790 GLN A C 1
ATOM 6198 O O . GLN A 1 790 ? 2.826 -5.843 -6.871 1.00 98.12 790 GLN A O 1
ATOM 6203 N N . THR A 1 791 ? 2.586 -4.652 -8.762 1.00 96.12 791 THR A N 1
ATOM 6204 C CA . THR A 1 791 ? 3.894 -3.999 -8.659 1.00 96.12 791 THR A CA 1
ATOM 6205 C C . THR A 1 791 ? 3.899 -2.892 -7.602 1.00 96.12 791 THR A C 1
ATOM 6207 O O . THR A 1 791 ? 2.886 -2.221 -7.365 1.00 96.12 791 THR A O 1
ATOM 6210 N N . THR A 1 792 ? 5.065 -2.689 -6.990 1.00 90.31 792 THR A N 1
ATOM 6211 C CA . THR A 1 792 ? 5.366 -1.615 -6.041 1.00 90.31 792 THR A CA 1
ATOM 6212 C C . THR A 1 792 ? 6.779 -1.128 -6.315 1.00 90.31 792 THR A C 1
ATOM 6214 O O . THR A 1 792 ? 7.714 -1.920 -6.382 1.00 90.31 792 THR A O 1
ATOM 6217 N N . TRP A 1 793 ? 6.917 0.188 -6.451 1.00 84.69 793 TRP A N 1
ATOM 6218 C CA . TRP A 1 793 ? 8.150 0.884 -6.798 1.00 84.69 793 TRP A CA 1
ATOM 6219 C C . TRP A 1 793 ? 8.385 1.982 -5.758 1.00 84.69 793 TRP A C 1
ATOM 6221 O O . TRP A 1 793 ? 7.996 3.144 -5.933 1.00 84.69 793 TRP A O 1
ATOM 6231 N N . THR A 1 794 ? 8.951 1.584 -4.622 1.00 73.56 794 THR A N 1
ATOM 6232 C CA . THR A 1 794 ? 9.254 2.449 -3.466 1.00 73.56 794 THR A CA 1
ATOM 6233 C C . THR A 1 794 ? 10.654 3.060 -3.521 1.00 73.56 794 THR A C 1
ATOM 6235 O O . THR A 1 794 ? 10.942 3.976 -2.752 1.00 73.56 794 THR A O 1
ATOM 6238 N N . GLY A 1 795 ? 11.480 2.598 -4.465 1.00 70.00 795 GLY A N 1
ATOM 6239 C CA . GLY A 1 795 ? 12.912 2.872 -4.535 1.00 70.00 795 GLY A CA 1
ATOM 6240 C C . GLY A 1 795 ? 13.709 1.909 -3.655 1.00 70.00 795 GLY A C 1
ATOM 6241 O O . GLY A 1 795 ? 13.192 1.382 -2.670 1.00 70.00 795 GLY A O 1
ATOM 6242 N N . TYR A 1 796 ? 14.970 1.691 -4.017 1.00 64.12 796 TYR A N 1
ATOM 6243 C CA . TYR A 1 796 ? 15.925 0.984 -3.169 1.00 64.12 796 TYR A CA 1
ATOM 6244 C C . TYR A 1 796 ? 16.180 1.808 -1.901 1.00 64.12 796 TYR A C 1
ATOM 6246 O O . TYR A 1 796 ? 16.377 3.024 -2.001 1.00 64.12 796 TYR A O 1
ATOM 6254 N N . ARG A 1 797 ? 16.222 1.131 -0.742 1.00 67.25 797 ARG A N 1
ATOM 6255 C CA . ARG A 1 797 ? 16.413 1.668 0.619 1.00 67.25 797 ARG A CA 1
ATOM 6256 C C . ARG A 1 797 ? 15.178 2.305 1.271 1.00 67.25 797 ARG A C 1
ATOM 6258 O O . ARG A 1 797 ? 14.713 3.385 0.900 1.00 67.25 797 ARG A O 1
ATOM 6265 N N . GLY A 1 798 ? 14.782 1.722 2.398 1.00 60.72 798 GLY A N 1
ATOM 6266 C CA . GLY A 1 798 ? 13.854 2.307 3.364 1.00 60.72 798 GLY A CA 1
ATOM 6267 C C . GLY A 1 798 ? 12.478 1.652 3.385 1.00 60.72 798 GLY A C 1
ATOM 6268 O O . GLY A 1 798 ? 11.501 2.358 3.658 1.00 60.72 798 GLY A O 1
ATOM 6269 N N . ASN A 1 799 ? 12.405 0.341 3.134 1.00 69.12 799 ASN A N 1
ATOM 6270 C CA . ASN A 1 799 ? 11.190 -0.477 3.211 1.00 69.12 799 ASN A CA 1
ATOM 6271 C C . ASN A 1 799 ? 10.320 -0.174 4.450 1.00 69.12 799 ASN A C 1
ATOM 6273 O O . ASN A 1 799 ? 9.134 0.116 4.293 1.00 69.12 799 ASN A O 1
ATOM 6277 N N . ARG A 1 800 ? 10.905 -0.058 5.651 1.00 64.88 800 ARG A N 1
ATOM 6278 C CA . ARG A 1 800 ? 10.218 0.398 6.880 1.00 64.88 800 ARG A CA 1
ATOM 6279 C C . ARG A 1 800 ? 9.359 1.655 6.729 1.00 64.88 800 ARG A C 1
ATOM 6281 O O . ARG A 1 800 ? 8.298 1.784 7.331 1.00 64.88 800 ARG A O 1
ATOM 6288 N N . THR A 1 801 ? 9.847 2.614 5.945 1.00 65.94 801 THR A N 1
ATOM 6289 C CA . THR A 1 801 ? 9.190 3.907 5.696 1.00 65.94 801 THR A CA 1
ATOM 6290 C C . THR A 1 801 ? 8.330 3.901 4.433 1.00 65.94 801 THR A C 1
ATOM 6292 O O . THR A 1 801 ? 7.654 4.890 4.155 1.00 65.94 801 THR A O 1
ATOM 6295 N N . ALA A 1 802 ? 8.312 2.805 3.666 1.00 69.19 802 ALA A N 1
ATOM 6296 C CA . ALA A 1 802 ? 7.481 2.671 2.474 1.00 69.19 802 ALA A CA 1
ATOM 6297 C C . ALA A 1 802 ? 5.988 2.759 2.811 1.00 69.19 802 ALA A C 1
ATOM 6299 O O . ALA A 1 802 ? 5.236 3.359 2.046 1.00 69.19 802 ALA A O 1
ATOM 6300 N N . LEU A 1 803 ? 5.562 2.251 3.975 1.00 66.12 803 LEU A N 1
ATOM 6301 C CA . LEU A 1 803 ? 4.184 2.423 4.438 1.00 66.12 803 LEU A CA 1
ATOM 6302 C C . LEU A 1 803 ? 3.831 3.908 4.605 1.00 66.12 803 LEU A C 1
ATOM 6304 O O . LEU A 1 803 ? 2.827 4.338 4.059 1.00 66.12 803 LEU A O 1
ATOM 6308 N N . GLN A 1 804 ? 4.672 4.705 5.272 1.00 63.41 804 GLN A N 1
ATOM 6309 C CA . GLN A 1 804 ? 4.442 6.148 5.453 1.00 63.41 804 GLN A CA 1
ATOM 6310 C C . GLN A 1 804 ? 4.535 6.925 4.128 1.00 63.41 804 GLN A C 1
ATOM 6312 O O . GLN A 1 804 ? 3.688 7.758 3.828 1.00 63.41 804 GLN A O 1
ATOM 6317 N N . ARG A 1 805 ? 5.561 6.656 3.311 1.00 67.31 805 ARG A N 1
ATOM 6318 C CA . ARG A 1 805 ? 5.869 7.431 2.093 1.00 67.31 805 ARG A CA 1
ATOM 6319 C C . ARG A 1 805 ? 5.033 7.037 0.875 1.00 67.31 805 ARG A C 1
ATOM 6321 O O . ARG A 1 805 ? 4.940 7.810 -0.073 1.00 67.31 805 ARG A O 1
ATOM 6328 N N . GLN A 1 806 ? 4.528 5.805 0.840 1.00 73.00 806 GLN A N 1
ATOM 6329 C CA . GLN A 1 806 ? 3.924 5.169 -0.336 1.00 73.00 806 GLN A CA 1
ATOM 6330 C C . GLN A 1 806 ? 2.702 4.310 0.0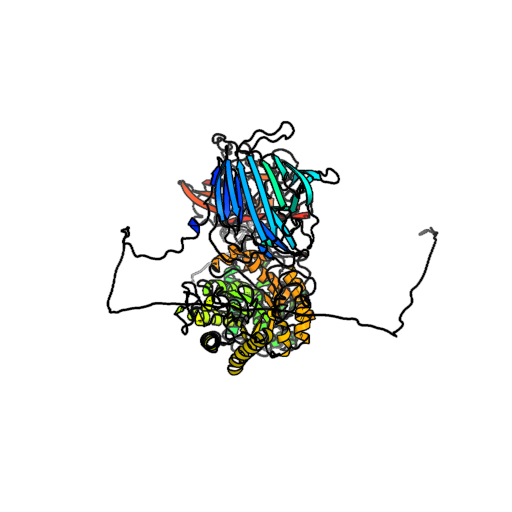43 1.00 73.00 806 GLN A C 1
ATOM 6332 O O . GLN A 1 806 ? 2.415 3.316 -0.625 1.00 73.00 806 GLN A O 1
ATOM 6337 N N . VAL A 1 807 ? 1.925 4.704 1.064 1.00 73.44 807 VAL A N 1
ATOM 6338 C CA . VAL A 1 807 ? 0.691 4.005 1.494 1.00 73.44 807 VAL A CA 1
ATOM 6339 C C . VAL A 1 807 ? -0.282 3.714 0.343 1.00 73.44 807 VAL A C 1
ATOM 6341 O O . VAL A 1 807 ? -0.968 2.696 0.359 1.00 73.44 807 VAL A O 1
ATOM 6344 N N . ASN A 1 808 ? -0.313 4.546 -0.703 1.00 69.44 808 ASN A N 1
ATOM 6345 C CA . ASN A 1 808 ? -1.106 4.288 -1.909 1.00 69.44 808 ASN A CA 1
ATOM 6346 C C . ASN A 1 808 ? -0.656 3.031 -2.673 1.00 69.44 808 ASN A C 1
ATOM 6348 O O . ASN A 1 808 ? -1.507 2.322 -3.201 1.00 69.44 808 ASN A O 1
ATOM 6352 N N . GLN A 1 809 ? 0.648 2.735 -2.707 1.00 85.44 809 GLN A N 1
ATOM 6353 C CA . GLN A 1 809 ? 1.189 1.508 -3.299 1.00 85.44 809 GLN A CA 1
ATOM 6354 C C . GLN A 1 809 ? 0.965 0.302 -2.376 1.00 85.44 809 GLN A C 1
ATOM 6356 O O . GLN A 1 809 ? 0.476 -0.724 -2.828 1.00 85.44 809 GLN A O 1
ATOM 6361 N N . ILE A 1 810 ? 1.213 0.437 -1.068 1.00 86.50 810 ILE A N 1
ATOM 6362 C CA . ILE A 1 810 ? 1.061 -0.689 -0.126 1.00 86.50 810 ILE A CA 1
ATOM 6363 C C . ILE A 1 810 ? -0.420 -1.068 0.080 1.00 86.50 810 ILE A C 1
ATOM 6365 O O . ILE A 1 810 ? -0.772 -2.244 0.094 1.00 86.50 810 ILE A O 1
ATOM 6369 N N . SER A 1 811 ? -1.333 -0.093 0.163 1.00 85.88 811 SER A N 1
ATOM 6370 C CA . SER A 1 811 ? -2.781 -0.365 0.248 1.00 85.88 811 SER A CA 1
ATOM 6371 C C . SER A 1 811 ? -3.382 -0.893 -1.057 1.00 85.88 811 SER A C 1
ATOM 6373 O O . SER A 1 811 ? -4.487 -1.444 -1.039 1.00 85.88 811 SER A O 1
ATOM 6375 N N . ALA A 1 812 ? -2.654 -0.807 -2.177 1.00 90.19 812 ALA A N 1
ATOM 6376 C CA . ALA A 1 812 ? -3.038 -1.482 -3.408 1.00 90.19 812 ALA A CA 1
ATOM 6377 C C . ALA A 1 812 ? -2.992 -3.010 -3.265 1.00 90.19 812 ALA A C 1
ATOM 6379 O O . ALA A 1 812 ? -3.781 -3.666 -3.933 1.00 90.19 812 ALA A O 1
ATOM 6380 N N . TYR A 1 813 ? -2.191 -3.583 -2.352 1.00 95.62 813 TYR A N 1
ATOM 6381 C CA . TYR A 1 813 ? -2.184 -5.033 -2.088 1.00 95.62 813 TYR A CA 1
ATOM 6382 C C . TYR A 1 813 ? -3.558 -5.572 -1.674 1.00 95.62 813 TYR A C 1
ATOM 6384 O O . TYR A 1 813 ? -3.915 -6.678 -2.059 1.00 95.62 813 TYR A O 1
ATOM 6392 N N . ILE A 1 814 ? -4.364 -4.781 -0.960 1.00 95.00 814 ILE A N 1
ATOM 6393 C CA . ILE A 1 814 ? -5.727 -5.167 -0.562 1.00 95.00 814 ILE A CA 1
ATOM 6394 C C . ILE A 1 814 ? -6.688 -5.160 -1.763 1.00 95.00 814 ILE A C 1
ATOM 6396 O O . ILE A 1 814 ? -7.582 -5.996 -1.857 1.00 95.00 814 ILE A O 1
ATOM 6400 N N . VAL A 1 815 ? -6.509 -4.217 -2.694 1.00 94.19 815 VAL A N 1
ATOM 6401 C CA . VAL A 1 815 ? -7.319 -4.115 -3.923 1.00 94.19 815 VAL A CA 1
ATOM 6402 C C . VAL A 1 815 ? -6.916 -5.195 -4.926 1.00 94.19 815 VAL A C 1
ATOM 6404 O O . VAL A 1 815 ? -7.771 -5.793 -5.570 1.00 94.19 815 VAL A O 1
ATOM 6407 N N . ALA A 1 816 ? -5.614 -5.453 -5.033 1.00 97.31 816 ALA A N 1
ATOM 6408 C CA . ALA A 1 816 ? -5.040 -6.533 -5.814 1.00 97.31 816 ALA A CA 1
ATOM 6409 C C . ALA A 1 816 ? -5.531 -7.886 -5.305 1.00 97.31 816 ALA A C 1
ATOM 6411 O O . ALA A 1 816 ? -6.121 -8.620 -6.078 1.00 97.31 816 ALA A O 1
ATOM 6412 N N . ALA A 1 817 ? -5.398 -8.177 -4.009 1.00 97.44 817 ALA A N 1
ATOM 6413 C CA . ALA A 1 817 ? -5.923 -9.399 -3.409 1.00 97.44 817 ALA A CA 1
ATOM 6414 C C . ALA A 1 817 ? -7.399 -9.647 -3.765 1.00 97.44 817 ALA A C 1
ATOM 6416 O O . ALA A 1 817 ? -7.738 -10.734 -4.226 1.00 97.44 817 ALA A O 1
ATOM 6417 N N . ASP A 1 818 ? -8.259 -8.633 -3.609 1.00 96.25 818 ASP A N 1
ATOM 6418 C CA . ASP A 1 818 ? -9.690 -8.756 -3.902 1.00 96.25 818 ASP A CA 1
ATOM 6419 C C . ASP A 1 818 ? -9.966 -9.114 -5.374 1.00 96.25 818 ASP A C 1
ATOM 6421 O O . ASP A 1 818 ? -10.650 -10.099 -5.641 1.00 96.25 818 ASP A O 1
ATOM 6425 N N . TYR A 1 819 ? -9.369 -8.404 -6.340 1.00 97.31 819 TYR A N 1
ATOM 6426 C CA . TYR A 1 819 ? -9.591 -8.676 -7.771 1.00 97.31 819 TYR A CA 1
ATOM 6427 C C . TYR A 1 819 ? -8.752 -9.823 -8.357 1.00 97.31 819 TYR A C 1
ATOM 6429 O O . TYR A 1 819 ? -9.115 -10.364 -9.400 1.00 97.31 819 TYR A O 1
ATOM 6437 N N . PHE A 1 820 ? -7.637 -10.197 -7.727 1.00 98.00 820 PHE A N 1
ATOM 6438 C CA . PHE A 1 820 ? -6.805 -11.333 -8.143 1.00 98.00 820 PHE A CA 1
ATOM 6439 C C . PHE A 1 820 ? -7.385 -12.662 -7.631 1.00 98.00 820 PHE A C 1
ATOM 6441 O O . PHE A 1 820 ? -7.053 -13.731 -8.135 1.00 98.00 820 PHE A O 1
ATOM 6448 N N . TRP A 1 821 ? -8.259 -12.608 -6.628 1.00 98.00 821 TRP A N 1
ATOM 6449 C CA . TRP A 1 821 ? -9.051 -13.750 -6.188 1.00 98.00 821 TRP A CA 1
ATOM 6450 C C . TRP A 1 821 ? -10.450 -13.751 -6.824 1.00 98.00 821 TRP A C 1
ATOM 6452 O O . TRP A 1 821 ? -10.896 -14.801 -7.273 1.00 98.00 821 TRP A O 1
ATOM 6462 N N . SER A 1 822 ? -11.096 -12.586 -6.937 1.00 95.69 822 SER A N 1
ATOM 6463 C CA . SER A 1 822 ? -12.451 -12.414 -7.484 1.00 95.69 822 SER A CA 1
ATOM 6464 C C . SER A 1 822 ? -12.490 -11.288 -8.522 1.00 95.69 822 SER A C 1
ATOM 6466 O O . SER A 1 822 ? -12.984 -10.180 -8.294 1.00 95.69 822 SER A O 1
ATOM 6468 N N . SER A 1 823 ? -11.994 -11.579 -9.725 1.00 93.81 823 SER A N 1
ATOM 6469 C CA . SER A 1 823 ? -11.949 -10.630 -10.847 1.00 93.81 823 SER A CA 1
ATOM 6470 C C . SER A 1 823 ? -13.343 -10.167 -11.282 1.00 93.81 823 SER A C 1
ATOM 6472 O O . SER A 1 823 ? -13.488 -9.080 -11.841 1.00 93.81 823 SER A O 1
ATOM 6474 N N . GLY A 1 824 ? -14.384 -10.955 -10.984 1.00 88.88 824 GLY A N 1
ATOM 6475 C CA . GLY A 1 824 ? -15.791 -10.633 -11.223 1.00 88.88 824 GLY A CA 1
ATOM 6476 C C . GLY A 1 824 ? -16.345 -9.455 -10.410 1.00 88.88 824 GLY A C 1
ATOM 6477 O O . GLY A 1 824 ? -17.367 -8.895 -10.819 1.00 88.88 824 GLY A O 1
ATOM 6478 N N . ASN A 1 825 ? -15.672 -9.032 -9.331 1.00 90.19 825 ASN A N 1
ATOM 6479 C CA . ASN A 1 825 ? -16.189 -8.066 -8.354 1.00 90.19 825 ASN A CA 1
ATOM 6480 C C . ASN A 1 825 ? -16.692 -6.731 -8.958 1.00 90.19 825 ASN A C 1
ATOM 6482 O O . ASN A 1 825 ? -16.307 -6.342 -10.077 1.00 90.19 825 ASN A O 1
ATOM 6486 N N . PRO A 1 826 ? -17.578 -6.005 -8.241 1.00 86.12 826 PRO A N 1
ATOM 6487 C CA . PRO A 1 826 ? -18.065 -4.691 -8.656 1.00 86.12 826 PRO A CA 1
ATOM 6488 C C . PRO A 1 826 ? -16.933 -3.668 -8.865 1.00 86.12 826 PRO A C 1
ATOM 6490 O O . PRO A 1 826 ? -15.859 -3.826 -8.293 1.00 86.12 826 PRO A O 1
ATOM 6493 N N . PRO A 1 827 ? -17.149 -2.598 -9.657 1.00 76.56 827 PRO A N 1
ATOM 6494 C CA . PRO A 1 827 ? -16.169 -1.522 -9.815 1.00 76.56 827 PRO A CA 1
ATOM 6495 C C . PRO A 1 827 ? -15.777 -0.870 -8.484 1.00 76.56 827 PRO A C 1
ATOM 6497 O O . PRO A 1 827 ? -16.585 -0.797 -7.559 1.00 76.56 827 PRO A O 1
ATOM 6500 N N . ILE A 1 828 ? -14.571 -0.295 -8.430 1.00 68.56 828 ILE A N 1
ATOM 6501 C CA . ILE A 1 828 ? -14.007 0.350 -7.232 1.00 68.56 828 ILE A CA 1
ATOM 6502 C C . ILE A 1 828 ? -14.918 1.428 -6.614 1.00 68.56 828 ILE A C 1
ATOM 6504 O O . ILE A 1 828 ? -14.904 1.628 -5.404 1.00 68.56 828 ILE A O 1
ATOM 6508 N N . GLU A 1 829 ? -15.746 2.100 -7.417 1.00 65.88 829 GLU A N 1
ATOM 6509 C CA . GLU A 1 829 ? -16.729 3.086 -6.952 1.00 65.88 829 GLU A CA 1
ATOM 6510 C C . GLU A 1 829 ? -17.877 2.487 -6.110 1.00 65.88 829 GLU A C 1
ATOM 6512 O O . GLU A 1 829 ? -18.658 3.239 -5.533 1.00 65.88 829 GLU A O 1
ATOM 6517 N N . GLN A 1 830 ? -17.995 1.157 -6.049 1.00 70.75 830 GLN A N 1
ATOM 6518 C CA . GLN A 1 830 ? -18.999 0.415 -5.276 1.00 70.75 830 GLN A CA 1
ATOM 6519 C C . GLN A 1 830 ? -18.396 -0.331 -4.072 1.00 70.75 830 GLN A C 1
ATOM 6521 O O . GLN A 1 830 ? -19.103 -1.088 -3.410 1.00 70.75 830 GLN A O 1
ATOM 6526 N N . PHE A 1 831 ? -17.106 -0.133 -3.774 1.00 71.38 831 PHE A N 1
ATOM 6527 C CA . PHE A 1 831 ? -16.469 -0.751 -2.610 1.00 71.38 831 PHE A CA 1
ATOM 6528 C C . PHE A 1 831 ? -17.120 -0.275 -1.308 1.00 71.38 831 PHE A C 1
ATOM 6530 O O . PHE A 1 831 ? -17.271 0.921 -1.061 1.00 71.38 831 PHE A O 1
ATOM 6537 N N . THR A 1 832 ? -17.453 -1.231 -0.445 1.00 69.12 832 THR A N 1
ATOM 6538 C CA . THR A 1 832 ? -18.013 -0.996 0.894 1.00 69.12 832 THR A CA 1
ATOM 6539 C C . THR A 1 832 ? -16.943 -0.687 1.947 1.00 69.12 832 THR A C 1
ATOM 6541 O O . THR A 1 832 ? -17.281 -0.369 3.085 1.00 69.12 832 THR A O 1
ATOM 6544 N N . TYR A 1 833 ? -15.658 -0.757 1.580 1.00 75.75 833 TYR A N 1
ATOM 6545 C CA . TYR A 1 833 ? -14.515 -0.629 2.484 1.00 75.75 833 TYR A CA 1
ATOM 6546 C C . TYR A 1 833 ? -13.415 0.293 1.934 1.00 75.75 833 TYR A C 1
ATOM 6548 O O . TYR A 1 833 ? -13.286 0.505 0.727 1.00 75.75 833 TYR A O 1
ATOM 6556 N N . ARG A 1 834 ? -12.573 0.823 2.833 1.00 74.94 834 ARG A N 1
ATOM 6557 C CA . ARG A 1 834 ? -11.366 1.592 2.483 1.00 74.94 834 ARG A CA 1
ATOM 6558 C C . ARG A 1 834 ? -10.129 0.673 2.509 1.00 74.94 834 ARG A C 1
ATOM 6560 O O . ARG A 1 834 ? -9.807 0.154 3.576 1.00 74.94 834 ARG A O 1
ATOM 6567 N N . PRO A 1 835 ? -9.393 0.487 1.393 1.00 80.81 835 PRO A N 1
ATOM 6568 C CA . PRO A 1 835 ? -8.228 -0.408 1.349 1.00 80.81 835 PRO A CA 1
ATOM 6569 C C . PRO A 1 835 ? -7.115 -0.068 2.352 1.00 80.81 835 PRO A C 1
ATOM 6571 O O . PRO A 1 835 ? -6.519 -0.969 2.934 1.00 80.81 835 PRO A O 1
ATOM 6574 N N . SER A 1 836 ? -6.866 1.222 2.605 1.00 72.31 836 SER A N 1
ATOM 6575 C CA . SER A 1 836 ? -5.906 1.687 3.617 1.00 72.31 836 SER A CA 1
ATOM 6576 C C . SER A 1 836 ? -6.302 1.262 5.033 1.00 72.31 836 SER A C 1
ATOM 6578 O O . SER A 1 836 ? -5.447 0.845 5.806 1.00 72.31 836 SER A O 1
ATOM 6580 N N . GLN A 1 837 ? -7.597 1.302 5.358 1.00 74.81 837 GLN A N 1
ATOM 6581 C CA . GLN A 1 837 ? -8.112 0.869 6.654 1.00 74.81 837 GLN A CA 1
ATOM 6582 C C . GLN A 1 837 ? -7.957 -0.645 6.828 1.00 74.81 837 GLN A C 1
ATOM 6584 O O . GLN A 1 837 ? -7.491 -1.082 7.871 1.00 74.81 837 GLN A O 1
ATOM 6589 N N . VAL A 1 838 ? -8.289 -1.447 5.811 1.00 84.38 838 VAL A N 1
ATOM 6590 C CA . VAL A 1 838 ? -8.149 -2.917 5.871 1.00 84.38 838 VAL A CA 1
ATOM 6591 C C . VAL A 1 838 ? -6.681 -3.336 6.018 1.00 84.38 838 VAL A C 1
ATOM 6593 O O . VAL A 1 838 ? -6.366 -4.181 6.859 1.00 84.38 838 VAL A O 1
ATOM 6596 N N . LEU A 1 839 ? -5.768 -2.695 5.275 1.00 86.62 839 LEU A N 1
ATOM 6597 C CA . LEU A 1 839 ? -4.321 -2.862 5.452 1.00 86.62 839 LEU A CA 1
ATOM 6598 C C . LEU A 1 839 ? -3.909 -2.574 6.904 1.00 86.62 839 LEU A C 1
ATOM 6600 O O . LEU A 1 839 ? -3.209 -3.369 7.529 1.00 86.62 839 LEU A O 1
ATOM 6604 N N . GLN A 1 840 ? -4.369 -1.451 7.449 1.00 76.38 840 GLN A N 1
ATOM 6605 C CA . GLN A 1 840 ? -3.976 -0.988 8.771 1.00 76.38 840 GLN A CA 1
ATOM 6606 C C . GLN A 1 840 ? -4.567 -1.825 9.916 1.00 76.38 840 GLN A C 1
ATOM 6608 O O . GLN A 1 840 ? -3.855 -2.133 10.869 1.00 76.38 840 GLN A O 1
ATOM 6613 N N . GLU A 1 841 ? -5.833 -2.239 9.822 1.00 80.25 841 GLU A N 1
ATOM 6614 C CA . GLU A 1 841 ? -6.470 -3.161 10.777 1.00 80.25 841 GLU A CA 1
ATOM 6615 C C . GLU A 1 841 ? -5.801 -4.545 10.790 1.00 80.25 841 GLU A C 1
ATOM 6617 O O . GLU A 1 841 ? -5.919 -5.281 11.773 1.00 80.25 841 GLU A O 1
ATOM 6622 N N . SER A 1 842 ? -5.094 -4.888 9.712 1.00 88.31 842 SER A N 1
ATOM 6623 C CA . SER A 1 842 ? -4.322 -6.123 9.585 1.00 88.31 842 SER A CA 1
ATOM 6624 C C . SER A 1 842 ? -2.909 -5.972 10.161 1.00 88.31 842 SER A C 1
ATOM 6626 O O . SER A 1 842 ? -2.490 -6.799 10.965 1.00 88.31 842 SER A O 1
ATOM 6628 N N . LEU A 1 843 ? -2.201 -4.880 9.843 1.00 85.75 843 LEU A N 1
ATOM 6629 C CA . LEU A 1 843 ? -0.876 -4.565 10.405 1.00 85.75 843 LEU A CA 1
ATOM 6630 C C . LEU A 1 843 ? -0.903 -4.274 11.917 1.00 85.75 843 LEU A C 1
ATOM 6632 O O . LEU A 1 843 ? 0.041 -4.611 12.634 1.00 85.75 843 LEU A O 1
ATOM 6636 N N . SER A 1 844 ? -1.976 -3.644 12.399 1.00 81.25 844 SER A N 1
ATOM 6637 C CA . SER A 1 844 ? -2.139 -3.164 13.776 1.00 81.25 844 SER A CA 1
ATOM 6638 C C . SER A 1 844 ? -3.399 -3.745 14.416 1.00 81.25 844 SER A C 1
ATOM 6640 O O . SER A 1 844 ? -4.267 -3.012 14.896 1.00 81.25 844 SER A O 1
ATOM 6642 N N . ARG A 1 845 ? -3.516 -5.077 14.406 1.00 82.88 845 ARG A N 1
ATOM 6643 C CA . ARG A 1 845 ? -4.626 -5.807 15.029 1.00 82.88 845 ARG A CA 1
ATOM 6644 C C . ARG A 1 845 ? -4.628 -5.575 16.553 1.00 82.88 845 ARG A C 1
ATOM 6646 O O . ARG A 1 845 ? -3.828 -6.155 17.279 1.00 82.88 845 ARG A O 1
ATOM 6653 N N . LYS A 1 846 ? -5.498 -4.676 17.028 1.00 81.50 846 LYS A N 1
ATOM 6654 C CA . LYS A 1 846 ? -5.670 -4.320 18.453 1.00 81.50 846 LYS A CA 1
ATOM 6655 C C . LYS A 1 846 ? -6.718 -5.237 19.123 1.00 81.50 846 LYS A C 1
ATOM 6657 O O . LYS A 1 846 ? -7.643 -5.661 18.427 1.00 81.50 846 LYS A O 1
ATOM 6662 N N . PRO A 1 847 ? -6.637 -5.502 20.445 1.00 85.50 847 PRO A N 1
ATOM 6663 C CA . PRO A 1 847 ? -7.653 -6.266 21.172 1.00 85.50 847 PRO A CA 1
ATOM 6664 C C . PRO A 1 847 ? -9.074 -5.704 21.020 1.00 85.50 847 PRO A C 1
ATOM 6666 O O . PRO A 1 847 ? -9.292 -4.488 21.021 1.00 85.50 847 PRO A O 1
ATOM 6669 N N . ALA A 1 848 ? -10.049 -6.602 20.899 1.00 85.19 848 ALA A N 1
ATOM 6670 C CA . ALA A 1 848 ? -11.457 -6.288 20.727 1.00 85.19 848 ALA A CA 1
ATOM 6671 C C . ALA A 1 848 ? -12.118 -5.881 22.053 1.00 85.19 848 ALA A C 1
ATOM 6673 O O . ALA A 1 848 ? -11.897 -6.475 23.109 1.00 85.19 848 ALA A O 1
ATOM 6674 N N . VAL A 1 849 ? -13.006 -4.888 21.985 1.00 83.38 849 VAL A N 1
ATOM 6675 C CA . VAL A 1 849 ? -13.839 -4.488 23.125 1.00 83.38 849 VAL A CA 1
ATOM 6676 C C . VAL A 1 849 ? -14.943 -5.528 23.304 1.00 83.38 849 VAL A C 1
ATOM 6678 O O . VAL A 1 849 ? -15.815 -5.649 22.447 1.00 83.38 849 VAL A O 1
ATOM 6681 N N . ARG A 1 850 ? -14.905 -6.274 24.413 1.00 85.44 850 ARG A N 1
ATOM 6682 C CA . ARG A 1 850 ? -15.911 -7.299 24.759 1.00 85.44 850 ARG A CA 1
ATOM 6683 C C . ARG A 1 850 ? -16.820 -6.935 25.928 1.00 85.44 850 ARG A C 1
ATOM 6685 O O . ARG A 1 850 ? -17.841 -7.576 26.118 1.00 85.44 850 ARG A O 1
ATOM 6692 N N . THR A 1 851 ? -16.493 -5.900 26.688 1.00 84.44 851 THR A N 1
ATOM 6693 C CA . THR A 1 851 ? -17.332 -5.391 27.777 1.00 84.44 851 THR A CA 1
ATOM 6694 C C . THR A 1 851 ? -17.533 -3.892 27.612 1.00 84.44 851 THR A C 1
ATOM 6696 O O . THR A 1 851 ? -16.685 -3.198 27.048 1.00 84.44 851 THR A O 1
ATOM 6699 N N . ALA A 1 852 ? -18.673 -3.381 28.079 1.00 86.94 852 ALA A N 1
ATOM 6700 C CA . ALA A 1 852 ? -18.872 -1.942 28.167 1.00 86.94 852 ALA A CA 1
ATOM 6701 C C . ALA A 1 852 ? -17.863 -1.349 29.162 1.00 86.94 852 ALA A C 1
ATOM 6703 O O . ALA A 1 852 ? -17.723 -1.834 30.284 1.00 86.94 852 ALA A O 1
ATOM 6704 N N . GLN A 1 853 ? -17.167 -0.302 28.736 1.00 89.31 853 GLN A N 1
ATOM 6705 C CA . GLN A 1 853 ? -16.208 0.440 29.535 1.00 89.31 853 GLN A CA 1
ATOM 6706 C C . GLN A 1 853 ? -16.841 1.762 29.970 1.00 89.31 853 GLN A C 1
ATOM 6708 O O . GLN A 1 853 ? -17.311 2.544 29.135 1.00 89.31 853 GLN A O 1
ATOM 6713 N N . ALA A 1 854 ? -16.827 2.012 31.277 1.00 94.12 854 ALA A N 1
ATOM 6714 C CA . ALA A 1 854 ? -17.230 3.288 31.847 1.00 94.12 854 ALA A CA 1
ATOM 6715 C C . ALA A 1 854 ? -16.221 4.400 31.510 1.00 94.12 854 ALA A C 1
ATOM 6717 O O . ALA A 1 854 ? -15.113 4.155 31.023 1.00 94.12 854 ALA A O 1
ATOM 6718 N N . GLY A 1 855 ? -16.614 5.642 31.759 1.00 95.69 855 GLY A N 1
ATOM 6719 C CA . GLY A 1 855 ? -15.765 6.795 31.522 1.00 95.69 855 GLY A CA 1
ATOM 6720 C C . GLY A 1 855 ? -16.480 8.106 31.799 1.00 95.69 855 GLY A C 1
ATOM 6721 O O . GLY A 1 855 ? -17.477 8.156 32.522 1.00 95.69 855 GLY A O 1
ATOM 6722 N N . PHE A 1 856 ? -15.975 9.174 31.196 1.00 96.00 856 PHE A N 1
ATOM 6723 C CA . PHE A 1 856 ? -16.565 10.501 31.284 1.00 96.00 856 PHE A CA 1
ATOM 6724 C C . PHE A 1 856 ? -16.474 11.238 29.950 1.00 96.00 856 PHE A C 1
ATOM 6726 O O . PHE A 1 856 ? -15.521 11.091 29.187 1.00 96.00 856 PHE A O 1
ATOM 6733 N N . ILE A 1 857 ? -17.471 12.072 29.691 1.00 95.56 857 ILE A N 1
ATOM 6734 C CA . ILE A 1 857 ? -17.518 12.983 28.550 1.00 95.56 857 ILE A CA 1
ATOM 6735 C C . ILE A 1 857 ? -17.235 14.401 29.031 1.00 95.56 857 ILE A C 1
ATOM 6737 O O . ILE A 1 857 ? -17.694 14.794 30.106 1.00 95.56 857 ILE A O 1
ATOM 6741 N N . VAL A 1 858 ? -16.497 15.163 28.222 1.00 94.94 858 VAL A N 1
ATOM 6742 C CA . VAL A 1 858 ? -16.136 16.557 28.493 1.00 94.94 858 VAL A CA 1
ATOM 6743 C C . VAL A 1 858 ? -16.956 17.487 27.593 1.00 94.94 858 VAL A C 1
ATOM 6745 O O . VAL A 1 858 ? -16.879 17.385 26.370 1.00 94.94 858 VAL A O 1
ATOM 6748 N N . ASP A 1 859 ? -17.721 18.406 28.186 1.00 93.00 859 ASP A N 1
ATOM 6749 C CA . ASP A 1 859 ? -18.532 19.383 27.449 1.00 93.00 859 ASP A CA 1
ATOM 6750 C C . ASP A 1 859 ? -17.641 20.464 26.820 1.00 93.00 859 ASP A C 1
ATOM 6752 O O . ASP A 1 859 ? -17.253 21.435 27.470 1.00 93.00 859 ASP A O 1
ATOM 6756 N N . LEU A 1 860 ? -17.318 20.324 25.533 1.00 93.56 860 LEU A N 1
ATOM 6757 C CA . LEU A 1 860 ? -16.476 21.301 24.840 1.00 93.56 860 LEU A CA 1
ATOM 6758 C C . LEU A 1 860 ? -17.235 22.552 24.358 1.00 93.56 860 LEU A C 1
ATOM 6760 O O . LEU A 1 860 ? -16.588 23.464 23.838 1.00 93.56 860 LEU A O 1
ATOM 6764 N N . ASN A 1 861 ? -18.563 22.663 24.543 1.00 91.12 861 ASN A N 1
ATOM 6765 C CA . ASN A 1 861 ? -19.336 23.834 24.092 1.00 91.12 861 ASN A CA 1
ATOM 6766 C C . ASN A 1 861 ? -18.717 25.184 24.522 1.00 91.12 861 ASN A C 1
ATOM 6768 O O . ASN A 1 861 ? -18.593 26.049 23.644 1.00 91.12 861 ASN A O 1
ATOM 6772 N N . PRO A 1 862 ? -18.263 25.380 25.784 1.00 89.88 862 PRO A N 1
ATOM 6773 C CA . PRO A 1 862 ? -17.696 26.649 26.250 1.00 89.88 862 PRO A CA 1
ATOM 6774 C C . PRO A 1 862 ? -16.423 27.101 25.523 1.00 89.88 862 PRO A C 1
ATOM 6776 O O . PRO A 1 862 ? -16.139 28.296 25.509 1.00 89.88 862 PRO A O 1
ATOM 6779 N N . ILE A 1 863 ? -15.661 26.173 24.930 1.00 88.44 863 ILE A N 1
ATOM 6780 C CA . ILE A 1 863 ? -14.393 26.469 24.238 1.00 88.44 863 ILE A CA 1
ATOM 6781 C C . ILE A 1 863 ? -14.497 26.400 22.709 1.00 88.44 863 ILE A C 1
ATOM 6783 O O . ILE A 1 863 ? -13.534 26.724 22.015 1.00 88.44 863 ILE A O 1
ATOM 6787 N N . THR A 1 864 ? -15.648 25.995 22.158 1.00 91.31 864 THR A N 1
ATOM 6788 C CA . THR A 1 864 ? -15.844 26.013 20.701 1.00 91.31 864 THR A CA 1
ATOM 6789 C C . THR A 1 864 ? -15.704 27.428 20.146 1.00 91.31 864 THR A C 1
ATOM 6791 O O . THR A 1 864 ? -16.247 28.382 20.709 1.00 91.31 864 THR A O 1
ATOM 6794 N N . ASN A 1 865 ? -15.040 27.571 19.000 1.00 90.31 865 ASN A N 1
ATOM 6795 C CA . ASN A 1 865 ? -14.857 28.840 18.288 1.00 90.31 865 ASN A CA 1
ATOM 6796 C C . ASN A 1 865 ? -15.340 28.812 16.825 1.00 90.31 865 ASN A C 1
ATOM 6798 O O . ASN A 1 865 ? -15.501 29.881 16.230 1.00 90.31 865 ASN A O 1
ATOM 6802 N N . ILE A 1 866 ? -15.664 27.633 16.282 1.00 91.06 866 ILE A N 1
ATOM 6803 C CA . ILE A 1 866 ? -16.121 27.452 14.899 1.00 91.06 866 ILE A CA 1
ATOM 6804 C C . ILE A 1 866 ? -17.357 26.545 14.803 1.00 91.06 866 ILE A C 1
ATOM 6806 O O . ILE A 1 866 ? -17.509 25.592 15.567 1.00 91.06 866 ILE A O 1
ATOM 6810 N N . GLU A 1 867 ? -18.244 26.834 13.851 1.00 92.88 867 GLU A N 1
ATOM 6811 C CA . GLU A 1 867 ? -19.332 25.949 13.420 1.00 92.88 867 GLU A CA 1
ATOM 6812 C C . GLU A 1 867 ? -18.888 25.110 12.212 1.00 92.88 867 GLU A C 1
ATOM 6814 O O . GLU A 1 867 ? -18.345 25.644 11.246 1.00 92.88 867 GLU A O 1
ATOM 6819 N N . LEU A 1 868 ? -19.164 23.803 12.237 1.00 94.00 868 LEU A N 1
ATOM 6820 C CA . LEU A 1 868 ? -18.810 22.849 11.175 1.00 94.00 868 LEU A CA 1
ATOM 6821 C C . LEU A 1 868 ? -19.707 22.962 9.922 1.00 94.00 868 LEU A C 1
ATOM 6823 O O . LEU A 1 868 ? -19.428 22.358 8.887 1.00 94.00 868 LEU A O 1
ATOM 6827 N N . MET A 1 869 ? -20.784 23.747 10.004 1.00 92.50 869 MET A N 1
ATOM 6828 C CA . MET A 1 869 ? -21.606 24.172 8.870 1.00 92.50 869 MET A CA 1
ATOM 6829 C C . MET A 1 869 ? -21.089 25.515 8.345 1.00 92.50 869 MET A C 1
ATOM 6831 O O . MET A 1 869 ? -20.962 26.464 9.112 1.00 92.50 869 MET A O 1
ATOM 6835 N N . ASP A 1 870 ? -20.857 25.632 7.039 1.00 90.25 870 ASP A N 1
ATOM 6836 C CA . ASP A 1 870 ? -20.400 26.873 6.414 1.00 90.25 870 ASP A CA 1
ATOM 6837 C C . ASP A 1 870 ? -21.596 27.730 5.988 1.00 90.25 870 ASP A C 1
ATOM 6839 O O . ASP A 1 870 ? -22.350 27.376 5.076 1.00 90.25 870 ASP A O 1
ATOM 6843 N N . THR A 1 871 ? -21.776 28.872 6.651 1.00 85.00 871 THR A N 1
ATOM 6844 C CA . THR A 1 871 ? -22.862 29.822 6.361 1.00 85.00 871 THR A CA 1
ATOM 6845 C C . THR A 1 871 ? -22.376 31.095 5.666 1.00 85.00 871 THR A C 1
ATOM 6847 O O . THR A 1 871 ? -23.168 32.019 5.477 1.00 85.00 871 THR A O 1
ATOM 6850 N N . GLY A 1 872 ? -21.089 31.172 5.304 1.00 76.75 872 GLY A N 1
ATOM 6851 C CA . GLY A 1 872 ? -20.451 32.393 4.802 1.00 76.75 872 GLY A CA 1
ATOM 6852 C C . GLY A 1 872 ? -20.362 33.530 5.831 1.00 76.75 872 GLY A C 1
ATOM 6853 O O . GLY A 1 872 ? -20.159 34.681 5.449 1.00 76.75 872 GLY A O 1
ATOM 6854 N N . ARG A 1 873 ? -20.548 33.237 7.126 1.00 79.19 873 ARG A N 1
ATOM 6855 C CA . ARG A 1 873 ? -20.434 34.196 8.239 1.00 79.19 873 ARG A CA 1
ATOM 6856 C C . ARG A 1 873 ? -19.147 33.954 9.027 1.00 79.19 873 ARG A C 1
ATOM 6858 O O . ARG A 1 873 ? -18.643 32.831 9.057 1.00 79.19 873 ARG A O 1
ATOM 6865 N N . ALA A 1 874 ? -18.656 34.984 9.716 1.00 74.62 874 ALA A N 1
ATOM 6866 C CA . ALA A 1 874 ? -17.562 34.837 10.675 1.00 74.62 874 ALA A CA 1
ATOM 6867 C C . ALA A 1 874 ? -17.905 33.761 11.726 1.00 74.62 874 ALA A C 1
ATOM 6869 O O . ALA A 1 874 ? -19.036 33.699 12.212 1.00 74.62 874 ALA A O 1
ATOM 6870 N N . GLY A 1 875 ? -16.939 32.893 12.037 1.00 78.06 875 GLY A N 1
ATOM 6871 C CA . GLY A 1 875 ? -17.135 31.744 12.930 1.00 78.06 875 GLY A CA 1
ATOM 6872 C C . GLY A 1 875 ? -17.845 30.531 12.309 1.00 78.06 875 GLY A C 1
ATOM 6873 O O . GLY A 1 875 ? -18.132 29.587 13.040 1.00 78.06 875 GLY A O 1
ATOM 6874 N N . SER A 1 876 ? -18.114 30.521 10.996 1.00 87.12 876 SER A N 1
ATOM 6875 C CA . SER A 1 876 ? -18.623 29.345 10.269 1.00 87.12 876 SER A CA 1
ATOM 6876 C C . SER A 1 876 ? -17.588 28.814 9.270 1.00 87.12 876 SER A C 1
ATOM 6878 O O . SER A 1 876 ? -17.029 29.605 8.516 1.00 87.12 876 SER A O 1
ATOM 6880 N N . TRP A 1 877 ? -17.357 27.496 9.308 1.00 91.38 877 TRP A N 1
ATOM 6881 C CA . TRP A 1 877 ? -16.295 26.692 8.676 1.00 91.38 877 TRP A CA 1
ATOM 6882 C C . TRP A 1 877 ? -15.164 27.437 7.921 1.00 91.38 877 TRP A C 1
ATOM 6884 O O . TRP A 1 877 ? -14.505 28.301 8.491 1.00 91.38 877 TRP A O 1
ATOM 6894 N N . LEU A 1 878 ? -14.847 27.056 6.679 1.00 89.44 878 LEU A N 1
ATOM 6895 C CA . LEU A 1 878 ? -13.596 27.451 6.000 1.00 89.44 878 LEU A CA 1
ATOM 6896 C C . LEU A 1 878 ? -13.795 28.477 4.867 1.00 89.44 878 LEU A C 1
ATOM 6898 O O . LEU A 1 878 ? -12.866 28.765 4.100 1.00 89.44 878 LEU A O 1
ATOM 6902 N N . GLY A 1 879 ? -15.002 29.031 4.734 1.00 85.06 879 GLY A N 1
ATOM 6903 C CA . GLY A 1 879 ? -15.356 30.006 3.701 1.00 85.06 879 GLY A CA 1
ATOM 6904 C C . GLY A 1 879 ? -15.489 29.395 2.301 1.00 85.06 879 GLY A C 1
ATOM 6905 O O . GLY A 1 879 ? -15.166 30.051 1.311 1.00 85.06 879 GLY A O 1
ATOM 6906 N N . TYR A 1 880 ? -15.926 28.137 2.216 1.00 86.25 880 TYR A N 1
ATOM 6907 C CA . TYR A 1 880 ? -16.314 27.450 0.978 1.00 86.25 880 TYR A CA 1
ATOM 6908 C C . TYR A 1 880 ? -17.823 27.540 0.691 1.00 86.25 880 TYR A C 1
ATOM 6910 O O . TYR A 1 880 ? -18.272 27.224 -0.415 1.00 86.25 880 TYR A O 1
ATOM 6918 N N . GLY A 1 881 ? -18.607 27.996 1.671 1.00 84.25 881 GLY A N 1
ATOM 6919 C CA . GLY A 1 881 ? -20.051 28.168 1.582 1.00 84.25 881 GLY A CA 1
ATOM 6920 C C . GLY A 1 881 ? -20.844 26.860 1.649 1.00 84.25 881 GLY A C 1
ATOM 6921 O O . GLY A 1 881 ? -20.305 25.758 1.753 1.00 84.25 881 GLY A O 1
ATOM 6922 N N . LEU A 1 882 ? -22.169 26.996 1.525 1.00 87.12 882 LEU A N 1
ATOM 6923 C CA . LEU A 1 882 ? -23.184 25.985 1.871 1.00 87.12 882 LEU A CA 1
ATOM 6924 C C . LEU A 1 882 ? -23.095 24.617 1.149 1.00 87.12 882 LEU A C 1
ATOM 6926 O O . LEU A 1 882 ? -23.949 23.757 1.374 1.00 87.12 882 LEU A O 1
ATOM 6930 N N . ARG A 1 883 ? -22.140 24.418 0.233 1.00 87.50 883 ARG A N 1
ATOM 6931 C CA . ARG A 1 883 ? -21.974 23.172 -0.530 1.00 87.50 883 ARG A CA 1
ATOM 6932 C C . ARG A 1 883 ? -20.806 22.297 -0.083 1.00 87.50 883 ARG A C 1
ATOM 6934 O O . ARG A 1 883 ? -20.811 21.125 -0.449 1.00 87.50 883 ARG A O 1
ATOM 6941 N N . PHE A 1 884 ? -19.857 22.832 0.685 1.00 89.62 884 PHE A N 1
ATOM 6942 C CA . PHE A 1 884 ? -18.599 22.170 1.039 1.00 89.62 884 PHE A CA 1
ATOM 6943 C C . PHE A 1 884 ? -18.283 22.374 2.526 1.00 89.62 884 PHE A C 1
ATOM 6945 O O . PHE A 1 884 ? -17.465 23.212 2.895 1.00 89.62 884 PHE A O 1
ATOM 6952 N N . ASP A 1 885 ? -18.970 21.614 3.374 1.00 92.44 885 ASP A N 1
ATOM 6953 C CA . ASP A 1 885 ? -18.847 21.684 4.827 1.00 92.44 885 ASP A CA 1
ATOM 6954 C C . ASP A 1 885 ? -19.161 20.336 5.498 1.00 92.44 885 ASP A C 1
ATOM 6956 O O . ASP A 1 885 ? -19.509 19.352 4.837 1.00 92.44 885 ASP A O 1
ATOM 6960 N N . LEU A 1 886 ? -19.053 20.312 6.825 1.00 92.56 886 LEU A N 1
ATOM 6961 C CA . LEU A 1 886 ? -19.310 19.163 7.691 1.00 92.56 886 LEU A CA 1
ATOM 6962 C C . LEU A 1 886 ? -20.727 19.204 8.304 1.00 92.56 886 LEU A C 1
ATOM 6964 O O . LEU A 1 886 ? -20.967 18.615 9.354 1.00 92.56 886 LEU A O 1
ATOM 6968 N N . ARG A 1 887 ? -21.718 19.844 7.657 1.00 92.12 887 ARG A N 1
ATOM 6969 C CA . ARG A 1 887 ? -23.090 19.990 8.212 1.00 92.12 887 ARG A CA 1
ATOM 6970 C C . ARG A 1 887 ? -23.829 18.681 8.511 1.00 92.12 887 ARG A C 1
ATOM 6972 O O . ARG A 1 887 ? -24.864 18.708 9.164 1.00 92.12 887 ARG A O 1
ATOM 6979 N N . ARG A 1 888 ? -23.368 17.561 7.941 1.00 92.06 888 ARG A N 1
ATOM 6980 C CA . ARG A 1 888 ? -23.921 16.218 8.182 1.00 92.06 888 ARG A CA 1
ATOM 6981 C C . ARG A 1 888 ? -23.317 15.544 9.419 1.00 92.06 888 ARG A C 1
ATOM 6983 O O . ARG A 1 888 ? -23.747 14.444 9.755 1.00 92.06 888 ARG A O 1
ATOM 6990 N N . MET A 1 889 ? -22.334 16.170 10.069 1.00 93.19 889 MET A N 1
ATOM 6991 C CA . MET A 1 889 ? -21.812 15.706 11.348 1.00 93.19 889 MET A CA 1
ATOM 6992 C C . MET A 1 889 ? -22.945 15.751 12.390 1.00 93.19 889 MET A C 1
ATOM 6994 O O . MET A 1 889 ? -23.606 16.789 12.505 1.00 93.19 889 MET A O 1
ATOM 6998 N N . PRO A 1 890 ? -23.204 14.655 13.123 1.00 94.31 890 PRO A N 1
ATOM 6999 C CA . PRO A 1 890 ? -24.207 14.628 14.185 1.00 94.31 890 PRO A CA 1
ATOM 7000 C C . PRO A 1 890 ? -23.856 15.582 15.338 1.00 94.31 890 PRO A C 1
ATOM 7002 O O . PRO A 1 890 ? -22.744 16.097 15.430 1.00 94.31 890 PRO A O 1
ATOM 7005 N N . VAL A 1 891 ? -24.835 15.834 16.208 1.00 94.12 891 VAL A N 1
ATOM 7006 C CA . VAL A 1 891 ? -24.754 16.764 17.345 1.00 94.12 891 VAL A CA 1
ATOM 7007 C C . VAL A 1 891 ? -25.220 16.056 18.611 1.00 94.12 891 VAL A C 1
ATOM 7009 O O . VAL A 1 891 ? -26.188 15.296 18.570 1.00 94.12 891 VAL A O 1
ATOM 7012 N N . GLY A 1 892 ? -24.584 16.364 19.739 1.00 94.31 892 GLY A N 1
ATOM 7013 C CA . GLY A 1 892 ? -24.878 15.753 21.027 1.00 94.31 892 GLY A CA 1
ATOM 7014 C C . GLY A 1 892 ? -24.221 14.381 21.189 1.00 94.31 892 GLY A C 1
ATOM 7015 O O . GLY A 1 892 ? -23.322 14.007 20.427 1.00 94.31 892 GLY A O 1
ATOM 7016 N N . MET A 1 893 ? -24.725 13.617 22.159 1.00 94.44 893 MET A N 1
ATOM 7017 C CA . MET A 1 893 ? -24.316 12.243 22.471 1.00 94.44 893 MET A CA 1
ATOM 7018 C C . MET A 1 893 ? -24.418 11.326 21.242 1.00 94.44 893 MET A C 1
ATOM 7020 O O . MET A 1 893 ? -25.497 10.869 20.867 1.00 94.44 893 MET A O 1
ATOM 7024 N N . THR A 1 894 ? -23.272 11.046 20.627 1.00 94.12 894 THR A N 1
ATOM 7025 C CA . THR A 1 894 ? -23.126 10.324 19.363 1.00 94.12 894 THR A CA 1
ATOM 7026 C C . THR A 1 894 ? -22.138 9.181 19.536 1.00 94.12 894 THR A C 1
ATOM 7028 O O . THR A 1 894 ? -21.000 9.391 19.956 1.00 94.12 894 THR A O 1
ATOM 7031 N N . ARG A 1 895 ? -22.541 7.963 19.162 1.00 91.50 895 ARG A N 1
ATOM 7032 C CA . ARG A 1 895 ? -21.638 6.809 19.105 1.00 91.50 895 ARG A CA 1
ATOM 7033 C C . ARG A 1 895 ? -20.979 6.719 17.725 1.00 91.50 895 ARG A C 1
ATOM 7035 O O . ARG A 1 895 ? -21.678 6.693 16.716 1.00 91.50 895 ARG A O 1
ATOM 7042 N N . LEU A 1 896 ? -19.648 6.683 17.691 1.00 87.88 896 LEU A N 1
ATOM 7043 C CA . LEU A 1 896 ? -18.821 6.573 16.487 1.00 87.88 896 LEU A CA 1
ATOM 7044 C C . LEU A 1 896 ? -17.909 5.347 16.637 1.00 87.88 896 LEU A C 1
ATOM 7046 O O . LEU A 1 896 ? -16.929 5.359 17.385 1.00 87.88 896 LEU A O 1
ATOM 7050 N N . GLY A 1 897 ? -18.282 4.247 15.976 1.00 82.19 897 GLY A N 1
ATOM 7051 C CA . GLY A 1 897 ? -17.722 2.925 16.272 1.00 82.19 897 GLY A CA 1
ATOM 7052 C C . GLY A 1 897 ? -17.961 2.544 17.739 1.00 82.19 897 GLY A C 1
ATOM 7053 O O . GLY A 1 897 ? -19.045 2.761 18.273 1.00 82.19 897 GLY A O 1
ATOM 7054 N N . SER A 1 898 ? -16.930 2.031 18.417 1.00 84.31 898 SER A N 1
ATOM 7055 C CA . SER A 1 898 ? -17.035 1.661 19.840 1.00 84.31 898 SER A CA 1
ATOM 7056 C C . SER A 1 898 ? -17.197 2.843 20.803 1.00 84.31 898 SER A C 1
ATOM 7058 O O . SER A 1 898 ? -17.688 2.643 21.912 1.00 84.31 898 SER A O 1
ATOM 7060 N N . LEU A 1 899 ? -16.817 4.062 20.408 1.00 90.81 899 LEU A N 1
ATOM 7061 C CA . LEU A 1 899 ? -16.671 5.216 21.302 1.00 90.81 899 LEU A CA 1
ATOM 7062 C C . LEU A 1 899 ? -17.925 6.098 21.320 1.00 90.81 899 LEU A C 1
ATOM 7064 O O . LEU A 1 899 ? -18.542 6.328 20.281 1.00 90.81 899 LEU A O 1
ATOM 7068 N N . LEU A 1 900 ? -18.289 6.613 22.494 1.00 94.62 900 LEU A N 1
ATOM 7069 C CA . LEU A 1 900 ? -19.315 7.646 22.662 1.00 94.62 900 LEU A CA 1
ATOM 7070 C C . LEU A 1 900 ? -18.646 9.016 22.813 1.00 94.62 900 LEU A C 1
ATOM 7072 O O . LEU A 1 900 ? -17.745 9.154 23.628 1.00 94.62 900 LEU A O 1
ATOM 7076 N N . PHE A 1 901 ? -19.123 10.019 22.080 1.00 96.25 901 PHE A N 1
ATOM 7077 C CA . PHE A 1 901 ? -18.685 11.412 22.176 1.00 96.25 901 PHE A CA 1
ATOM 7078 C C . PHE A 1 901 ? -19.897 12.332 22.357 1.00 96.25 901 PHE A C 1
ATOM 7080 O O . PHE A 1 901 ? -20.955 12.054 21.799 1.00 96.25 901 PHE A O 1
ATOM 7087 N N . ASP A 1 902 ? -19.746 13.458 23.054 1.00 96.06 902 ASP A N 1
ATOM 7088 C CA . ASP A 1 902 ? -20.707 14.567 22.970 1.00 96.06 902 ASP A CA 1
ATOM 7089 C C . ASP A 1 902 ? -20.182 15.609 21.983 1.00 96.06 902 ASP A C 1
ATOM 7091 O O . ASP A 1 902 ? -19.126 16.207 22.197 1.00 96.06 902 ASP A O 1
ATOM 7095 N N . ILE A 1 903 ? -20.880 15.768 20.858 1.00 96.75 903 ILE A N 1
ATOM 7096 C CA . ILE A 1 903 ? -20.465 16.675 19.787 1.00 96.75 903 ILE A CA 1
ATOM 7097 C C . ILE A 1 903 ? -21.126 18.042 20.022 1.00 96.75 903 ILE A C 1
ATOM 7099 O O . ILE A 1 903 ? -22.352 18.154 19.896 1.00 96.75 903 ILE A O 1
ATOM 7103 N N . PRO A 1 904 ? -20.353 19.097 20.339 1.00 95.12 904 PRO A N 1
ATOM 7104 C CA . PRO A 1 904 ? -20.898 20.372 20.787 1.00 95.12 904 PRO A CA 1
ATOM 7105 C C . PRO A 1 904 ? -21.614 21.125 19.660 1.00 95.12 904 PRO A C 1
ATOM 7107 O O . PRO A 1 904 ? -21.396 20.887 18.470 1.00 95.12 904 PRO A O 1
ATOM 7110 N N . SER A 1 905 ? -22.475 22.075 20.026 1.00 92.75 905 SER A N 1
ATOM 7111 C CA . SER A 1 905 ? -23.276 22.859 19.087 1.00 92.75 905 SER A CA 1
ATOM 7112 C C . SER A 1 905 ? -23.605 24.249 19.633 1.00 92.75 905 SER A C 1
ATOM 7114 O O . SER A 1 905 ? -24.512 24.428 20.450 1.00 92.75 905 SER A O 1
ATOM 7116 N N . ARG A 1 906 ? -22.915 25.263 19.096 1.00 81.75 906 ARG A N 1
ATOM 7117 C CA . ARG A 1 906 ? -23.120 26.689 19.418 1.00 81.75 906 ARG A CA 1
ATOM 7118 C C . ARG A 1 906 ? -24.562 27.149 19.195 1.00 81.75 906 ARG A C 1
ATOM 7120 O O . ARG A 1 906 ? -25.093 27.943 19.969 1.00 81.75 906 ARG A O 1
ATOM 7127 N N . ARG A 1 907 ? -25.223 26.610 18.168 1.00 77.50 907 ARG A N 1
ATOM 7128 C CA . ARG A 1 907 ? -26.663 26.765 17.920 1.00 77.50 907 ARG A CA 1
ATOM 7129 C C . ARG A 1 907 ? -27.375 25.451 18.223 1.00 77.50 907 ARG A C 1
ATOM 7131 O O . ARG A 1 907 ? -27.687 24.719 17.290 1.00 77.50 907 ARG A O 1
ATOM 7138 N N . ARG A 1 908 ? -27.595 25.170 19.517 1.00 73.50 908 ARG A N 1
ATOM 7139 C CA . ARG A 1 908 ? -28.246 23.966 20.085 1.00 73.50 908 ARG A CA 1
ATOM 7140 C C . ARG A 1 908 ? -29.004 23.108 19.055 1.00 73.50 908 ARG A C 1
ATOM 7142 O O . ARG A 1 908 ? -30.150 23.403 18.726 1.00 73.50 908 ARG A O 1
ATOM 7149 N N . GLY A 1 909 ? -28.362 22.040 18.579 1.00 69.12 909 GLY A N 1
ATOM 7150 C CA . GLY A 1 909 ? -28.982 21.019 17.724 1.00 69.12 909 GLY A CA 1
ATOM 7151 C C . GLY A 1 909 ? -29.035 21.322 16.221 1.00 69.12 909 GLY A C 1
ATOM 7152 O O . GLY A 1 909 ? -29.528 20.487 15.472 1.00 69.12 909 GLY A O 1
ATOM 7153 N N . ILE A 1 910 ? -28.546 22.478 15.755 1.00 78.31 910 ILE A N 1
ATOM 7154 C CA . ILE A 1 910 ? -28.606 22.874 14.332 1.00 78.31 910 ILE A CA 1
ATOM 7155 C C . ILE A 1 910 ? -27.359 22.434 13.557 1.00 78.31 910 ILE A C 1
ATOM 7157 O O . ILE A 1 910 ? -27.470 21.974 12.424 1.00 78.31 910 ILE A O 1
ATOM 7161 N N . ALA A 1 911 ? -26.174 22.604 14.142 1.00 86.88 911 ALA A N 1
ATOM 7162 C CA . ALA A 1 911 ? -24.905 22.244 13.514 1.00 86.88 911 ALA A CA 1
ATOM 7163 C C . ALA A 1 911 ? -23.849 21.912 14.570 1.00 86.88 911 ALA A C 1
ATOM 7165 O O . ALA A 1 911 ? -23.780 22.577 15.609 1.00 86.88 911 ALA A O 1
ATOM 7166 N N . ALA A 1 912 ? -23.006 20.923 14.279 1.00 94.19 912 ALA A N 1
ATOM 7167 C CA . ALA A 1 912 ? -21.833 20.624 15.086 1.00 94.19 912 ALA A CA 1
ATOM 7168 C C . ALA A 1 912 ? -20.876 21.827 15.134 1.00 94.19 912 ALA A C 1
ATOM 7170 O O . ALA A 1 912 ? -20.844 22.679 14.241 1.00 94.19 912 ALA A O 1
ATOM 7171 N N . SER A 1 913 ? -20.114 21.929 16.212 1.00 95.12 913 SER A N 1
ATOM 7172 C CA . SER A 1 913 ? -19.134 22.982 16.470 1.00 95.12 913 SER A CA 1
ATOM 7173 C C . SER A 1 913 ? -17.819 22.359 16.936 1.00 95.12 913 SER A C 1
ATOM 7175 O O . SER A 1 913 ? -17.770 21.170 17.240 1.00 95.12 913 SER A O 1
ATOM 7177 N N . ALA A 1 914 ? -16.745 23.141 16.959 1.00 95.50 914 ALA A N 1
ATOM 7178 C CA . ALA A 1 914 ? -15.425 22.660 17.354 1.00 95.50 914 ALA A CA 1
ATOM 7179 C C . ALA A 1 914 ? -14.558 23.781 17.944 1.00 95.50 914 ALA A C 1
ATOM 7181 O O . ALA A 1 914 ? -14.873 24.968 17.809 1.00 95.50 914 ALA A O 1
ATOM 7182 N N . ALA A 1 915 ? -13.459 23.393 18.586 1.00 93.94 915 ALA A N 1
ATOM 7183 C CA . ALA A 1 915 ? -12.350 24.264 18.950 1.00 93.94 915 ALA A CA 1
ATOM 7184 C C . ALA A 1 915 ? -11.235 24.109 17.900 1.00 93.94 915 ALA A C 1
ATOM 7186 O O . ALA A 1 915 ? -10.443 23.167 17.936 1.00 93.94 915 ALA A O 1
ATOM 7187 N N . MET A 1 916 ? -11.213 25.018 16.926 1.00 94.12 916 MET A N 1
ATOM 7188 C CA . MET A 1 916 ? -10.159 25.132 15.921 1.00 94.12 916 MET A CA 1
ATOM 7189 C C . MET A 1 916 ? -9.004 25.963 16.476 1.00 94.12 916 MET A C 1
ATOM 7191 O O . MET A 1 916 ? -9.217 27.037 17.038 1.00 94.12 916 MET A O 1
ATOM 7195 N N . LEU A 1 917 ? -7.784 25.466 16.329 1.00 92.94 917 LEU A N 1
ATOM 7196 C CA . LEU A 1 917 ? -6.576 26.177 16.715 1.00 92.94 917 LEU A CA 1
ATOM 7197 C C . LEU A 1 917 ? -6.035 27.008 15.551 1.00 92.94 917 LEU A C 1
ATOM 7199 O O . LEU A 1 917 ? -6.349 26.751 14.386 1.00 92.94 917 LEU A O 1
ATOM 7203 N N . ARG A 1 918 ? -5.216 28.008 15.886 1.00 87.94 918 ARG A N 1
ATOM 7204 C CA . ARG A 1 918 ? -4.574 28.901 14.923 1.00 87.94 918 ARG A CA 1
ATOM 7205 C C . ARG A 1 918 ? -3.762 28.108 13.901 1.00 87.94 918 ARG A C 1
ATOM 7207 O O . ARG A 1 918 ? -3.073 27.149 14.240 1.00 87.94 918 ARG A O 1
ATOM 7214 N N . GLY A 1 919 ? -3.824 28.544 12.660 1.00 86.75 919 GLY A N 1
ATOM 7215 C CA . GLY A 1 919 ? -2.895 28.181 11.605 1.00 86.75 919 GLY A CA 1
ATOM 7216 C C . GLY A 1 919 ? -2.867 29.260 10.533 1.00 86.75 919 GLY A C 1
ATOM 7217 O O . GLY A 1 919 ? -3.602 30.251 10.599 1.00 86.75 919 GLY A O 1
ATOM 7218 N N . THR A 1 920 ? -2.057 29.034 9.505 1.00 83.81 920 THR A N 1
ATOM 7219 C CA . THR A 1 920 ? -1.694 30.018 8.471 1.00 83.81 920 THR A CA 1
ATOM 7220 C C . THR A 1 920 ? -2.868 30.797 7.856 1.00 83.81 920 THR A C 1
ATOM 7222 O O . THR A 1 920 ? -2.725 31.970 7.525 1.00 83.81 920 THR A O 1
ATOM 7225 N N . TYR A 1 921 ? -4.028 30.156 7.679 1.00 83.06 921 TYR A N 1
ATOM 7226 C CA . TYR A 1 921 ? -5.204 30.732 7.009 1.00 83.06 921 TYR A CA 1
ATOM 7227 C C . TYR A 1 921 ? -6.307 31.207 7.963 1.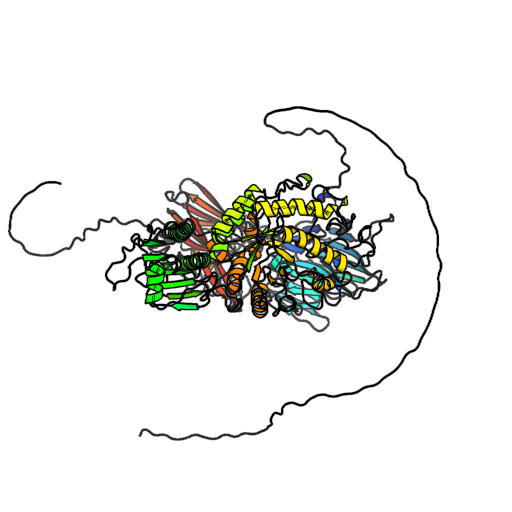00 83.06 921 TYR A C 1
ATOM 7229 O O . TYR A 1 921 ? -7.423 31.496 7.523 1.00 83.06 921 TYR A O 1
ATOM 7237 N N . THR A 1 922 ? -6.024 31.239 9.263 1.00 78.62 922 THR A N 1
ATOM 7238 C CA . THR A 1 922 ? -6.968 31.654 10.305 1.00 78.62 922 THR A CA 1
ATOM 7239 C C . THR A 1 922 ? -6.617 33.046 10.819 1.00 78.62 922 THR A C 1
ATOM 7241 O O . THR A 1 922 ? -5.444 33.359 10.994 1.00 78.62 922 THR A O 1
ATOM 7244 N N . GLU A 1 923 ? -7.625 33.875 11.093 1.00 73.31 923 GLU A N 1
ATOM 7245 C CA . GLU A 1 923 ? -7.415 35.204 11.681 1.00 73.31 923 GLU A CA 1
ATOM 7246 C C . GLU A 1 923 ? -6.847 35.064 13.110 1.00 73.31 923 GLU A C 1
ATOM 7248 O O . GLU A 1 923 ? -7.549 34.526 13.979 1.00 73.31 923 GLU A O 1
ATOM 7253 N N . PRO A 1 924 ? -5.620 35.539 13.414 1.00 65.38 924 PRO A N 1
ATOM 7254 C CA . PRO A 1 924 ? -4.985 35.275 14.707 1.00 65.38 924 PRO A CA 1
ATOM 7255 C C . PRO A 1 924 ? -5.745 35.840 15.915 1.00 65.38 924 PRO A C 1
ATOM 7257 O O . PRO A 1 924 ? -5.588 35.328 17.019 1.00 65.38 924 PRO A O 1
ATOM 7260 N N . GLN A 1 925 ? -6.591 36.865 15.733 1.00 66.12 925 GLN A N 1
ATOM 7261 C CA . GLN A 1 925 ? -7.450 37.383 16.806 1.00 66.12 925 GLN A CA 1
ATOM 7262 C C . GLN A 1 925 ? -8.680 36.509 17.104 1.00 66.12 925 GLN A C 1
ATOM 7264 O O . GLN A 1 925 ? -9.336 36.721 18.122 1.00 66.12 925 GLN A O 1
ATOM 7269 N N . GLN A 1 926 ? -9.024 35.558 16.230 1.00 74.88 926 GLN A N 1
ATOM 7270 C CA . GLN A 1 926 ? -10.214 34.711 16.365 1.00 74.88 926 GLN A CA 1
ATOM 7271 C C . GLN A 1 926 ? -9.887 33.294 16.873 1.00 74.88 926 GLN A C 1
ATOM 7273 O O . GLN A 1 926 ? -10.737 32.665 17.511 1.00 74.88 926 GLN A O 1
ATOM 7278 N N . PHE A 1 927 ? -8.678 32.784 16.612 1.00 85.56 927 PHE A N 1
ATOM 7279 C CA . PHE A 1 927 ? -8.302 31.393 16.887 1.00 85.56 927 PHE A CA 1
ATOM 7280 C C . PHE A 1 927 ? -7.068 31.308 17.809 1.00 85.56 927 PHE A C 1
ATOM 7282 O O . PHE A 1 927 ? -6.042 31.915 17.501 1.00 85.56 927 PHE A O 1
ATOM 7289 N N . PRO A 1 928 ? -7.132 30.565 18.934 1.00 87.12 928 PRO A N 1
ATOM 7290 C CA . PRO A 1 928 ? -6.010 30.416 19.857 1.00 87.12 928 PRO A CA 1
ATOM 7291 C C . PRO A 1 928 ? -4.973 29.420 19.319 1.00 87.12 928 PRO A C 1
ATOM 7293 O O . PRO A 1 928 ? -5.324 28.446 18.658 1.00 87.12 928 PRO A O 1
ATOM 7296 N N . ASP A 1 929 ? -3.698 29.605 19.652 1.00 85.94 929 ASP A N 1
ATOM 7297 C CA . ASP A 1 929 ? -2.645 28.603 19.410 1.00 85.94 929 ASP A CA 1
ATOM 7298 C C . ASP A 1 929 ? -2.656 27.454 20.419 1.00 85.94 929 ASP A C 1
ATOM 7300 O O . ASP A 1 929 ? -2.191 26.366 20.091 1.00 85.94 929 ASP A O 1
ATOM 7304 N N . ASN A 1 930 ? -3.206 27.677 21.613 1.00 90.00 930 ASN A N 1
ATOM 7305 C CA . ASN A 1 930 ? -3.356 26.684 22.670 1.00 90.00 930 ASN A CA 1
ATOM 7306 C C . ASN A 1 930 ? -4.787 26.689 23.229 1.00 90.00 930 ASN A C 1
ATOM 7308 O O . ASN A 1 930 ? -5.252 27.709 23.742 1.00 90.00 930 ASN A O 1
ATOM 7312 N N . ILE A 1 931 ? -5.438 25.527 23.257 1.00 89.88 931 ILE A N 1
ATOM 7313 C CA . ILE A 1 931 ? -6.599 25.274 24.125 1.00 89.88 931 ILE A CA 1
ATOM 7314 C C . ILE A 1 931 ? -6.148 24.398 25.291 1.00 89.88 931 ILE A C 1
ATOM 7316 O O . ILE A 1 931 ? -5.394 23.452 25.081 1.00 89.88 931 ILE A O 1
ATOM 7320 N N . ALA A 1 932 ? -6.593 24.690 26.512 1.00 90.12 932 ALA A N 1
ATOM 7321 C CA . ALA A 1 932 ? -6.361 23.814 27.658 1.00 90.12 932 ALA A CA 1
ATOM 7322 C C . ALA A 1 932 ? -7.701 23.408 28.274 1.00 90.12 932 ALA A C 1
ATOM 7324 O O . ALA A 1 932 ? -8.578 24.238 28.506 1.00 90.12 932 ALA A O 1
ATOM 7325 N N . ILE A 1 933 ? -7.870 22.108 28.473 1.00 92.44 933 ILE A N 1
ATOM 7326 C CA . ILE A 1 933 ? -9.112 21.466 28.885 1.00 92.44 933 ILE A CA 1
ATOM 7327 C C . ILE A 1 933 ? -8.878 20.931 30.302 1.00 92.44 933 ILE A C 1
ATOM 7329 O O . ILE A 1 933 ? -8.126 19.963 30.450 1.00 92.44 933 ILE A O 1
ATOM 7333 N N . PRO A 1 934 ? -9.460 21.543 31.351 1.00 91.69 934 PRO A N 1
ATOM 7334 C CA . PRO A 1 934 ? -9.384 21.009 32.705 1.00 91.69 934 PRO A CA 1
ATOM 7335 C C . PRO A 1 934 ? -10.091 19.651 32.776 1.00 91.69 934 PRO A C 1
ATOM 7337 O O . PRO A 1 934 ? -11.267 19.542 32.420 1.00 91.69 934 PRO A O 1
ATOM 7340 N N . VAL A 1 935 ? -9.375 18.627 33.238 1.00 92.31 935 VAL A N 1
ATOM 7341 C CA . VAL A 1 935 ? -9.885 17.257 33.392 1.00 92.31 935 VAL A CA 1
ATOM 7342 C C . VAL A 1 935 ? -10.100 16.932 34.869 1.00 92.31 935 VAL A C 1
ATOM 7344 O O . VAL A 1 935 ? -11.201 16.538 35.238 1.00 92.31 935 VAL A O 1
ATOM 7347 N N . GLY A 1 936 ? -9.102 17.136 35.731 1.00 92.19 936 GLY A N 1
ATOM 7348 C CA . GLY A 1 936 ? -9.196 16.880 37.176 1.00 92.19 936 GLY A CA 1
ATOM 7349 C C . GLY A 1 936 ? -9.605 15.447 37.557 1.00 92.19 936 GLY A C 1
ATOM 7350 O O . GLY A 1 936 ? -10.194 15.238 38.618 1.00 92.19 936 GLY A O 1
ATOM 7351 N N . ARG A 1 937 ? -9.347 14.454 36.694 1.00 93.06 937 ARG A N 1
ATOM 7352 C CA . ARG A 1 937 ? -9.793 13.056 36.856 1.00 93.06 937 ARG A CA 1
ATOM 7353 C C . ARG A 1 937 ? -8.719 12.054 36.444 1.00 93.06 937 ARG A C 1
ATOM 7355 O O . ARG A 1 937 ? -7.850 12.351 35.630 1.00 93.06 937 ARG A O 1
ATOM 7362 N N . LYS A 1 938 ? -8.806 10.836 36.983 1.00 94.88 938 LYS A N 1
ATOM 7363 C CA . LYS A 1 938 ? -8.049 9.677 36.487 1.00 94.88 938 LYS A CA 1
ATOM 7364 C C . LYS A 1 938 ? -8.711 9.121 35.223 1.00 94.88 938 LYS A C 1
ATOM 7366 O O . LYS A 1 938 ? -9.938 9.113 35.133 1.00 94.88 938 LYS A O 1
ATOM 7371 N N . ALA A 1 939 ? -7.912 8.621 34.288 1.00 95.12 939 ALA A N 1
ATOM 7372 C CA . ALA A 1 939 ? -8.384 7.924 33.093 1.00 95.12 939 ALA A CA 1
ATOM 7373 C C . ALA A 1 939 ? -7.355 6.875 32.654 1.00 95.12 939 ALA A C 1
ATOM 7375 O O . ALA A 1 939 ? -6.152 7.116 32.735 1.00 95.12 939 ALA A O 1
ATOM 7376 N N . ASN A 1 940 ? -7.825 5.738 32.146 1.00 93.12 940 ASN A N 1
ATOM 7377 C CA . ASN A 1 940 ? -6.998 4.728 31.488 1.00 93.12 940 ASN A CA 1
ATOM 7378 C C . ASN A 1 940 ? -6.636 5.125 30.059 1.00 93.12 940 ASN A C 1
ATOM 7380 O O . ASN A 1 940 ? -5.572 4.751 29.589 1.00 93.12 940 ASN A O 1
ATOM 7384 N N . ALA A 1 941 ? -7.493 5.896 29.391 1.00 93.75 941 ALA A N 1
ATOM 7385 C CA . ALA A 1 941 ? -7.227 6.438 28.067 1.00 93.75 941 ALA A CA 1
ATOM 7386 C C . ALA A 1 941 ? -8.034 7.719 27.823 1.00 93.75 941 ALA A C 1
ATOM 7388 O O . ALA A 1 941 ? -9.053 7.957 28.478 1.00 93.75 941 ALA A O 1
ATOM 7389 N N . LEU A 1 942 ? -7.605 8.516 26.846 1.00 95.50 942 LEU A N 1
ATOM 7390 C CA . LEU A 1 942 ? -8.345 9.662 26.322 1.00 95.50 942 LEU A CA 1
ATOM 7391 C C . LEU A 1 942 ? -8.596 9.474 24.825 1.00 95.50 942 LEU A C 1
ATOM 7393 O O . LEU A 1 942 ? -7.657 9.308 24.049 1.00 95.50 942 LEU A O 1
ATOM 7397 N N . ALA A 1 943 ? -9.863 9.532 24.426 1.00 94.06 943 ALA A N 1
ATOM 7398 C CA . ALA A 1 943 ? -10.299 9.519 23.040 1.00 94.06 943 ALA A CA 1
ATOM 7399 C C . ALA A 1 943 ? -10.595 10.949 22.564 1.00 94.06 943 ALA A C 1
ATOM 7401 O O . ALA A 1 943 ? -11.467 11.631 23.108 1.00 94.06 943 ALA A O 1
ATOM 7402 N N . PHE A 1 944 ? -9.888 11.385 21.528 1.00 94.75 944 PHE A N 1
ATOM 7403 C CA . PHE A 1 944 ? -10.031 12.677 20.866 1.00 94.75 944 PHE A CA 1
ATOM 7404 C C . PHE A 1 944 ? -10.783 12.486 19.551 1.00 94.75 944 PHE A C 1
ATOM 7406 O O . PHE A 1 944 ? -10.360 11.684 18.727 1.00 94.75 944 PHE A O 1
ATOM 7413 N N . LEU A 1 945 ? -11.855 13.243 19.319 1.00 95.19 945 LEU A N 1
ATOM 7414 C CA . LEU A 1 945 ? -12.510 13.352 18.012 1.00 95.19 945 LEU A CA 1
ATOM 7415 C C . LEU A 1 945 ? -12.040 14.651 17.354 1.00 95.19 945 LEU A C 1
ATOM 7417 O O . LEU A 1 945 ? -12.223 15.729 17.925 1.00 95.19 945 LEU A O 1
ATOM 7421 N N . HIS A 1 946 ? -11.402 14.567 16.188 1.00 94.00 946 HIS A N 1
ATOM 7422 C CA . HIS A 1 946 ? -10.625 15.679 15.638 1.00 94.00 946 HIS A CA 1
ATOM 7423 C C . HIS A 1 946 ? -10.433 15.608 14.114 1.00 94.00 946 HIS A C 1
ATOM 7425 O O . HIS A 1 946 ? -10.602 14.578 13.462 1.00 94.00 946 HIS A O 1
ATOM 7431 N N . THR A 1 947 ? -10.106 16.762 13.544 1.00 93.75 947 THR A N 1
ATOM 7432 C CA . THR A 1 947 ? -9.819 16.980 12.121 1.00 93.75 947 THR A CA 1
ATOM 7433 C C . THR A 1 947 ? -8.867 18.169 11.991 1.00 93.75 947 THR A C 1
ATOM 7435 O O . THR A 1 947 ? -8.585 18.854 12.971 1.00 93.75 947 THR A O 1
ATOM 7438 N N . CYS A 1 948 ? -8.396 18.483 10.792 1.00 93.56 948 CYS A N 1
ATOM 7439 C CA . CYS A 1 948 ? -7.848 19.807 10.492 1.00 93.56 948 CYS A CA 1
ATOM 7440 C C . CYS A 1 948 ? -8.535 20.425 9.262 1.00 93.56 948 CYS A C 1
ATOM 7442 O O . CYS A 1 948 ? -9.323 19.755 8.584 1.00 93.56 948 CYS A O 1
ATOM 7444 N N . GLY A 1 949 ? -8.327 21.724 9.035 1.00 91.19 949 GLY A N 1
ATOM 7445 C CA . GLY A 1 949 ? -9.014 22.499 7.996 1.00 91.19 949 GLY A CA 1
ATOM 7446 C C . GLY A 1 949 ? -8.447 22.310 6.585 1.00 91.19 949 GLY A C 1
ATOM 7447 O O . GLY A 1 949 ? -9.210 22.286 5.614 1.00 91.19 949 GLY A O 1
ATOM 7448 N N . TRP A 1 950 ? -7.129 22.137 6.460 1.00 89.88 950 TRP A N 1
ATOM 7449 C CA . TRP A 1 950 ? -6.438 22.018 5.171 1.00 89.88 950 TRP A CA 1
ATOM 7450 C C . TRP A 1 950 ? -5.433 20.867 5.138 1.00 89.88 950 TRP A C 1
ATOM 7452 O O . TRP A 1 950 ? -4.920 20.428 6.164 1.00 89.88 950 TRP A O 1
ATOM 7462 N N . ARG A 1 951 ? -5.144 20.393 3.923 1.00 86.12 951 ARG A N 1
ATOM 7463 C CA . ARG A 1 951 ? -4.159 19.337 3.670 1.00 86.12 951 ARG A CA 1
ATOM 7464 C C . ARG A 1 951 ? -2.750 19.925 3.697 1.00 86.12 951 ARG A C 1
ATOM 7466 O O . ARG A 1 951 ? -2.520 20.964 3.078 1.00 86.12 951 ARG A O 1
ATOM 7473 N N . VAL A 1 952 ? -1.823 19.231 4.346 1.00 81.75 952 VAL A N 1
ATOM 7474 C CA . VAL A 1 952 ? -0.370 19.463 4.261 1.00 81.75 952 VAL A CA 1
ATOM 7475 C C . VAL A 1 952 ? 0.319 18.168 3.821 1.00 81.75 952 VAL A C 1
ATOM 7477 O O . VAL A 1 952 ? -0.360 17.183 3.538 1.00 81.75 952 VAL A O 1
ATOM 7480 N N . ALA A 1 953 ? 1.648 18.163 3.714 1.00 76.00 953 ALA A N 1
ATOM 7481 C CA . ALA A 1 953 ? 2.390 16.938 3.431 1.00 76.00 953 ALA A CA 1
ATOM 7482 C C . ALA A 1 953 ? 2.328 15.965 4.624 1.00 76.00 953 ALA A C 1
ATOM 7484 O O . ALA A 1 953 ? 2.439 16.394 5.778 1.00 76.00 953 ALA A O 1
ATOM 7485 N N . ASP A 1 954 ? 2.213 14.667 4.348 1.00 73.56 954 ASP A N 1
ATOM 7486 C CA . ASP A 1 954 ? 2.311 13.624 5.374 1.00 73.56 954 ASP A CA 1
ATOM 7487 C C . ASP A 1 954 ? 3.664 13.694 6.107 1.00 73.56 954 ASP A C 1
ATOM 7489 O O . ASP A 1 954 ? 4.696 14.040 5.525 1.00 73.56 954 ASP A O 1
ATOM 7493 N N . GLY A 1 955 ? 3.655 13.400 7.408 1.00 72.38 955 GLY A N 1
ATOM 7494 C CA . GLY A 1 955 ? 4.799 13.572 8.307 1.00 72.38 955 GLY A CA 1
ATOM 7495 C C . GLY A 1 955 ? 4.958 14.992 8.873 1.00 72.38 955 GLY A C 1
ATOM 7496 O O . GLY A 1 955 ? 5.845 15.225 9.693 1.00 72.38 955 GLY A O 1
ATOM 7497 N N . THR A 1 956 ? 4.115 15.959 8.490 1.00 82.12 956 THR A N 1
ATOM 7498 C CA . THR A 1 956 ? 4.171 17.319 9.060 1.00 82.12 956 THR A CA 1
ATOM 7499 C C . THR A 1 956 ? 3.622 17.329 10.491 1.00 82.12 956 THR A C 1
ATOM 7501 O O . THR A 1 956 ? 2.438 17.058 10.691 1.00 82.12 956 THR A O 1
ATOM 7504 N N . LYS A 1 957 ? 4.428 17.724 11.492 1.00 91.06 957 LYS A N 1
ATOM 7505 C CA . LYS A 1 957 ? 3.926 18.051 12.844 1.00 91.06 957 LYS A CA 1
ATOM 7506 C C . LYS A 1 957 ? 3.084 19.330 12.777 1.00 91.06 957 LYS A C 1
ATOM 7508 O O . LYS A 1 957 ? 3.629 20.428 12.652 1.00 91.06 957 LYS A O 1
ATOM 7513 N N . ILE A 1 958 ? 1.762 19.193 12.878 1.00 92.12 958 ILE A N 1
ATOM 7514 C CA . ILE A 1 958 ? 0.798 20.308 12.840 1.00 92.12 958 ILE A CA 1
ATOM 7515 C C . ILE A 1 958 ? 0.400 20.817 14.233 1.00 92.12 958 ILE A C 1
ATOM 7517 O O . ILE A 1 958 ? -0.251 21.855 14.353 1.00 92.12 958 ILE A O 1
ATOM 7521 N N . GLY A 1 959 ? 0.780 20.094 15.286 1.00 94.50 959 GLY A N 1
ATOM 7522 C CA . GLY A 1 959 ? 0.470 20.439 16.667 1.00 94.50 959 GLY A CA 1
ATOM 7523 C C . GLY A 1 959 ? 1.071 19.462 17.673 1.00 94.50 959 GLY A C 1
ATOM 7524 O O . GLY A 1 959 ? 1.863 18.593 17.316 1.00 94.50 959 GLY A O 1
ATOM 7525 N N . GLU A 1 960 ? 0.667 19.592 18.931 1.00 95.81 960 GLU A N 1
ATOM 7526 C CA . GLU A 1 960 ? 0.990 18.663 20.018 1.00 95.81 960 GLU A CA 1
ATOM 7527 C C . GLU A 1 960 ? -0.137 18.624 21.062 1.00 95.81 960 GLU A C 1
ATOM 7529 O O . GLU A 1 960 ? -0.835 19.616 21.279 1.00 95.81 960 GLU A O 1
ATOM 7534 N N . ILE A 1 961 ? -0.314 17.475 21.712 1.00 95.88 961 ILE A N 1
ATOM 7535 C CA . ILE A 1 961 ? -1.177 17.285 22.879 1.00 95.88 961 ILE A CA 1
ATOM 7536 C C . ILE A 1 961 ? -0.262 17.130 24.096 1.00 95.88 961 ILE A C 1
ATOM 7538 O O . ILE A 1 961 ? 0.515 16.181 24.163 1.00 95.88 961 ILE A O 1
ATOM 7542 N N . GLN A 1 962 ? -0.356 18.042 25.061 1.00 96.31 962 GLN A N 1
ATOM 7543 C CA . GLN A 1 962 ? 0.347 17.964 26.340 1.00 96.31 962 GLN A CA 1
ATOM 7544 C C . GLN A 1 962 ? -0.637 17.566 27.448 1.00 96.31 962 GLN A C 1
ATOM 7546 O O . GLN A 1 962 ? -1.550 18.321 27.788 1.00 96.31 962 GLN A O 1
ATOM 7551 N N . ILE A 1 963 ? -0.437 16.382 28.021 1.00 96.88 963 ILE A N 1
ATOM 7552 C CA . ILE A 1 963 ? -1.158 15.878 29.191 1.00 96.88 963 ILE A CA 1
ATOM 7553 C C . ILE A 1 963 ? -0.389 16.306 30.441 1.00 96.88 963 ILE A C 1
ATOM 7555 O O . ILE A 1 963 ? 0.773 15.934 30.592 1.00 96.88 963 ILE A O 1
ATOM 7559 N N . THR A 1 964 ? -1.020 17.060 31.340 1.00 95.62 964 THR A N 1
ATOM 7560 C CA . THR A 1 964 ? -0.441 17.465 32.632 1.00 95.62 964 THR A CA 1
ATOM 7561 C C . THR A 1 964 ? -1.111 16.698 33.763 1.00 95.62 964 THR A C 1
ATOM 7563 O O . THR A 1 964 ? -2.337 16.714 33.881 1.00 95.62 964 THR A O 1
ATOM 7566 N N . PHE A 1 965 ? -0.311 16.054 34.610 1.00 95.94 965 PHE A N 1
ATOM 7567 C CA . PHE A 1 965 ? -0.770 15.280 35.763 1.00 95.94 965 PHE A CA 1
ATOM 7568 C C . PHE A 1 965 ? -0.661 16.070 37.071 1.00 95.94 965 PHE A C 1
ATOM 7570 O O . PHE A 1 965 ? 0.206 16.937 37.218 1.00 95.94 965 PHE A O 1
ATOM 7577 N N . SER A 1 966 ? -1.477 15.689 38.054 1.00 89.94 966 SER A N 1
ATOM 7578 C CA . SER A 1 966 ? -1.421 16.183 39.430 1.00 89.94 966 SER A CA 1
ATOM 7579 C C . SER A 1 966 ? -0.020 16.002 40.017 1.00 89.94 966 SER A C 1
ATOM 7581 O O . SER A 1 966 ? 0.423 14.874 40.245 1.00 89.94 966 SER A O 1
ATOM 7583 N N . GLY A 1 967 ? 0.679 17.114 40.253 1.00 84.62 967 GLY A N 1
ATOM 7584 C CA . GLY A 1 967 ? 2.095 17.133 40.645 1.00 84.62 967 GLY A CA 1
ATOM 7585 C C . GLY A 1 967 ? 3.042 17.733 39.596 1.00 84.62 967 GLY A C 1
ATOM 7586 O O . GLY A 1 967 ? 4.230 17.860 39.868 1.00 84.62 967 GLY A O 1
ATOM 7587 N N . GLY A 1 968 ? 2.537 18.139 38.425 1.00 85.94 968 GLY A N 1
ATOM 7588 C CA . GLY A 1 968 ? 3.285 18.913 37.425 1.00 85.94 968 GLY A CA 1
ATOM 7589 C C . GLY A 1 968 ? 4.075 18.088 36.403 1.00 85.94 968 GLY A C 1
ATOM 7590 O O . GLY A 1 968 ? 4.674 18.664 35.496 1.00 85.94 968 GLY A O 1
ATOM 7591 N N . ASN A 1 969 ? 4.050 16.756 36.500 1.00 90.81 969 ASN A N 1
ATOM 7592 C CA . ASN A 1 969 ? 4.570 15.880 35.448 1.00 90.81 969 ASN A CA 1
ATOM 7593 C C . ASN A 1 969 ? 3.759 16.074 34.160 1.00 90.81 969 ASN A C 1
ATOM 7595 O O . ASN A 1 969 ? 2.538 16.235 34.216 1.00 90.81 969 ASN A O 1
ATOM 7599 N N . THR A 1 970 ? 4.413 16.010 32.997 1.00 93.56 970 THR A N 1
ATOM 7600 C CA . THR A 1 970 ? 3.721 16.113 31.703 1.00 93.56 970 THR A CA 1
ATOM 7601 C C . THR A 1 970 ? 4.160 15.035 30.721 1.00 93.56 970 THR A C 1
ATOM 7603 O O . THR A 1 970 ? 5.287 14.547 30.791 1.00 93.56 970 THR A O 1
ATOM 7606 N N . GLN A 1 971 ? 3.262 14.669 29.810 1.00 94.19 971 GLN A N 1
ATOM 7607 C CA . GLN A 1 971 ? 3.551 13.854 28.631 1.00 94.19 971 GLN A CA 1
ATOM 7608 C C . GLN A 1 971 ? 3.112 14.617 27.384 1.00 94.19 971 GLN A C 1
ATOM 7610 O O . GLN A 1 971 ? 2.041 15.223 27.384 1.00 94.19 971 GLN A O 1
ATOM 7615 N N . THR A 1 972 ? 3.926 14.576 26.333 1.00 95.12 972 THR A N 1
ATOM 7616 C CA . THR A 1 972 ? 3.653 15.256 25.062 1.00 95.12 972 THR A CA 1
ATOM 7617 C C . THR A 1 972 ? 3.507 14.227 23.951 1.00 95.12 972 THR A C 1
ATOM 7619 O O . THR A 1 972 ? 4.312 13.304 23.844 1.00 95.12 972 THR A O 1
ATOM 7622 N N . ILE A 1 973 ? 2.476 14.403 23.134 1.00 92.50 973 ILE A N 1
ATOM 7623 C CA . ILE A 1 973 ? 2.145 13.581 21.973 1.00 92.50 973 ILE A CA 1
ATOM 7624 C C . ILE A 1 973 ? 2.151 14.522 20.772 1.00 92.50 973 ILE A C 1
ATOM 7626 O O . ILE A 1 973 ? 1.405 15.502 20.761 1.00 92.50 973 ILE A O 1
ATOM 7630 N N . ASP A 1 974 ? 2.970 14.254 19.763 1.00 93.06 974 ASP A N 1
ATOM 7631 C CA . ASP A 1 974 ? 2.958 15.061 18.544 1.00 93.06 974 ASP A CA 1
ATOM 7632 C C . ASP A 1 974 ? 1.682 14.788 17.734 1.00 93.06 974 ASP A C 1
ATOM 7634 O O . ASP A 1 974 ? 1.218 13.653 17.642 1.00 93.06 974 ASP A O 1
ATOM 7638 N N . ILE A 1 975 ? 1.102 15.839 17.149 1.00 90.81 975 ILE A N 1
ATOM 7639 C CA . ILE A 1 975 ? 0.007 15.721 16.183 1.00 90.81 975 ILE A CA 1
ATOM 7640 C C . ILE A 1 975 ? 0.628 15.816 14.794 1.00 90.81 975 ILE A C 1
ATOM 7642 O O . ILE A 1 975 ? 0.927 16.911 14.307 1.00 90.81 975 ILE A O 1
ATOM 7646 N N . VAL A 1 976 ? 0.818 14.666 14.160 1.00 85.31 976 VAL A N 1
ATOM 7647 C CA . VAL A 1 976 ? 1.428 14.533 12.839 1.00 85.31 976 VAL A CA 1
ATOM 7648 C C . VAL A 1 976 ? 0.335 14.293 11.795 1.00 85.31 976 VAL A C 1
ATOM 7650 O O . VAL A 1 976 ? -0.431 13.325 11.872 1.00 85.31 976 VAL A O 1
ATOM 7653 N N . TYR A 1 977 ? 0.246 15.194 10.812 1.00 83.38 977 TYR A N 1
ATOM 7654 C CA . TYR A 1 977 ? -0.585 14.988 9.625 1.00 83.38 977 TYR A CA 1
ATOM 7655 C C . TYR A 1 977 ? -0.044 13.779 8.869 1.00 83.38 977 TYR A C 1
ATOM 7657 O O . TYR A 1 977 ? 1.163 13.694 8.650 1.00 83.38 977 TYR A O 1
ATOM 7665 N N . GLY A 1 978 ? -0.905 12.844 8.485 1.00 70.81 978 GLY A N 1
ATOM 7666 C CA . GLY A 1 978 ? -0.447 11.574 7.921 1.00 70.81 978 GLY A CA 1
ATOM 7667 C C . GLY A 1 978 ? -0.472 10.415 8.915 1.00 70.81 978 GLY A C 1
ATOM 7668 O O . GLY A 1 978 ? -0.477 9.272 8.470 1.00 70.81 978 GLY A O 1
ATOM 7669 N N . GLU A 1 979 ? -0.528 10.676 10.229 1.00 72.50 979 GLU A N 1
ATOM 7670 C CA . GLU A 1 979 ? -0.442 9.635 11.267 1.00 72.50 979 GLU A CA 1
ATOM 7671 C C . GLU A 1 979 ? -1.593 9.699 12.280 1.00 72.50 979 GLU A C 1
ATOM 7673 O O . GLU A 1 979 ? -2.383 8.759 12.375 1.00 72.50 979 GLU A O 1
ATOM 7678 N N . ASN A 1 980 ? -1.716 10.808 13.017 1.00 79.44 980 ASN A N 1
ATOM 7679 C CA . ASN A 1 980 ? -2.748 10.974 14.049 1.00 79.44 980 ASN A CA 1
ATOM 7680 C C . ASN A 1 980 ? -4.017 11.640 13.506 1.00 79.44 980 ASN A C 1
ATOM 7682 O O . ASN A 1 980 ? -5.059 11.584 14.149 1.00 79.44 980 ASN A O 1
ATOM 7686 N N . ILE A 1 981 ? -3.918 12.357 12.385 1.00 83.38 981 ILE A N 1
ATOM 7687 C CA . ILE A 1 981 ? -4.971 13.253 11.905 1.00 83.38 981 ILE A CA 1
ATOM 7688 C C . ILE A 1 981 ? -4.857 13.498 10.397 1.00 83.38 981 ILE A C 1
ATOM 7690 O O . ILE A 1 981 ? -3.765 13.476 9.826 1.00 83.38 981 ILE A O 1
ATOM 7694 N N . TYR A 1 982 ? -5.995 13.819 9.785 1.00 83.06 982 TYR A N 1
ATOM 7695 C CA . TYR A 1 982 ? -6.109 14.243 8.391 1.00 83.06 982 TYR A CA 1
ATOM 7696 C C . TYR A 1 982 ? -7.011 15.474 8.266 1.00 83.06 982 TYR A C 1
ATOM 7698 O O . TYR A 1 982 ? -7.699 15.868 9.219 1.00 83.06 982 TYR A O 1
ATOM 7706 N N . ALA A 1 983 ? -7.011 16.105 7.092 1.00 88.50 983 ALA A N 1
ATOM 7707 C CA . ALA A 1 983 ? -8.004 17.121 6.775 1.00 88.50 983 ALA A CA 1
ATOM 7708 C C . ALA A 1 983 ? -9.378 16.475 6.559 1.00 88.50 983 ALA A C 1
ATOM 7710 O O . ALA A 1 983 ? -9.490 15.355 6.063 1.00 88.50 983 ALA A O 1
ATOM 7711 N N . TRP A 1 984 ? -10.433 17.222 6.871 1.00 89.56 984 TRP A N 1
ATOM 7712 C CA . TRP A 1 984 ? -11.825 16.791 6.694 1.00 89.56 984 TRP A CA 1
ATOM 7713 C C . TRP A 1 984 ? -12.174 16.380 5.248 1.00 89.56 984 TRP A C 1
ATOM 7715 O O . TRP A 1 984 ? -13.094 15.584 5.048 1.00 89.56 984 TRP A O 1
ATOM 7725 N N . ASP A 1 985 ? -11.451 16.927 4.258 1.00 83.38 985 ASP A N 1
ATOM 7726 C CA . ASP A 1 985 ? -11.564 16.648 2.819 1.00 83.38 985 ASP A CA 1
ATOM 7727 C C . ASP A 1 985 ? -10.425 15.766 2.257 1.00 83.38 985 ASP A C 1
ATOM 7729 O O . ASP A 1 985 ? -10.191 15.745 1.045 1.00 83.38 985 ASP A O 1
ATOM 7733 N N . ASP A 1 986 ? -9.710 15.032 3.120 1.00 76.56 986 ASP A N 1
ATOM 7734 C CA . ASP A 1 986 ? -8.719 14.028 2.721 1.00 76.56 986 ASP A CA 1
ATOM 7735 C C . ASP A 1 986 ? -9.262 12.596 2.882 1.00 76.56 986 ASP A C 1
ATOM 7737 O O . ASP A 1 986 ? -9.600 12.141 3.975 1.00 76.56 986 ASP A O 1
ATOM 7741 N N . GLU A 1 987 ? -9.362 11.876 1.765 1.00 59.50 987 GLU A N 1
ATOM 7742 C CA . GLU A 1 987 ? -9.847 10.490 1.707 1.00 59.50 987 GLU A CA 1
ATOM 7743 C C . GLU A 1 987 ? -8.725 9.443 1.673 1.00 59.50 987 GLU A C 1
ATOM 7745 O O . GLU A 1 987 ? -9.003 8.244 1.732 1.00 59.50 987 GLU A O 1
ATOM 7750 N N . VAL A 1 988 ? -7.473 9.860 1.466 1.00 51.31 988 VAL A N 1
ATOM 7751 C CA . VAL A 1 988 ? -6.462 8.984 0.846 1.00 51.31 988 VAL A CA 1
ATOM 7752 C C . VAL A 1 988 ? -5.736 8.096 1.869 1.00 51.31 988 VAL A C 1
ATOM 7754 O O . VAL A 1 988 ? -5.167 7.065 1.507 1.00 51.31 988 VAL A O 1
ATOM 7757 N N . HIS A 1 989 ? -5.788 8.456 3.149 1.00 48.75 989 HIS A N 1
ATOM 7758 C CA . HIS A 1 989 ? -4.867 7.965 4.167 1.00 48.75 989 HIS A CA 1
ATOM 7759 C C . HIS A 1 989 ? -5.609 7.678 5.487 1.00 48.75 989 HIS A C 1
ATOM 7761 O O . HIS A 1 989 ? -6.547 8.387 5.848 1.00 48.75 989 HIS A O 1
ATOM 7767 N N . SER A 1 990 ? -5.240 6.595 6.179 1.00 37.41 990 SER A N 1
ATOM 7768 C CA . SER A 1 990 ? -5.868 6.187 7.445 1.00 37.41 990 SER A CA 1
ATOM 7769 C C . SER A 1 990 ? -4.937 5.274 8.255 1.00 37.41 990 SER A C 1
ATOM 7771 O O . SER A 1 990 ? -5.096 4.050 8.234 1.00 37.41 990 SER A O 1
ATOM 7773 N N . ASN A 1 991 ? -3.961 5.864 8.945 1.00 33.75 991 ASN A N 1
ATOM 7774 C CA . ASN A 1 991 ? -3.086 5.138 9.871 1.00 33.75 991 ASN A CA 1
ATOM 7775 C C . ASN A 1 991 ? -3.838 4.718 11.159 1.00 33.75 991 ASN A C 1
ATOM 7777 O O . ASN A 1 991 ? -4.923 5.222 11.453 1.00 33.75 991 ASN A O 1
ATOM 7781 N N . ALA A 1 992 ? -3.281 3.765 11.924 1.00 34.53 992 ALA A N 1
ATOM 7782 C CA . ALA A 1 992 ? -4.001 3.019 12.979 1.00 34.53 992 ALA A CA 1
ATOM 7783 C C . ALA A 1 992 ? -4.482 3.856 14.168 1.00 34.53 992 ALA A C 1
ATOM 7785 O O . ALA A 1 992 ? -5.349 3.408 14.928 1.00 34.53 992 ALA A O 1
ATOM 7786 N N . ASP A 1 993 ? -3.861 5.013 14.362 1.00 37.44 993 ASP A N 1
ATOM 7787 C CA . ASP A 1 993 ? -4.080 5.851 15.529 1.00 37.44 993 ASP A CA 1
ATOM 7788 C C . ASP A 1 993 ? -4.960 7.059 15.193 1.00 37.44 993 ASP A C 1
ATOM 7790 O O . ASP A 1 993 ? -5.696 7.495 16.060 1.00 37.44 993 ASP A O 1
ATOM 7794 N N . GLY A 1 994 ? -4.987 7.532 13.942 1.00 48.97 994 GLY A N 1
ATOM 7795 C CA . GLY A 1 994 ? -5.891 8.583 13.452 1.00 48.97 994 GLY A CA 1
ATOM 7796 C C . GLY A 1 994 ? -7.049 8.063 12.594 1.00 48.97 994 GLY A C 1
ATOM 7797 O O . GLY A 1 994 ? -7.376 8.668 11.574 1.00 48.97 994 GLY A O 1
ATOM 7798 N N . ALA A 1 995 ? -7.633 6.909 12.923 1.00 60.47 995 ALA A N 1
ATOM 7799 C CA . ALA A 1 995 ? -8.619 6.260 12.057 1.00 60.47 995 ALA A CA 1
ATOM 7800 C C . ALA A 1 995 ? -9.908 7.095 11.897 1.00 60.47 995 ALA A C 1
ATOM 7802 O O . ALA A 1 995 ? -10.452 7.632 12.865 1.00 60.47 995 ALA A O 1
ATOM 7803 N N . ALA A 1 996 ? -10.439 7.165 10.672 1.00 71.69 996 ALA A N 1
ATOM 7804 C CA . ALA A 1 996 ? -11.703 7.838 10.382 1.00 71.69 996 ALA A CA 1
ATOM 7805 C C . ALA A 1 996 ? -12.889 7.084 11.018 1.00 71.69 996 ALA A C 1
ATOM 7807 O O . ALA A 1 996 ? -13.293 6.025 10.537 1.00 71.69 996 ALA A O 1
ATOM 7808 N N . VAL A 1 997 ? -13.458 7.633 12.096 1.00 79.81 997 VAL A N 1
ATOM 7809 C CA . VAL A 1 997 ? -14.599 7.038 12.825 1.00 79.81 997 VAL A CA 1
ATOM 7810 C C . VAL A 1 997 ? -15.953 7.592 12.393 1.00 79.81 997 VAL A C 1
ATOM 7812 O O . VAL A 1 997 ? -16.985 6.977 12.657 1.00 79.81 997 VAL A O 1
ATOM 7815 N N . TRP A 1 998 ? -15.964 8.737 11.708 1.00 87.19 998 TRP A N 1
ATOM 7816 C CA . TRP A 1 998 ? -17.147 9.263 11.036 1.00 87.19 998 TRP A CA 1
ATOM 7817 C C . TRP A 1 998 ? -16.852 9.501 9.560 1.00 87.19 998 TRP A C 1
ATOM 7819 O O . TRP A 1 998 ? -15.800 10.030 9.194 1.00 87.19 998 TRP A O 1
ATOM 7829 N N . HIS A 1 999 ? -17.824 9.139 8.730 1.00 83.75 999 HIS A N 1
ATOM 7830 C CA . HIS A 1 999 ? -17.806 9.313 7.288 1.00 83.75 999 HIS A CA 1
ATOM 7831 C C . HIS A 1 999 ? -19.098 9.993 6.846 1.00 83.75 999 HIS A C 1
ATOM 7833 O O . HIS A 1 999 ? -20.186 9.680 7.332 1.00 83.75 999 HIS A O 1
ATOM 7839 N N . GLY A 1 1000 ? -18.986 10.889 5.875 1.00 83.81 1000 GLY A N 1
ATOM 7840 C CA . GLY A 1 1000 ? -20.126 11.537 5.256 1.00 83.81 1000 GLY A CA 1
ATOM 7841 C C . GLY A 1 1000 ? -19.795 12.030 3.857 1.00 83.81 1000 GLY A C 1
ATOM 7842 O O . GLY A 1 1000 ? -18.784 11.672 3.259 1.00 83.81 1000 GLY A O 1
ATOM 7843 N N . ALA A 1 1001 ? -20.659 12.895 3.340 1.00 84.31 1001 ALA A N 1
ATOM 7844 C CA . ALA A 1 1001 ? -20.389 13.662 2.134 1.00 84.31 1001 ALA A CA 1
ATOM 7845 C C . ALA A 1 1001 ? -20.934 15.082 2.294 1.00 84.31 1001 ALA A C 1
ATOM 7847 O O . ALA A 1 1001 ? -21.933 15.295 2.990 1.00 84.31 1001 ALA A O 1
ATOM 7848 N N . THR A 1 1002 ? -20.330 16.045 1.613 1.00 88.31 1002 THR A N 1
ATOM 7849 C CA . THR A 1 1002 ? -20.841 17.412 1.499 1.00 88.31 1002 THR A CA 1
ATOM 7850 C C . THR A 1 1002 ? -22.150 17.448 0.695 1.00 88.31 1002 THR A C 1
ATOM 7852 O O . THR A 1 1002 ? -22.564 16.462 0.074 1.00 88.31 1002 THR A O 1
ATOM 7855 N N . VAL A 1 1003 ? -22.817 18.606 0.642 1.00 88.88 1003 VAL A N 1
ATOM 7856 C CA . VAL A 1 1003 ? -23.986 18.808 -0.243 1.00 88.88 1003 VAL A CA 1
ATOM 7857 C C . VAL A 1 1003 ? -23.585 18.764 -1.728 1.00 88.88 1003 VAL A C 1
ATOM 7859 O O . VAL A 1 1003 ? -24.417 18.483 -2.587 1.00 88.88 1003 VAL A O 1
ATOM 7862 N N . ALA A 1 1004 ? -22.312 19.006 -2.060 1.00 82.44 1004 ALA A N 1
ATOM 7863 C CA . ALA A 1 1004 ? -21.779 18.788 -3.405 1.00 82.44 1004 ALA A CA 1
ATOM 7864 C C . ALA A 1 1004 ? -21.523 17.308 -3.753 1.00 82.44 1004 ALA A C 1
ATOM 7866 O O . ALA A 1 1004 ? -21.237 17.023 -4.912 1.00 82.44 1004 ALA A O 1
ATOM 7867 N N . GLY A 1 1005 ? -21.636 16.384 -2.792 1.00 79.50 1005 GLY A N 1
ATOM 7868 C CA . GLY A 1 1005 ? -21.341 14.961 -2.988 1.00 79.50 1005 GLY A CA 1
ATOM 7869 C C . GLY A 1 1005 ? -19.864 14.590 -2.823 1.00 79.50 1005 GLY A C 1
ATOM 7870 O O . GLY A 1 1005 ? -19.510 13.442 -3.055 1.00 79.50 1005 GLY A O 1
ATOM 7871 N N . THR A 1 1006 ? -19.007 15.527 -2.408 1.00 78.75 1006 THR A N 1
ATOM 7872 C CA . THR A 1 1006 ? -17.611 15.237 -2.036 1.00 78.75 1006 THR A CA 1
ATOM 7873 C C . THR A 1 1006 ? -17.597 14.448 -0.728 1.00 78.75 1006 THR A C 1
ATOM 7875 O O . THR A 1 1006 ? -18.176 14.949 0.239 1.00 78.75 1006 THR A O 1
ATOM 7878 N N . PRO A 1 1007 ? -16.986 13.256 -0.654 1.00 77.75 1007 PRO A N 1
ATOM 7879 C CA . PRO A 1 1007 ? -16.831 12.541 0.606 1.00 77.75 1007 PRO A CA 1
ATOM 7880 C C . PRO A 1 1007 ? -16.012 13.348 1.622 1.00 77.75 1007 PRO A C 1
ATOM 7882 O O . PRO A 1 1007 ? -15.172 14.167 1.259 1.00 77.75 1007 PRO A O 1
ATOM 7885 N N . VAL A 1 1008 ? -16.298 13.136 2.903 1.00 84.56 1008 VAL A N 1
ATOM 7886 C CA . VAL A 1 1008 ? -15.628 13.786 4.039 1.00 84.56 1008 VAL A CA 1
ATOM 7887 C C . VAL A 1 1008 ? -15.498 12.799 5.194 1.00 84.56 1008 VAL A C 1
ATOM 7889 O O . VAL A 1 1008 ? -16.324 11.891 5.331 1.00 84.56 1008 VAL A O 1
ATOM 7892 N N . SER A 1 1009 ? -14.489 12.984 6.039 1.00 85.81 1009 SER A N 1
ATOM 7893 C CA . SER A 1 1009 ? -14.256 12.132 7.212 1.00 85.81 1009 SER A CA 1
ATOM 7894 C C . SER A 1 1009 ? -13.787 12.931 8.428 1.00 85.81 1009 SER A C 1
ATOM 7896 O O . SER A 1 1009 ? -13.255 14.029 8.296 1.00 85.81 1009 SER A O 1
ATOM 7898 N N . VAL A 1 1010 ? -13.988 12.365 9.619 1.00 88.69 1010 VAL A N 1
ATOM 7899 C CA . VAL A 1 1010 ? -13.442 12.868 10.889 1.00 88.69 1010 VAL A CA 1
ATOM 7900 C C . VAL A 1 1010 ? -12.746 11.713 11.603 1.00 88.69 1010 VAL A C 1
ATOM 7902 O O . VAL A 1 1010 ? -13.279 10.600 11.665 1.00 88.69 1010 VAL A O 1
ATOM 7905 N N . SER A 1 1011 ? -11.548 11.983 12.120 1.00 85.62 1011 SER A N 1
ATOM 7906 C CA . SER A 1 1011 ? -10.685 10.992 12.768 1.00 85.62 1011 SER A CA 1
ATOM 7907 C C . SER A 1 1011 ? -10.954 10.920 14.266 1.00 85.62 1011 SER A C 1
ATOM 7909 O O . SER A 1 1011 ? -11.373 11.912 14.872 1.00 85.62 1011 SER A O 1
ATOM 7911 N N . ALA A 1 1012 ? -10.681 9.767 14.874 1.00 86.50 1012 ALA A N 1
ATOM 7912 C CA . ALA A 1 1012 ? -10.486 9.692 16.313 1.00 86.50 1012 ALA A CA 1
ATOM 7913 C C . ALA A 1 1012 ? -9.147 9.056 16.672 1.00 86.50 1012 ALA A C 1
ATOM 7915 O O . ALA A 1 1012 ? -8.766 8.038 16.098 1.00 86.50 1012 ALA A O 1
ATOM 7916 N N . PHE A 1 1013 ? -8.500 9.647 17.675 1.00 87.06 1013 PHE A N 1
ATOM 7917 C CA . PHE A 1 1013 ? -7.250 9.192 18.267 1.00 87.06 1013 PHE A CA 1
ATOM 7918 C C . PHE A 1 1013 ? -7.472 8.789 19.718 1.00 87.06 1013 PHE A C 1
ATOM 7920 O O . PHE A 1 1013 ? -8.063 9.543 20.490 1.00 87.06 1013 PHE A O 1
ATOM 7927 N N . VAL A 1 1014 ? -7.010 7.595 20.092 1.00 87.75 1014 VAL A N 1
ATOM 7928 C CA . VAL A 1 1014 ? -7.077 7.089 21.468 1.00 87.75 1014 VAL A CA 1
ATOM 7929 C C . VAL A 1 1014 ? -5.664 7.019 22.027 1.00 87.75 1014 VAL A C 1
ATOM 7931 O O . VAL A 1 1014 ? -4.867 6.184 21.607 1.00 87.75 1014 VAL A O 1
ATOM 7934 N N . TRP A 1 1015 ? -5.369 7.893 22.984 1.00 90.81 1015 TRP A N 1
ATOM 7935 C CA . TRP A 1 1015 ? -4.149 7.831 23.778 1.00 90.81 1015 TRP A CA 1
ATOM 7936 C C . TRP A 1 1015 ? -4.386 6.948 25.003 1.00 90.81 1015 TRP A C 1
ATOM 7938 O O . TRP A 1 1015 ? -5.198 7.292 25.862 1.00 90.81 1015 TRP A O 1
ATOM 7948 N N . GLU A 1 1016 ? -3.676 5.826 25.082 1.00 89.19 1016 GLU A N 1
ATOM 7949 C CA . GLU A 1 1016 ? -3.625 4.975 26.274 1.00 89.19 1016 GLU A CA 1
ATOM 7950 C C . GLU A 1 1016 ? -2.704 5.631 27.322 1.00 89.19 1016 GLU A C 1
ATOM 7952 O O . GLU A 1 1016 ? -1.551 5.956 27.033 1.00 89.19 1016 GLU A O 1
ATOM 7957 N N . ASN A 1 1017 ? -3.203 5.842 28.541 1.00 92.00 1017 ASN A N 1
ATOM 7958 C CA . ASN A 1 1017 ? -2.458 6.489 29.620 1.00 92.00 1017 ASN A CA 1
ATOM 7959 C C . ASN A 1 1017 ? -1.505 5.476 30.286 1.00 92.00 1017 ASN A C 1
ATOM 7961 O O . ASN A 1 1017 ? -1.985 4.545 30.939 1.00 92.00 1017 ASN A O 1
ATOM 7965 N N . PRO A 1 1018 ? -0.170 5.657 30.219 1.00 90.25 1018 PRO A N 1
ATOM 7966 C CA . PRO A 1 1018 ? 0.782 4.740 30.850 1.00 90.25 1018 PRO A CA 1
ATOM 7967 C C . PRO A 1 1018 ? 0.807 4.859 32.385 1.00 90.25 1018 PRO A C 1
ATOM 7969 O O . PRO A 1 1018 ? 1.411 4.031 33.061 1.00 90.25 1018 PRO A O 1
ATOM 7972 N N . THR A 1 1019 ? 0.157 5.880 32.951 1.00 90.38 1019 THR A N 1
ATOM 7973 C CA . THR A 1 1019 ? 0.037 6.129 34.395 1.00 90.38 1019 THR A CA 1
ATOM 7974 C C . THR A 1 1019 ? -1.433 6.364 34.782 1.00 90.38 1019 THR A C 1
ATOM 7976 O O . THR A 1 1019 ? -1.796 7.479 35.169 1.00 90.38 1019 THR A O 1
ATOM 7979 N N . PRO A 1 1020 ? -2.306 5.337 34.680 1.00 91.44 1020 PRO A N 1
ATOM 7980 C CA . PRO A 1 1020 ? -3.758 5.472 34.866 1.00 91.44 1020 PRO A CA 1
ATOM 7981 C C . PRO A 1 1020 ? -4.162 5.898 36.285 1.00 91.44 1020 PRO A C 1
ATOM 7983 O O . PRO A 1 1020 ? -5.222 6.489 36.481 1.00 91.44 1020 PRO A O 1
ATOM 7986 N N . ASP A 1 1021 ? -3.306 5.635 37.275 1.00 91.19 1021 ASP A N 1
ATOM 7987 C CA . ASP A 1 1021 ? -3.534 5.996 38.673 1.00 91.19 1021 ASP A CA 1
ATOM 7988 C C . ASP A 1 1021 ? -3.237 7.462 39.012 1.00 91.19 1021 ASP A C 1
ATOM 7990 O O . ASP A 1 1021 ? -3.607 7.907 40.103 1.00 91.19 1021 ASP A O 1
ATOM 7994 N N . GLN A 1 1022 ? -2.598 8.225 38.123 1.00 93.19 1022 GLN A N 1
ATOM 7995 C CA . GLN A 1 1022 ? -2.387 9.660 38.324 1.00 93.19 1022 GLN A CA 1
ATOM 7996 C C . GLN A 1 1022 ? -3.613 10.448 37.849 1.00 93.19 1022 GLN A C 1
ATOM 7998 O O . GLN A 1 1022 ? -4.250 10.100 36.853 1.00 93.19 1022 GLN A O 1
ATOM 8003 N N . VAL A 1 1023 ? -3.962 11.515 38.570 1.00 95.38 1023 VAL A N 1
ATOM 8004 C CA . VAL A 1 1023 ? -5.010 12.439 38.124 1.00 95.38 1023 VAL A CA 1
ATOM 8005 C C . VAL A 1 1023 ? -4.446 13.261 36.970 1.00 95.38 1023 VAL A C 1
ATOM 8007 O O . VAL A 1 1023 ? -3.346 13.798 37.067 1.00 95.38 1023 VAL A O 1
ATOM 8010 N N . ILE A 1 1024 ? -5.187 13.340 35.869 1.00 95.81 1024 ILE A N 1
ATOM 8011 C CA . ILE A 1 1024 ? -4.906 14.252 34.765 1.00 95.81 1024 ILE A CA 1
ATOM 8012 C C . ILE A 1 1024 ? -5.537 15.588 35.151 1.00 95.81 1024 ILE A C 1
ATOM 8014 O O . ILE A 1 1024 ? -6.761 15.686 35.231 1.00 95.81 1024 ILE A O 1
ATOM 8018 N N . ASP A 1 1025 ? -4.717 16.604 35.404 1.00 93.81 1025 ASP A N 1
ATOM 8019 C CA . ASP A 1 1025 ? -5.187 17.947 35.749 1.00 93.81 1025 ASP A CA 1
ATOM 8020 C C . ASP A 1 1025 ? -5.732 18.644 34.500 1.00 93.81 1025 ASP A C 1
ATOM 8022 O O . ASP A 1 1025 ? -6.879 19.094 34.483 1.00 93.81 1025 ASP A O 1
ATOM 8026 N N . THR A 1 1026 ? -4.930 18.673 33.431 1.00 94.19 1026 THR A N 1
ATOM 8027 C CA . THR A 1 1026 ? -5.214 19.449 32.217 1.00 94.19 1026 THR A CA 1
ATOM 8028 C C . THR A 1 1026 ? -4.740 18.718 30.967 1.00 94.19 1026 THR A C 1
ATOM 8030 O O . THR A 1 1026 ? -3.635 18.179 30.932 1.00 94.19 1026 THR A O 1
ATOM 8033 N N . VAL A 1 1027 ? -5.542 18.776 29.906 1.00 95.94 1027 VAL A N 1
ATOM 8034 C CA . VAL A 1 1027 ? -5.169 18.360 28.549 1.00 95.94 1027 VAL A CA 1
ATOM 8035 C C . VAL A 1 1027 ? -5.029 19.613 27.696 1.00 95.94 1027 VAL A C 1
ATOM 8037 O O . VAL A 1 1027 ? -6.018 20.292 27.428 1.00 95.94 1027 VAL A O 1
ATOM 8040 N N . SER A 1 1028 ? -3.809 19.951 27.289 1.00 93.88 1028 SER A N 1
ATOM 8041 C CA . SER A 1 1028 ? -3.552 21.080 26.391 1.00 93.88 1028 SER A CA 1
ATOM 8042 C C . SER A 1 1028 ? -3.356 20.585 24.968 1.00 93.88 1028 SER A C 1
ATOM 8044 O O . SER A 1 1028 ? -2.610 19.639 24.751 1.00 93.88 1028 SER A O 1
ATOM 8046 N N . VAL A 1 1029 ? -3.985 21.234 23.994 1.00 94.94 1029 VAL A N 1
ATOM 8047 C CA . VAL A 1 1029 ? -3.720 21.010 22.569 1.00 94.94 1029 VAL A CA 1
ATOM 8048 C C . VAL A 1 1029 ? -3.138 22.294 22.005 1.00 94.94 1029 VAL A C 1
ATOM 8050 O O . VAL A 1 1029 ? -3.694 23.369 22.233 1.00 94.94 1029 VAL A O 1
ATOM 8053 N N . ARG A 1 1030 ? -2.015 22.183 21.296 1.00 93.81 1030 ARG A N 1
ATOM 8054 C CA . ARG A 1 1030 ? -1.285 23.299 20.690 1.00 93.81 1030 ARG A CA 1
ATOM 8055 C C . ARG A 1 1030 ? -1.143 23.117 19.193 1.00 93.81 1030 ARG A C 1
ATOM 8057 O O . ARG A 1 1030 ? -0.984 21.995 18.721 1.00 93.81 1030 ARG A O 1
ATOM 8064 N N . SER A 1 1031 ? -1.156 24.223 18.464 1.00 92.81 1031 SER A N 1
ATOM 8065 C CA . SER A 1 1031 ? -0.822 24.270 17.042 1.00 92.81 1031 SER A CA 1
ATOM 8066 C C . SER A 1 1031 ? 0.638 24.670 16.826 1.00 92.81 1031 SER A C 1
ATOM 8068 O O . SER A 1 1031 ? 1.181 25.479 17.576 1.00 92.81 1031 SER A O 1
ATOM 8070 N N . THR A 1 1032 ? 1.254 24.151 15.763 1.00 91.06 1032 THR A N 1
ATOM 8071 C CA . THR A 1 1032 ? 2.549 24.631 15.240 1.00 91.06 1032 THR A CA 1
ATOM 8072 C C . THR A 1 1032 ? 2.395 25.740 14.184 1.00 91.06 1032 THR A C 1
ATOM 8074 O O . THR A 1 1032 ? 3.350 26.061 13.485 1.00 91.06 1032 THR A O 1
ATOM 8077 N N . ASP A 1 1033 ? 1.197 26.328 14.063 1.00 86.56 1033 ASP A N 1
ATOM 8078 C CA . ASP A 1 1033 ? 0.845 27.431 13.145 1.00 86.56 1033 ASP A CA 1
ATOM 8079 C C . ASP A 1 1033 ? 0.955 27.096 11.639 1.00 86.56 1033 ASP A C 1
ATOM 8081 O O . ASP A 1 1033 ? 1.087 27.958 10.766 1.00 86.56 1033 ASP A O 1
ATOM 8085 N N . THR A 1 1034 ? 0.875 25.803 11.319 1.00 88.81 1034 THR A N 1
ATOM 8086 C CA . THR A 1 1034 ? 0.900 25.288 9.941 1.00 88.81 1034 THR A CA 1
ATOM 8087 C C . THR A 1 1034 ? -0.390 25.590 9.172 1.00 88.81 1034 THR A C 1
ATOM 8089 O O . THR A 1 1034 ? -1.429 25.931 9.744 1.00 88.81 1034 THR A O 1
ATOM 8092 N N . GLU A 1 1035 ? -0.354 25.383 7.852 1.00 88.31 1035 GLU A N 1
ATOM 8093 C CA . GLU A 1 1035 ? -1.524 25.508 6.974 1.00 88.31 1035 GLU A CA 1
ATOM 8094 C C . GLU A 1 1035 ? -2.719 24.663 7.438 1.00 88.31 1035 GLU A C 1
ATOM 8096 O O . GLU A 1 1035 ? -3.863 25.057 7.223 1.00 88.31 1035 GLU A O 1
ATOM 8101 N N . ALA A 1 1036 ? -2.469 23.520 8.086 1.00 90.44 1036 ALA A N 1
ATOM 8102 C CA . ALA A 1 1036 ? -3.494 22.538 8.415 1.00 90.44 1036 ALA A CA 1
ATOM 8103 C C . ALA A 1 1036 ? -4.566 23.069 9.378 1.00 90.44 1036 ALA A C 1
ATOM 8105 O O . ALA A 1 1036 ? -5.745 22.798 9.164 1.00 90.44 1036 ALA A O 1
ATOM 8106 N N . SER A 1 1037 ? -4.175 23.840 10.402 1.00 92.69 1037 SER A N 1
ATOM 8107 C CA . SER A 1 1037 ? -5.041 24.303 11.506 1.00 92.69 1037 SER A CA 1
ATOM 8108 C C . SER A 1 1037 ? -5.778 23.151 12.236 1.00 92.69 1037 SER A C 1
ATOM 8110 O O . SER A 1 1037 ? -6.899 22.782 11.856 1.00 92.69 1037 SER A O 1
ATOM 8112 N N . PRO A 1 1038 ? -5.169 22.541 13.276 1.00 95.38 1038 PRO A N 1
ATOM 8113 C CA . PRO A 1 1038 ? -5.785 21.457 14.049 1.00 95.38 1038 PRO A CA 1
ATOM 8114 C C . PRO A 1 1038 ? -7.141 21.863 14.645 1.00 95.38 1038 PRO A C 1
ATOM 8116 O O . PRO A 1 1038 ? -7.332 23.005 15.050 1.00 95.38 1038 PRO A O 1
ATOM 8119 N N . THR A 1 1039 ? -8.102 20.942 14.708 1.00 95.75 1039 THR A N 1
ATOM 8120 C CA . THR A 1 1039 ? -9.476 21.209 15.161 1.00 95.75 1039 THR A CA 1
ATOM 8121 C C . THR A 1 1039 ? -9.995 20.065 16.030 1.00 95.75 1039 THR A C 1
ATOM 8123 O O . THR A 1 1039 ? -10.179 18.944 15.555 1.00 95.75 1039 THR A O 1
ATOM 8126 N N . VAL A 1 1040 ? -10.263 20.355 17.305 1.00 96.19 1040 VAL A N 1
ATOM 8127 C CA . VAL A 1 1040 ? -10.796 19.401 18.290 1.00 96.19 1040 VAL A CA 1
ATOM 8128 C C . VAL A 1 1040 ? -12.316 19.528 18.354 1.00 96.19 1040 VAL A C 1
ATOM 8130 O O . VAL A 1 1040 ? -12.845 20.615 18.580 1.00 96.19 1040 VAL A O 1
ATOM 8133 N N . ILE A 1 1041 ? -13.023 18.417 18.150 1.00 96.88 1041 ILE A N 1
ATOM 8134 C CA . ILE A 1 1041 ? -14.491 18.357 18.113 1.00 96.88 1041 ILE A CA 1
ATOM 8135 C C . ILE A 1 1041 ? -15.039 17.850 19.451 1.00 96.88 1041 ILE A C 1
ATOM 8137 O O . ILE A 1 1041 ? -15.930 18.481 20.008 1.00 96.88 1041 ILE A O 1
ATOM 8141 N N . ALA A 1 1042 ? -14.498 16.750 19.987 1.00 97.00 1042 ALA A N 1
ATOM 8142 C CA . ALA A 1 1042 ? -14.930 16.169 21.263 1.00 97.00 1042 ALA A CA 1
ATOM 8143 C C . ALA A 1 1042 ? -13.779 15.456 21.997 1.00 97.00 1042 ALA A C 1
ATOM 8145 O O . ALA A 1 1042 ? -12.790 15.057 21.378 1.00 97.00 1042 ALA A O 1
ATOM 8146 N N . LEU A 1 1043 ? -13.931 15.278 23.313 1.00 97.06 1043 LEU A N 1
ATOM 8147 C CA . LEU A 1 1043 ? -13.007 14.542 24.181 1.00 97.06 1043 LEU A CA 1
ATOM 8148 C C . LEU A 1 1043 ? -13.794 13.608 25.111 1.00 97.06 1043 LEU A C 1
ATOM 8150 O O . LEU A 1 1043 ? -14.786 14.005 25.725 1.00 97.06 1043 LEU A O 1
ATOM 8154 N N . THR A 1 1044 ? -13.349 12.361 25.229 1.00 97.25 1044 THR A N 1
ATOM 8155 C CA . THR A 1 1044 ? -13.944 11.349 26.114 1.00 97.25 1044 THR A CA 1
ATOM 8156 C C . THR A 1 1044 ? -12.845 10.608 26.859 1.00 97.25 1044 THR A C 1
ATOM 8158 O O . THR A 1 1044 ? -11.923 10.078 26.245 1.00 97.25 1044 THR A O 1
ATOM 8161 N N . GLY A 1 1045 ? -12.929 10.576 28.186 1.00 96.75 1045 GLY A N 1
ATOM 8162 C CA . GLY A 1 1045 ? -12.048 9.776 29.026 1.00 96.75 1045 GLY A CA 1
ATOM 8163 C C . GLY A 1 1045 ? -12.625 8.387 29.259 1.00 96.75 1045 GLY A C 1
ATOM 8164 O O . GLY A 1 1045 ? -13.819 8.242 29.512 1.00 96.75 1045 GLY A O 1
ATOM 8165 N N . LEU A 1 1046 ? -11.775 7.367 29.192 1.00 94.44 1046 LEU A N 1
ATOM 8166 C CA . LEU A 1 1046 ? -12.122 5.979 29.488 1.00 94.44 1046 LEU A CA 1
ATOM 8167 C C . LEU A 1 1046 ? -11.558 5.599 30.858 1.00 94.44 1046 LEU A C 1
ATOM 8169 O O . LEU A 1 1046 ? -10.395 5.882 31.144 1.00 94.44 1046 LEU A O 1
ATOM 8173 N N . THR A 1 1047 ? -12.352 4.945 31.702 1.00 90.69 1047 THR A N 1
ATOM 8174 C CA . THR A 1 1047 ? -11.930 4.457 33.027 1.00 90.69 1047 THR A CA 1
ATOM 8175 C C . THR A 1 1047 ? -11.951 2.931 33.062 1.00 90.69 1047 THR A C 1
ATOM 8177 O O . THR A 1 1047 ? -12.440 2.281 32.136 1.00 90.69 1047 THR A O 1
ATOM 8180 N N . THR A 1 1048 ? -11.431 2.315 34.118 1.00 70.31 1048 THR A N 1
ATOM 8181 C CA . THR A 1 1048 ? -11.627 0.883 34.348 1.00 70.31 1048 THR A CA 1
ATOM 8182 C C . THR A 1 1048 ? -13.109 0.576 34.527 1.00 70.31 1048 THR A C 1
ATOM 8184 O O . THR A 1 1048 ? -13.882 1.388 35.042 1.00 70.31 1048 THR A O 1
ATOM 8187 N N . VAL A 1 1049 ? -13.500 -0.639 34.141 1.00 51.31 1049 VAL A N 1
ATOM 8188 C CA . VAL A 1 1049 ? -14.697 -1.254 34.707 1.00 51.31 1049 VAL A CA 1
ATOM 8189 C C . VAL A 1 1049 ? -14.404 -1.448 36.189 1.00 51.31 1049 VAL A C 1
ATOM 8191 O O . VAL A 1 1049 ? -13.581 -2.287 36.562 1.00 51.31 1049 VAL A O 1
ATOM 8194 N N . THR A 1 1050 ? -15.057 -0.670 37.047 1.00 33.00 1050 THR A N 1
ATOM 8195 C CA . THR A 1 1050 ? -15.228 -1.084 38.433 1.00 33.00 1050 THR A CA 1
ATOM 8196 C C . THR A 1 1050 ? -16.055 -2.359 38.396 1.00 33.00 1050 THR A C 1
ATOM 8198 O O . THR A 1 1050 ? -17.271 -2.319 38.220 1.00 33.00 1050 THR A O 1
ATOM 8201 N N . ASN A 1 1051 ? -15.387 -3.505 38.547 1.00 31.36 1051 ASN A N 1
ATOM 8202 C CA . ASN A 1 1051 ? -16.054 -4.744 38.916 1.00 31.36 1051 ASN A CA 1
ATOM 8203 C C . ASN A 1 1051 ? -16.684 -4.509 40.292 1.00 31.36 1051 ASN A C 1
ATOM 8205 O O . ASN A 1 1051 ? -16.056 -4.730 41.330 1.00 31.36 1051 ASN A O 1
ATOM 8209 N N . GLY A 1 1052 ? -17.917 -3.997 40.280 1.00 26.73 1052 GLY A N 1
ATOM 8210 C CA . GLY A 1 1052 ? -18.788 -3.969 41.439 1.00 26.73 1052 GLY A CA 1
ATOM 8211 C C . GLY A 1 1052 ? -18.813 -5.376 42.010 1.00 26.73 1052 GLY A C 1
ATOM 8212 O O . GLY A 1 1052 ? -18.991 -6.341 41.267 1.00 26.73 1052 GLY A O 1
ATOM 8213 N N . GLN A 1 1053 ? -18.525 -5.476 43.304 1.00 27.19 1053 GLN A N 1
ATOM 8214 C CA . GLN A 1 1053 ? -18.246 -6.739 43.974 1.00 27.19 1053 GLN A CA 1
ATOM 8215 C C . GLN A 1 1053 ? -19.274 -7.809 43.593 1.00 27.19 1053 GLN A C 1
ATOM 8217 O O . GLN A 1 1053 ? -20.481 -7.604 43.739 1.00 27.19 1053 GLN A O 1
ATOM 8222 N N . THR A 1 1054 ? -18.790 -8.983 43.183 1.00 33.28 1054 THR A N 1
ATOM 8223 C CA . THR A 1 1054 ? -19.564 -10.227 43.205 1.00 33.28 1054 THR A CA 1
ATOM 8224 C C . THR A 1 1054 ? -19.890 -10.553 44.664 1.00 33.28 1054 THR A C 1
ATOM 8226 O O . THR A 1 1054 ? -19.171 -11.291 45.332 1.00 33.28 1054 THR A O 1
ATOM 8229 N N . GLY A 1 1055 ? -20.923 -9.889 45.179 1.00 32.28 1055 GLY A N 1
ATOM 8230 C CA . GLY A 1 1055 ? -21.232 -9.785 46.605 1.00 32.28 1055 GLY A CA 1
ATOM 8231 C C . GLY A 1 1055 ? -22.553 -9.064 46.889 1.00 32.28 1055 GLY A C 1
ATOM 8232 O O . GLY A 1 1055 ? -22.799 -8.655 48.021 1.00 32.28 1055 GLY A O 1
ATOM 8233 N N . ALA A 1 1056 ? -23.423 -8.915 45.886 1.00 27.73 1056 ALA A N 1
ATOM 8234 C CA . ALA A 1 1056 ? -24.795 -8.469 46.096 1.00 27.73 1056 ALA A CA 1
ATOM 8235 C C . ALA A 1 1056 ? -25.638 -9.632 46.644 1.00 27.73 1056 ALA A C 1
ATOM 8237 O O . ALA A 1 1056 ? -26.322 -10.334 45.900 1.00 27.73 1056 ALA A O 1
ATOM 8238 N N . HIS A 1 1057 ? -25.595 -9.828 47.965 1.00 28.05 1057 HIS A N 1
ATOM 8239 C CA . HIS A 1 1057 ? -26.665 -10.539 48.660 1.00 28.05 1057 HIS A CA 1
ATOM 8240 C C . HIS A 1 1057 ? -27.989 -9.837 48.336 1.00 28.05 1057 HIS A C 1
ATOM 8242 O O . HIS A 1 1057 ? -28.205 -8.695 48.742 1.00 28.05 1057 HIS A O 1
ATOM 8248 N N . VAL A 1 1058 ? -28.883 -10.523 47.624 1.00 28.08 1058 VAL A N 1
ATOM 8249 C CA . VAL A 1 1058 ? -30.262 -10.062 47.450 1.00 28.08 1058 VAL A CA 1
ATOM 8250 C C . VAL A 1 1058 ? -30.959 -10.198 48.801 1.00 28.08 1058 VAL A C 1
ATOM 8252 O O . VAL A 1 1058 ? -31.435 -11.271 49.169 1.00 28.08 1058 VAL A O 1
ATOM 8255 N N . SER A 1 1059 ? -30.995 -9.108 49.565 1.00 23.89 1059 SER A N 1
ATOM 8256 C CA . SER A 1 1059 ? -31.812 -9.012 50.769 1.00 23.89 1059 SER A CA 1
ATOM 8257 C C . SER A 1 1059 ? -33.281 -8.890 50.362 1.00 23.89 1059 SER A C 1
ATOM 8259 O O . SER A 1 1059 ? -33.815 -7.784 50.247 1.00 23.89 1059 SER A O 1
ATOM 8261 N N . HIS A 1 1060 ? -33.940 -10.024 50.130 1.00 29.44 1060 HIS A N 1
ATOM 8262 C CA . HIS A 1 1060 ? -35.395 -10.054 50.078 1.00 29.44 1060 HIS A CA 1
ATOM 8263 C C . HIS A 1 1060 ? -35.946 -9.648 51.450 1.00 29.44 1060 HIS A C 1
ATOM 8265 O O . HIS A 1 1060 ? -35.775 -10.359 52.439 1.00 29.44 1060 HIS A O 1
ATOM 8271 N N . GLN A 1 1061 ? -36.617 -8.496 51.506 1.00 27.08 1061 GLN A N 1
ATOM 8272 C CA . GLN A 1 1061 ? -37.579 -8.219 52.566 1.00 27.08 1061 GLN A CA 1
ATOM 8273 C C . GLN A 1 1061 ? -38.812 -9.088 52.313 1.00 27.08 1061 GLN A C 1
ATOM 8275 O O . GLN A 1 1061 ? -39.704 -8.694 51.566 1.00 27.08 1061 GLN A O 1
ATOM 8280 N N . GLU A 1 1062 ? -38.862 -10.264 52.932 1.00 27.33 1062 GLU A N 1
ATOM 8281 C CA . GLU A 1 1062 ? -40.126 -10.965 53.146 1.00 27.33 1062 GLU A CA 1
ATOM 8282 C C . GLU A 1 1062 ? -40.685 -10.590 54.516 1.00 27.33 1062 GLU A C 1
ATOM 8284 O O . GLU A 1 1062 ? -39.987 -10.591 55.533 1.00 27.33 1062 GLU A O 1
ATOM 8289 N N . THR A 1 1063 ? -41.961 -10.225 54.522 1.00 28.25 1063 THR A N 1
ATOM 8290 C CA . THR A 1 1063 ? -42.733 -9.963 55.731 1.00 28.25 1063 THR A CA 1
ATOM 8291 C C . THR A 1 1063 ? -43.469 -11.217 56.191 1.00 28.25 1063 THR A C 1
ATOM 8293 O O . THR A 1 1063 ? -44.065 -11.925 55.386 1.00 28.25 1063 THR A O 1
ATOM 8296 N N . ASP A 1 1064 ? -43.527 -11.345 57.514 1.00 27.48 1064 ASP A N 1
ATOM 8297 C CA . ASP A 1 1064 ? -44.500 -12.086 58.318 1.00 27.48 1064 ASP A CA 1
ATOM 8298 C C . ASP A 1 1064 ? -44.358 -13.599 58.605 1.00 27.48 1064 ASP A C 1
ATOM 8300 O O . ASP A 1 1064 ? -44.371 -14.477 57.751 1.00 27.48 1064 ASP A O 1
ATOM 8304 N N . THR A 1 1065 ? -44.449 -13.859 59.916 1.00 29.25 1065 THR A N 1
ATOM 8305 C CA . THR A 1 1065 ? -44.886 -15.085 60.615 1.00 29.25 1065 THR A CA 1
ATOM 8306 C C . THR A 1 1065 ? -43.969 -16.325 60.707 1.00 29.25 1065 THR A C 1
ATOM 8308 O O . THR A 1 1065 ? -43.635 -17.011 59.751 1.00 29.25 1065 THR A O 1
ATOM 8311 N N . ALA A 1 1066 ? -43.642 -16.656 61.963 1.00 26.62 1066 ALA A N 1
ATOM 8312 C CA . ALA A 1 1066 ? -43.042 -17.906 62.461 1.00 26.62 1066 ALA A CA 1
ATOM 8313 C C . ALA A 1 1066 ? -44.157 -18.969 62.762 1.00 26.62 1066 ALA A C 1
ATOM 8315 O O . ALA A 1 1066 ? -45.321 -18.615 62.560 1.00 26.62 1066 ALA A O 1
ATOM 8316 N N . PRO A 1 1067 ? -43.918 -20.196 63.328 1.00 39.62 1067 PRO A N 1
ATOM 8317 C CA . PRO A 1 1067 ? -42.682 -20.691 63.979 1.00 39.62 1067 PRO A CA 1
ATOM 8318 C C . PRO A 1 1067 ? -42.338 -22.225 63.918 1.00 39.62 1067 PRO A C 1
ATOM 8320 O O . PRO A 1 1067 ? -43.137 -23.049 63.490 1.00 39.62 1067 PRO A O 1
ATOM 8323 N N . ARG A 1 1068 ? -41.207 -22.590 64.575 1.00 28.42 1068 ARG A N 1
ATOM 8324 C CA . ARG A 1 1068 ? -40.789 -23.904 65.179 1.00 28.42 1068 ARG A CA 1
ATOM 8325 C C . ARG A 1 1068 ? -40.072 -24.991 64.333 1.00 28.42 1068 ARG A C 1
ATOM 8327 O O . ARG A 1 1068 ? -40.545 -25.392 63.283 1.00 28.42 1068 ARG A O 1
ATOM 8334 N N . GLY A 1 1069 ? -39.022 -25.581 64.949 1.00 27.17 1069 GLY A N 1
ATOM 8335 C CA . GLY A 1 1069 ? -38.337 -26.849 64.581 1.00 27.17 1069 GLY A CA 1
ATOM 8336 C C . GLY A 1 1069 ? -36.866 -26.657 64.151 1.00 27.17 1069 GLY A C 1
ATOM 8337 O O . GLY A 1 1069 ? -36.633 -26.354 62.995 1.00 27.17 1069 GLY A O 1
ATOM 8338 N N . GLN A 1 1070 ? -35.849 -26.569 65.025 1.00 28.41 1070 GLN A N 1
ATOM 8339 C CA . GLN A 1 1070 ? -35.203 -27.576 65.906 1.00 28.41 1070 GLN A CA 1
ATOM 8340 C C . GLN A 1 1070 ? -34.244 -28.564 65.181 1.00 28.41 1070 GLN A C 1
ATOM 8342 O O . GLN A 1 1070 ? -34.626 -29.142 64.173 1.00 28.41 1070 GLN A O 1
ATOM 8347 N N . LEU A 1 1071 ? -33.060 -28.804 65.793 1.00 29.95 1071 LEU A N 1
ATOM 8348 C CA . LEU A 1 1071 ? -31.933 -29.704 65.410 1.00 29.95 1071 LEU A CA 1
ATOM 8349 C C . LEU A 1 1071 ? -30.987 -29.144 64.311 1.00 29.95 1071 LEU A C 1
ATOM 8351 O O . LEU A 1 1071 ? -31.479 -28.747 63.270 1.00 29.95 1071 LEU A O 1
ATOM 8355 N N . THR A 1 1072 ? -29.642 -29.079 64.338 1.00 30.94 1072 THR A N 1
ATOM 8356 C CA . THR A 1 1072 ? -28.466 -29.303 65.233 1.00 30.94 1072 THR A CA 1
ATOM 8357 C C . THR A 1 1072 ? -27.385 -30.079 64.455 1.00 30.94 1072 THR A C 1
ATOM 8359 O O . THR A 1 1072 ? -27.687 -31.180 64.007 1.00 30.94 1072 THR A O 1
ATOM 8362 N N . ARG A 1 1073 ? -26.121 -29.600 64.493 1.00 30.20 1073 ARG A N 1
ATOM 8363 C CA . ARG A 1 1073 ? -24.853 -30.314 64.152 1.00 30.20 1073 ARG A CA 1
ATOM 8364 C C . ARG A 1 1073 ? -24.605 -30.653 62.657 1.00 30.20 1073 ARG A C 1
ATOM 8366 O O . ARG A 1 1073 ? -25.555 -30.873 61.928 1.00 30.20 1073 ARG A O 1
ATOM 8373 N N . ALA A 1 1074 ? -23.363 -30.769 62.155 1.00 30.08 1074 ALA A N 1
ATOM 8374 C CA . ALA A 1 1074 ? -22.032 -30.342 62.644 1.00 30.08 1074 ALA A CA 1
ATOM 8375 C C . ALA A 1 1074 ? -20.925 -30.569 61.574 1.00 30.08 1074 ALA A C 1
ATOM 8377 O O . ALA A 1 1074 ? -21.031 -31.524 60.818 1.00 30.08 1074 ALA A O 1
ATOM 8378 N N . VAL A 1 1075 ? -19.838 -29.779 61.663 1.00 29.36 1075 VAL A N 1
ATOM 8379 C CA . VAL A 1 1075 ? -18.421 -30.108 61.333 1.00 29.36 1075 VAL A CA 1
ATOM 8380 C C . VAL A 1 1075 ? -17.991 -30.314 59.859 1.00 29.36 1075 VAL A C 1
ATOM 8382 O O . VAL A 1 1075 ? -18.336 -31.296 59.220 1.00 29.36 1075 VAL A O 1
ATOM 8385 N N . GLU A 1 1076 ? -17.175 -29.346 59.414 1.00 27.45 1076 GLU A N 1
ATOM 8386 C CA . GLU A 1 1076 ? -15.859 -29.400 58.723 1.00 27.45 1076 GLU A CA 1
ATOM 8387 C C . GLU A 1 1076 ? -15.533 -30.460 57.647 1.00 27.45 1076 GLU A C 1
ATOM 8389 O O . GLU A 1 1076 ? -15.732 -31.662 57.817 1.00 27.45 1076 GLU A O 1
ATOM 8394 N N . GLY A 1 1077 ? -14.881 -29.966 56.584 1.00 34.66 1077 GLY A N 1
ATOM 8395 C CA . GLY A 1 1077 ? -14.272 -30.699 55.470 1.00 34.66 1077 GLY A CA 1
ATOM 8396 C C . GLY A 1 1077 ? -13.699 -29.723 54.449 1.00 34.66 1077 GLY A C 1
ATOM 8397 O O . GLY A 1 1077 ? -14.437 -29.417 53.490 1.00 34.66 1077 GLY A O 1
#

Sequence (1077 aa):
MALRYRIGRCPLPTCTCRSFVAGEADRLIDKAEALSNGRKRGFSTLTSMTLSFISRCSTRWALTGALCVLVCPSLQLHAQQAAAEPESQRYPGPLKLGSLVFSFSPERGFVLNDHGIPIIDGSNLRVVNSAWKRIYFNLAETSPTVTVADTDGGKALTISNIPPTGEGAAANTNFVYTLHITVSPSQPSPPSELVNGNLVSFRLSYRASQQLNAKVEFAMGFLNANPIKGRKYASVLAANKPGGFLPVAPSLHNTRVPPFESKFSRLWINTRLGDWHFTATGDYPVLTLLDSRGQHWAVKSGKSVFWFGVPGAELPTGKEVTVGAEFRFSSSAPAQISPLPPLALPAAISQSEISNARVPTEKPLLLVPTPQHFEARKQDFIFTDDTVIYLPPRPTERDTLIADLLRQELEQVYGIRIRALPWDGSVPPSGTRMPKNCIILGETNIHPGSDLICRREKIEVSPQNPGPEGYVISVTENYVLVCGSDRAGTFYGTQTLLQMITPREDGMVIVTGGLIHDSPDFEFRGVHLLADDDAGTWIGELITKVLSKHKINNIVLECEYAKWDSHPEIHQPWGMTKEEMRQLKELAEKYFIRITPLVQSLGHCEWMFANGQNLDLVEEPDQVYSYCPSNPNSYAFLFDIFQEAIDVFQPEYLHIGHDEITRKGQFGKCKRCAGRPASLLFSENVRLLQQYLDARKVRTMMWGDMLLAPSEAQDAAHGGLPYDTYQSRPAISRDITICDWHYNPYRDYPSARMFVREGFPVIGATWHNRRNIFYFSKSAKQADALGMLQTTWTGYRGNRTALQRQVNQISAYIVAADYFWSSGNPPIEQFTYRPSQVLQESLSRKPAVRTAQAGFIVDLNPITNIELMDTGRAGSWLGYGLRFDLRRMPVGMTRLGSLLFDIPSRRRGIAASAAMLRGTYTEPQQFPDNIAIPVGRKANALAFLHTCGWRVADGTKIGEIQITFSGGNTQTIDIVYGENIYAWDDEVHSNADGAAVWHGATVAGTPVSVSAFVWENPTPDQVIDTVSVRSTDTEASPTVIALTGLTTVTNGQTGAHVSHQETDTAPRGQLTRAVEG

Foldseek 3Di:
DPDDDDDDDDDDDDDDDDDDDDDDDDDDDDDDDDDDDDDDDDDDDDDDDDDDDDDDDDDDDDDDDDDDDDDDDDDDDDDDDPDPDDPVVQFDDWDDQPQWTWGADQQFGIWIDGVNHTFFRGWWKWKAAPVNPDTPDTSNVDRWHWDWDDDDQWIKIKTWPDDPDDDDDDDPDQKTKIKIWIWHFFDDDDPVDPAGTIKIKIKMKMAGQDDGNIFMATQVGFGACLFAALWKKWFAAPPHIDIDHHHNDADQDDDDDDFPDWRTQKMWTQTLQGIKIKGWDWPSSMKTKHQCCNPPVCVLQVGRTITIGHGGHDHHHPDMTMTMMMIGDHGPDQDPDDADDFPPFPPAFDKDWDLFQFFFFFDDQDFFLPFPDKFFDPAWAFAALAAEEEFFQDDDPLRVVLVVVVQCCCCFFQVHHHYYDYCPVVQPPDDDDDAFRYEYFEALVGHVNLVVVCVVVVNDAACVVVHPLWWKWAGDNGYIYIHHNDSSVSNLSSLRQSSQWGQDRQLTITRGGIMTTGFFLFPAQEEEEEFWQCCLVLVLLCLVQPCLSLSHQEYAYEQQQACQPVCNLLHDPGHHYLVSLLSSLVSSVSSNHAYAYEHEALFQVLSVCHPNPPCVQCQDNVKRTGGALLDVVSVVVVLSVVVSVCVSRVHQAHEHEPAPSVVIDDAQPHPRSPPPALLVSSLVSLQVVQVSCVVVNHFYEYECLLLADCVQFVPSNNVYPPRVNVVNLVRHDQSYEYAHEDEDLDQEGRSLLVNVVSRHAYADEYELDLSNLLNSLLNNSVSVHNFYYYYDPQDHDDSVCCCLSPVSRVLSSSSSSNCRRPSVDDRPVPDPDDSQVVSQCSSPVHHGRSRRFIWMWTACQVQFQAWQAAPCDHRYADNSHRFDGDQVDFAAFDDQRRRTWHFYDPPPGRTGTWQWAAADSDNPVRHHQKDKHFDQAFFQKKKFWWAWRDADDFQDQFKWKWWAWDPGDIDIDTDTDSAQYYHQQDDRGAHPFFHFRDWDAGNNRRIGTITMGMGGDPCRVTGGGMIMMGGPRHSGTIITRIMIGTHGPPPPDPDPPPPDPDDDDDDDDDDDDDDDD

Radius of gyration: 35.5 Å; chains: 1; bounding box: 129×98×129 Å